Protein AF-0000000084558192 (afdb_homodimer)

Structure (mmCIF, N/CA/C/O backbone):
data_AF-0000000084558192-model_v1
#
loop_
_entity.id
_entity.type
_entity.pdbx_description
1 polymer 'CCA-adding enzyme'
#
loop_
_atom_site.group_PDB
_atom_site.id
_atom_site.type_symbol
_atom_site.label_atom_id
_atom_site.label_alt_id
_atom_site.label_comp_id
_atom_site.label_asym_id
_atom_site.label_entity_id
_atom_site.label_seq_id
_atom_site.pdbx_PDB_ins_code
_atom_site.Cartn_x
_atom_site.Cartn_y
_atom_site.Cartn_z
_atom_site.occupancy
_atom_site.B_iso_or_equiv
_atom_site.auth_seq_id
_atom_site.auth_comp_id
_atom_site.auth_asym_id
_atom_site.auth_atom_id
_atom_site.pdbx_PDB_model_num
ATOM 1 N N . MET A 1 1 ? -23.391 -48.156 -17.641 1 65.44 1 MET A N 1
ATOM 2 C CA . MET A 1 1 ? -21.969 -47.875 -17.609 1 65.44 1 MET A CA 1
ATOM 3 C C . MET A 1 1 ? -21.719 -46.469 -17.062 1 65.44 1 MET A C 1
ATOM 5 O O . MET A 1 1 ? -22.406 -45.5 -17.453 1 65.44 1 MET A O 1
ATOM 9 N N . THR A 1 2 ? -21.016 -46.344 -15.906 1 87.88 2 THR A N 1
ATOM 10 C CA . THR A 1 2 ? -20.734 -45.031 -15.312 1 87.88 2 THR A CA 1
ATOM 11 C C . THR A 1 2 ? -19.812 -44.25 -16.219 1 87.88 2 THR A C 1
ATOM 13 O O . THR A 1 2 ? -19.203 -44.781 -17.141 1 87.88 2 THR A O 1
ATOM 16 N N . LEU A 1 3 ? -19.906 -43 -16.25 1 95.56 3 LEU A N 1
ATOM 17 C CA . LEU A 1 3 ? -19 -42.125 -17 1 95.56 3 LEU A CA 1
ATOM 18 C C . LEU A 1 3 ? -17.562 -42.562 -16.844 1 95.56 3 LEU A C 1
ATOM 20 O O . LEU A 1 3 ? -16.812 -42.625 -17.828 1 95.56 3 LEU A O 1
ATOM 24 N N . GLU A 1 4 ? -17.156 -42.969 -15.688 1 96.38 4 GLU A N 1
ATOM 25 C CA . GLU A 1 4 ? -15.789 -43.406 -15.406 1 96.38 4 GLU A CA 1
ATOM 26 C C . GLU A 1 4 ? -15.445 -44.688 -16.141 1 96.38 4 GLU A C 1
ATOM 28 O O . GLU A 1 4 ? -14.32 -44.844 -16.625 1 96.38 4 GLU A O 1
ATOM 33 N N . SER A 1 5 ? -16.391 -45.562 -16.25 1 95.19 5 SER A N 1
ATOM 34 C CA . SER A 1 5 ? -16.172 -46.812 -17 1 95.19 5 SER A CA 1
ATOM 35 C C . SER A 1 5 ? -15.969 -46.531 -18.484 1 95.19 5 SER A C 1
ATOM 37 O O . SER A 1 5 ? -15.141 -47.188 -19.125 1 95.19 5 SER A O 1
ATOM 39 N N . THR A 1 6 ? -16.75 -45.594 -18.938 1 95.69 6 THR A N 1
ATOM 40 C CA . THR A 1 6 ? -16.609 -45.219 -20.328 1 95.69 6 THR A CA 1
ATOM 41 C C . THR A 1 6 ? -15.234 -44.594 -20.594 1 95.69 6 THR A C 1
ATOM 43 O O . THR A 1 6 ? -14.578 -44.906 -21.578 1 95.69 6 THR A O 1
ATOM 46 N N . VAL A 1 7 ? -14.836 -43.719 -19.719 1 96.62 7 VAL A N 1
ATOM 47 C CA . VAL A 1 7 ? -13.531 -43.062 -19.828 1 96.62 7 VAL A CA 1
ATOM 48 C C . VAL A 1 7 ? -12.43 -44.125 -19.766 1 96.62 7 VAL A C 1
ATOM 50 O O . VAL A 1 7 ? -11.492 -44.094 -20.562 1 96.62 7 VAL A O 1
ATOM 53 N N . LEU A 1 8 ? -12.531 -45.062 -18.891 1 95.06 8 LEU A N 1
ATOM 54 C CA . LEU A 1 8 ? -11.547 -46.125 -18.75 1 95.06 8 LEU A CA 1
ATOM 55 C C . LEU A 1 8 ? -11.414 -46.938 -20.031 1 95.06 8 LEU A C 1
ATOM 57 O O . LEU A 1 8 ? -10.32 -47.375 -20.406 1 95.06 8 LEU A O 1
ATOM 61 N N . GLY A 1 9 ? -12.539 -47.156 -20.672 1 93.19 9 GLY A N 1
ATOM 62 C CA . GLY A 1 9 ? -12.516 -47.875 -21.922 1 93.19 9 GLY A CA 1
ATOM 63 C C . GLY A 1 9 ? -11.695 -47.188 -23 1 93.19 9 GLY A C 1
ATOM 64 O O . GLY A 1 9 ? -11.117 -47.844 -23.875 1 93.19 9 GLY A O 1
ATOM 65 N N . ARG A 1 10 ? -11.578 -45.906 -22.859 1 93.81 10 ARG A N 1
ATOM 66 C CA . ARG A 1 10 ? -10.883 -45.125 -23.875 1 93.81 10 ARG A CA 1
ATOM 67 C C . ARG A 1 10 ? -9.406 -44.969 -23.516 1 93.81 10 ARG A C 1
ATOM 69 O O . ARG A 1 10 ? -8.57 -44.75 -24.406 1 93.81 10 ARG A O 1
ATOM 76 N N . ILE A 1 11 ? -9.086 -45.062 -22.25 1 94.56 11 ILE A N 1
ATOM 77 C CA . ILE A 1 11 ? -7.73 -44.688 -21.875 1 94.56 11 ILE A CA 1
ATOM 78 C C . ILE A 1 11 ? -6.934 -45.938 -21.5 1 94.56 11 ILE A C 1
ATOM 80 O O . ILE A 1 11 ? -5.699 -45.906 -21.484 1 94.56 11 ILE A O 1
ATOM 84 N N . LYS A 1 12 ? -7.547 -46.969 -21.078 1 92.81 12 LYS A N 1
ATOM 85 C CA . LYS A 1 12 ? -6.875 -48.219 -20.734 1 92.81 12 LYS A CA 1
ATOM 86 C C . LYS A 1 12 ? -6.301 -48.906 -21.969 1 92.81 12 LYS A C 1
ATOM 88 O O . LYS A 1 12 ? -7 -49.062 -22.969 1 92.81 12 LYS A O 1
ATOM 93 N N . PRO A 1 13 ? -5.012 -49.25 -21.969 1 91.69 13 PRO A N 1
ATOM 94 C CA . PRO A 1 13 ? -4.461 -49.969 -23.109 1 91.69 13 PRO A CA 1
ATOM 95 C C . PRO A 1 13 ? -5.176 -51.281 -23.391 1 91.69 13 PRO A C 1
ATOM 97 O O . PRO A 1 13 ? -5.562 -52 -22.453 1 91.69 13 PRO A O 1
ATOM 100 N N . THR A 1 14 ? -5.348 -51.562 -24.609 1 90.88 14 THR A N 1
ATOM 101 C CA . THR A 1 14 ? -5.984 -52.812 -25 1 90.88 14 THR A CA 1
ATOM 102 C C . THR A 1 14 ? -5.035 -54 -24.797 1 90.88 14 THR A C 1
ATOM 104 O O . THR A 1 14 ? -3.832 -53.812 -24.609 1 90.88 14 THR A O 1
ATOM 107 N N . ALA A 1 15 ? -5.621 -55.125 -24.859 1 91.62 15 ALA A N 1
ATOM 108 C CA . ALA A 1 15 ? -4.809 -56.312 -24.734 1 91.62 15 ALA A CA 1
ATOM 109 C C . ALA A 1 15 ? -3.732 -56.375 -25.812 1 91.62 15 ALA A C 1
ATOM 111 O O . ALA A 1 15 ? -2.596 -56.781 -25.547 1 91.62 15 ALA A O 1
ATOM 112 N N . GLU A 1 16 ? -4.082 -56 -26.938 1 92.06 16 GLU A N 1
ATOM 113 C CA . GLU A 1 16 ? -3.139 -55.969 -28.047 1 92.06 16 GLU A CA 1
ATOM 114 C C . GLU A 1 16 ? -2.014 -54.969 -27.797 1 92.06 16 GLU A C 1
ATOM 116 O O . GLU A 1 16 ? -0.845 -55.25 -28.062 1 92.06 16 GLU A O 1
ATOM 121 N N . GLU A 1 17 ? -2.414 -53.844 -27.312 1 90.44 17 GLU A N 1
ATOM 122 C CA . GLU A 1 17 ? -1.426 -52.812 -27 1 90.44 17 GLU A CA 1
ATOM 123 C C . GLU A 1 17 ? -0.48 -53.25 -25.891 1 90.44 17 GLU A C 1
ATOM 125 O O . GLU A 1 17 ? 0.729 -53.031 -25.969 1 90.44 17 GLU A O 1
ATOM 130 N N . ILE A 1 18 ? -1.019 -53.875 -24.953 1 91.5 18 ILE A N 1
ATOM 131 C CA . ILE A 1 18 ? -0.232 -54.375 -23.828 1 91.5 18 ILE A CA 1
ATOM 132 C C . ILE A 1 18 ? 0.764 -55.438 -24.328 1 91.5 18 ILE A C 1
ATOM 134 O O . ILE A 1 18 ? 1.938 -55.406 -23.953 1 91.5 18 ILE A O 1
ATOM 138 N N . GLU A 1 19 ? 0.345 -56.281 -25.094 1 92.94 19 GLU A N 1
ATOM 139 C CA . GLU A 1 19 ? 1.214 -57.312 -25.641 1 92.94 19 GLU A CA 1
ATOM 140 C C . GLU A 1 19 ? 2.344 -56.719 -26.469 1 92.94 19 GLU A C 1
ATOM 142 O O . GLU A 1 19 ? 3.496 -57.125 -26.359 1 92.94 19 GLU A O 1
ATOM 147 N N . SER A 1 20 ? 1.941 -55.781 -27.266 1 92.12 20 SER A N 1
ATOM 148 C CA . SER A 1 20 ? 2.928 -55.125 -28.109 1 92.12 20 SER A CA 1
ATOM 149 C C . SER A 1 20 ? 3.99 -54.438 -27.281 1 92.12 20 SER A C 1
ATOM 151 O O . SER A 1 20 ? 5.184 -54.562 -27.547 1 92.12 20 SER A O 1
ATOM 153 N N . ILE A 1 21 ? 3.529 -53.656 -26.344 1 92.31 21 ILE A N 1
ATOM 154 C CA . ILE A 1 21 ? 4.445 -52.906 -25.5 1 92.31 21 ILE A CA 1
ATOM 155 C C . ILE A 1 21 ? 5.324 -53.875 -24.703 1 92.31 21 ILE A C 1
ATOM 157 O O . ILE A 1 21 ? 6.523 -53.625 -24.531 1 92.31 21 ILE A O 1
ATOM 161 N N . THR A 1 22 ? 4.746 -54.938 -24.219 1 93.56 22 THR A N 1
ATOM 162 C CA . THR A 1 22 ? 5.477 -55.938 -23.453 1 93.56 22 THR A CA 1
ATOM 163 C C . THR A 1 22 ? 6.555 -56.625 -24.312 1 93.56 22 THR A C 1
ATOM 165 O O . THR A 1 22 ? 7.691 -56.781 -23.859 1 93.56 22 THR A O 1
ATOM 168 N N . GLN A 1 23 ? 6.188 -56.906 -25.469 1 94.62 23 GLN A N 1
ATOM 169 C CA . GLN A 1 23 ? 7.156 -57.5 -26.391 1 94.62 23 GLN A CA 1
ATOM 170 C C . GLN A 1 23 ? 8.312 -56.562 -26.656 1 94.62 23 GLN A C 1
ATOM 172 O O . GLN A 1 23 ? 9.477 -56.969 -26.641 1 94.62 23 GLN A O 1
ATOM 177 N N . THR A 1 24 ? 7.891 -55.344 -26.938 1 94.44 24 THR A N 1
ATOM 178 C CA . THR A 1 24 ? 8.898 -54.312 -27.172 1 94.44 24 THR A CA 1
ATOM 179 C C . THR A 1 24 ? 9.82 -54.156 -25.969 1 94.44 24 THR A C 1
ATOM 181 O O . THR A 1 24 ? 11.047 -54.094 -26.125 1 94.44 24 THR A O 1
ATOM 184 N N . ALA A 1 25 ? 9.266 -54.094 -24.812 1 95.12 25 ALA A N 1
ATOM 185 C CA . ALA A 1 25 ? 10.031 -53.938 -23.562 1 95.12 25 ALA A CA 1
ATOM 186 C C . ALA A 1 25 ? 10.969 -55.125 -23.359 1 95.12 25 ALA A C 1
ATOM 188 O O . ALA A 1 25 ? 12.133 -54.938 -23 1 95.12 25 ALA A O 1
ATOM 189 N N . ASP A 1 26 ? 10.508 -56.312 -23.594 1 95.38 26 ASP A N 1
ATOM 190 C CA . ASP A 1 26 ? 11.305 -57.5 -23.406 1 95.38 26 ASP A CA 1
ATOM 191 C C . ASP A 1 26 ? 12.477 -57.562 -24.391 1 95.38 26 ASP A C 1
ATOM 193 O O . ASP A 1 26 ? 13.586 -57.906 -24.016 1 95.38 26 ASP A O 1
ATOM 197 N N . GLU A 1 27 ? 12.125 -57.188 -25.562 1 95.81 27 GLU A N 1
ATOM 198 C CA . GLU A 1 27 ? 13.18 -57.156 -26.562 1 95.81 27 GLU A CA 1
ATOM 199 C C . GLU A 1 27 ? 14.258 -56.125 -26.188 1 95.81 27 GLU A C 1
ATOM 201 O O . GLU A 1 27 ? 15.453 -56.406 -26.328 1 95.81 27 GLU A O 1
ATOM 206 N N . LEU A 1 28 ? 13.758 -55 -25.828 1 95.38 28 LEU A N 1
ATOM 207 C CA . LEU A 1 28 ? 14.672 -53.938 -25.422 1 95.38 28 LEU A CA 1
ATOM 208 C C . LEU A 1 28 ? 15.555 -54.406 -24.266 1 95.38 28 LEU A C 1
ATOM 210 O O . LEU A 1 28 ? 16.766 -54.219 -24.297 1 95.38 28 LEU A O 1
ATOM 214 N N . LYS A 1 29 ? 14.969 -54.938 -23.234 1 96.06 29 LYS A N 1
ATOM 215 C CA . LYS A 1 29 ? 15.719 -55.406 -22.062 1 96.06 29 LYS A CA 1
ATOM 216 C C . LYS A 1 29 ? 16.75 -56.469 -22.453 1 96.06 29 LYS A C 1
ATOM 218 O O . LYS A 1 29 ? 17.906 -56.406 -22 1 96.06 29 LYS A O 1
ATOM 223 N N . LYS A 1 30 ? 16.391 -57.406 -23.281 1 95.88 30 LYS A N 1
ATOM 224 C CA . LYS A 1 30 ? 17.297 -58.438 -23.719 1 95.88 30 LYS A CA 1
ATOM 225 C C . LYS A 1 30 ? 18.484 -57.844 -24.469 1 95.88 30 LYS A C 1
ATOM 227 O O . LYS A 1 30 ? 19.625 -58.25 -24.266 1 95.88 30 LYS A O 1
ATOM 232 N N . LYS A 1 31 ? 18.125 -56.938 -25.312 1 95.31 31 LYS A N 1
ATOM 233 C CA . LYS A 1 31 ? 19.172 -56.281 -26.078 1 95.31 31 LYS A CA 1
ATOM 234 C C . LYS A 1 31 ? 20.156 -55.562 -25.156 1 95.31 31 LYS A C 1
ATOM 236 O O . LYS A 1 31 ? 21.375 -55.594 -25.391 1 95.31 31 LYS A O 1
ATOM 241 N N . VAL A 1 32 ? 19.656 -54.875 -24.219 1 95.56 32 VAL A N 1
ATOM 242 C CA . VAL A 1 32 ? 20.5 -54.156 -23.266 1 95.56 32 VAL A CA 1
ATOM 243 C C . VAL A 1 32 ? 21.312 -55.156 -22.438 1 95.56 32 VAL A C 1
ATOM 245 O O . VAL A 1 32 ? 22.516 -54.969 -22.234 1 95.56 32 VAL A O 1
ATOM 248 N N . GLU A 1 33 ? 20.75 -56.219 -21.984 1 95.31 33 GLU A N 1
ATOM 249 C CA . GLU A 1 33 ? 21.422 -57.25 -21.219 1 95.31 33 GLU A CA 1
ATOM 250 C C . GLU A 1 33 ? 22.547 -57.906 -22.031 1 95.31 33 GLU A C 1
ATOM 252 O O . GLU A 1 33 ? 23.625 -58.188 -21.5 1 95.31 33 GLU A O 1
ATOM 257 N N . ASP A 1 34 ? 22.234 -58.156 -23.25 1 95.12 34 ASP A N 1
ATOM 258 C CA . ASP A 1 34 ? 23.234 -58.75 -24.125 1 95.12 34 ASP A CA 1
ATOM 259 C C . ASP A 1 34 ? 24.438 -57.812 -24.266 1 95.12 34 ASP A C 1
ATOM 261 O O . ASP A 1 34 ? 25.594 -58.25 -24.203 1 95.12 34 ASP A O 1
ATOM 265 N N . TYR A 1 35 ? 24.125 -56.594 -24.469 1 94.25 35 TYR A N 1
ATOM 266 C CA . TYR A 1 35 ? 25.203 -55.594 -24.578 1 94.25 35 TYR A CA 1
ATOM 267 C C . TYR A 1 35 ? 26.062 -55.594 -23.312 1 94.25 35 TYR A C 1
ATOM 269 O O . TYR A 1 35 ? 27.281 -55.562 -23.391 1 94.25 35 TYR A O 1
ATOM 277 N N . ILE A 1 36 ? 25.469 -55.562 -22.156 1 93.31 36 ILE A N 1
ATOM 278 C CA . ILE A 1 36 ? 26.141 -55.531 -20.875 1 93.31 36 ILE A CA 1
ATOM 279 C C . ILE A 1 36 ? 27.031 -56.75 -20.719 1 93.31 36 ILE A C 1
ATOM 281 O O . ILE A 1 36 ? 28.188 -56.656 -20.312 1 93.31 36 ILE A O 1
ATOM 285 N N . LYS A 1 37 ? 26.516 -57.875 -21.062 1 93.56 37 LYS A N 1
ATOM 286 C CA . LYS A 1 37 ? 27.25 -59.125 -20.953 1 93.56 37 LYS A CA 1
ATOM 287 C C . LYS A 1 37 ? 28.438 -59.156 -21.906 1 93.56 37 LYS A C 1
ATOM 289 O O . LYS A 1 37 ? 29.562 -59.5 -21.5 1 93.56 37 LYS A O 1
ATOM 294 N N . GLU A 1 38 ? 28.219 -58.75 -23.047 1 94.5 38 GLU A N 1
ATOM 295 C CA . GLU A 1 38 ? 29.25 -58.781 -24.078 1 94.5 38 GLU A CA 1
ATOM 296 C C . GLU A 1 38 ? 30.391 -57.812 -23.734 1 94.5 38 GLU A C 1
ATOM 298 O O . GLU A 1 38 ? 31.547 -58.062 -24.094 1 94.5 38 GLU A O 1
ATOM 303 N N . ASN A 1 39 ? 30.109 -56.812 -23.062 1 93.38 39 ASN A N 1
ATOM 304 C CA . ASN A 1 39 ? 31.125 -55.781 -22.781 1 93.38 39 ASN A CA 1
ATOM 305 C C . ASN A 1 39 ? 31.625 -55.906 -21.344 1 93.38 39 ASN A C 1
ATOM 307 O O . ASN A 1 39 ? 32.375 -55.031 -20.875 1 93.38 39 ASN A O 1
ATOM 311 N N . GLY A 1 40 ? 31.203 -56.906 -20.562 1 91.44 40 GLY A N 1
ATOM 312 C CA . GLY A 1 40 ? 31.688 -57.156 -19.219 1 91.44 40 GLY A CA 1
ATOM 313 C C . GLY A 1 40 ? 31.266 -56.125 -18.219 1 91.44 40 GLY A C 1
ATOM 314 O O . GLY A 1 40 ? 32.031 -55.75 -17.312 1 91.44 40 GLY A O 1
ATOM 315 N N . ILE A 1 41 ? 30.156 -55.531 -18.516 1 92.06 41 ILE A N 1
ATOM 316 C CA . ILE A 1 41 ? 29.656 -54.5 -17.609 1 92.06 41 ILE A CA 1
ATOM 317 C C . ILE A 1 41 ? 28.859 -55.156 -16.484 1 92.06 41 ILE A C 1
ATOM 319 O O . ILE A 1 41 ? 28 -56 -16.734 1 92.06 41 ILE A O 1
ATOM 323 N N . ASN A 1 42 ? 29.188 -54.812 -15.227 1 91.69 42 ASN A N 1
ATOM 324 C CA . ASN A 1 42 ? 28.453 -55.344 -14.07 1 91.69 42 ASN A CA 1
ATOM 325 C C . ASN A 1 42 ? 27.297 -54.406 -13.695 1 91.69 42 ASN A C 1
ATOM 327 O O . ASN A 1 42 ? 27.453 -53.5 -12.891 1 91.69 42 ASN A O 1
ATOM 331 N N . ALA A 1 43 ? 26.156 -54.625 -14.219 1 93.44 43 ALA A N 1
ATOM 332 C CA . ALA A 1 43 ? 24.969 -53.844 -13.945 1 93.44 43 ALA A CA 1
ATOM 333 C C . ALA A 1 43 ? 23.703 -54.688 -14.086 1 93.44 43 ALA A C 1
ATOM 335 O O . ALA A 1 43 ? 23.656 -55.625 -14.883 1 93.44 43 ALA A O 1
ATOM 336 N N . GLU A 1 44 ? 22.75 -54.406 -13.281 1 93.25 44 GLU A N 1
ATOM 337 C CA . GLU A 1 44 ? 21.438 -55.062 -13.367 1 93.25 44 GLU A CA 1
ATOM 338 C C . GLU A 1 44 ? 20.453 -54.156 -14.133 1 93.25 44 GLU A C 1
ATOM 340 O O . GLU A 1 44 ? 20.438 -52.938 -13.961 1 93.25 44 GLU A O 1
ATOM 345 N N . VAL A 1 45 ? 19.688 -54.781 -15.062 1 95 45 VAL A N 1
ATOM 346 C CA . VAL A 1 45 ? 18.703 -54.031 -15.852 1 95 45 VAL A CA 1
ATOM 347 C C . VAL A 1 45 ? 17.312 -54.25 -15.25 1 95 45 VAL A C 1
ATOM 349 O O . VAL A 1 45 ? 16.875 -55.375 -15.047 1 95 45 VAL A O 1
ATOM 352 N N . ARG A 1 46 ? 16.609 -53.094 -15 1 95.06 46 ARG A N 1
ATOM 353 C CA . ARG A 1 46 ? 15.305 -53.188 -14.359 1 95.06 46 ARG A CA 1
ATOM 354 C C . ARG A 1 46 ? 14.336 -52.156 -14.93 1 95.06 46 ARG A C 1
ATOM 356 O O . ARG A 1 46 ? 14.719 -51 -15.172 1 95.06 46 ARG A O 1
ATOM 363 N N . PHE A 1 47 ? 13.141 -52.656 -15.188 1 95.06 47 PHE A N 1
ATOM 364 C CA . PHE A 1 47 ? 12.078 -51.75 -15.539 1 95.06 47 PHE A CA 1
ATOM 365 C C . PHE A 1 47 ? 11.555 -51.031 -14.305 1 95.06 47 PHE A C 1
ATOM 367 O O . PHE A 1 47 ? 11.414 -51.625 -13.242 1 95.06 47 PHE A O 1
ATOM 374 N N . VAL A 1 48 ? 11.359 -49.75 -14.422 1 93 48 VAL A N 1
ATOM 375 C CA . VAL A 1 48 ? 10.742 -48.969 -13.352 1 93 48 VAL A CA 1
ATOM 376 C C . VAL A 1 48 ? 9.664 -48.062 -13.922 1 93 48 VAL A C 1
ATOM 378 O O . VAL A 1 48 ? 9.32 -48.156 -15.109 1 93 48 VAL A O 1
ATOM 381 N N . GLY A 1 49 ? 8.898 -47.344 -13.062 1 90.5 49 GLY A N 1
ATOM 382 C CA . GLY A 1 49 ? 7.934 -46.344 -13.523 1 90.5 49 GLY A CA 1
ATOM 383 C C . GLY A 1 49 ? 6.57 -46.938 -13.82 1 90.5 49 GLY A C 1
ATOM 384 O O . GLY A 1 49 ? 6.238 -48.031 -13.328 1 90.5 49 GLY A O 1
ATOM 385 N N . SER A 1 50 ? 5.848 -46.219 -14.68 1 90.94 50 SER A N 1
ATOM 386 C CA . SER A 1 50 ? 4.441 -46.531 -14.883 1 90.94 50 SER A CA 1
ATOM 387 C C . SER A 1 50 ? 4.273 -47.844 -15.641 1 90.94 50 SER A C 1
ATOM 389 O O . SER A 1 50 ? 3.332 -48.594 -15.391 1 90.94 50 SER A O 1
ATOM 391 N N . TYR A 1 51 ? 5.188 -48.094 -16.547 1 91.25 51 TYR A N 1
ATOM 392 C CA . TYR A 1 51 ? 5.129 -49.344 -17.281 1 91.25 51 TYR A CA 1
ATOM 393 C C . TYR A 1 51 ? 5.285 -50.531 -16.328 1 91.25 51 TYR A C 1
ATOM 395 O O . TYR A 1 51 ? 4.473 -51.469 -16.344 1 91.25 51 TYR A O 1
ATOM 403 N N . ALA A 1 52 ? 6.293 -50.469 -15.539 1 91.81 52 ALA A N 1
ATOM 404 C CA . ALA A 1 52 ? 6.559 -51.531 -14.594 1 91.81 52 ALA A CA 1
ATOM 405 C C . ALA A 1 52 ? 5.395 -51.719 -13.625 1 91.81 52 ALA A C 1
ATOM 407 O O . ALA A 1 52 ? 5.047 -52.844 -13.273 1 91.81 52 ALA A O 1
ATOM 408 N N . LYS A 1 53 ? 4.793 -50.656 -13.289 1 93.5 53 LYS A N 1
ATOM 409 C CA . LYS A 1 53 ? 3.736 -50.688 -12.281 1 93.5 53 LYS A CA 1
ATOM 410 C C . LYS A 1 53 ? 2.389 -51.031 -12.906 1 93.5 53 LYS A C 1
ATOM 412 O O . LYS A 1 53 ? 1.432 -51.344 -12.195 1 93.5 53 LYS A O 1
ATOM 417 N N . GLY A 1 54 ? 2.275 -50.906 -14.203 1 91.12 54 GLY A N 1
ATOM 418 C CA . GLY A 1 54 ? 1.037 -51.25 -14.898 1 91.12 54 GLY A CA 1
ATOM 419 C C . GLY A 1 54 ? 0.003 -50.125 -14.805 1 91.12 54 GLY A C 1
ATOM 420 O O . GLY A 1 54 ? -1.2 -50.406 -14.852 1 91.12 54 GLY A O 1
ATOM 421 N N . THR A 1 55 ? 0.401 -48.938 -14.586 1 91.94 55 THR A N 1
ATOM 422 C CA . THR A 1 55 ? -0.535 -47.844 -14.398 1 91.94 55 THR A CA 1
ATOM 423 C C . THR A 1 55 ? -0.451 -46.844 -15.562 1 91.94 55 THR A C 1
ATOM 425 O O . THR A 1 55 ? -0.961 -45.75 -15.484 1 91.94 55 THR A O 1
ATOM 428 N N . TYR A 1 56 ? 0.267 -47.25 -16.656 1 90.44 56 TYR A N 1
ATOM 429 C CA . TYR A 1 56 ? 0.453 -46.375 -17.812 1 90.44 56 TYR A CA 1
ATOM 430 C C . TYR A 1 56 ? -0.829 -46.281 -18.625 1 90.44 56 TYR A C 1
ATOM 432 O O . TYR A 1 56 ? -1.69 -47.156 -18.562 1 90.44 56 TYR A O 1
ATOM 440 N N . LEU A 1 57 ? -0.857 -45.125 -19.281 1 89.62 57 LEU A N 1
ATOM 441 C CA . LEU A 1 57 ? -1.961 -44.875 -20.203 1 89.62 57 LEU A CA 1
ATOM 442 C C . LEU A 1 57 ? -1.634 -45.406 -21.594 1 89.62 57 LEU A C 1
ATOM 444 O O . LEU A 1 57 ? -0.746 -46.25 -21.734 1 89.62 57 LEU A O 1
ATOM 448 N N . SER A 1 58 ? -2.271 -45.125 -22.641 1 77.44 58 SER A N 1
ATOM 449 C CA . SER A 1 58 ? -2.188 -45.75 -23.969 1 77.44 58 SER A CA 1
ATOM 450 C C . SER A 1 58 ? -0.811 -45.531 -24.594 1 77.44 58 SER A C 1
ATOM 452 O O . SER A 1 58 ? -0.338 -46.375 -25.359 1 77.44 58 SER A O 1
ATOM 454 N N . ASP A 1 59 ? -0.115 -44.438 -24.312 1 75.81 59 ASP A N 1
ATOM 455 C CA . ASP A 1 59 ? 1.201 -44.219 -24.891 1 75.81 59 ASP A CA 1
ATOM 456 C C . ASP A 1 59 ? 2.268 -44.062 -23.812 1 75.81 59 ASP A C 1
ATOM 458 O O . ASP A 1 59 ? 2.744 -42.969 -23.531 1 75.81 59 ASP A O 1
ATOM 462 N N . PRO A 1 60 ? 2.695 -45.312 -23.453 1 80.19 60 PRO A N 1
ATOM 463 C CA . PRO A 1 60 ? 3.596 -45.219 -22.297 1 80.19 60 PRO A CA 1
ATOM 464 C C . PRO A 1 60 ? 5.047 -44.969 -22.703 1 80.19 60 PRO A C 1
ATOM 466 O O . PRO A 1 60 ? 5.398 -45.062 -23.875 1 80.19 60 PRO A O 1
ATOM 469 N N . ASP A 1 61 ? 5.719 -44.438 -21.781 1 88.19 61 ASP A N 1
ATOM 470 C CA . ASP A 1 61 ? 7.18 -44.406 -21.828 1 88.19 61 ASP A CA 1
ATOM 471 C C . ASP A 1 61 ? 7.766 -45.562 -21 1 88.19 61 ASP A C 1
ATOM 473 O O . ASP A 1 61 ? 7.184 -45.969 -20 1 88.19 61 ASP A O 1
ATOM 477 N N . ILE A 1 62 ? 8.836 -46.094 -21.547 1 91.81 62 ILE A N 1
ATOM 478 C CA . ILE A 1 62 ? 9.5 -47.156 -20.812 1 91.81 62 ILE A CA 1
ATOM 479 C C . ILE A 1 62 ? 10.727 -46.594 -20.094 1 91.81 62 ILE A C 1
ATOM 481 O O . ILE A 1 62 ? 11.617 -46.031 -20.719 1 91.81 62 ILE A O 1
ATOM 485 N N . ASP A 1 63 ? 10.703 -46.781 -18.844 1 92.44 63 ASP A N 1
ATOM 486 C CA . ASP A 1 63 ? 11.859 -46.438 -18.047 1 92.44 63 ASP A CA 1
ATOM 487 C C . ASP A 1 63 ? 12.719 -47.656 -17.719 1 92.44 63 ASP A C 1
ATOM 489 O O . ASP A 1 63 ? 12.289 -48.531 -16.969 1 92.44 63 ASP A O 1
ATOM 493 N N . LEU A 1 64 ? 13.883 -47.625 -18.25 1 93.69 64 LEU A N 1
ATOM 494 C CA . LEU A 1 64 ? 14.812 -48.719 -18.031 1 93.69 64 LEU A CA 1
ATOM 495 C C . LEU A 1 64 ? 16.031 -48.25 -17.234 1 93.69 64 LEU A C 1
ATOM 497 O O . LEU A 1 64 ? 16.797 -47.406 -17.703 1 93.69 64 LEU A O 1
ATOM 501 N N . PHE A 1 65 ? 16.156 -48.844 -16.078 1 93.12 65 PHE A N 1
ATOM 502 C CA . PHE A 1 65 ? 17.25 -48.469 -15.195 1 93.12 65 PHE A CA 1
ATOM 503 C C . PHE A 1 65 ? 18.406 -49.438 -15.305 1 93.12 65 PHE A C 1
ATOM 505 O O . PHE A 1 65 ? 18.188 -50.656 -15.383 1 93.12 65 PHE A O 1
ATOM 512 N N . LEU A 1 66 ? 19.562 -48.938 -15.375 1 92.69 66 LEU A N 1
ATOM 513 C CA . LEU A 1 66 ? 20.781 -49.719 -15.227 1 92.69 66 LEU A CA 1
ATOM 514 C C . LEU A 1 66 ? 21.359 -49.562 -13.828 1 92.69 66 LEU A C 1
ATOM 516 O O . LEU A 1 66 ? 21.953 -48.531 -13.5 1 92.69 66 LEU A O 1
ATOM 520 N N . LEU A 1 67 ? 21.266 -50.594 -13.039 1 92.94 67 LEU A N 1
ATOM 521 C CA . LEU A 1 67 ? 21.672 -50.5 -11.641 1 92.94 67 LEU A CA 1
ATOM 522 C C . LEU A 1 67 ? 23.094 -51.031 -11.477 1 92.94 67 LEU A C 1
ATOM 524 O O . LEU A 1 67 ? 23.359 -52.219 -11.656 1 92.94 67 LEU A O 1
ATOM 528 N N . PHE A 1 68 ? 23.969 -50.156 -11.047 1 91.19 68 PHE A N 1
ATOM 529 C CA . PHE A 1 68 ? 25.391 -50.469 -10.867 1 91.19 68 PHE A CA 1
ATOM 530 C C . PHE A 1 68 ? 25.703 -50.688 -9.391 1 91.19 68 PHE A C 1
ATOM 532 O O . PHE A 1 68 ? 25.031 -50.156 -8.516 1 91.19 68 PHE A O 1
ATOM 539 N N . PRO A 1 69 ? 26.75 -51.469 -9.156 1 89.44 69 PRO A N 1
ATOM 540 C CA . PRO A 1 69 ? 27.188 -51.594 -7.766 1 89.44 69 PRO A CA 1
ATOM 541 C C . PRO A 1 69 ? 27.609 -50.25 -7.172 1 89.44 69 PRO A C 1
ATOM 543 O O . PRO A 1 69 ? 28.109 -49.375 -7.895 1 89.44 69 PRO A O 1
ATOM 546 N N . GLU A 1 70 ? 27.484 -50.094 -5.898 1 87.06 70 GLU A N 1
ATOM 547 C CA . GLU A 1 70 ? 27.781 -48.844 -5.188 1 87.06 70 GLU A CA 1
ATOM 548 C C . GLU A 1 70 ? 29.234 -48.438 -5.367 1 87.06 70 GLU A C 1
ATOM 550 O O . GLU A 1 70 ? 29.594 -47.281 -5.234 1 87.06 70 GLU A O 1
ATOM 555 N N . THR A 1 71 ? 30.031 -49.406 -5.711 1 85.44 71 THR A N 1
ATOM 556 C CA . THR A 1 71 ? 31.469 -49.156 -5.82 1 85.44 71 THR A CA 1
ATOM 557 C C . THR A 1 71 ? 31.828 -48.562 -7.184 1 85.44 71 THR A C 1
ATOM 559 O O . THR A 1 71 ? 32.938 -48.094 -7.398 1 85.44 71 THR A O 1
ATOM 562 N N . THR A 1 72 ? 30.844 -48.5 -8.023 1 87.62 72 THR A N 1
ATOM 563 C CA . THR A 1 72 ? 31.094 -48 -9.359 1 87.62 72 THR A CA 1
ATOM 564 C C . THR A 1 72 ? 31.328 -46.5 -9.336 1 87.62 72 THR A C 1
ATOM 566 O O . THR A 1 72 ? 30.531 -45.75 -8.758 1 87.62 72 THR A O 1
ATOM 569 N N . PRO A 1 73 ? 32.375 -45.969 -9.945 1 85.25 73 PRO A N 1
ATOM 570 C CA . PRO A 1 73 ? 32.594 -44.531 -10 1 85.25 73 PRO A CA 1
ATOM 571 C C . PRO A 1 73 ? 31.531 -43.781 -10.781 1 85.25 73 PRO A C 1
ATOM 573 O O . PRO A 1 73 ? 31.047 -44.281 -11.797 1 85.25 73 PRO A O 1
ATOM 576 N N . PRO A 1 74 ? 31.109 -42.656 -10.266 1 81.19 74 PRO A N 1
ATOM 577 C CA . PRO A 1 74 ? 30.062 -41.875 -10.922 1 81.19 74 PRO A CA 1
ATOM 578 C C . PRO A 1 74 ? 30.359 -41.625 -12.398 1 81.19 74 PRO A C 1
ATOM 580 O O . PRO A 1 74 ? 29.453 -41.625 -13.227 1 81.19 74 PRO A O 1
ATOM 583 N N . GLY A 1 75 ? 31.594 -41.312 -12.742 1 81.62 75 GLY A N 1
ATOM 584 C CA . GLY A 1 75 ? 31.969 -41.094 -14.133 1 81.62 75 GLY A CA 1
ATOM 585 C C . GLY A 1 75 ? 31.688 -42.281 -15.031 1 81.62 75 GLY A C 1
ATOM 586 O O . GLY A 1 75 ? 31.266 -42.094 -16.188 1 81.62 75 GLY A O 1
ATOM 587 N N . ASP A 1 76 ? 31.797 -43.406 -14.523 1 82.88 76 ASP A N 1
ATOM 588 C CA . ASP A 1 76 ? 31.547 -44.625 -15.281 1 82.88 76 ASP A CA 1
ATOM 589 C C . ASP A 1 76 ? 30.047 -44.812 -15.539 1 82.88 76 ASP A C 1
ATOM 591 O O . ASP A 1 76 ? 29.656 -45.312 -16.609 1 82.88 76 ASP A O 1
ATOM 595 N N . LEU A 1 77 ? 29.281 -44.406 -14.578 1 83.5 77 LEU A N 1
ATOM 596 C CA . LEU A 1 77 ? 27.844 -44.531 -14.734 1 83.5 77 LEU A CA 1
ATOM 597 C C . LEU A 1 77 ? 27.359 -43.75 -15.953 1 83.5 77 LEU A C 1
ATOM 599 O O . LEU A 1 77 ? 26.609 -44.281 -16.766 1 83.5 77 LEU A O 1
ATOM 603 N N . LYS A 1 78 ? 27.844 -42.594 -16.062 1 82.5 78 LYS A N 1
ATOM 604 C CA . LYS A 1 78 ? 27.438 -41.75 -17.172 1 82.5 78 LYS A CA 1
ATOM 605 C C . LYS A 1 78 ? 27.906 -42.312 -18.516 1 82.5 78 LYS A C 1
ATOM 607 O O . LYS A 1 78 ? 27.125 -42.375 -19.469 1 82.5 78 LYS A O 1
ATOM 612 N N . THR A 1 79 ? 29.125 -42.656 -18.516 1 84.69 79 THR A N 1
ATOM 613 C CA . THR A 1 79 ? 29.719 -43.125 -19.766 1 84.69 79 THR A CA 1
ATOM 614 C C . THR A 1 79 ? 29.078 -44.438 -20.234 1 84.69 79 THR A C 1
ATOM 616 O O . THR A 1 79 ? 28.734 -44.562 -21.422 1 84.69 79 THR A O 1
ATOM 619 N N . VAL A 1 80 ? 28.891 -45.281 -19.328 1 85.44 80 VAL A N 1
ATOM 620 C CA . VAL A 1 80 ? 28.297 -46.594 -19.672 1 85.44 80 VAL A CA 1
ATOM 621 C C . VAL A 1 80 ? 26.828 -46.375 -20.078 1 85.44 80 VAL A C 1
ATOM 623 O O . VAL A 1 80 ? 26.375 -46.969 -21.062 1 85.44 80 VAL A O 1
ATOM 626 N N . GLY A 1 81 ? 26.141 -45.625 -19.297 1 84.25 81 GLY A N 1
ATOM 627 C CA . GLY A 1 81 ? 24.75 -45.344 -19.625 1 84.25 81 GLY A CA 1
ATOM 628 C C . GLY A 1 81 ? 24.578 -44.781 -21.031 1 84.25 81 GLY A C 1
ATOM 629 O O . GLY A 1 81 ? 23.688 -45.188 -21.766 1 84.25 81 GLY A O 1
ATOM 630 N N . SER A 1 82 ? 25.438 -43.906 -21.359 1 87.25 82 SER A N 1
ATOM 631 C CA . SER A 1 82 ? 25.391 -43.281 -22.672 1 87.25 82 SER A CA 1
ATOM 632 C C . SER A 1 82 ? 25.75 -44.281 -23.766 1 87.25 82 SER A C 1
ATOM 634 O O . SER A 1 82 ? 25.125 -44.281 -24.828 1 87.25 82 SER A O 1
ATOM 636 N N . SER A 1 83 ? 26.703 -45.031 -23.531 1 87.75 83 SER A N 1
ATOM 637 C CA . SER A 1 83 ? 27.141 -46.031 -24.516 1 87.75 83 SER A CA 1
ATOM 638 C C . SER A 1 83 ? 26.047 -47.062 -24.781 1 87.75 83 SER A C 1
ATOM 640 O O . SER A 1 83 ? 25.781 -47.406 -25.938 1 87.75 83 SER A O 1
ATOM 642 N N . VAL A 1 84 ? 25.469 -47.469 -23.75 1 89.31 84 VAL A N 1
ATOM 643 C CA . VAL A 1 84 ? 24.391 -48.438 -23.875 1 89.31 84 VAL A CA 1
ATOM 644 C C . VAL A 1 84 ? 23.219 -47.812 -24.641 1 89.31 84 VAL A C 1
ATOM 646 O O . VAL A 1 84 ? 22.656 -48.438 -25.547 1 89.31 84 VAL A O 1
ATOM 649 N N . GLY A 1 85 ? 22.891 -46.656 -24.266 1 88.5 85 GLY A N 1
ATOM 650 C CA . GLY A 1 85 ? 21.797 -45.969 -24.906 1 88.5 85 GLY A CA 1
ATOM 651 C C . GLY A 1 85 ? 22 -45.781 -26.391 1 88.5 85 GLY A C 1
ATOM 652 O O . GLY A 1 85 ? 21.078 -46.031 -27.188 1 88.5 85 GLY A O 1
ATOM 653 N N . LYS A 1 86 ? 23.156 -45.344 -26.75 1 87.94 86 LYS A N 1
ATOM 654 C CA . LYS A 1 86 ? 23.469 -45.125 -28.156 1 87.94 86 LYS A CA 1
ATOM 655 C C . LYS A 1 86 ? 23.422 -46.438 -28.938 1 87.94 86 LYS A C 1
ATOM 657 O O . LYS A 1 86 ? 22.938 -46.469 -30.062 1 87.94 86 LYS A O 1
ATOM 662 N N . PHE A 1 87 ? 23.906 -47.375 -28.328 1 88.62 87 PHE A N 1
ATOM 663 C CA . PHE A 1 87 ? 23.969 -48.688 -29 1 88.62 87 PHE A CA 1
ATOM 664 C C . PHE A 1 87 ? 22.562 -49.25 -29.203 1 88.62 87 PHE A C 1
ATOM 666 O O . PHE A 1 87 ? 22.25 -49.75 -30.281 1 88.62 87 PHE A O 1
ATOM 673 N N . VAL A 1 88 ? 21.781 -49.094 -28.25 1 89.31 88 VAL A N 1
ATOM 674 C CA . VAL A 1 88 ? 20.516 -49.812 -28.25 1 89.31 88 VAL A CA 1
ATOM 675 C C . VAL A 1 88 ? 19.422 -48.969 -28.875 1 89.31 88 VAL A C 1
ATOM 677 O O . VAL A 1 88 ? 18.531 -49.5 -29.562 1 89.31 88 VAL A O 1
ATOM 680 N N . LEU A 1 89 ? 19.438 -47.656 -28.688 1 89.44 89 LEU A N 1
ATOM 681 C CA . LEU A 1 89 ? 18.344 -46.812 -29.109 1 89.44 89 LEU A CA 1
ATOM 682 C C . LEU A 1 89 ? 18.672 -46.062 -30.406 1 89.44 89 LEU A C 1
ATOM 684 O O . LEU A 1 89 ? 17.781 -45.562 -31.078 1 89.44 89 LEU A O 1
ATOM 688 N N . GLY A 1 90 ? 19.891 -46.094 -30.766 1 86.62 90 GLY A N 1
ATOM 689 C CA . GLY A 1 90 ? 20.297 -45.375 -31.953 1 86.62 90 GLY A CA 1
ATOM 690 C C . GLY A 1 90 ? 20.422 -43.875 -31.734 1 86.62 90 GLY A C 1
ATOM 691 O O . GLY A 1 90 ? 21.375 -43.406 -31.109 1 86.62 90 GLY A O 1
ATOM 692 N N . GLU A 1 91 ? 19.375 -43.188 -32.25 1 82.31 91 GLU A N 1
ATOM 693 C CA . GLU A 1 91 ? 19.328 -41.75 -32.031 1 82.31 91 GLU A CA 1
ATOM 694 C C . GLU A 1 91 ? 18.844 -41.406 -30.625 1 82.31 91 GLU A C 1
ATOM 696 O O . GLU A 1 91 ? 17.766 -41.844 -30.219 1 82.31 91 GLU A O 1
ATOM 701 N N . THR A 1 92 ? 19.812 -40.781 -29.859 1 82.12 92 THR A N 1
ATOM 702 C CA . THR A 1 92 ? 19.484 -40.531 -28.469 1 82.12 92 THR A CA 1
ATOM 703 C C . THR A 1 92 ? 19.688 -39.062 -28.125 1 82.12 92 THR A C 1
ATOM 705 O O . THR A 1 92 ? 20.344 -38.312 -28.875 1 82.12 92 THR A O 1
ATOM 708 N N . VAL A 1 93 ? 18.953 -38.625 -27.203 1 78.38 93 VAL A N 1
ATOM 709 C CA . VAL A 1 93 ? 19.156 -37.312 -26.594 1 78.38 93 VAL A CA 1
ATOM 710 C C . VAL A 1 93 ? 19.578 -37.469 -25.141 1 78.38 93 VAL A C 1
ATOM 712 O O . VAL A 1 93 ? 18.922 -38.188 -24.375 1 78.38 93 VAL A O 1
ATOM 715 N N . GLU A 1 94 ? 20.719 -36.938 -24.797 1 76.38 94 GLU A N 1
ATOM 716 C CA . GLU A 1 94 ? 21.188 -36.969 -23.422 1 76.38 94 GLU A CA 1
ATOM 717 C C . GLU A 1 94 ? 20.562 -35.844 -22.594 1 76.38 94 GLU A C 1
ATOM 719 O O . GLU A 1 94 ? 20.609 -34.688 -23 1 76.38 94 GLU A O 1
ATOM 724 N N . MET A 1 95 ? 19.969 -36.281 -21.594 1 69.12 95 MET A N 1
ATOM 725 C CA . MET A 1 95 ? 19.359 -35.312 -20.688 1 69.12 95 MET A CA 1
ATOM 726 C C . MET A 1 95 ? 20.172 -35.188 -19.391 1 69.12 95 MET A C 1
ATOM 728 O O . MET A 1 95 ? 20.672 -36.188 -18.875 1 69.12 95 MET A O 1
ATOM 732 N N . TYR A 1 96 ? 20.656 -33.969 -19.031 1 63.53 96 TYR A N 1
ATOM 733 C CA . TYR A 1 96 ? 21.547 -33.781 -17.891 1 63.53 96 TYR A CA 1
ATOM 734 C C . TYR A 1 96 ? 20.828 -33.094 -16.75 1 63.53 96 TYR A C 1
ATOM 736 O O . TYR A 1 96 ? 21.469 -32.531 -15.859 1 63.53 96 TYR A O 1
ATOM 744 N N . SER A 1 97 ? 19.688 -33.344 -16.484 1 56.38 97 SER A N 1
ATOM 745 C CA . SER A 1 97 ? 19.188 -32.656 -15.289 1 56.38 97 SER A CA 1
ATOM 746 C C . SER A 1 97 ? 20.016 -33.062 -14.062 1 56.38 97 SER A C 1
ATOM 748 O O . SER A 1 97 ? 21.25 -33.031 -14.102 1 56.38 97 SER A O 1
ATOM 750 N N . ASP A 1 98 ? 19.5 -33.312 -12.867 1 58.19 98 ASP A N 1
ATOM 751 C CA . ASP A 1 98 ? 20.219 -33.719 -11.648 1 58.19 98 ASP A CA 1
ATOM 752 C C . ASP A 1 98 ? 20.938 -35.031 -11.828 1 58.19 98 ASP A C 1
ATOM 754 O O . ASP A 1 98 ? 21.953 -35.312 -11.172 1 58.19 98 ASP A O 1
ATOM 758 N N . HIS A 1 99 ? 20.406 -35.812 -12.797 1 70.25 99 HIS A N 1
ATOM 759 C CA . HIS A 1 99 ? 21 -37.094 -13.094 1 70.25 99 HIS A CA 1
ATOM 760 C C . HIS A 1 99 ? 20.969 -37.406 -14.594 1 70.25 99 HIS A C 1
ATOM 762 O O . HIS A 1 99 ? 19.922 -37.312 -15.227 1 70.25 99 HIS A O 1
ATOM 768 N N . PRO A 1 100 ? 22.109 -37.625 -15.156 1 75.12 100 PRO A N 1
ATOM 769 C CA . PRO A 1 100 ? 22.156 -37.875 -16.609 1 75.12 100 PRO A CA 1
ATOM 770 C C . PRO A 1 100 ? 21.375 -39.125 -17.031 1 75.12 100 PRO A C 1
ATOM 772 O O . PRO A 1 100 ? 21.422 -40.125 -16.344 1 75.12 100 PRO A O 1
ATOM 775 N N . TYR A 1 101 ? 20.5 -38.969 -17.984 1 82.31 101 TYR A N 1
ATOM 776 C CA . TYR A 1 101 ? 19.828 -40.125 -18.594 1 82.31 101 TYR A CA 1
ATOM 777 C C . TYR A 1 101 ? 19.703 -39.969 -20.094 1 82.31 101 TYR A C 1
ATOM 779 O O . TYR A 1 101 ? 19.906 -38.875 -20.625 1 82.31 101 TYR A O 1
ATOM 787 N N . THR A 1 102 ? 19.609 -41.031 -20.781 1 85.62 102 THR A N 1
ATOM 788 C CA . THR A 1 102 ? 19.531 -41.031 -22.234 1 85.62 102 THR A CA 1
ATOM 789 C C . THR A 1 102 ? 18.109 -41.375 -22.703 1 85.62 102 THR A C 1
ATOM 791 O O . THR A 1 102 ? 17.531 -42.375 -22.266 1 85.62 102 THR A O 1
ATOM 794 N N . CYS A 1 103 ? 17.594 -40.469 -23.531 1 87.75 103 CYS A N 1
ATOM 795 C CA . CYS A 1 103 ? 16.25 -40.688 -24.062 1 87.75 103 CYS A CA 1
ATOM 796 C C . CYS A 1 103 ? 16.297 -41.094 -25.531 1 87.75 103 CYS A C 1
ATOM 798 O O . CYS A 1 103 ? 17.156 -40.625 -26.266 1 87.75 103 CYS A O 1
ATOM 800 N N . GLY A 1 104 ? 15.375 -41.938 -25.938 1 88.38 104 GLY A N 1
ATOM 801 C CA . GLY A 1 104 ? 15.242 -42.406 -27.312 1 88.38 104 GLY A CA 1
ATOM 802 C C . GLY A 1 104 ? 13.977 -43.188 -27.562 1 88.38 104 GLY A C 1
ATOM 803 O O . GLY A 1 104 ? 13.031 -43.125 -26.781 1 88.38 104 GLY A O 1
ATOM 804 N N . LYS A 1 105 ? 13.938 -43.688 -28.766 1 92.5 105 LYS A N 1
ATOM 805 C CA . LYS A 1 105 ? 12.789 -44.5 -29.141 1 92.5 105 LYS A CA 1
ATOM 806 C C . LYS A 1 105 ? 13.227 -45.906 -29.531 1 92.5 105 LYS A C 1
ATOM 808 O O . LYS A 1 105 ? 14.297 -46.094 -30.109 1 92.5 105 LYS A O 1
ATOM 813 N N . TYR A 1 106 ? 12.492 -46.875 -29.125 1 92.75 106 TYR A N 1
ATOM 814 C CA . TYR A 1 106 ? 12.68 -48.25 -29.516 1 92.75 106 TYR A CA 1
ATOM 815 C C . TYR A 1 106 ? 11.383 -48.875 -30.031 1 92.75 106 TYR A C 1
ATOM 817 O O . TYR A 1 106 ? 10.398 -48.969 -29.297 1 92.75 106 TYR A O 1
ATOM 825 N N . ASN A 1 107 ? 11.336 -49.188 -31.281 1 91.12 107 ASN A N 1
ATOM 826 C CA . ASN A 1 107 ? 10.148 -49.719 -31.953 1 91.12 107 ASN A CA 1
ATOM 827 C C . ASN A 1 107 ? 8.945 -48.781 -31.766 1 91.12 107 ASN A C 1
ATOM 829 O O . ASN A 1 107 ? 7.852 -49.25 -31.422 1 91.12 107 ASN A O 1
ATOM 833 N N . GLY A 1 108 ? 9.18 -47.562 -31.766 1 87.81 108 GLY A N 1
ATOM 834 C CA . GLY A 1 108 ? 8.109 -46.562 -31.734 1 87.81 108 GLY A CA 1
ATOM 835 C C . GLY A 1 108 ? 7.723 -46.156 -30.312 1 87.81 108 GLY A C 1
ATOM 836 O O . GLY A 1 108 ? 6.875 -45.312 -30.125 1 87.81 108 GLY A O 1
ATOM 837 N N . VAL A 1 109 ? 8.344 -46.781 -29.344 1 90.62 109 VAL A N 1
ATOM 838 C CA . VAL A 1 109 ? 8.031 -46.469 -27.953 1 90.62 109 VAL A CA 1
ATOM 839 C C . VAL A 1 109 ? 9.141 -45.625 -27.344 1 90.62 109 VAL A C 1
ATOM 841 O O . VAL A 1 109 ? 10.328 -45.875 -27.562 1 90.62 109 VAL A O 1
ATOM 844 N N . ASP A 1 110 ? 8.742 -44.594 -26.672 1 91.06 110 ASP A N 1
ATOM 845 C CA . ASP A 1 110 ? 9.719 -43.75 -26 1 91.06 110 ASP A CA 1
ATOM 846 C C . ASP A 1 110 ? 10.406 -44.5 -24.859 1 91.06 110 ASP A C 1
ATOM 848 O O . ASP A 1 110 ? 9.75 -45.188 -24.078 1 91.06 110 ASP A O 1
ATOM 852 N N . VAL A 1 111 ? 11.727 -44.312 -24.75 1 91.69 111 VAL A N 1
ATOM 853 C CA . VAL A 1 111 ? 12.492 -45.031 -23.75 1 91.69 111 VAL A CA 1
ATOM 854 C C . VAL A 1 111 ? 13.445 -44.062 -23.031 1 91.69 111 VAL A C 1
ATOM 856 O O . VAL A 1 111 ? 14.086 -43.25 -23.672 1 91.69 111 VAL A O 1
ATOM 859 N N . ASP A 1 112 ? 13.445 -44.188 -21.781 1 90.31 112 ASP A N 1
ATOM 860 C CA . ASP A 1 112 ? 14.445 -43.5 -20.953 1 90.31 112 ASP A CA 1
ATOM 861 C C . ASP A 1 112 ? 15.391 -44.5 -20.297 1 90.31 112 ASP A C 1
ATOM 863 O O . ASP A 1 112 ? 14.961 -45.344 -19.516 1 90.31 112 ASP A O 1
ATOM 867 N N . LEU A 1 113 ? 16.625 -44.375 -20.641 1 91 113 LEU A N 1
ATOM 868 C CA . LEU A 1 113 ? 17.656 -45.219 -20.016 1 91 113 LEU A CA 1
ATOM 869 C C . LEU A 1 113 ? 18.359 -44.438 -18.891 1 91 113 LEU A C 1
ATOM 871 O O . LEU A 1 113 ? 19.016 -43.438 -19.156 1 91 113 LEU A O 1
ATOM 875 N N . VAL A 1 114 ? 18.281 -44.969 -17.703 1 89.81 114 VAL A N 1
ATOM 876 C CA . VAL A 1 114 ? 18.75 -44.188 -16.547 1 89.81 114 VAL A CA 1
ATOM 877 C C . VAL A 1 114 ? 19.75 -45.031 -15.758 1 89.81 114 VAL A C 1
ATOM 879 O O . VAL A 1 114 ? 19.375 -45.969 -15.062 1 89.81 114 VAL A O 1
ATOM 882 N N . PRO A 1 115 ? 21 -44.656 -15.82 1 89.56 115 PRO A N 1
ATOM 883 C CA . PRO A 1 115 ? 21.969 -45.312 -14.93 1 89.56 115 PRO A CA 1
ATOM 884 C C . PRO A 1 115 ? 21.797 -44.906 -13.469 1 89.56 115 PRO A C 1
ATOM 886 O O . PRO A 1 115 ? 21.531 -43.75 -13.172 1 89.56 115 PRO A O 1
ATOM 889 N N . SER A 1 116 ? 21.797 -45.875 -12.609 1 89.06 116 SER A N 1
ATOM 890 C CA . SER A 1 116 ? 21.672 -45.594 -11.18 1 89.06 116 SER A CA 1
ATOM 891 C C . SER A 1 116 ? 22.406 -46.656 -10.359 1 89.06 116 SER A C 1
ATOM 893 O O . SER A 1 116 ? 22.953 -47.594 -10.906 1 89.06 116 SER A O 1
ATOM 895 N N . TYR A 1 117 ? 22.547 -46.406 -9.117 1 88.06 117 TYR A N 1
ATOM 896 C CA . TYR A 1 117 ? 23.219 -47.344 -8.234 1 88.06 117 TYR A CA 1
ATOM 897 C C . TYR A 1 117 ? 22.234 -48.344 -7.648 1 88.06 117 TYR A C 1
ATOM 899 O O . TYR A 1 117 ? 21.094 -48 -7.324 1 88.06 117 TYR A O 1
ATOM 907 N N . ALA A 1 118 ? 22.719 -49.5 -7.547 1 88.12 118 ALA A N 1
ATOM 908 C CA . ALA A 1 118 ? 21.953 -50.531 -6.848 1 88.12 118 ALA A CA 1
ATOM 909 C C . ALA A 1 118 ? 22.125 -50.406 -5.336 1 88.12 118 ALA A C 1
ATOM 911 O O . ALA A 1 118 ? 22.984 -51.094 -4.746 1 88.12 118 ALA A O 1
ATOM 912 N N . ILE A 1 119 ? 21.281 -49.656 -4.754 1 84.62 119 ILE A N 1
ATOM 913 C CA . ILE A 1 119 ? 21.391 -49.438 -3.311 1 84.62 119 ILE A CA 1
ATOM 914 C C . ILE A 1 119 ? 20.359 -50.312 -2.596 1 84.62 119 ILE A C 1
ATOM 916 O O . ILE A 1 119 ? 19.312 -50.656 -3.172 1 84.62 119 ILE A O 1
ATOM 920 N N . SER A 1 120 ? 20.688 -50.625 -1.324 1 80.44 120 SER A N 1
ATOM 921 C CA . SER A 1 120 ? 19.812 -51.5 -0.586 1 80.44 120 SER A CA 1
ATOM 922 C C . SER A 1 120 ? 18.812 -50.75 0.272 1 80.44 120 SER A C 1
ATOM 924 O O . SER A 1 120 ? 17.781 -51.281 0.676 1 80.44 120 SER A O 1
ATOM 926 N N . THR A 1 121 ? 19.203 -49.531 0.587 1 78.94 121 THR A N 1
ATOM 927 C CA . THR A 1 121 ? 18.344 -48.719 1.416 1 78.94 121 THR A CA 1
ATOM 928 C C . THR A 1 121 ? 18.375 -47.25 0.953 1 78.94 121 THR A C 1
ATOM 930 O O . THR A 1 121 ? 19.359 -46.812 0.366 1 78.94 121 THR A O 1
ATOM 933 N N . THR A 1 122 ? 17.312 -46.594 1.21 1 78.69 122 THR A N 1
ATOM 934 C CA . THR A 1 122 ? 17.203 -45.188 0.771 1 78.69 122 THR A CA 1
ATOM 935 C C . THR A 1 122 ? 17.984 -44.281 1.691 1 78.69 122 THR A C 1
ATOM 937 O O . THR A 1 122 ? 18.141 -43.094 1.408 1 78.69 122 THR A O 1
ATOM 940 N N . ASP A 1 123 ? 18.531 -44.719 2.74 1 77.19 123 ASP A N 1
ATOM 941 C CA . ASP A 1 123 ? 19.406 -43.938 3.615 1 77.19 123 ASP A CA 1
ATOM 942 C C . ASP A 1 123 ? 20.734 -43.625 2.938 1 77.19 123 ASP A C 1
ATOM 944 O O . ASP A 1 123 ? 21.453 -42.719 3.355 1 77.19 123 ASP A O 1
ATOM 948 N N . LYS A 1 124 ? 21 -44.375 1.901 1 75.38 124 LYS A N 1
ATOM 949 C CA . LYS A 1 124 ? 22.281 -44.25 1.224 1 75.38 124 LYS A CA 1
ATOM 950 C C . LYS A 1 124 ? 22.125 -43.656 -0.173 1 75.38 124 LYS A C 1
ATOM 952 O O . LYS A 1 124 ? 22.797 -44.062 -1.113 1 75.38 124 LYS A O 1
ATOM 957 N N . LEU A 1 125 ? 21.203 -42.75 -0.239 1 73.88 125 LEU A N 1
ATOM 958 C CA . LEU A 1 125 ? 20.922 -42.156 -1.548 1 73.88 125 LEU A CA 1
ATOM 959 C C . LEU A 1 125 ? 22.141 -41.406 -2.076 1 73.88 125 LEU A C 1
ATOM 961 O O . LEU A 1 125 ? 22.797 -40.656 -1.331 1 73.88 125 LEU A O 1
ATOM 965 N N . ARG A 1 126 ? 22.469 -41.719 -3.285 1 73.62 126 ARG A N 1
ATOM 966 C CA . ARG A 1 126 ? 23.578 -41 -3.922 1 73.62 126 ARG A CA 1
ATOM 967 C C . ARG A 1 126 ? 23.078 -40 -4.953 1 73.62 126 ARG A C 1
ATOM 969 O O . ARG A 1 126 ? 23.656 -38.938 -5.125 1 73.62 126 ARG A O 1
ATOM 976 N N . THR A 1 127 ? 22.031 -40.438 -5.602 1 73.94 127 THR A N 1
ATOM 977 C CA . THR A 1 127 ? 21.406 -39.562 -6.586 1 73.94 127 THR A CA 1
ATOM 978 C C . THR A 1 127 ? 19.891 -39.5 -6.359 1 73.94 127 THR A C 1
ATOM 980 O O . THR A 1 127 ? 19.328 -40.312 -5.629 1 73.94 127 THR A O 1
ATOM 983 N N . ALA A 1 128 ? 19.219 -38.531 -6.996 1 71.56 128 ALA A N 1
ATOM 984 C CA . ALA A 1 128 ? 17.781 -38.344 -6.832 1 71.56 128 ALA A CA 1
ATOM 985 C C . ALA A 1 128 ? 17 -39.5 -7.449 1 71.56 128 ALA A C 1
ATOM 987 O O . ALA A 1 128 ? 15.898 -39.812 -7.004 1 71.56 128 ALA A O 1
ATOM 988 N N . VAL A 1 129 ? 17.562 -40.125 -8.383 1 79.38 129 VAL A N 1
ATOM 989 C CA . VAL A 1 129 ? 16.844 -41.156 -9.117 1 79.38 129 VAL A CA 1
ATOM 990 C C . VAL A 1 129 ? 16.953 -42.5 -8.391 1 79.38 129 VAL A C 1
ATOM 992 O O . VAL A 1 129 ? 16.219 -43.438 -8.688 1 79.38 129 VAL A O 1
ATOM 995 N N . ASP A 1 130 ? 17.766 -42.562 -7.395 1 81.44 130 ASP A N 1
ATOM 996 C CA . ASP A 1 130 ? 18.016 -43.812 -6.688 1 81.44 130 ASP A CA 1
ATOM 997 C C . ASP A 1 130 ? 16.75 -44.281 -5.945 1 81.44 130 ASP A C 1
ATOM 999 O O . ASP A 1 130 ? 16.641 -45.438 -5.582 1 81.44 130 ASP A O 1
ATOM 1003 N N . ARG A 1 131 ? 15.875 -43.375 -5.824 1 86.12 131 ARG A N 1
ATOM 1004 C CA . ARG A 1 131 ? 14.672 -43.688 -5.078 1 86.12 131 ARG A CA 1
ATOM 1005 C C . ARG A 1 131 ? 13.656 -44.406 -5.969 1 86.12 131 ARG A C 1
ATOM 1007 O O . ARG A 1 131 ? 12.766 -45.094 -5.473 1 86.12 131 ARG A O 1
ATOM 1014 N N . THR A 1 132 ? 13.82 -44.312 -7.188 1 87.88 132 THR A N 1
ATOM 1015 C CA . THR A 1 132 ? 12.789 -44.688 -8.141 1 87.88 132 THR A CA 1
ATOM 1016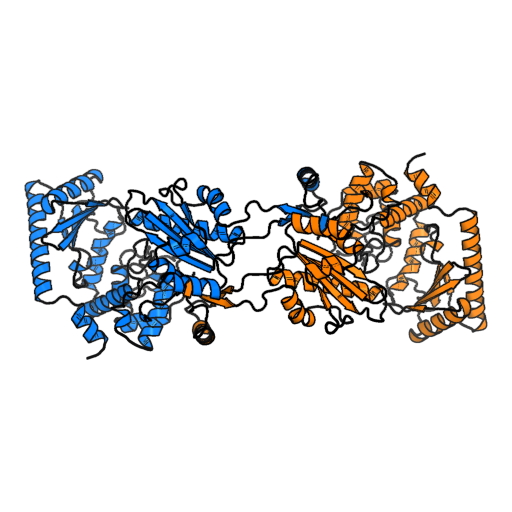 C C . THR A 1 132 ? 12.516 -46.188 -8.062 1 87.88 132 THR A C 1
ATOM 1018 O O . THR A 1 132 ? 11.359 -46.625 -8.016 1 87.88 132 THR A O 1
ATOM 1021 N N . PRO A 1 133 ? 13.547 -47.031 -7.965 1 89.69 133 PRO A N 1
ATOM 1022 C CA . PRO A 1 133 ? 13.266 -48.438 -7.828 1 89.69 133 PRO A CA 1
ATOM 1023 C C . PRO A 1 133 ? 12.469 -48.781 -6.57 1 89.69 133 PRO A C 1
ATOM 1025 O O . PRO A 1 133 ? 11.609 -49.656 -6.594 1 89.69 133 PRO A O 1
ATOM 1028 N N . PHE A 1 134 ? 12.75 -48.094 -5.562 1 91.62 134 PHE A N 1
ATOM 1029 C CA . PHE A 1 134 ? 12.023 -48.312 -4.316 1 91.62 134 PHE A CA 1
ATOM 1030 C C . PHE A 1 134 ? 10.57 -47.906 -4.457 1 91.62 134 PHE A C 1
ATOM 1032 O O . PHE A 1 134 ? 9.672 -48.531 -3.898 1 91.62 134 PHE A O 1
ATOM 1039 N N . HIS A 1 135 ? 10.336 -46.844 -5.184 1 93.44 135 HIS A N 1
ATOM 1040 C CA . HIS A 1 135 ? 8.969 -46.406 -5.473 1 93.44 135 HIS A CA 1
ATOM 1041 C C . HIS A 1 135 ? 8.203 -47.5 -6.219 1 93.44 135 HIS A C 1
ATOM 1043 O O . HIS A 1 135 ? 7.062 -47.812 -5.867 1 93.44 135 HIS A O 1
ATOM 1049 N N . THR A 1 136 ? 8.844 -48 -7.23 1 94.19 136 THR A N 1
ATOM 1050 C CA . THR A 1 136 ? 8.227 -49.031 -8.047 1 94.19 136 THR A CA 1
ATOM 1051 C C . THR A 1 136 ? 7.891 -50.25 -7.203 1 94.19 136 THR A C 1
ATOM 1053 O O . THR A 1 136 ? 6.766 -50.75 -7.25 1 94.19 136 THR A O 1
ATOM 1056 N N . ASP A 1 137 ? 8.852 -50.688 -6.383 1 94.06 137 ASP A N 1
ATOM 1057 C CA . ASP A 1 137 ? 8.641 -51.844 -5.527 1 94.06 137 ASP A CA 1
ATOM 1058 C C . ASP A 1 137 ? 7.48 -51.625 -4.559 1 94.06 137 ASP A C 1
ATOM 1060 O O . ASP A 1 137 ? 6.652 -52.5 -4.348 1 94.06 137 ASP A O 1
ATOM 1064 N N . PHE A 1 138 ? 7.504 -50.5 -4.023 1 94.94 138 PHE A N 1
ATOM 1065 C CA . PHE A 1 138 ? 6.469 -50.156 -3.055 1 94.94 138 PHE A CA 1
ATOM 1066 C C . PHE A 1 138 ? 5.086 -50.219 -3.693 1 94.94 138 PHE A C 1
ATOM 1068 O O . PHE A 1 138 ? 4.164 -50.812 -3.125 1 94.94 138 PHE A O 1
ATOM 1075 N N . ILE A 1 139 ? 4.918 -49.656 -4.816 1 96.44 139 ILE A N 1
ATOM 1076 C CA . ILE A 1 139 ? 3.629 -49.625 -5.5 1 96.44 139 ILE A CA 1
ATOM 1077 C C . ILE A 1 139 ? 3.223 -51.031 -5.918 1 96.44 139 ILE A C 1
ATOM 1079 O O . ILE A 1 139 ? 2.066 -51.406 -5.75 1 96.44 139 ILE A O 1
ATOM 1083 N N . LEU A 1 140 ? 4.125 -51.812 -6.453 1 95.81 140 LEU A N 1
ATOM 1084 C CA . LEU A 1 140 ? 3.832 -53.188 -6.879 1 95.81 140 LEU A CA 1
ATOM 1085 C C . LEU A 1 140 ? 3.359 -54.031 -5.699 1 95.81 140 LEU A C 1
ATOM 1087 O O . LEU A 1 140 ? 2.477 -54.875 -5.855 1 95.81 140 LEU A O 1
ATOM 1091 N N . LYS A 1 141 ? 3.906 -53.75 -4.578 1 96 141 LYS A N 1
ATOM 1092 C CA . LYS A 1 141 ? 3.6 -54.531 -3.387 1 96 141 LYS A CA 1
ATOM 1093 C C . LYS A 1 141 ? 2.26 -54.125 -2.785 1 96 141 LYS A C 1
ATOM 1095 O O . LYS A 1 141 ? 1.549 -54.938 -2.213 1 96 141 LYS A O 1
ATOM 1100 N N . ASN A 1 142 ? 1.907 -52.875 -2.922 1 96.31 142 ASN A N 1
ATOM 1101 C CA . ASN A 1 142 ? 0.825 -52.375 -2.086 1 96.31 142 ASN A CA 1
ATOM 1102 C C . ASN A 1 142 ? -0.399 -52 -2.918 1 96.31 142 ASN A C 1
ATOM 1104 O O . ASN A 1 142 ? -1.52 -51.969 -2.406 1 96.31 142 ASN A O 1
ATOM 1108 N N . LEU A 1 143 ? -0.24 -51.688 -4.156 1 96.62 143 LEU A N 1
ATOM 1109 C CA . LEU A 1 143 ? -1.357 -51.25 -4.996 1 96.62 143 LEU A CA 1
ATOM 1110 C C . LEU A 1 143 ? -2.125 -52.469 -5.523 1 96.62 143 LEU A C 1
ATOM 1112 O O . LEU A 1 143 ? -1.545 -53.344 -6.172 1 96.62 143 LEU A O 1
ATOM 1116 N N . LYS A 1 144 ? -3.379 -52.531 -5.262 1 96.38 144 LYS A N 1
ATOM 1117 C CA . LYS A 1 144 ? -4.211 -53.625 -5.73 1 96.38 144 LYS A CA 1
ATOM 1118 C C . LYS A 1 144 ? -4.469 -53.531 -7.23 1 96.38 144 LYS A C 1
ATOM 1120 O O . LYS A 1 144 ? -4.469 -52.438 -7.793 1 96.38 144 LYS A O 1
ATOM 1125 N N . GLU A 1 145 ? -4.73 -54.625 -7.844 1 94.12 145 GLU A N 1
ATOM 1126 C CA . GLU A 1 145 ? -4.957 -54.688 -9.281 1 94.12 145 GLU A CA 1
ATOM 1127 C C . GLU A 1 145 ? -6.094 -53.75 -9.703 1 94.12 145 GLU A C 1
ATOM 1129 O O . GLU A 1 145 ? -5.977 -53 -10.688 1 94.12 145 GLU A O 1
ATOM 1134 N N . ALA A 1 146 ? -7.102 -53.719 -8.93 1 93.62 146 ALA A N 1
ATOM 1135 C CA . ALA A 1 146 ? -8.273 -52.906 -9.242 1 93.62 146 ALA A CA 1
ATOM 1136 C C . ALA A 1 146 ? -7.941 -51.438 -9.148 1 93.62 146 ALA A C 1
ATOM 1138 O O . ALA A 1 146 ? -8.57 -50.594 -9.812 1 93.62 146 ALA A O 1
ATOM 1139 N N . GLN A 1 147 ? -6.977 -51.094 -8.367 1 97.38 147 GLN A N 1
ATOM 1140 C CA . GLN A 1 147 ? -6.625 -49.688 -8.133 1 97.38 147 GLN A CA 1
ATOM 1141 C C . GLN A 1 147 ? -5.816 -49.125 -9.297 1 97.38 147 GLN A C 1
ATOM 1143 O O . GLN A 1 147 ? -5.684 -47.906 -9.43 1 97.38 147 GLN A O 1
ATOM 1148 N N . LYS A 1 148 ? -5.273 -50 -10.102 1 96.69 148 LYS A N 1
ATOM 1149 C CA . LYS A 1 148 ? -4.508 -49.531 -11.258 1 96.69 148 LYS A CA 1
ATOM 1150 C C . LYS A 1 148 ? -5.375 -48.719 -12.203 1 96.69 148 LYS A C 1
ATOM 1152 O O . LYS A 1 148 ? -4.934 -47.688 -12.711 1 96.69 148 LYS A O 1
ATOM 1157 N N . ASP A 1 149 ? -6.586 -49.156 -12.352 1 96.44 149 ASP A N 1
ATOM 1158 C CA . ASP A 1 149 ? -7.516 -48.406 -13.203 1 96.44 149 ASP A CA 1
ATOM 1159 C C . ASP A 1 149 ? -7.91 -47.094 -12.578 1 96.44 149 ASP A C 1
ATOM 1161 O O . ASP A 1 149 ? -8.133 -46.094 -13.281 1 96.44 149 ASP A O 1
ATOM 1165 N N . GLU A 1 150 ? -8.016 -47.094 -11.234 1 97.75 150 GLU A N 1
ATOM 1166 C CA . GLU A 1 150 ? -8.305 -45.844 -10.523 1 97.75 150 GLU A CA 1
ATOM 1167 C C . GLU A 1 150 ? -7.188 -44.812 -10.727 1 97.75 150 GLU A C 1
ATOM 1169 O O . GLU A 1 150 ? -7.453 -43.625 -10.883 1 97.75 150 GLU A O 1
ATOM 1174 N N . VAL A 1 151 ? -5.98 -45.281 -10.773 1 97.88 151 VAL A N 1
ATOM 1175 C CA . VAL A 1 151 ? -4.82 -44.438 -11 1 97.88 151 VAL A CA 1
ATOM 1176 C C . VAL A 1 151 ? -4.871 -43.875 -12.422 1 97.88 151 VAL A C 1
ATOM 1178 O O . VAL A 1 151 ? -4.613 -42.688 -12.633 1 97.88 151 VAL A O 1
ATOM 1181 N N . ARG A 1 152 ? -5.25 -44.719 -13.398 1 97.12 152 ARG A N 1
ATOM 1182 C CA . ARG A 1 152 ? -5.359 -44.25 -14.789 1 97.12 152 ARG A CA 1
ATOM 1183 C C . ARG A 1 152 ? -6.391 -43.156 -14.922 1 97.12 152 ARG A C 1
ATOM 1185 O O . ARG A 1 152 ? -6.152 -42.156 -15.609 1 97.12 152 ARG A O 1
ATOM 1192 N N . LEU A 1 153 ? -7.473 -43.344 -14.266 1 97.62 153 LEU A N 1
ATOM 1193 C CA . LEU A 1 153 ? -8.516 -42.312 -14.289 1 97.62 153 LEU A CA 1
ATOM 1194 C C . LEU A 1 153 ? -8 -41 -13.719 1 97.62 153 LEU A C 1
ATOM 1196 O O . LEU A 1 153 ? -8.219 -39.938 -14.305 1 97.62 153 LEU A O 1
ATOM 1200 N N . LEU A 1 154 ? -7.301 -41.062 -12.594 1 98.38 154 LEU A N 1
ATOM 1201 C CA . LEU A 1 154 ? -6.793 -39.875 -11.93 1 98.38 154 LEU A CA 1
ATOM 1202 C C . LEU A 1 154 ? -5.777 -39.156 -12.812 1 98.38 154 LEU A C 1
ATOM 1204 O O . LEU A 1 154 ? -5.84 -37.938 -12.969 1 98.38 154 LEU A O 1
ATOM 1208 N N . LYS A 1 155 ? -4.875 -39.906 -13.375 1 97.38 155 LYS A N 1
ATOM 1209 C CA . LYS A 1 155 ? -3.879 -39.344 -14.273 1 97.38 155 LYS A CA 1
ATOM 1210 C C . LYS A 1 155 ? -4.543 -38.625 -15.438 1 97.38 155 LYS A C 1
ATOM 1212 O O . LYS A 1 155 ? -4.188 -37.469 -15.742 1 97.38 155 LYS A O 1
ATOM 1217 N N . LYS A 1 156 ? -5.52 -39.281 -16.062 1 97.25 156 LYS A N 1
ATOM 1218 C CA . LYS A 1 156 ? -6.188 -38.688 -17.219 1 97.25 156 LYS A CA 1
ATOM 1219 C C . LYS A 1 156 ? -6.98 -37.438 -16.797 1 97.25 156 LYS A C 1
ATOM 1221 O O . LYS A 1 156 ? -6.992 -36.438 -17.516 1 97.25 156 LYS A O 1
ATOM 1226 N N . PHE A 1 157 ? -7.637 -37.531 -15.672 1 98 157 PHE A N 1
ATOM 1227 C CA . PHE A 1 157 ? -8.352 -36.375 -15.117 1 98 157 PHE A CA 1
ATOM 1228 C C . PHE A 1 157 ? -7.422 -35.188 -14.938 1 98 157 PHE A C 1
ATOM 1230 O O . PHE A 1 157 ? -7.711 -34.094 -15.406 1 98 157 PHE A O 1
ATOM 1237 N N . MET A 1 158 ? -6.258 -35.438 -14.344 1 98.12 158 MET A N 1
ATOM 1238 C CA . MET A 1 158 ? -5.293 -34.375 -14.047 1 98.12 158 MET A CA 1
ATOM 1239 C C . MET A 1 158 ? -4.68 -33.844 -15.328 1 98.12 158 MET A C 1
ATOM 1241 O O . MET A 1 158 ? -4.375 -32.656 -15.406 1 98.12 158 MET A O 1
ATOM 1245 N N . LYS A 1 159 ? -4.469 -34.688 -16.312 1 96.12 159 LYS A N 1
ATOM 1246 C CA . LYS A 1 159 ? -4.023 -34.219 -17.625 1 96.12 159 LYS A CA 1
ATOM 1247 C C . LYS A 1 159 ? -5.07 -33.312 -18.266 1 96.12 159 LYS A C 1
ATOM 1249 O O . LYS A 1 159 ? -4.738 -32.25 -18.828 1 96.12 159 LYS A O 1
ATOM 1254 N N . GLY A 1 160 ? -6.312 -33.688 -18.156 1 96.44 160 GLY A N 1
ATOM 1255 C CA . GLY A 1 160 ? -7.406 -32.938 -18.75 1 96.44 160 GLY A CA 1
ATOM 1256 C C . GLY A 1 160 ? -7.566 -31.547 -18.156 1 96.44 160 GLY A C 1
ATOM 1257 O O . GLY A 1 160 ? -7.867 -30.578 -18.859 1 96.44 160 GLY A O 1
ATOM 1258 N N . ILE A 1 161 ? -7.305 -31.469 -16.875 1 96.62 161 ILE A N 1
ATOM 1259 C CA . ILE A 1 161 ? -7.52 -30.172 -16.219 1 96.62 161 ILE A CA 1
ATOM 1260 C C . ILE A 1 161 ? -6.199 -29.422 -16.125 1 96.62 161 ILE A C 1
ATOM 1262 O O . ILE A 1 161 ? -6.148 -28.312 -15.586 1 96.62 161 ILE A O 1
ATOM 1266 N N . GLY A 1 162 ? -5.133 -30.031 -16.562 1 94.19 162 GLY A N 1
ATOM 1267 C CA . GLY A 1 162 ? -3.869 -29.328 -16.734 1 94.19 162 GLY A CA 1
ATOM 1268 C C . GLY A 1 162 ? -3.037 -29.281 -15.469 1 94.19 162 GLY A C 1
ATOM 1269 O O . GLY A 1 162 ? -2.32 -28.312 -15.227 1 94.19 162 GLY A O 1
ATOM 1270 N N . VAL A 1 163 ? -3.115 -30.281 -14.586 1 97.19 163 VAL A N 1
ATOM 1271 C CA . VAL A 1 163 ? -2.367 -30.203 -13.336 1 97.19 163 VAL A CA 1
ATOM 1272 C C . VAL A 1 163 ? -1.44 -31.422 -13.211 1 97.19 163 VAL A C 1
ATOM 1274 O O . VAL A 1 163 ? -0.775 -31.594 -12.195 1 97.19 163 VAL A O 1
ATOM 1277 N N . TYR A 1 164 ? -1.325 -32.25 -14.258 1 96.62 164 TYR A N 1
ATOM 1278 C CA . TYR A 1 164 ? -0.481 -33.438 -14.211 1 96.62 164 TYR A CA 1
ATOM 1279 C C . TYR A 1 164 ? 0.952 -33.094 -14.609 1 96.62 164 TYR A C 1
ATOM 1281 O O . TYR A 1 164 ? 1.182 -32.438 -15.617 1 96.62 164 TYR A O 1
ATOM 1289 N N . GLY A 1 165 ? 1.819 -33.562 -13.836 1 92.81 165 GLY A N 1
ATOM 1290 C CA . GLY A 1 165 ? 3.227 -33.406 -14.172 1 92.81 165 GLY A CA 1
ATOM 1291 C C . GLY A 1 165 ? 3.992 -32.562 -13.172 1 92.81 165 GLY A C 1
ATOM 1292 O O . GLY A 1 165 ? 3.59 -31.453 -12.859 1 92.81 165 GLY A O 1
ATOM 1293 N N . ALA A 1 166 ? 5.094 -33.094 -12.758 1 85.69 166 ALA A N 1
ATOM 1294 C CA . ALA A 1 166 ? 5.91 -32.406 -11.758 1 85.69 166 ALA A CA 1
ATOM 1295 C C . ALA A 1 166 ? 6.949 -31.5 -12.43 1 85.69 166 ALA A C 1
ATOM 1297 O O . ALA A 1 166 ? 7.785 -30.891 -11.75 1 85.69 166 ALA A O 1
ATOM 1298 N N . GLU A 1 167 ? 6.836 -31.391 -13.734 1 83.88 167 GLU A N 1
ATOM 1299 C CA . GLU A 1 167 ? 7.777 -30.531 -14.445 1 83.88 167 GLU A CA 1
ATOM 1300 C C . GLU A 1 167 ? 7.566 -29.062 -14.086 1 83.88 167 GLU A C 1
ATOM 1302 O O . GLU A 1 167 ? 6.477 -28.672 -13.664 1 83.88 167 GLU A O 1
ATOM 1307 N N . PRO A 1 168 ? 8.617 -28.344 -14.273 1 82.31 168 PRO A N 1
ATOM 1308 C CA . PRO A 1 168 ? 8.586 -26.938 -13.836 1 82.31 168 PRO A CA 1
ATOM 1309 C C . PRO A 1 168 ? 7.5 -26.125 -14.531 1 82.31 168 PRO A C 1
ATOM 1311 O O . PRO A 1 168 ? 7.07 -25.094 -14.008 1 82.31 168 PRO A O 1
ATOM 1314 N N . ASN A 1 169 ? 7.082 -26.547 -15.625 1 83.38 169 ASN A N 1
ATOM 1315 C CA . ASN A 1 169 ? 6.039 -25.781 -16.297 1 83.38 169 ASN A CA 1
ATOM 1316 C C . ASN A 1 169 ? 4.684 -25.969 -15.617 1 83.38 169 ASN A C 1
ATOM 1318 O O . ASN A 1 169 ? 3.984 -24.984 -15.344 1 83.38 169 ASN A O 1
ATOM 1322 N N . THR A 1 170 ? 4.41 -27.188 -15.336 1 82.5 170 THR A N 1
ATOM 1323 C CA . THR A 1 170 ? 3.113 -27.516 -14.75 1 82.5 170 THR A CA 1
ATOM 1324 C C . THR A 1 170 ? 3.139 -27.344 -13.234 1 82.5 170 THR A C 1
ATOM 1326 O O . THR A 1 170 ? 2.168 -26.859 -12.648 1 82.5 170 THR A O 1
ATOM 1329 N N . ARG A 1 171 ? 4.23 -27.672 -12.617 1 91.25 171 ARG A N 1
ATOM 1330 C CA . ARG A 1 171 ? 4.316 -27.609 -11.156 1 91.25 171 ARG A CA 1
ATOM 1331 C C . ARG A 1 171 ? 3.158 -28.359 -10.508 1 91.25 171 ARG A C 1
ATOM 1333 O O . ARG A 1 171 ? 2.488 -27.812 -9.617 1 91.25 171 ARG A O 1
ATOM 1340 N N . GLY A 1 172 ? 2.994 -29.625 -11.039 1 96.81 172 GLY A N 1
ATOM 1341 C CA . GLY A 1 172 ? 1.771 -30.328 -10.688 1 96.81 172 GLY A CA 1
ATOM 1342 C C . GLY A 1 172 ? 2.023 -31.703 -10.07 1 96.81 172 GLY A C 1
ATOM 1343 O O . GLY A 1 172 ? 2.965 -31.859 -9.289 1 96.81 172 GLY A O 1
ATOM 1344 N N . PHE A 1 173 ? 1.095 -32.594 -10.32 1 97.88 173 PHE A N 1
ATOM 1345 C CA . PHE A 1 173 ? 1.056 -33.906 -9.664 1 97.88 173 PHE A CA 1
ATOM 1346 C C . PHE A 1 173 ? 1.81 -34.938 -10.484 1 97.88 173 PHE A C 1
ATOM 1348 O O . PHE A 1 173 ? 1.464 -35.188 -11.641 1 97.88 173 PHE A O 1
ATOM 1355 N N . SER A 1 174 ? 2.84 -35.562 -9.875 1 95.5 174 SER A N 1
ATOM 1356 C CA . SER A 1 174 ? 3.6 -36.625 -10.539 1 95.5 174 SER A CA 1
ATOM 1357 C C . SER A 1 174 ? 2.814 -37.938 -10.578 1 95.5 174 SER A C 1
ATOM 1359 O O . SER A 1 174 ? 1.818 -38.062 -9.867 1 95.5 174 SER A O 1
ATOM 1361 N N . GLY A 1 175 ? 3.289 -38.844 -11.438 1 95.31 175 GLY A N 1
ATOM 1362 C CA . GLY A 1 175 ? 2.662 -40.156 -11.492 1 95.31 175 GLY A CA 1
ATOM 1363 C C . GLY A 1 175 ? 2.703 -40.906 -10.172 1 95.31 175 GLY A C 1
ATOM 1364 O O . GLY A 1 175 ? 1.704 -41.469 -9.75 1 95.31 175 GLY A O 1
ATOM 1365 N N . TYR A 1 176 ? 3.834 -40.844 -9.555 1 95.38 176 TYR A N 1
ATOM 1366 C CA . TYR A 1 176 ? 4.008 -41.5 -8.258 1 95.38 176 TYR A CA 1
ATOM 1367 C C . TYR A 1 176 ? 3.049 -40.906 -7.227 1 95.38 176 TYR A C 1
ATOM 1369 O O . TYR A 1 176 ? 2.441 -41.656 -6.449 1 95.38 176 TYR A O 1
ATOM 1377 N N . LEU A 1 177 ? 2.902 -39.625 -7.242 1 97.44 177 LEU A N 1
ATOM 1378 C CA . LEU A 1 177 ? 1.973 -38.969 -6.332 1 97.44 177 LEU A CA 1
ATOM 1379 C C . LEU A 1 177 ? 0.545 -39.438 -6.57 1 97.44 177 LEU A C 1
ATOM 1381 O O . LEU A 1 177 ? -0.193 -39.719 -5.621 1 97.44 177 LEU A O 1
ATOM 1385 N N . CYS A 1 178 ? 0.144 -39.562 -7.809 1 98.19 178 CYS A N 1
ATOM 1386 C CA . CYS A 1 178 ? -1.185 -40.062 -8.148 1 98.19 178 CYS A CA 1
ATOM 1387 C C . CYS A 1 178 ? -1.41 -41.438 -7.57 1 98.19 178 CYS A C 1
ATOM 1389 O O . CYS A 1 178 ? -2.473 -41.719 -7.012 1 98.19 178 CYS A O 1
ATOM 1391 N N . GLU A 1 179 ? -0.448 -42.281 -7.711 1 97.94 179 GLU A N 1
ATOM 1392 C CA . GLU A 1 179 ? -0.528 -43.656 -7.191 1 97.94 179 GLU A CA 1
ATOM 1393 C C . GLU A 1 179 ? -0.696 -43.656 -5.676 1 97.94 179 GLU A C 1
ATOM 1395 O O . GLU A 1 179 ? -1.534 -44.375 -5.141 1 97.94 179 GLU A O 1
ATOM 1400 N N . LEU A 1 180 ? 0.071 -42.812 -5.023 1 97.75 180 LEU A N 1
ATOM 1401 C CA . LEU A 1 180 ? -0.006 -42.75 -3.568 1 97.75 180 LEU A CA 1
ATOM 1402 C C . LEU A 1 180 ? -1.369 -42.25 -3.119 1 97.75 180 LEU A C 1
ATOM 1404 O O . LEU A 1 180 ? -1.912 -42.719 -2.113 1 97.75 180 LEU A O 1
ATOM 1408 N N . LEU A 1 181 ? -1.872 -41.281 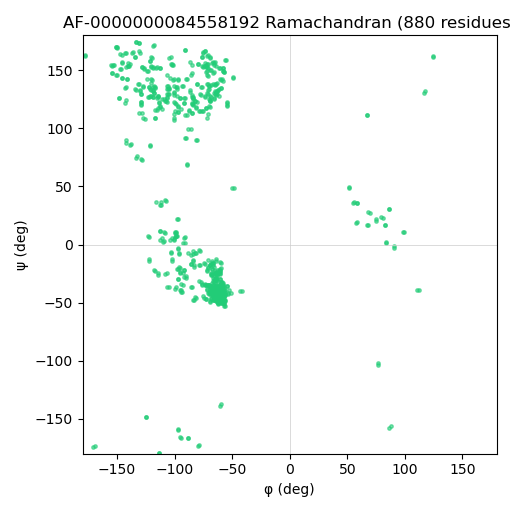-3.846 1 98.5 181 LEU A N 1
ATOM 1409 C CA . LEU A 1 181 ? -3.18 -40.719 -3.492 1 98.5 181 LEU A CA 1
ATOM 1410 C C . LEU A 1 181 ? -4.262 -41.781 -3.602 1 98.5 181 LEU A C 1
ATOM 1412 O O . LEU A 1 181 ? -5.117 -41.906 -2.721 1 98.5 181 LEU A O 1
ATOM 1416 N N . VAL A 1 182 ? -4.273 -42.562 -4.672 1 98.25 182 VAL A N 1
ATOM 1417 C CA . VAL A 1 182 ? -5.254 -43.625 -4.844 1 98.25 182 VAL A CA 1
ATOM 1418 C C . VAL A 1 182 ? -5.055 -44.688 -3.77 1 98.25 182 VAL A C 1
ATOM 1420 O O . VAL A 1 182 ? -6.023 -45.25 -3.24 1 98.25 182 VAL A O 1
ATOM 1423 N N . LEU A 1 183 ? -3.785 -45 -3.5 1 97.5 183 LEU A N 1
ATOM 1424 C CA . LEU A 1 183 ? -3.506 -45.969 -2.436 1 97.5 183 LEU A CA 1
ATOM 1425 C C . LEU A 1 183 ? -4.098 -45.5 -1.111 1 97.5 183 LEU A C 1
ATOM 1427 O O . LEU A 1 183 ? -4.684 -46.281 -0.37 1 97.5 183 LEU A O 1
ATOM 1431 N N . HIS A 1 184 ? -3.957 -44.281 -0.791 1 97.5 184 HIS A N 1
ATOM 1432 C CA . HIS A 1 184 ? -4.414 -43.688 0.47 1 97.5 184 HIS A CA 1
ATOM 1433 C C . HIS A 1 184 ? -5.938 -43.625 0.523 1 97.5 184 HIS A C 1
ATOM 1435 O O . HIS A 1 184 ? -6.547 -44.031 1.507 1 97.5 184 HIS A O 1
ATOM 1441 N N . TYR A 1 185 ? -6.555 -43.094 -0.543 1 97.62 185 TYR A N 1
ATOM 1442 C CA . TYR A 1 185 ? -7.992 -42.812 -0.517 1 97.62 185 TYR A CA 1
ATOM 1443 C C . TYR A 1 185 ? -8.781 -44.031 -1.02 1 97.62 185 TYR A C 1
ATOM 1445 O O . TYR A 1 185 ? -9.977 -44.156 -0.752 1 97.62 185 TYR A O 1
ATOM 1453 N N . GLY A 1 186 ? -8.18 -44.812 -1.882 1 97.06 186 GLY A N 1
ATOM 1454 C CA . GLY A 1 186 ? -8.82 -46.062 -2.264 1 97.06 186 GLY A CA 1
ATOM 1455 C C . GLY A 1 186 ? -9.289 -46.094 -3.705 1 97.06 186 GLY A C 1
ATOM 1456 O O . GLY A 1 186 ? -9.227 -47.125 -4.375 1 97.06 186 GLY A O 1
ATOM 1457 N N . SER A 1 187 ? -9.812 -44.969 -4.16 1 97.69 187 SER A N 1
ATOM 1458 C CA . SER A 1 187 ? -10.352 -44.906 -5.516 1 97.69 187 SER A CA 1
ATOM 1459 C C . SER A 1 187 ? -10.242 -43.5 -6.078 1 97.69 187 SER A C 1
ATOM 1461 O O . SER A 1 187 ? -9.93 -42.531 -5.348 1 97.69 187 SER A O 1
ATOM 1463 N N . PHE A 1 188 ? -10.516 -43.406 -7.383 1 98.06 188 PHE A N 1
ATOM 1464 C CA . PHE A 1 188 ? -10.508 -42.125 -8.07 1 98.06 188 PHE A CA 1
ATOM 1465 C C . PHE A 1 188 ? -11.508 -41.156 -7.438 1 98.06 188 PHE A C 1
ATOM 1467 O O . PHE A 1 188 ? -11.156 -40.031 -7.074 1 98.06 188 PHE A O 1
ATOM 1474 N N . ARG A 1 189 ? -12.672 -41.562 -7.25 1 97.5 189 ARG A N 1
ATOM 1475 C CA . ARG A 1 189 ? -13.719 -40.719 -6.703 1 97.5 189 ARG A CA 1
ATOM 1476 C C . ARG A 1 189 ? -13.398 -40.312 -5.266 1 97.5 189 ARG A C 1
ATOM 1478 O O . ARG A 1 189 ? -13.648 -39.156 -4.863 1 97.5 189 ARG A O 1
ATOM 1485 N N . ASN A 1 190 ? -12.844 -41.25 -4.535 1 98.12 190 ASN A N 1
ATOM 1486 C CA . ASN A 1 190 ? -12.484 -40.938 -3.152 1 98.12 190 ASN A CA 1
ATOM 1487 C C . ASN A 1 190 ? -11.352 -39.906 -3.08 1 98.12 190 ASN A C 1
ATOM 1489 O O . ASN A 1 190 ? -11.297 -39.125 -2.15 1 98.12 190 ASN A O 1
ATOM 1493 N N . VAL A 1 191 ? -10.445 -40 -4.055 1 98.69 191 VAL A N 1
ATOM 1494 C CA . VAL A 1 191 ? -9.398 -38.969 -4.121 1 98.69 191 VAL A CA 1
ATOM 1495 C C . VAL A 1 191 ? -10.023 -37.594 -4.32 1 98.69 191 VAL A C 1
ATOM 1497 O O . VAL A 1 191 ? -9.648 -36.656 -3.643 1 98.69 191 VAL A O 1
ATOM 1500 N N . LEU A 1 192 ? -10.969 -37.531 -5.262 1 98.62 192 LEU A N 1
ATOM 1501 C CA . LEU A 1 192 ? -11.625 -36.25 -5.539 1 98.62 192 LEU A CA 1
ATOM 1502 C C . LEU A 1 192 ? -12.383 -35.75 -4.312 1 98.62 192 LEU A C 1
ATOM 1504 O O . LEU A 1 192 ? -12.359 -34.562 -4.004 1 98.62 192 LEU A O 1
ATOM 1508 N N . GLU A 1 193 ? -13.062 -36.656 -3.623 1 98.25 193 GLU A N 1
ATOM 1509 C CA . GLU A 1 193 ? -13.766 -36.281 -2.4 1 98.25 193 GLU A CA 1
ATOM 1510 C C . GLU A 1 193 ? -12.797 -35.781 -1.332 1 98.25 193 GLU A C 1
ATOM 1512 O O . GLU A 1 193 ? -13.062 -34.781 -0.667 1 98.25 193 GLU A O 1
ATOM 1517 N N . GLY A 1 194 ? -11.719 -36.469 -1.198 1 98.12 194 GLY A N 1
ATOM 1518 C CA . GLY A 1 194 ? -10.695 -36.031 -0.264 1 98.12 194 GLY A CA 1
ATOM 1519 C C . GLY A 1 194 ? -10.109 -34.688 -0.611 1 98.12 194 GLY A C 1
ATOM 1520 O O . GLY A 1 194 ? -10 -33.812 0.253 1 98.12 194 GLY A O 1
ATOM 1521 N N . ALA A 1 195 ? -9.75 -34.562 -1.873 1 98.38 195 ALA A N 1
ATOM 1522 C CA . ALA A 1 195 ? -9.141 -33.312 -2.354 1 98.38 195 ALA A CA 1
ATOM 1523 C C . ALA A 1 195 ? -10.078 -32.125 -2.148 1 98.38 195 ALA A C 1
ATOM 1525 O O . ALA A 1 195 ? -9.633 -31.016 -1.883 1 98.38 195 ALA A O 1
ATOM 1526 N N . SER A 1 196 ? -11.383 -32.344 -2.293 1 97.25 196 SER A N 1
ATOM 1527 C CA . SER A 1 196 ? -12.383 -31.297 -2.117 1 97.25 196 SER A CA 1
ATOM 1528 C C . SER A 1 196 ? -12.336 -30.719 -0.707 1 97.25 196 SER A C 1
ATOM 1530 O O . SER A 1 196 ? -12.867 -29.641 -0.456 1 97.25 196 SER A O 1
ATOM 1532 N N . ASN A 1 197 ? -11.648 -31.453 0.182 1 96.56 197 ASN A N 1
ATOM 1533 C CA . ASN A 1 197 ? -11.57 -31 1.568 1 96.56 197 ASN A CA 1
ATOM 1534 C C . ASN A 1 197 ? -10.148 -30.578 1.939 1 96.56 197 ASN A C 1
ATOM 1536 O O . ASN A 1 197 ? -9.867 -30.312 3.109 1 96.56 197 ASN A O 1
ATOM 1540 N N . TRP A 1 198 ? -9.258 -30.594 0.991 1 98 198 TRP A N 1
ATOM 1541 C CA . TRP A 1 198 ? -7.887 -30.156 1.236 1 98 198 TRP A CA 1
ATOM 1542 C C . TRP A 1 198 ? -7.844 -28.672 1.581 1 98 198 TRP A C 1
ATOM 1544 O O . TRP A 1 198 ? -8.781 -27.922 1.275 1 98 198 TRP A O 1
ATOM 1554 N N . LYS A 1 199 ? -6.859 -28.219 2.23 1 96.88 199 LYS A N 1
ATOM 1555 C CA . LYS A 1 199 ? -6.5 -26.828 2.516 1 96.88 199 LYS A CA 1
ATOM 1556 C C . LYS A 1 199 ? -4.984 -26.641 2.473 1 96.88 199 LYS A C 1
ATOM 1558 O O . LYS A 1 199 ? -4.23 -27.609 2.396 1 96.88 199 LYS A O 1
ATOM 1563 N N . ASP A 1 200 ? -4.598 -25.344 2.408 1 96.44 200 ASP A N 1
ATOM 1564 C CA . ASP A 1 200 ? -3.164 -25.078 2.467 1 96.44 200 ASP A CA 1
ATOM 1565 C C . ASP A 1 200 ? -2.535 -25.719 3.703 1 96.44 200 ASP A C 1
ATOM 1567 O O . ASP A 1 200 ? -2.992 -25.484 4.824 1 96.44 200 ASP A O 1
ATOM 1571 N N . GLY A 1 201 ? -1.582 -26.547 3.525 1 96.38 201 GLY A N 1
ATOM 1572 C CA . GLY A 1 201 ? -0.922 -27.234 4.629 1 96.38 201 GLY A CA 1
ATOM 1573 C C . GLY A 1 201 ? -1.447 -28.641 4.863 1 96.38 201 GLY A C 1
ATOM 1574 O O . GLY A 1 201 ? -1.124 -29.266 5.871 1 96.38 201 GLY A O 1
ATOM 1575 N N . THR A 1 202 ? -2.23 -29.141 3.965 1 97.56 202 THR A N 1
ATOM 1576 C CA . THR A 1 202 ? -2.744 -30.516 4.078 1 97.56 202 THR A CA 1
ATOM 1577 C C . THR A 1 202 ? -1.601 -31.516 4.109 1 97.56 202 THR A C 1
ATOM 1579 O O . THR A 1 202 ? -0.655 -31.422 3.326 1 97.56 202 THR A O 1
ATOM 1582 N N . ILE A 1 203 ? -1.702 -32.469 5.027 1 97.06 203 ILE A N 1
ATOM 1583 C CA . ILE A 1 203 ? -0.681 -33.5 5.207 1 97.06 203 ILE A CA 1
ATOM 1584 C C . ILE A 1 203 ? -1.3 -34.875 5.016 1 97.06 203 ILE A C 1
ATOM 1586 O O . ILE A 1 203 ? -2.332 -35.188 5.609 1 97.06 203 ILE A O 1
ATOM 1590 N N . ILE A 1 204 ? -0.715 -35.719 4.152 1 97.25 204 ILE A N 1
ATOM 1591 C CA . ILE A 1 204 ? -1.15 -37.094 3.885 1 97.25 204 ILE A CA 1
ATOM 1592 C C . ILE A 1 204 ? -0.005 -38.062 4.164 1 97.25 204 ILE A C 1
ATOM 1594 O O . ILE A 1 204 ? 1.118 -37.844 3.695 1 97.25 204 ILE A O 1
ATOM 1598 N N . ALA A 1 205 ? -0.209 -39.031 4.934 1 95.5 205 ALA A N 1
ATOM 1599 C CA . ALA A 1 205 ? 0.741 -40.094 5.234 1 95.5 205 ALA A CA 1
ATOM 1600 C C . ALA A 1 205 ? 0.102 -41.469 5.039 1 95.5 205 ALA A C 1
ATOM 1602 O O . ALA A 1 205 ? -0.944 -41.781 5.625 1 95.5 205 ALA A O 1
ATOM 1603 N N . ILE A 1 206 ? 0.72 -42.281 4.164 1 93.06 206 ILE A N 1
ATOM 1604 C CA . ILE A 1 206 ? 0.225 -43.625 3.928 1 93.06 206 ILE A CA 1
ATOM 1605 C C . ILE A 1 206 ? 0.374 -44.469 5.199 1 93.06 206 ILE A C 1
ATOM 1607 O O . ILE A 1 206 ? 1.442 -44.5 5.816 1 93.06 206 ILE A O 1
ATOM 1611 N N . ASP A 1 207 ? -0.714 -45.094 5.695 1 87.31 207 ASP A N 1
ATOM 1612 C CA . ASP A 1 207 ? -0.756 -45.938 6.891 1 87.31 207 ASP A CA 1
ATOM 1613 C C . ASP A 1 207 ? -0.295 -45.156 8.125 1 87.31 207 ASP A C 1
ATOM 1615 O O . ASP A 1 207 ? 0.356 -45.719 9.008 1 87.31 207 ASP A O 1
ATOM 1619 N N . ASN A 1 208 ? -0.305 -43.812 8.078 1 82 208 ASN A N 1
ATOM 1620 C CA . ASN A 1 208 ? -0.033 -42.906 9.188 1 82 208 ASN A CA 1
ATOM 1621 C C . ASN A 1 208 ? 1.454 -42.844 9.523 1 82 208 ASN A C 1
ATOM 1623 O O . ASN A 1 208 ? 1.825 -42.625 10.672 1 82 208 ASN A O 1
ATOM 1627 N N . LYS A 1 209 ? 2.242 -43.25 8.547 1 86.25 209 LYS A N 1
ATOM 1628 C CA . LYS A 1 209 ? 3.688 -43.156 8.734 1 86.25 209 LYS A CA 1
ATOM 1629 C C . LYS A 1 209 ? 4.223 -41.781 8.352 1 86.25 209 LYS A C 1
ATOM 1631 O O . LYS A 1 209 ? 4.484 -41.531 7.176 1 86.25 209 LYS A O 1
ATOM 1636 N N . ARG A 1 210 ? 4.449 -40.938 9.352 1 85.5 210 ARG A N 1
ATOM 1637 C CA . ARG A 1 210 ? 4.914 -39.562 9.156 1 85.5 210 ARG A CA 1
ATOM 1638 C C . ARG A 1 210 ? 6.414 -39.469 9.414 1 85.5 210 ARG A C 1
ATOM 1640 O O . ARG A 1 210 ? 6.969 -40.219 10.219 1 85.5 210 ARG A O 1
ATOM 1647 N N . GLY A 1 211 ? 6.988 -38.719 8.68 1 90.25 211 GLY A N 1
ATOM 1648 C CA . GLY A 1 211 ? 8.367 -38.312 8.93 1 90.25 211 GLY A CA 1
ATOM 1649 C C . GLY A 1 211 ? 8.477 -37 9.688 1 90.25 211 GLY A C 1
ATOM 1650 O O . GLY A 1 211 ? 7.559 -36.625 10.406 1 90.25 211 GLY A O 1
ATOM 1651 N N . PRO A 1 212 ? 9.641 -36.469 9.688 1 92.62 212 PRO A N 1
ATOM 1652 C CA . PRO A 1 212 ? 9.797 -35.125 10.289 1 92.62 212 PRO A CA 1
ATOM 1653 C C . PRO A 1 212 ? 8.859 -34.094 9.672 1 92.62 212 PRO A C 1
ATOM 1655 O O . PRO A 1 212 ? 8.352 -34.281 8.57 1 92.62 212 PRO A O 1
ATOM 1658 N N . PRO A 1 213 ? 8.664 -33.062 10.453 1 93.44 213 PRO A N 1
ATOM 1659 C CA . PRO A 1 213 ? 7.75 -32.031 9.945 1 93.44 213 PRO A CA 1
ATOM 1660 C C . PRO A 1 213 ? 8.266 -31.359 8.672 1 93.44 213 PRO A C 1
ATOM 1662 O O . PRO A 1 213 ? 9.445 -31.016 8.586 1 93.44 213 PRO A O 1
ATOM 1665 N N . ILE A 1 214 ? 7.395 -31.266 7.711 1 93.69 214 ILE A N 1
ATOM 1666 C CA . ILE A 1 214 ? 7.684 -30.625 6.434 1 93.69 214 ILE A CA 1
ATOM 1667 C C . ILE A 1 214 ? 6.695 -29.484 6.188 1 93.69 214 ILE A C 1
ATOM 1669 O O . ILE A 1 214 ? 5.5 -29.625 6.445 1 93.69 214 ILE A O 1
ATOM 1673 N N . ILE A 1 215 ? 7.219 -28.312 5.727 1 92.31 215 ILE A N 1
ATOM 1674 C CA . ILE A 1 215 ? 6.367 -27.172 5.402 1 92.31 215 ILE A CA 1
ATOM 1675 C C . ILE A 1 215 ? 6.043 -27.172 3.912 1 92.31 215 ILE A C 1
ATOM 1677 O O . ILE A 1 215 ? 6.938 -27.312 3.074 1 92.31 215 ILE A O 1
ATOM 1681 N N . GLY A 1 216 ? 4.754 -27.125 3.605 1 93.88 216 GLY A N 1
ATOM 1682 C CA . GLY A 1 216 ? 4.289 -27.062 2.229 1 93.88 216 GLY A CA 1
ATOM 1683 C C . GLY A 1 216 ? 2.777 -26.969 2.117 1 93.88 216 GLY A C 1
ATOM 1684 O O . GLY A 1 216 ? 2.061 -27.188 3.094 1 93.88 216 GLY A O 1
ATOM 1685 N N . SER A 1 217 ? 2.326 -26.547 0.901 1 95.31 217 SER A N 1
ATOM 1686 C CA . SER A 1 217 ? 0.887 -26.438 0.683 1 95.31 217 SER A CA 1
ATOM 1687 C C . SER A 1 217 ? 0.223 -27.812 0.728 1 95.31 217 SER A C 1
ATOM 1689 O O . SER A 1 217 ? -0.861 -27.969 1.294 1 95.31 217 SER A O 1
ATOM 1691 N N . LEU A 1 218 ? 0.859 -28.781 0.094 1 97.5 218 LEU A N 1
ATOM 1692 C CA . LEU A 1 218 ? 0.477 -30.188 0.147 1 97.5 218 LEU A CA 1
ATOM 1693 C C . LEU A 1 218 ? 1.673 -31.062 0.506 1 97.5 218 LEU A C 1
ATOM 1695 O O . LEU A 1 218 ? 2.707 -31.016 -0.163 1 97.5 218 LEU A O 1
ATOM 1699 N N . VAL A 1 219 ? 1.504 -31.766 1.581 1 97.69 219 VAL A N 1
ATOM 1700 C CA . VAL A 1 219 ? 2.584 -32.656 2.014 1 97.69 219 VAL A CA 1
ATOM 1701 C C . VAL A 1 219 ? 2.113 -34.094 1.972 1 97.69 219 VAL A C 1
ATOM 1703 O O . VAL A 1 219 ? 1.147 -34.469 2.645 1 97.69 219 VAL A O 1
ATOM 1706 N N . VAL A 1 220 ? 2.719 -34.875 1.133 1 97.56 220 VAL A N 1
ATOM 1707 C CA . VAL A 1 220 ? 2.527 -36.312 1.091 1 97.56 220 VAL A CA 1
ATOM 1708 C C . VAL A 1 220 ? 3.842 -37.031 1.413 1 97.56 220 VAL A C 1
ATOM 1710 O O . VAL A 1 220 ? 4.77 -37.031 0.601 1 97.56 220 VAL A O 1
ATOM 1713 N N . TYR A 1 221 ? 3.893 -37.625 2.561 1 96.62 221 TYR A N 1
ATOM 1714 C CA . TYR A 1 221 ? 5.125 -38.281 2.973 1 96.62 221 TYR A CA 1
ATOM 1715 C C . TYR A 1 221 ? 5.438 -39.469 2.061 1 96.62 221 TYR A C 1
ATOM 1717 O O . TYR A 1 221 ? 4.566 -40.281 1.779 1 96.62 221 TYR A O 1
ATOM 1725 N N . ASP A 1 222 ? 6.652 -39.5 1.588 1 94.44 222 ASP A N 1
ATOM 1726 C CA . ASP A 1 222 ? 7.109 -40.656 0.814 1 94.44 222 ASP A CA 1
ATOM 1727 C C . ASP A 1 222 ? 7.262 -41.875 1.7 1 94.44 222 ASP A C 1
ATOM 1729 O O . ASP A 1 222 ? 8.047 -41.875 2.65 1 94.44 222 ASP A O 1
ATOM 1733 N N . PRO A 1 223 ? 6.527 -42.875 1.398 1 94 223 PRO A N 1
ATOM 1734 C CA . PRO A 1 223 ? 6.59 -44.062 2.252 1 94 223 PRO A CA 1
ATOM 1735 C C . PRO A 1 223 ? 7.973 -44.719 2.252 1 94 223 PRO A C 1
ATOM 1737 O O . PRO A 1 223 ? 8.328 -45.406 3.203 1 94 223 PRO A O 1
ATOM 1740 N N . VAL A 1 224 ? 8.773 -44.5 1.277 1 91.12 224 VAL A N 1
ATOM 1741 C CA . VAL A 1 224 ? 10.086 -45.156 1.179 1 91.12 224 VAL A CA 1
ATOM 1742 C C . VAL A 1 224 ? 11.164 -44.219 1.72 1 91.12 224 VAL A C 1
ATOM 1744 O O . VAL A 1 224 ? 12.281 -44.656 1.995 1 91.12 224 VAL A O 1
ATOM 1747 N N . ASP A 1 225 ? 10.891 -42.969 1.771 1 89.56 225 ASP A N 1
ATOM 1748 C CA . ASP A 1 225 ? 11.773 -41.938 2.316 1 89.56 225 ASP A CA 1
ATOM 1749 C C . ASP A 1 225 ? 10.984 -40.875 3.076 1 89.56 225 ASP A C 1
ATOM 1751 O O . ASP A 1 225 ? 10.688 -39.812 2.535 1 89.56 225 ASP A O 1
ATOM 1755 N N . PRO A 1 226 ? 10.758 -41.094 4.281 1 88.81 226 PRO A N 1
ATOM 1756 C CA . PRO A 1 226 ? 9.828 -40.25 5.047 1 88.81 226 PRO A CA 1
ATOM 1757 C C . PRO A 1 226 ? 10.289 -38.812 5.172 1 88.81 226 PRO A C 1
ATOM 1759 O O . PRO A 1 226 ? 9.516 -37.938 5.605 1 88.81 226 PRO A O 1
ATOM 1762 N N . LYS A 1 227 ? 11.461 -38.469 4.863 1 90.12 227 LYS A N 1
ATOM 1763 C CA . LYS A 1 227 ? 11.953 -37.094 4.918 1 90.12 227 LYS A CA 1
ATOM 1764 C C . LYS A 1 227 ? 11.562 -36.312 3.662 1 90.12 227 LYS A C 1
ATOM 1766 O O . LYS A 1 227 ? 11.758 -35.094 3.594 1 90.12 227 LYS A O 1
ATOM 1771 N N . ARG A 1 228 ? 11 -37.031 2.707 1 92.12 228 ARG A N 1
ATOM 1772 C CA . ARG A 1 228 ? 10.719 -36.438 1.408 1 92.12 228 ARG A CA 1
ATOM 1773 C C . ARG A 1 228 ? 9.227 -36.188 1.234 1 92.12 228 ARG A C 1
ATOM 1775 O O . ARG A 1 228 ? 8.398 -37.031 1.61 1 92.12 228 ARG A O 1
ATOM 1782 N N . ASN A 1 229 ? 8.945 -35 0.755 1 95.44 229 ASN A N 1
ATOM 1783 C CA . ASN A 1 229 ? 7.59 -34.688 0.323 1 95.44 229 ASN A CA 1
ATOM 1784 C C . ASN A 1 229 ? 7.375 -35 -1.15 1 95.44 229 ASN A C 1
ATOM 1786 O O . ASN A 1 229 ? 7.902 -34.312 -2.031 1 95.44 229 ASN A O 1
ATOM 1790 N N . VAL A 1 230 ? 6.566 -36 -1.442 1 95.69 230 VAL A N 1
ATOM 1791 C CA . VAL A 1 230 ? 6.328 -36.406 -2.816 1 95.69 230 VAL A CA 1
ATOM 1792 C C . VAL A 1 230 ? 5.625 -35.312 -3.59 1 95.69 230 VAL A C 1
ATOM 1794 O O . VAL A 1 230 ? 5.785 -35.188 -4.809 1 95.69 230 VAL A O 1
ATOM 1797 N N . ALA A 1 231 ? 4.922 -34.406 -2.855 1 97.19 231 ALA A N 1
ATOM 1798 C CA . ALA A 1 231 ? 4.152 -33.344 -3.49 1 97.19 231 ALA A CA 1
ATOM 1799 C C . ALA A 1 231 ? 4.941 -32.031 -3.508 1 97.19 231 ALA A C 1
ATOM 1801 O O . ALA A 1 231 ? 4.359 -30.969 -3.629 1 97.19 231 ALA A O 1
ATOM 1802 N N . SER A 1 232 ? 6.238 -32.062 -3.406 1 94.69 232 SER A N 1
ATOM 1803 C CA . SER A 1 232 ? 7.062 -30.859 -3.301 1 94.69 232 SER A CA 1
ATOM 1804 C C . SER A 1 232 ? 6.953 -30 -4.559 1 94.69 232 SER A C 1
ATOM 1806 O O . SER A 1 232 ? 7.102 -28.766 -4.496 1 94.69 232 SER A O 1
ATOM 1808 N N . ALA A 1 233 ? 6.617 -30.672 -5.695 1 93.81 233 ALA A N 1
ATOM 1809 C CA . ALA A 1 233 ? 6.547 -29.938 -6.965 1 93.81 233 ALA A CA 1
ATOM 1810 C C . ALA A 1 233 ? 5.188 -29.266 -7.137 1 93.81 233 ALA A C 1
ATOM 1812 O O . ALA A 1 233 ? 5.023 -28.406 -7.996 1 93.81 233 ALA A O 1
ATOM 1813 N N . VAL A 1 234 ? 4.211 -29.594 -6.379 1 96.94 234 VAL A N 1
ATOM 1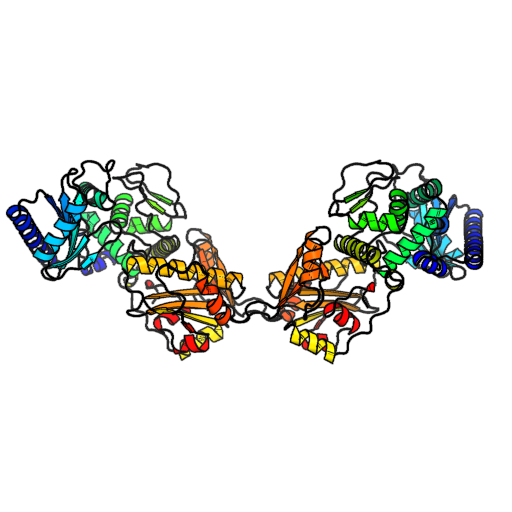814 C CA . VAL A 1 234 ? 2.852 -29.094 -6.559 1 96.94 234 VAL A CA 1
ATOM 1815 C C . VAL A 1 234 ? 2.76 -27.656 -6.07 1 96.94 234 VAL A C 1
ATOM 1817 O O . VAL A 1 234 ? 2.906 -27.375 -4.875 1 96.94 234 VAL A O 1
ATOM 1820 N N . HIS A 1 235 ? 2.508 -26.766 -6.961 1 96 235 HIS A N 1
ATOM 1821 C CA . HIS A 1 235 ? 2.311 -25.359 -6.625 1 96 235 HIS A CA 1
ATOM 1822 C C . HIS A 1 235 ? 0.936 -25.141 -6.008 1 96 235 HIS A C 1
ATOM 1824 O O . HIS A 1 235 ? -0.011 -25.875 -6.297 1 96 235 HIS A O 1
ATOM 1830 N N . ILE A 1 236 ? 0.815 -24.156 -5.227 1 97.06 236 ILE A N 1
ATOM 1831 C CA . ILE A 1 236 ? -0.424 -23.875 -4.512 1 97.06 236 ILE A CA 1
ATOM 1832 C C . ILE A 1 236 ? -1.557 -23.641 -5.512 1 97.06 236 ILE A C 1
ATOM 1834 O O . ILE A 1 236 ? -2.693 -24.062 -5.273 1 97.06 236 ILE A O 1
ATOM 1838 N N . ASP A 1 237 ? -1.252 -23.047 -6.617 1 96.19 237 ASP A N 1
ATOM 1839 C CA . ASP A 1 237 ? -2.281 -22.781 -7.613 1 96.19 237 ASP A CA 1
ATOM 1840 C C . ASP A 1 237 ? -2.73 -24.078 -8.305 1 96.19 237 ASP A C 1
ATOM 1842 O O . ASP A 1 237 ? -3.902 -24.219 -8.656 1 96.19 237 ASP A O 1
ATOM 1846 N N . THR A 1 238 ? -1.798 -24.906 -8.547 1 97.19 238 THR A N 1
ATOM 1847 C CA . THR A 1 238 ? -2.133 -26.203 -9.141 1 97.19 238 THR A CA 1
ATOM 1848 C C . THR A 1 238 ? -2.975 -27.047 -8.18 1 97.19 238 THR A C 1
ATOM 1850 O O . THR A 1 238 ? -3.939 -27.688 -8.594 1 97.19 238 THR A O 1
ATOM 1853 N N . MET A 1 239 ? -2.592 -27.031 -6.922 1 97.94 239 MET A N 1
ATOM 1854 C CA . MET A 1 239 ? -3.396 -27.703 -5.902 1 97.94 239 MET A CA 1
ATOM 1855 C C . MET A 1 239 ? -4.805 -27.109 -5.859 1 97.94 239 MET A C 1
ATOM 1857 O O . MET A 1 239 ? -5.789 -27.859 -5.82 1 97.94 239 MET A O 1
ATOM 1861 N N . ALA A 1 240 ? -4.863 -25.797 -5.898 1 97.5 240 ALA A N 1
ATOM 1862 C CA . ALA A 1 240 ? -6.148 -25.109 -5.863 1 97.5 240 ALA A CA 1
ATOM 1863 C C . ALA A 1 240 ? -7.012 -25.484 -7.062 1 97.5 240 ALA A C 1
ATOM 1865 O O . ALA A 1 240 ? -8.203 -25.766 -6.918 1 97.5 240 ALA A O 1
ATOM 1866 N N . LEU A 1 241 ? -6.387 -25.516 -8.188 1 96.88 241 LEU A N 1
ATOM 1867 C CA . LEU A 1 241 ? -7.105 -25.891 -9.398 1 96.88 241 LEU A CA 1
ATOM 1868 C C . LEU A 1 241 ? -7.641 -27.312 -9.305 1 96.88 241 LEU A C 1
ATOM 1870 O O . LEU A 1 241 ? -8.758 -27.594 -9.742 1 96.88 241 LEU A O 1
ATOM 1874 N N . PHE A 1 242 ? -6.859 -28.188 -8.742 1 98.25 242 PHE A N 1
ATOM 1875 C CA . PHE A 1 242 ? -7.297 -29.578 -8.562 1 98.25 242 PHE A CA 1
ATOM 1876 C C . PHE A 1 242 ? -8.492 -29.641 -7.617 1 98.25 242 PHE A C 1
ATOM 1878 O O . PHE A 1 242 ? -9.453 -30.375 -7.875 1 98.25 242 PHE A O 1
ATOM 1885 N N . ILE A 1 243 ? -8.43 -28.875 -6.539 1 98 243 ILE A N 1
ATOM 1886 C CA . ILE A 1 243 ? -9.531 -28.812 -5.586 1 98 243 ILE A CA 1
ATOM 1887 C C . ILE A 1 243 ? -10.805 -28.359 -6.289 1 98 243 ILE A C 1
ATOM 1889 O O . ILE A 1 243 ? -11.859 -28.984 -6.172 1 98 243 ILE A O 1
ATOM 1893 N N . VAL A 1 244 ? -10.695 -27.312 -7.074 1 96.56 244 VAL A N 1
ATOM 1894 C CA . VAL A 1 244 ? -11.836 -26.719 -7.773 1 96.56 244 VAL A CA 1
ATOM 1895 C C . VAL A 1 244 ? -12.398 -27.719 -8.773 1 96.56 244 VAL A C 1
ATOM 1897 O O . VAL A 1 244 ? -13.617 -27.922 -8.836 1 96.56 244 VAL A O 1
ATOM 1900 N N . ALA A 1 245 ? -11.516 -28.328 -9.547 1 97.81 245 ALA A N 1
ATOM 1901 C CA . ALA A 1 245 ? -11.938 -29.312 -10.547 1 97.81 245 ALA A CA 1
ATOM 1902 C C . ALA A 1 245 ? -12.602 -30.516 -9.883 1 97.81 245 ALA A C 1
ATOM 1904 O O . ALA A 1 245 ? -13.578 -31.062 -10.406 1 97.81 245 ALA A O 1
ATOM 1905 N N . SER A 1 246 ? -12.062 -30.953 -8.766 1 98.25 246 SER A N 1
ATOM 1906 C CA . SER A 1 246 ? -12.625 -32.062 -8.023 1 98.25 246 SER A CA 1
ATOM 1907 C C . SER A 1 246 ? -14.047 -31.781 -7.57 1 98.25 246 SER A C 1
ATOM 1909 O O . SER A 1 246 ? -14.961 -32.594 -7.789 1 98.25 246 SER A O 1
ATOM 1911 N N . LYS A 1 247 ? -14.219 -30.594 -6.973 1 96.06 247 LYS A N 1
ATOM 1912 C CA . LYS A 1 247 ? -15.547 -30.188 -6.535 1 96.06 247 LYS A CA 1
ATOM 1913 C C . LYS A 1 247 ? -16.516 -30.125 -7.715 1 96.06 247 LYS A C 1
ATOM 1915 O O . LYS A 1 247 ? -17.641 -30.625 -7.621 1 96.06 247 LYS A O 1
ATOM 1920 N N . SER A 1 248 ? -16.094 -29.562 -8.789 1 95.62 248 SER A N 1
ATOM 1921 C CA . SER A 1 248 ? -16.938 -29.406 -9.969 1 95.62 248 SER A CA 1
ATOM 1922 C C . SER A 1 248 ? -17.328 -30.75 -10.57 1 95.62 248 SER A C 1
ATOM 1924 O O . SER A 1 248 ? -18.484 -30.953 -10.953 1 95.62 248 SER A O 1
ATOM 1926 N N . TYR A 1 249 ? -16.359 -31.656 -10.664 1 97.81 249 TYR A N 1
ATOM 1927 C CA . TYR A 1 249 ? -16.641 -32.969 -11.234 1 97.81 249 TYR A CA 1
ATOM 1928 C C . TYR A 1 249 ? -17.625 -33.75 -10.367 1 97.81 249 TYR A C 1
ATOM 1930 O O . TYR A 1 249 ? -18.516 -34.406 -10.891 1 97.81 249 TYR A O 1
ATOM 1938 N N . LEU A 1 250 ? -17.422 -33.688 -9.047 1 97.25 250 LEU A N 1
ATOM 1939 C CA . LEU A 1 250 ? -18.312 -34.406 -8.133 1 97.25 250 LEU A CA 1
ATOM 1940 C C . LEU A 1 250 ? -19.734 -33.844 -8.219 1 97.25 250 LEU A C 1
ATOM 1942 O O . LEU A 1 250 ? -20.703 -34.594 -8.055 1 97.25 250 LEU A O 1
ATOM 1946 N N . TYR A 1 251 ? -19.859 -32.625 -8.516 1 94.25 251 TYR A N 1
ATOM 1947 C CA . TYR A 1 251 ? -21.172 -31.984 -8.625 1 94.25 251 TYR A CA 1
ATOM 1948 C C . TYR A 1 251 ? -21.797 -32.25 -9.992 1 94.25 251 TYR A C 1
ATOM 1950 O O . TYR A 1 251 ? -22.984 -32.562 -10.086 1 94.25 251 TYR A O 1
ATOM 1958 N N . TYR A 1 252 ? -20.969 -32.094 -11.047 1 95 252 TYR A N 1
ATOM 1959 C CA . TYR A 1 252 ? -21.453 -32.344 -12.406 1 95 252 TYR A CA 1
ATOM 1960 C C . TYR A 1 252 ? -20.422 -33.094 -13.234 1 95 252 TYR A C 1
ATOM 1962 O O . TYR A 1 252 ? -19.719 -32.469 -14.047 1 95 252 TYR A O 1
ATOM 1970 N N . PRO A 1 253 ? -20.438 -34.406 -13.141 1 96.44 253 PRO A N 1
ATOM 1971 C CA . PRO A 1 253 ? -19.453 -35.219 -13.898 1 96.44 253 PRO A CA 1
ATOM 1972 C C . PRO A 1 253 ? -19.594 -35.031 -15.406 1 96.44 253 PRO A C 1
ATOM 1974 O O . PRO A 1 253 ? -20.719 -34.938 -15.922 1 96.44 253 PRO A O 1
ATOM 1977 N N . SER A 1 254 ? -18.547 -34.844 -16.031 1 96.38 254 SER A N 1
ATOM 1978 C CA . SER A 1 254 ? -18.516 -34.656 -17.469 1 96.38 254 SER A CA 1
ATOM 1979 C C . SER A 1 254 ? -17.234 -35.219 -18.062 1 96.38 254 SER A C 1
ATOM 1981 O O . SER A 1 254 ? -16.188 -35.219 -17.422 1 96.38 254 SER A O 1
ATOM 1983 N N . GLU A 1 255 ? -17.234 -35.688 -19.328 1 96.5 255 GLU A N 1
ATOM 1984 C CA . GLU A 1 255 ? -16.062 -36.219 -20.016 1 96.5 255 GLU A CA 1
ATOM 1985 C C . GLU A 1 255 ? -15.062 -35.125 -20.312 1 96.5 255 GLU A C 1
ATOM 1987 O O . GLU A 1 255 ? -13.883 -35.375 -20.562 1 96.5 255 GLU A O 1
ATOM 1992 N N . LYS A 1 256 ? -15.516 -33.906 -20.25 1 96.31 256 LYS A N 1
ATOM 1993 C CA . LYS A 1 256 ? -14.672 -32.781 -20.578 1 96.31 256 LYS A CA 1
ATOM 1994 C C . LYS A 1 256 ? -13.516 -32.625 -19.594 1 96.31 256 LYS A C 1
ATOM 1996 O O . LYS A 1 256 ? -12.477 -32.031 -19.906 1 96.31 256 LYS A O 1
ATOM 2001 N N . PHE A 1 257 ? -13.719 -33.156 -18.375 1 97.88 257 PHE A N 1
ATOM 2002 C CA . PHE A 1 257 ? -12.656 -33.094 -17.375 1 97.88 257 PHE A CA 1
ATOM 2003 C C . PHE A 1 257 ? -11.492 -34 -17.797 1 97.88 257 PHE A C 1
ATOM 2005 O O . PHE A 1 257 ? -10.344 -33.75 -17.406 1 97.88 257 PHE A O 1
ATOM 2012 N N . PHE A 1 258 ? -11.789 -35.031 -18.625 1 97.81 258 PHE A N 1
ATOM 2013 C CA . PHE A 1 258 ? -10.789 -36 -19.062 1 97.81 258 PHE A CA 1
ATOM 2014 C C . PHE A 1 258 ? -10.297 -35.656 -20.453 1 97.81 258 PHE A C 1
ATOM 2016 O O . PHE A 1 258 ? -9.125 -35.875 -20.781 1 97.81 258 PHE A O 1
ATOM 2023 N N . PHE A 1 259 ? -11.164 -35.219 -21.25 1 96.56 259 PHE A N 1
ATOM 2024 C CA . PHE A 1 259 ? -10.906 -34.938 -22.656 1 96.56 259 PHE A CA 1
ATOM 2025 C C . PHE A 1 259 ? -11.359 -33.531 -23 1 96.56 259 PHE A C 1
ATOM 2027 O O . PHE A 1 259 ? -12.336 -33.344 -23.734 1 96.56 259 PHE A O 1
ATOM 2034 N N . PRO A 1 260 ? -10.602 -32.562 -22.516 1 94.88 260 PRO A N 1
ATOM 2035 C CA . PRO A 1 260 ? -11.008 -31.172 -22.812 1 94.88 260 PRO A CA 1
ATOM 2036 C C . PRO A 1 260 ? -10.953 -30.828 -24.297 1 94.88 260 PRO A C 1
ATOM 2038 O O . PRO A 1 260 ? -10.18 -31.453 -25.047 1 94.88 260 PRO A O 1
ATOM 2041 N N . VAL A 1 261 ? -11.766 -29.875 -24.656 1 91.69 261 VAL A N 1
ATOM 2042 C CA . VAL A 1 261 ? -11.789 -29.375 -26.031 1 91.69 261 VAL A CA 1
ATOM 2043 C C . VAL A 1 261 ? -10.859 -28.172 -26.156 1 91.69 261 VAL A C 1
ATOM 2045 O O . VAL A 1 261 ? -10.828 -27.312 -25.281 1 91.69 261 VAL A O 1
ATOM 2048 N N . ASP A 1 262 ? -10.109 -28.234 -27.281 1 88.75 262 ASP A N 1
ATOM 2049 C CA . ASP A 1 262 ? -9.211 -27.109 -27.516 1 88.75 262 ASP A CA 1
ATOM 2050 C C . ASP A 1 262 ? -10 -25.812 -27.734 1 88.75 262 ASP A C 1
ATOM 2052 O O . ASP A 1 262 ? -10.961 -25.781 -28.5 1 88.75 262 ASP A O 1
ATOM 2056 N N . ARG A 1 263 ? -9.633 -24.859 -27.094 1 89.56 263 ARG A N 1
ATOM 2057 C CA . ARG A 1 263 ? -10.289 -23.578 -27.219 1 89.56 263 ARG A CA 1
ATOM 2058 C C . ARG A 1 263 ? -9.867 -22.859 -28.5 1 89.56 263 ARG A C 1
ATOM 2060 O O . ARG A 1 263 ? -8.672 -22.766 -28.797 1 89.56 263 ARG A O 1
ATOM 2067 N N . LYS A 1 264 ? -10.852 -22.438 -29.219 1 92.5 264 LYS A N 1
ATOM 2068 C CA . LYS A 1 264 ? -10.547 -21.625 -30.406 1 92.5 264 LYS A CA 1
ATOM 2069 C C . LYS A 1 264 ? -10.102 -20.219 -30.016 1 92.5 264 LYS A C 1
ATOM 2071 O O . LYS A 1 264 ? -10.773 -19.547 -29.219 1 92.5 264 LYS A O 1
ATOM 2076 N N . PRO A 1 265 ? -8.953 -19.828 -30.531 1 95.19 265 PRO A N 1
ATOM 2077 C CA . PRO A 1 265 ? -8.516 -18.469 -30.219 1 95.19 265 PRO A CA 1
ATOM 2078 C C . PRO A 1 265 ? -9.523 -17.406 -30.672 1 95.19 265 PRO A C 1
ATOM 2080 O O . PRO A 1 265 ? -10.133 -17.547 -31.734 1 95.19 265 PRO A O 1
ATOM 2083 N N . LEU A 1 266 ? -9.711 -16.391 -29.938 1 95.94 266 LEU A N 1
ATOM 2084 C CA . LEU A 1 266 ? -10.562 -15.258 -30.297 1 95.94 266 LEU A CA 1
ATOM 2085 C C . LEU A 1 266 ? -9.914 -14.422 -31.391 1 95.94 266 LEU A C 1
ATOM 2087 O O . LEU A 1 266 ? -8.688 -14.391 -31.5 1 95.94 266 LEU A O 1
ATOM 2091 N N . SER A 1 267 ? -10.781 -13.773 -32.156 1 96.25 267 SER A N 1
ATOM 2092 C CA . SER A 1 267 ? -10.258 -12.875 -33.156 1 96.25 267 SER A CA 1
ATOM 2093 C C . SER A 1 267 ? -9.656 -11.617 -32.531 1 96.25 267 SER A C 1
ATOM 2095 O O . SER A 1 267 ? -9.914 -11.305 -31.375 1 96.25 267 SER A O 1
ATOM 2097 N N . ARG A 1 268 ? -8.883 -10.969 -33.344 1 95.06 268 ARG A N 1
ATOM 2098 C CA . ARG A 1 268 ? -8.273 -9.727 -32.875 1 95.06 268 ARG A CA 1
ATOM 2099 C C . ARG A 1 268 ? -9.344 -8.703 -32.5 1 95.06 268 ARG A C 1
ATOM 2101 O O . ARG A 1 268 ? -9.18 -7.973 -31.516 1 95.06 268 ARG A O 1
ATOM 2108 N N . GLU A 1 269 ? -10.336 -8.633 -33.25 1 96 269 GLU A N 1
ATOM 2109 C CA . GLU A 1 269 ? -11.438 -7.711 -33 1 96 269 GLU A CA 1
ATOM 2110 C C . GLU A 1 269 ? -12.117 -8.039 -31.656 1 96 269 GLU A C 1
ATOM 2112 O O . GLU A 1 269 ? -12.445 -7.133 -30.891 1 96 269 GLU A O 1
ATOM 2117 N N . GLU A 1 270 ? -12.305 -9.289 -31.453 1 96.19 270 GLU A N 1
ATOM 2118 C CA . GLU A 1 270 ? -12.922 -9.711 -30.203 1 96.19 270 GLU A CA 1
ATOM 2119 C C . GLU A 1 270 ? -12.031 -9.375 -29 1 96.19 270 GLU A C 1
ATOM 2121 O O . GLU A 1 270 ? -12.523 -8.914 -27.969 1 96.19 270 GLU A O 1
ATOM 2126 N N . LEU A 1 271 ? -10.797 -9.617 -29.172 1 96.81 271 LEU A N 1
ATOM 2127 C CA . LEU A 1 271 ? -9.836 -9.336 -28.109 1 96.81 271 LEU A CA 1
ATOM 2128 C C . LEU A 1 271 ? -9.797 -7.844 -27.797 1 96.81 271 LEU A C 1
ATOM 2130 O O . LEU A 1 271 ? -9.734 -7.445 -26.625 1 96.81 271 LEU A O 1
ATOM 2134 N N . GLN A 1 272 ? -9.828 -7.074 -28.797 1 96.5 272 GLN A N 1
ATOM 2135 C CA . GLN A 1 272 ? -9.859 -5.625 -28.641 1 96.5 272 GLN A CA 1
ATOM 2136 C C . GLN A 1 272 ? -11.133 -5.184 -27.922 1 96.5 272 GLN A C 1
ATOM 2138 O O . GLN A 1 272 ? -11.094 -4.297 -27.062 1 96.5 272 GLN A O 1
ATOM 2143 N N . LYS A 1 273 ? -12.195 -5.77 -28.312 1 96.19 273 LYS A N 1
ATOM 2144 C CA . LYS A 1 273 ? -13.469 -5.445 -27.672 1 96.19 273 LYS A CA 1
ATOM 2145 C C . LYS A 1 273 ? -13.438 -5.75 -26.188 1 96.19 273 LYS A C 1
ATOM 2147 O O . LYS A 1 273 ? -13.93 -4.965 -25.375 1 96.19 273 LYS A O 1
ATOM 2152 N N . ILE A 1 274 ? -12.859 -6.863 -25.828 1 95.5 274 ILE A N 1
ATOM 2153 C CA . ILE A 1 274 ? -12.781 -7.262 -24.438 1 95.5 274 ILE A CA 1
ATOM 2154 C C . ILE A 1 274 ? -11.891 -6.285 -23.656 1 95.5 274 ILE A C 1
ATOM 2156 O O . ILE A 1 274 ? -12.258 -5.82 -22.578 1 95.5 274 ILE A O 1
ATOM 2160 N N . SER A 1 275 ? -10.742 -5.992 -24.188 1 95.44 275 SER A N 1
ATOM 2161 C CA . SER A 1 275 ? -9.82 -5.07 -23.516 1 95.44 275 SER A CA 1
ATOM 2162 C C . SER A 1 275 ? -10.445 -3.688 -23.359 1 95.44 275 SER A C 1
ATOM 2164 O O . SER A 1 275 ? -10.273 -3.037 -22.328 1 95.44 275 SER A O 1
ATOM 2166 N N . ASN A 1 276 ? -11.172 -3.25 -24.359 1 95.25 276 ASN A N 1
ATOM 2167 C CA . ASN A 1 276 ? -11.859 -1.968 -24.297 1 95.25 276 ASN A CA 1
ATOM 2168 C C . ASN A 1 276 ? -12.953 -1.976 -23.234 1 95.25 276 ASN A C 1
ATOM 2170 O O . ASN A 1 276 ? -13.094 -1.011 -22.469 1 95.25 276 ASN A O 1
ATOM 2174 N N . ARG A 1 277 ? -13.68 -3.01 -23.266 1 94.62 277 ARG A N 1
ATOM 2175 C CA . ARG A 1 277 ? -14.719 -3.145 -22.25 1 94.62 277 ARG A CA 1
ATOM 2176 C C . ARG A 1 277 ? -14.125 -3.096 -20.844 1 94.62 277 ARG A C 1
ATOM 2178 O O . ARG A 1 277 ? -14.648 -2.402 -19.969 1 94.62 277 ARG A O 1
ATOM 2185 N N . ASN A 1 278 ? -13.023 -3.82 -20.688 1 94.19 278 ASN A N 1
ATOM 2186 C CA . ASN A 1 278 ? -12.367 -3.875 -19.391 1 94.19 278 ASN A CA 1
ATOM 2187 C C . ASN A 1 278 ? -11.664 -2.559 -19.062 1 94.19 278 ASN A C 1
ATOM 2189 O O . ASN A 1 278 ? -11.422 -2.26 -17.891 1 94.19 278 ASN A O 1
ATOM 2193 N N . GLY A 1 279 ? -11.352 -1.796 -20.031 1 94.31 279 GLY A N 1
ATOM 2194 C CA . GLY A 1 279 ? -10.523 -0.62 -19.844 1 94.31 279 GLY A CA 1
ATOM 2195 C C . GLY A 1 279 ? -9.094 -0.957 -19.453 1 94.31 279 GLY A C 1
ATOM 2196 O O . GLY A 1 279 ? -8.406 -0.148 -18.828 1 94.31 279 GLY A O 1
ATOM 2197 N N . SER A 1 280 ? -8.672 -2.172 -19.656 1 95.62 280 SER A N 1
ATOM 2198 C CA . SER A 1 280 ? -7.34 -2.639 -19.297 1 95.62 280 SER A CA 1
ATOM 2199 C C . SER A 1 280 ? -6.359 -2.461 -20.453 1 95.62 280 SER A C 1
ATOM 2201 O O . SER A 1 280 ? -6.758 -2.119 -21.562 1 95.62 280 SER A O 1
ATOM 2203 N N . ARG A 1 281 ? -5.113 -2.615 -20.125 1 97.62 281 ARG A N 1
ATOM 2204 C CA . ARG A 1 281 ? -4.023 -2.488 -21.078 1 97.62 281 ARG A CA 1
ATOM 2205 C C . ARG A 1 281 ? -3.182 -3.758 -21.125 1 97.62 281 ARG A C 1
ATOM 2207 O O . ARG A 1 281 ? -3.059 -4.465 -20.125 1 97.62 281 ARG A O 1
ATOM 2214 N N . ILE A 1 282 ? -2.627 -3.982 -22.344 1 98.25 282 ILE A N 1
ATOM 2215 C CA . ILE A 1 282 ? -1.843 -5.203 -22.516 1 98.25 282 ILE A CA 1
ATOM 2216 C C . ILE A 1 282 ? -0.394 -4.844 -22.828 1 98.25 282 ILE A C 1
ATOM 2218 O O . ILE A 1 282 ? -0.132 -3.943 -23.625 1 98.25 282 ILE A O 1
ATOM 2222 N N . VAL A 1 283 ? 0.498 -5.512 -22.188 1 98.25 283 VAL A N 1
ATOM 2223 C CA . VAL A 1 283 ? 1.922 -5.418 -22.484 1 98.25 283 VAL A CA 1
ATOM 2224 C C . VAL A 1 283 ? 2.51 -6.816 -22.641 1 98.25 283 VAL A C 1
ATOM 2226 O O . VAL A 1 283 ? 2.244 -7.703 -21.828 1 98.25 283 VAL A O 1
ATOM 2229 N N . THR A 1 284 ? 3.285 -7.02 -23.703 1 98.12 284 THR A N 1
ATOM 2230 C CA . THR A 1 284 ? 3.906 -8.312 -23.969 1 98.12 284 THR A CA 1
ATOM 2231 C C . THR A 1 284 ? 5.426 -8.195 -23.969 1 98.12 284 THR A C 1
ATOM 2233 O O . THR A 1 284 ? 5.977 -7.25 -24.547 1 98.12 284 THR A O 1
ATOM 2236 N N . VAL A 1 285 ? 6.027 -9.094 -23.359 1 96.69 285 VAL A N 1
ATOM 2237 C CA . VAL A 1 285 ? 7.484 -9.203 -23.391 1 96.69 285 VAL A CA 1
ATOM 2238 C C . VAL A 1 285 ? 7.895 -10.484 -24.109 1 96.69 285 VAL A C 1
ATOM 2240 O O . VAL A 1 285 ? 7.414 -11.57 -23.781 1 96.69 285 VAL A O 1
ATOM 2243 N N . VAL A 1 286 ? 8.75 -10.336 -25.062 1 96.19 286 VAL A N 1
ATOM 2244 C CA . VAL A 1 286 ? 9.195 -11.461 -25.875 1 96.19 286 VAL A CA 1
ATOM 2245 C C . VAL A 1 286 ? 10.711 -11.617 -25.75 1 96.19 286 VAL A C 1
ATOM 2247 O O . VAL A 1 286 ? 11.453 -10.633 -25.828 1 96.19 286 VAL A O 1
ATOM 2250 N N . PHE A 1 287 ? 11.156 -12.859 -25.531 1 94.06 287 PHE A N 1
ATOM 2251 C CA . PHE A 1 287 ? 12.57 -13.203 -25.5 1 94.06 287 PHE A CA 1
ATOM 2252 C C . PHE A 1 287 ? 12.906 -14.242 -26.562 1 94.06 287 PHE A C 1
ATOM 2254 O O . PHE A 1 287 ? 12.047 -15.039 -26.953 1 94.06 287 PHE A O 1
ATOM 2261 N N . ASP A 1 288 ? 14.133 -14.219 -26.984 1 93.5 288 ASP A N 1
ATOM 2262 C CA . ASP A 1 288 ? 14.617 -15.352 -27.766 1 93.5 288 ASP A CA 1
ATOM 2263 C C . ASP A 1 288 ? 14.773 -16.594 -26.891 1 93.5 288 ASP A C 1
ATOM 2265 O O . ASP A 1 288 ? 15.25 -16.5 -25.766 1 93.5 288 ASP A O 1
ATOM 2269 N N . ARG A 1 289 ? 14.328 -17.672 -27.422 1 92.44 289 ARG A N 1
ATOM 2270 C CA . ARG A 1 289 ? 14.461 -18.922 -26.672 1 92.44 289 ARG A CA 1
ATOM 2271 C C . ARG A 1 289 ? 15.914 -19.391 -26.656 1 92.44 289 ARG A C 1
ATOM 2273 O O . ARG A 1 289 ? 16.5 -19.672 -27.703 1 92.44 289 ARG A O 1
ATOM 2280 N N . PRO A 1 290 ? 16.484 -19.453 -25.516 1 88.56 290 PRO A N 1
ATOM 2281 C CA . PRO A 1 290 ? 17.859 -19.984 -25.453 1 88.56 290 PRO A CA 1
ATOM 2282 C C . PRO A 1 290 ? 17.906 -21.484 -25.75 1 88.56 290 PRO A C 1
ATOM 2284 O O . PRO A 1 290 ? 16.906 -22.172 -25.641 1 88.56 290 PRO A O 1
ATOM 2287 N N . ASP A 1 291 ? 19.078 -21.938 -26.109 1 82.75 291 ASP A N 1
ATOM 2288 C CA . ASP A 1 291 ? 19.281 -23.359 -26.406 1 82.75 291 ASP A CA 1
ATOM 2289 C C . ASP A 1 291 ? 19.656 -24.141 -25.156 1 82.75 291 ASP A C 1
ATOM 2291 O O . ASP A 1 291 ? 20.812 -24.547 -24.984 1 82.75 291 ASP A O 1
ATOM 2295 N N . ILE A 1 292 ? 18.734 -24.234 -24.359 1 80.19 292 ILE A N 1
ATOM 2296 C CA . ILE A 1 292 ? 18.938 -25 -23.125 1 80.19 292 ILE A CA 1
ATOM 2297 C C . ILE A 1 292 ? 17.781 -25.984 -22.938 1 80.19 292 ILE A C 1
ATOM 2299 O O . ILE A 1 292 ? 16.812 -25.969 -23.703 1 80.19 292 ILE A O 1
ATOM 2303 N N . ILE A 1 293 ? 17.891 -26.828 -21.938 1 73.94 293 ILE A N 1
ATOM 2304 C CA . ILE A 1 293 ? 16.891 -27.844 -21.656 1 73.94 293 ILE A CA 1
ATOM 2305 C C . ILE A 1 293 ? 15.578 -27.172 -21.266 1 73.94 293 ILE A C 1
ATOM 2307 O O . ILE A 1 293 ? 15.57 -26.203 -20.516 1 73.94 293 ILE A O 1
ATOM 2311 N N . GLU A 1 294 ? 14.523 -27.719 -21.797 1 79.31 294 GLU A N 1
ATOM 2312 C CA . GLU A 1 294 ? 13.188 -27.141 -21.656 1 79.31 294 GLU A CA 1
ATOM 2313 C C . GLU A 1 294 ? 12.781 -27.016 -20.188 1 79.31 294 GLU A C 1
ATOM 2315 O O . GLU A 1 294 ? 12.195 -26.016 -19.781 1 79.31 294 GLU A O 1
ATOM 2320 N N . GLU A 1 295 ? 13.125 -27.984 -19.438 1 77.12 295 GLU A N 1
ATOM 2321 C CA . GLU A 1 295 ? 12.719 -27.984 -18.031 1 77.12 295 GLU A CA 1
ATOM 2322 C C . GLU A 1 295 ? 13.305 -26.781 -17.281 1 77.12 295 GLU A C 1
ATOM 2324 O O . GLU A 1 295 ? 12.609 -26.125 -16.516 1 77.12 295 GLU A O 1
ATOM 2329 N N . ASN A 1 296 ? 14.523 -26.531 -17.516 1 80 296 ASN A N 1
ATOM 2330 C CA . ASN A 1 296 ? 15.195 -25.406 -16.891 1 80 296 ASN A CA 1
ATOM 2331 C C . ASN A 1 296 ? 14.641 -24.078 -17.375 1 80 296 ASN A C 1
ATOM 2333 O O . ASN A 1 296 ? 14.523 -23.125 -16.609 1 80 296 ASN A O 1
ATOM 2337 N N . LEU A 1 297 ? 14.234 -24.156 -18.578 1 87.38 297 LEU A N 1
ATOM 2338 C CA . LEU A 1 297 ? 13.758 -22.922 -19.188 1 87.38 297 LEU A CA 1
ATOM 2339 C C . LEU A 1 297 ? 12.391 -22.531 -18.641 1 87.38 297 LEU A C 1
ATOM 2341 O O . LEU A 1 297 ? 12.117 -21.344 -18.438 1 87.38 297 LEU A O 1
ATOM 2345 N N . TYR A 1 298 ? 11.609 -23.5 -18.344 1 88.38 298 TYR A N 1
ATOM 2346 C CA . TYR A 1 298 ? 10.297 -23.203 -17.781 1 88.38 298 TYR A CA 1
ATOM 2347 C C . TYR A 1 298 ? 10.422 -22.594 -16.391 1 88.38 298 TYR A C 1
ATOM 2349 O O . TYR A 1 298 ? 9.695 -21.656 -16.047 1 88.38 298 TYR A O 1
ATOM 2357 N N . SER A 1 299 ? 11.312 -23.094 -15.633 1 88.44 299 SER A N 1
ATOM 2358 C CA . SER A 1 299 ? 11.562 -22.531 -14.312 1 88.44 299 SER A CA 1
ATOM 2359 C C . SER A 1 299 ? 11.992 -21.062 -14.406 1 88.44 299 SER A C 1
ATOM 2361 O O . SER A 1 299 ? 11.523 -20.219 -13.641 1 88.44 299 SER A O 1
ATOM 2363 N N . GLN A 1 300 ? 12.812 -20.844 -15.328 1 90.5 300 GLN A N 1
ATOM 2364 C CA . GLN A 1 300 ? 13.312 -19.484 -15.516 1 90.5 300 GLN A CA 1
ATOM 2365 C C . GLN A 1 300 ? 12.219 -18.562 -16.031 1 90.5 300 GLN A C 1
ATOM 2367 O O . GLN A 1 300 ? 12.18 -17.375 -15.68 1 90.5 300 GLN A O 1
ATOM 2372 N N . LEU A 1 301 ? 11.398 -19.109 -16.844 1 92.81 301 LEU A N 1
ATOM 2373 C CA . LEU A 1 301 ? 10.281 -18.328 -17.375 1 92.81 301 LEU A CA 1
ATOM 2374 C C . LEU A 1 301 ? 9.328 -17.906 -16.266 1 92.81 301 LEU A C 1
ATOM 2376 O O . LEU A 1 301 ? 8.891 -16.75 -16.219 1 92.81 301 LEU A O 1
ATOM 2380 N N . TRP A 1 302 ? 9.07 -18.812 -15.344 1 92.62 302 TRP A N 1
ATOM 2381 C CA . TRP A 1 302 ? 8.227 -18.5 -14.195 1 92.62 302 TRP A CA 1
ATOM 2382 C C . TRP A 1 302 ? 8.867 -17.406 -13.336 1 92.62 302 TRP A C 1
ATOM 2384 O O . TRP A 1 302 ? 8.211 -16.438 -12.969 1 92.62 302 TRP A O 1
ATOM 2394 N N . LYS A 1 303 ? 10.07 -17.578 -13.039 1 91.75 303 LYS A N 1
ATOM 2395 C CA . LYS A 1 303 ? 10.797 -16.609 -12.234 1 91.75 303 LYS A CA 1
ATOM 2396 C C . LYS A 1 303 ? 10.758 -15.219 -12.875 1 91.75 303 LYS A C 1
ATOM 2398 O O . LYS A 1 303 ? 10.555 -14.219 -12.18 1 91.75 303 LYS A O 1
ATOM 2403 N N . THR A 1 304 ? 10.945 -15.242 -14.133 1 93.38 304 THR A N 1
ATOM 2404 C CA . THR A 1 304 ? 10.93 -13.984 -14.883 1 93.38 304 THR A CA 1
ATOM 2405 C C . THR A 1 304 ? 9.555 -13.328 -14.805 1 93.38 304 THR A C 1
ATOM 2407 O O . THR A 1 304 ? 9.445 -12.125 -14.555 1 93.38 304 THR A O 1
ATOM 2410 N N . ARG A 1 305 ? 8.539 -14.062 -15.039 1 94.88 305 ARG A N 1
ATOM 2411 C CA . ARG A 1 305 ? 7.176 -13.539 -14.977 1 94.88 305 ARG A CA 1
ATOM 2412 C C . ARG A 1 305 ? 6.891 -12.922 -13.609 1 94.88 305 ARG A C 1
ATOM 2414 O O . ARG A 1 305 ? 6.328 -11.828 -13.523 1 94.88 305 ARG A O 1
ATOM 2421 N N . TYR A 1 306 ? 7.297 -13.57 -12.555 1 94.19 306 TYR A N 1
ATOM 2422 C CA . TYR A 1 306 ? 7.062 -13.078 -11.211 1 94.19 306 TYR A CA 1
ATOM 2423 C C . TYR A 1 306 ? 7.848 -11.797 -10.953 1 94.19 306 TYR A C 1
ATOM 2425 O O . TYR A 1 306 ? 7.332 -10.852 -10.352 1 94.19 306 TYR A O 1
ATOM 2433 N N . ALA A 1 307 ? 9.039 -11.812 -11.391 1 94.12 307 ALA A N 1
ATOM 2434 C CA . ALA A 1 307 ? 9.898 -10.641 -11.195 1 94.12 307 ALA A CA 1
ATOM 2435 C C . ALA A 1 307 ? 9.312 -9.422 -11.906 1 94.12 307 ALA A C 1
ATOM 2437 O O . ALA A 1 307 ? 9.242 -8.336 -11.328 1 94.12 307 ALA A O 1
ATOM 2438 N N . LEU A 1 308 ? 8.914 -9.641 -13.141 1 95.69 308 LEU A N 1
ATOM 2439 C CA . LEU A 1 308 ? 8.359 -8.531 -13.914 1 95.69 308 LEU A CA 1
ATOM 2440 C C . LEU A 1 308 ? 7.02 -8.086 -13.336 1 95.69 308 LEU A C 1
ATOM 2442 O O . LEU A 1 308 ? 6.703 -6.891 -13.344 1 95.69 308 LEU A O 1
ATOM 2446 N N . THR A 1 309 ? 6.234 -9.039 -12.906 1 96.56 309 THR A N 1
ATOM 2447 C CA . THR A 1 309 ? 4.969 -8.719 -12.258 1 96.56 309 THR A CA 1
ATOM 2448 C C . THR A 1 309 ? 5.199 -7.832 -11.039 1 96.56 309 THR A C 1
ATOM 2450 O O . THR A 1 309 ? 4.52 -6.82 -10.859 1 96.56 309 THR A O 1
ATOM 2453 N N . ARG A 1 310 ? 6.121 -8.203 -10.242 1 95.31 310 ARG A N 1
ATOM 2454 C CA . ARG A 1 310 ? 6.449 -7.43 -9.047 1 95.31 310 ARG A CA 1
ATOM 2455 C C . ARG A 1 310 ? 6.887 -6.016 -9.422 1 95.31 310 ARG A C 1
ATOM 2457 O O . ARG A 1 310 ? 6.445 -5.043 -8.797 1 95.31 310 ARG A O 1
ATOM 2464 N N . LYS A 1 311 ? 7.688 -5.902 -10.375 1 94.69 311 LYS A N 1
ATOM 2465 C CA . LYS A 1 311 ? 8.172 -4.598 -10.805 1 94.69 311 LYS A CA 1
ATOM 2466 C C . LYS A 1 311 ? 7.023 -3.73 -11.32 1 94.69 311 LYS A C 1
ATOM 2468 O O . LYS A 1 311 ? 6.938 -2.545 -10.992 1 94.69 311 LYS A O 1
ATOM 2473 N N . LEU A 1 312 ? 6.219 -4.32 -12.164 1 96.75 312 LEU A N 1
ATOM 2474 C CA . LEU A 1 312 ? 5.07 -3.592 -12.688 1 96.75 312 LEU A CA 1
ATOM 2475 C C . LEU A 1 312 ? 4.18 -3.084 -11.562 1 96.75 312 LEU A C 1
ATOM 2477 O O . LEU A 1 312 ? 3.672 -1.962 -11.625 1 96.75 312 LEU A O 1
ATOM 2481 N N . ASN A 1 313 ? 4.023 -3.896 -10.562 1 95.81 313 ASN A N 1
ATOM 2482 C CA . ASN A 1 313 ? 3.225 -3.5 -9.414 1 95.81 313 ASN A CA 1
ATOM 2483 C C . ASN A 1 313 ? 3.928 -2.428 -8.586 1 95.81 313 ASN A C 1
ATOM 2485 O O . ASN A 1 313 ? 3.299 -1.464 -8.141 1 95.81 313 ASN A O 1
ATOM 2489 N N . ASP A 1 314 ? 5.207 -2.562 -8.391 1 93.19 314 ASP A N 1
ATOM 2490 C CA . ASP A 1 314 ? 6 -1.604 -7.621 1 93.19 314 ASP A CA 1
ATOM 2491 C C . ASP A 1 314 ? 5.926 -0.21 -8.234 1 93.19 314 ASP A C 1
ATOM 2493 O O . ASP A 1 314 ? 5.992 0.794 -7.523 1 93.19 314 ASP A O 1
ATOM 2497 N N . PHE A 1 315 ? 5.801 -0.155 -9.5 1 93.56 315 PHE A N 1
ATOM 2498 C CA . PHE A 1 315 ? 5.793 1.126 -10.203 1 93.56 315 PHE A CA 1
ATOM 2499 C C . PHE A 1 315 ? 4.367 1.559 -10.523 1 93.56 315 PHE A C 1
ATOM 2501 O O . PHE A 1 315 ? 4.156 2.43 -11.375 1 93.56 315 PHE A O 1
ATOM 2508 N N . ASP A 1 316 ? 3.338 0.889 -9.992 1 92.12 316 ASP A N 1
ATOM 2509 C CA . ASP A 1 316 ? 1.946 1.324 -9.898 1 92.12 316 ASP A CA 1
ATOM 2510 C C . ASP A 1 316 ? 1.203 1.06 -11.211 1 92.12 316 ASP A C 1
ATOM 2512 O O . ASP A 1 316 ? 0.18 1.689 -11.484 1 92.12 316 ASP A O 1
ATOM 2516 N N . TYR A 1 317 ? 1.693 0.224 -12.117 1 96.56 317 TYR A N 1
ATOM 2517 C CA . TYR A 1 317 ? 0.933 -0.167 -13.305 1 96.56 317 TYR A CA 1
ATOM 2518 C C . TYR A 1 317 ? -0.139 -1.19 -12.945 1 96.56 317 TYR A C 1
ATOM 2520 O O . TYR A 1 317 ? -1.224 -1.191 -13.531 1 96.56 317 TYR A O 1
ATOM 2528 N N . ASN A 1 318 ? 0.125 -2.021 -12.031 1 96.12 318 ASN A N 1
ATOM 2529 C CA . ASN A 1 318 ? -0.749 -3.004 -11.398 1 96.12 318 ASN A CA 1
ATOM 2530 C C . ASN A 1 318 ? -1.169 -4.094 -12.383 1 96.12 318 ASN A C 1
ATOM 2532 O O . ASN A 1 318 ? -1.958 -3.844 -13.297 1 96.12 318 ASN A O 1
ATOM 2536 N N . VAL A 1 319 ? -0.698 -5.23 -12.156 1 97.75 319 VAL A N 1
ATOM 2537 C CA . VAL A 1 319 ? -0.976 -6.371 -13.016 1 97.75 319 VAL A CA 1
ATOM 2538 C C . VAL A 1 319 ? -2.305 -7.012 -12.625 1 97.75 319 VAL A C 1
ATOM 2540 O O . VAL A 1 319 ? -2.508 -7.359 -11.453 1 97.75 319 VAL A O 1
ATOM 2543 N N . LEU A 1 320 ? -3.193 -7.152 -13.641 1 97.06 320 LEU A N 1
ATOM 2544 C CA . LEU A 1 320 ? -4.457 -7.855 -13.43 1 97.06 320 LEU A CA 1
ATOM 2545 C C . LEU A 1 320 ? -4.27 -9.359 -13.57 1 97.06 320 LEU A C 1
ATOM 2547 O O . LEU A 1 320 ? -4.719 -10.125 -12.711 1 97.06 320 LEU A O 1
ATOM 2551 N N . LYS A 1 321 ? -3.613 -9.703 -14.625 1 96.44 321 LYS A N 1
ATOM 2552 C CA . LYS A 1 321 ? -3.354 -11.102 -14.969 1 96.44 321 LYS A CA 1
ATOM 2553 C C . LYS A 1 321 ? -2.113 -11.227 -15.844 1 96.44 321 LYS A C 1
ATOM 2555 O O . LYS A 1 321 ? -1.731 -10.273 -16.531 1 96.44 321 LYS A O 1
ATOM 2560 N N . ALA A 1 322 ? -1.521 -12.375 -15.758 1 96.94 322 ALA A N 1
ATOM 2561 C CA . ALA A 1 322 ? -0.357 -12.656 -16.594 1 96.94 322 ALA A CA 1
ATOM 2562 C C . ALA A 1 322 ? -0.374 -14.094 -17.094 1 96.94 322 ALA A C 1
ATOM 2564 O O . ALA A 1 322 ? -0.819 -15 -16.391 1 96.94 322 ALA A O 1
ATOM 2565 N N . VAL A 1 323 ? 0.05 -14.281 -18.328 1 96.62 323 VAL A N 1
ATOM 2566 C CA . VAL A 1 323 ? 0.205 -15.602 -18.922 1 96.62 323 VAL A CA 1
ATOM 2567 C C . VAL A 1 323 ? 1.544 -15.688 -19.656 1 96.62 323 VAL A C 1
ATOM 2569 O O . VAL A 1 323 ? 2.188 -14.664 -19.906 1 96.62 323 VAL A O 1
ATOM 2572 N N . GLN A 1 324 ? 1.966 -16.906 -19.891 1 96.44 324 GLN A N 1
ATOM 2573 C CA . GLN A 1 324 ? 3.234 -17.109 -20.578 1 96.44 324 GLN A CA 1
ATOM 2574 C C . GLN A 1 324 ? 3.18 -18.359 -21.484 1 96.44 324 GLN A C 1
ATOM 2576 O O . GLN A 1 324 ? 2.303 -19.203 -21.312 1 96.44 324 GLN A O 1
ATOM 2581 N N . ASP A 1 325 ? 4.004 -18.375 -22.438 1 94.56 325 ASP A N 1
ATOM 2582 C CA . ASP A 1 325 ? 4.156 -19.547 -23.281 1 94.56 325 ASP A CA 1
ATOM 2583 C C . ASP A 1 325 ? 5.555 -19.609 -23.891 1 94.56 325 ASP A C 1
ATOM 2585 O O . ASP A 1 325 ? 6.25 -18.594 -23.969 1 94.56 325 ASP A O 1
ATOM 2589 N N . MET A 1 326 ? 5.945 -20.797 -24.203 1 93.38 326 MET A N 1
ATOM 2590 C CA . MET A 1 326 ? 7.227 -21.062 -24.844 1 93.38 326 MET A CA 1
ATOM 2591 C C . MET A 1 326 ? 7.02 -21.641 -26.25 1 93.38 326 MET A C 1
ATOM 2593 O O . MET A 1 326 ? 6.297 -22.625 -26.406 1 93.38 326 MET A O 1
ATOM 2597 N N . TYR A 1 327 ? 7.633 -21.016 -27.203 1 92.25 327 TYR A N 1
ATOM 2598 C CA . TYR A 1 327 ? 7.57 -21.484 -28.578 1 92.25 327 TYR A CA 1
ATOM 2599 C C . TYR A 1 327 ? 8.938 -21.953 -29.062 1 92.25 327 TYR A C 1
ATOM 2601 O O . TYR A 1 327 ? 9.867 -22.094 -28.266 1 92.25 327 TYR A O 1
ATOM 2609 N N . GLU A 1 328 ? 8.969 -22.375 -30.281 1 90.94 328 GLU A N 1
ATOM 2610 C CA . GLU A 1 328 ? 10.188 -22.953 -30.828 1 90.94 328 GLU A CA 1
ATOM 2611 C C . GLU A 1 328 ? 11.352 -21.969 -30.766 1 90.94 328 GLU A C 1
ATOM 2613 O O . GLU A 1 328 ? 12.477 -22.344 -30.438 1 90.94 328 GLU A O 1
ATOM 2618 N N . LYS A 1 329 ? 11.031 -20.688 -30.984 1 91.94 329 LYS A N 1
ATOM 2619 C CA . LYS A 1 329 ? 12.141 -19.734 -31.109 1 91.94 329 LYS A CA 1
ATOM 2620 C C . LYS A 1 329 ? 12.016 -18.625 -30.078 1 91.94 329 LYS A C 1
ATOM 2622 O O . LYS A 1 329 ? 12.953 -17.828 -29.906 1 91.94 329 LYS A O 1
ATOM 2627 N N . LYS A 1 330 ? 10.883 -18.547 -29.5 1 94.44 330 LYS A N 1
ATOM 2628 C CA . LYS A 1 330 ? 10.695 -17.391 -28.641 1 94.44 330 LYS A CA 1
ATOM 2629 C C . LYS A 1 330 ? 9.945 -17.781 -27.359 1 94.44 330 LYS A C 1
ATOM 2631 O O . LYS A 1 330 ? 9.258 -18.797 -27.328 1 94.44 330 LYS A O 1
ATOM 2636 N N . LEU A 1 331 ? 10.188 -17.016 -26.328 1 94.62 331 LEU A N 1
ATOM 2637 C CA . LEU A 1 331 ? 9.422 -17.016 -25.094 1 94.62 331 LEU A CA 1
ATOM 2638 C C . LEU A 1 331 ? 8.547 -15.766 -25 1 94.62 331 LEU A C 1
ATOM 2640 O O . LEU A 1 331 ? 8.984 -14.672 -25.359 1 94.62 331 LEU A O 1
ATOM 2644 N N . GLU A 1 332 ? 7.297 -15.938 -24.578 1 96.25 332 GLU A N 1
ATOM 2645 C CA . GLU A 1 332 ? 6.387 -14.797 -24.484 1 96.25 332 GLU A CA 1
ATOM 2646 C C . GLU A 1 332 ? 5.723 -14.727 -23.109 1 96.25 332 GLU A C 1
ATOM 2648 O O . GLU A 1 332 ? 5.227 -15.742 -22.609 1 96.25 332 GLU A O 1
ATOM 2653 N N . ILE A 1 333 ? 5.773 -13.594 -22.5 1 97.06 333 ILE A N 1
ATOM 2654 C CA . ILE A 1 333 ? 5.012 -13.281 -21.297 1 97.06 333 ILE A CA 1
ATOM 2655 C C . ILE A 1 333 ? 4.062 -12.117 -21.562 1 97.06 333 ILE A C 1
ATOM 2657 O O . ILE A 1 333 ? 4.48 -11.07 -22.078 1 97.06 333 ILE A O 1
ATOM 2661 N N . VAL A 1 334 ? 2.801 -12.281 -21.281 1 98.38 334 VAL A N 1
ATOM 2662 C CA . VAL A 1 334 ? 1.799 -11.25 -21.547 1 98.38 334 VAL A CA 1
ATOM 2663 C C . VAL A 1 334 ? 1.151 -10.812 -20.234 1 98.38 334 VAL A C 1
ATOM 2665 O O . VAL A 1 334 ? 0.76 -11.648 -19.422 1 98.38 334 VAL A O 1
ATOM 2668 N N . PHE A 1 335 ? 1.065 -9.469 -20.078 1 98.25 335 PHE A N 1
ATOM 2669 C CA . PHE A 1 335 ? 0.456 -8.883 -18.891 1 98.25 335 PHE A CA 1
ATOM 2670 C C . PHE A 1 335 ? -0.771 -8.062 -19.266 1 98.25 335 PHE A C 1
ATOM 2672 O O . PHE A 1 335 ? -0.736 -7.281 -20.219 1 98.25 335 PHE A O 1
ATOM 2679 N N . GLU A 1 336 ? -1.837 -8.312 -18.578 1 98.12 336 GLU A N 1
ATOM 2680 C CA . GLU A 1 336 ? -2.934 -7.352 -18.547 1 98.12 336 GLU A CA 1
ATOM 2681 C C . GLU A 1 336 ? -2.787 -6.387 -17.375 1 98.12 336 GLU A C 1
ATOM 2683 O O . GLU A 1 336 ? -2.662 -6.809 -16.219 1 98.12 336 GLU A O 1
ATOM 2688 N N . LEU A 1 337 ? -2.805 -5.094 -17.656 1 98.19 337 LEU A N 1
ATOM 2689 C CA . LEU A 1 337 ? -2.541 -4.059 -16.656 1 98.19 337 LEU A CA 1
ATOM 2690 C C . LEU A 1 337 ? -3.777 -3.197 -16.438 1 98.19 337 LEU A C 1
ATOM 2692 O O . LEU A 1 337 ? -4.582 -3.006 -17.344 1 98.19 337 LEU A O 1
ATOM 2696 N N . GLU A 1 338 ? -3.875 -2.662 -15.242 1 96.31 338 GLU A N 1
ATOM 2697 C CA . GLU A 1 338 ? -4.875 -1.626 -15.008 1 96.31 338 GLU A CA 1
ATOM 2698 C C . GLU A 1 338 ? -4.621 -0.403 -15.883 1 96.31 338 GLU A C 1
ATOM 2700 O O . GLU A 1 338 ? -5.562 0.211 -16.391 1 96.31 338 GLU A O 1
ATOM 2705 N N . ARG A 1 339 ? -3.352 -0.136 -15.969 1 95.69 339 ARG A N 1
ATOM 2706 C CA . ARG A 1 339 ? -2.904 1.014 -16.75 1 95.69 339 ARG A CA 1
ATOM 2707 C C . ARG A 1 339 ? -1.482 0.811 -17.25 1 95.69 339 ARG A C 1
ATOM 2709 O O . ARG A 1 339 ? -0.676 0.137 -16.609 1 95.69 339 ARG A O 1
ATOM 2716 N N . ASP A 1 340 ? -1.205 1.366 -18.438 1 96.44 340 ASP A N 1
ATOM 2717 C CA . ASP A 1 340 ? 0.156 1.271 -18.953 1 96.44 340 ASP A CA 1
ATOM 2718 C C . ASP A 1 340 ? 0.853 2.629 -18.922 1 96.44 340 ASP A C 1
ATOM 2720 O O . ASP A 1 340 ? 1.979 2.766 -19.406 1 96.44 340 ASP A O 1
ATOM 2724 N N . GLU A 1 341 ? 0.133 3.619 -18.375 1 95 341 GLU A N 1
ATOM 2725 C CA . GLU A 1 341 ? 0.668 4.953 -18.125 1 95 341 GLU A CA 1
ATOM 2726 C C . GLU A 1 341 ? 0.339 5.41 -16.703 1 95 341 GLU A C 1
ATOM 2728 O O . GLU A 1 341 ? -0.755 5.152 -16.203 1 95 341 GLU A O 1
ATOM 2733 N N . VAL A 1 342 ? 1.302 6.016 -16.078 1 94.31 342 VAL A N 1
ATOM 2734 C CA . VAL A 1 342 ? 1.093 6.535 -14.734 1 94.31 342 VAL A CA 1
ATOM 2735 C C . VAL A 1 342 ? 1.28 8.055 -14.734 1 94.31 342 VAL A C 1
ATOM 2737 O O . VAL A 1 342 ? 1.577 8.648 -15.766 1 94.31 342 VAL A O 1
ATOM 2740 N N . SER A 1 343 ? 0.933 8.633 -13.586 1 92.81 343 SER A N 1
ATOM 2741 C CA . SER A 1 343 ? 1.076 10.078 -13.438 1 92.81 343 SER A CA 1
ATOM 2742 C C . SER A 1 343 ? 2.52 10.516 -13.664 1 92.81 343 SER A C 1
ATOM 2744 O O . SER A 1 343 ? 3.451 9.742 -13.43 1 92.81 343 SER A O 1
ATOM 2746 N N . LYS A 1 344 ? 2.65 11.703 -14.102 1 94 344 LYS A N 1
ATOM 2747 C CA . LYS A 1 344 ? 3.98 12.25 -14.344 1 94 344 LYS A CA 1
ATOM 2748 C C . LYS A 1 344 ? 4.738 12.461 -13.039 1 94 344 LYS A C 1
ATOM 2750 O O . LYS A 1 344 ? 5.945 12.211 -12.969 1 94 344 LYS A O 1
ATOM 2755 N N . THR A 1 345 ? 4.012 12.953 -12.07 1 95.25 345 THR A N 1
ATOM 2756 C CA . THR A 1 345 ? 4.648 13.281 -10.805 1 95.25 345 THR A CA 1
ATOM 2757 C C . THR A 1 345 ? 4.02 12.484 -9.664 1 95.25 345 THR A C 1
ATOM 2759 O O . THR A 1 345 ? 2.965 11.875 -9.828 1 95.25 345 THR A O 1
ATOM 2762 N N . TYR A 1 346 ? 4.707 12.391 -8.562 1 94.56 346 TYR A N 1
ATOM 2763 C CA . TYR A 1 346 ? 4.258 11.766 -7.328 1 94.56 346 TYR A CA 1
ATOM 2764 C C . TYR A 1 346 ? 4.848 12.477 -6.113 1 94.56 346 TYR A C 1
ATOM 2766 O O . TYR A 1 346 ? 5.773 13.281 -6.242 1 94.56 346 TYR A O 1
ATOM 2774 N N . LYS A 1 347 ? 4.266 12.227 -4.965 1 95.69 347 LYS A N 1
ATOM 2775 C CA . LYS A 1 347 ? 4.762 12.805 -3.719 1 95.69 347 LYS A CA 1
ATOM 2776 C C . LYS A 1 347 ? 5.84 11.922 -3.094 1 95.69 347 LYS A C 1
ATOM 2778 O O . LYS A 1 347 ? 5.57 10.781 -2.719 1 95.69 347 LYS A O 1
ATOM 2783 N N . HIS A 1 348 ? 6.98 12.469 -3.039 1 95.19 348 HIS A N 1
ATOM 2784 C CA . HIS A 1 348 ? 8.109 11.781 -2.418 1 95.19 348 HIS A CA 1
ATOM 2785 C C . HIS A 1 348 ? 8.305 12.234 -0.975 1 95.19 348 HIS A C 1
ATOM 2787 O O . HIS A 1 348 ? 8.625 13.398 -0.725 1 95.19 348 HIS A O 1
ATOM 2793 N N . THR A 1 349 ? 8.094 11.32 0.016 1 95.94 349 THR A N 1
ATOM 2794 C CA . THR A 1 349 ? 8.273 11.641 1.429 1 95.94 349 THR A CA 1
ATOM 2795 C C . THR A 1 349 ? 9.734 11.477 1.835 1 95.94 349 THR A C 1
ATOM 2797 O O . THR A 1 349 ? 10.328 10.414 1.623 1 95.94 349 THR A O 1
ATOM 2800 N N . GLY A 1 350 ? 10.281 12.516 2.303 1 96 350 GLY A N 1
ATOM 2801 C CA . GLY A 1 350 ? 11.656 12.516 2.773 1 96 350 GLY A CA 1
ATOM 2802 C C . GLY A 1 350 ? 11.773 12.344 4.273 1 96 350 GLY A C 1
ATOM 2803 O O . GLY A 1 350 ? 10.875 11.797 4.914 1 96 350 GLY A O 1
ATOM 2804 N N . PRO A 1 351 ? 12.844 12.727 4.801 1 96.19 351 PRO A N 1
ATOM 2805 C CA . PRO A 1 351 ? 13.109 12.555 6.23 1 96.19 351 PRO A CA 1
ATOM 2806 C C . PRO A 1 351 ? 12.359 13.562 7.098 1 96.19 351 PRO A C 1
ATOM 2808 O O . PRO A 1 351 ? 11.93 14.609 6.602 1 96.19 351 PRO A O 1
ATOM 2811 N N . PRO A 1 352 ? 12.219 13.25 8.438 1 96.5 352 PRO A N 1
ATOM 2812 C CA . PRO A 1 352 ? 11.742 14.266 9.375 1 96.5 352 PRO A CA 1
ATOM 2813 C C . PRO A 1 352 ? 12.617 15.523 9.375 1 96.5 352 PRO A C 1
ATOM 2815 O O . PRO A 1 352 ? 13.82 15.438 9.156 1 96.5 352 PRO A O 1
ATOM 2818 N N . VAL A 1 353 ? 12.023 16.641 9.625 1 96.56 353 VAL A N 1
ATOM 2819 C CA . VAL A 1 353 ? 12.727 17.906 9.484 1 96.56 353 VAL A CA 1
ATOM 2820 C C . VAL A 1 353 ? 13.836 18.016 10.531 1 96.56 353 VAL A C 1
ATOM 2822 O O . VAL A 1 353 ? 14.758 18.812 10.383 1 96.56 353 VAL A O 1
ATOM 2825 N N . TRP A 1 354 ? 13.805 17.203 11.617 1 96 354 TRP A N 1
ATOM 2826 C CA . TRP A 1 354 ? 14.695 17.391 12.758 1 96 354 TRP A CA 1
ATOM 2827 C C . TRP A 1 354 ? 15.875 16.438 12.688 1 96 354 TRP A C 1
ATOM 2829 O O . TRP A 1 354 ? 16.688 16.359 13.617 1 96 354 TRP A O 1
ATOM 2839 N N . VAL A 1 355 ? 16 15.695 11.586 1 94.88 355 VAL A N 1
ATOM 2840 C CA . VAL A 1 355 ? 17.125 14.781 11.484 1 94.88 355 VAL A CA 1
ATOM 2841 C C . VAL A 1 355 ? 18.188 15.375 10.555 1 94.88 355 VAL A C 1
ATOM 2843 O O . VAL A 1 355 ? 17.891 16.25 9.742 1 94.88 355 VAL A O 1
ATOM 2846 N N . LYS A 1 356 ? 19.391 14.891 10.625 1 92 356 LYS A N 1
ATOM 2847 C CA . LYS A 1 356 ? 20.531 15.406 9.883 1 92 356 LYS A CA 1
ATOM 2848 C C . LYS A 1 356 ? 20.344 15.211 8.375 1 92 356 LYS A C 1
ATOM 2850 O O . LYS A 1 356 ? 20.766 16.047 7.578 1 92 356 LYS A O 1
ATOM 2855 N N . ALA A 1 357 ? 19.672 14.242 8.008 1 93.5 357 ALA A N 1
ATOM 2856 C CA . ALA A 1 357 ? 19.453 13.906 6.605 1 93.5 357 ALA A CA 1
ATOM 2857 C C . ALA A 1 357 ? 18.578 14.953 5.918 1 93.5 357 ALA A C 1
ATOM 2859 O O . ALA A 1 357 ? 18.516 15.016 4.688 1 93.5 357 ALA A O 1
ATOM 2860 N N . ALA A 1 358 ? 17.922 15.766 6.719 1 94.56 358 ALA A N 1
ATOM 2861 C CA . ALA A 1 358 ? 17.047 16.797 6.188 1 94.56 358 ALA A CA 1
ATOM 2862 C C . ALA A 1 358 ? 17.812 17.797 5.324 1 94.56 358 ALA A C 1
ATOM 2864 O O . ALA A 1 358 ? 17.328 18.234 4.277 1 94.56 358 ALA A O 1
ATOM 2865 N N . ASP A 1 359 ? 18.969 18.109 5.699 1 92.81 359 ASP A N 1
ATOM 2866 C CA . ASP A 1 359 ? 19.781 19.078 4.961 1 92.81 359 ASP A CA 1
ATOM 2867 C C . ASP A 1 359 ? 20.156 18.547 3.582 1 92.81 359 ASP A C 1
ATOM 2869 O O . ASP A 1 359 ? 20.094 19.266 2.59 1 92.81 359 ASP A O 1
ATOM 2873 N N . SER A 1 360 ? 20.578 17.281 3.545 1 94.44 360 SER A N 1
ATOM 2874 C CA . SER A 1 360 ? 20.922 16.656 2.273 1 94.44 360 SER A CA 1
ATOM 2875 C C . SER A 1 360 ? 19.703 16.578 1.354 1 94.44 360 SER A C 1
ATOM 2877 O O . SER A 1 360 ? 19.828 16.766 0.141 1 94.44 360 SER A O 1
ATOM 2879 N N . PHE A 1 361 ? 18.656 16.344 1.886 1 96.31 361 PHE A N 1
ATOM 2880 C CA . PHE A 1 361 ? 17.406 16.281 1.137 1 96.31 361 PHE A CA 1
ATOM 2881 C C . PHE A 1 361 ? 17.078 17.641 0.5 1 96.31 361 PHE A C 1
ATOM 2883 O O . PHE A 1 361 ? 16.75 17.703 -0.684 1 96.31 361 PHE A O 1
ATOM 2890 N N . LEU A 1 362 ? 17.141 18.688 1.331 1 93.75 362 LEU A N 1
ATOM 2891 C CA . LEU A 1 362 ? 16.828 20.031 0.849 1 93.75 362 LEU A CA 1
ATOM 2892 C C . LEU A 1 362 ? 17.812 20.453 -0.24 1 93.75 362 LEU A C 1
ATOM 2894 O O . LEU A 1 362 ? 17.422 21.094 -1.218 1 93.75 362 LEU A O 1
ATOM 2898 N N . SER A 1 363 ? 19.047 20.016 -0.08 1 93.75 363 SER A N 1
ATOM 2899 C CA . SER A 1 363 ? 20.047 20.344 -1.081 1 93.75 363 SER A CA 1
ATOM 2900 C C . SER A 1 363 ? 19.766 19.625 -2.398 1 93.75 363 SER A C 1
ATOM 2902 O O . SER A 1 363 ? 19.906 20.219 -3.473 1 93.75 363 SER A O 1
ATOM 2904 N N . LYS A 1 364 ? 19.359 18.453 -2.316 1 94 364 LYS A N 1
ATOM 2905 C CA . LYS A 1 364 ? 19.078 17.641 -3.494 1 94 364 LYS A CA 1
ATOM 2906 C C . LYS A 1 364 ? 17.922 18.219 -4.297 1 94 364 LYS A C 1
ATOM 2908 O O . LYS A 1 364 ? 17.938 18.219 -5.527 1 94 364 LYS A O 1
ATOM 2913 N N . TRP A 1 365 ? 16.984 18.766 -3.547 1 93.5 365 TRP A N 1
ATOM 2914 C CA . TRP A 1 365 ? 15.734 19.125 -4.211 1 93.5 365 TRP A CA 1
ATOM 2915 C C . TRP A 1 365 ? 15.609 20.641 -4.328 1 93.5 365 TRP A C 1
ATOM 2917 O O . TRP A 1 365 ? 14.523 21.156 -4.605 1 93.5 365 TRP A O 1
ATOM 2927 N N . LYS A 1 366 ? 16.594 21.438 -4.055 1 88.12 366 LYS A N 1
ATOM 2928 C CA . LYS A 1 366 ? 16.609 22.891 -4.062 1 88.12 366 LYS A CA 1
ATOM 2929 C C . LYS A 1 366 ? 16.125 23.438 -5.406 1 88.12 366 LYS A C 1
ATOM 2931 O O . LYS A 1 366 ? 15.383 24.422 -5.453 1 88.12 366 LYS A O 1
ATOM 2936 N N . ASN A 1 367 ? 16.438 22.781 -6.504 1 88.94 367 ASN A N 1
ATOM 2937 C CA . ASN A 1 367 ? 16.078 23.266 -7.832 1 88.94 367 ASN A CA 1
ATOM 2938 C C . ASN A 1 367 ? 15.039 22.391 -8.5 1 88.94 367 ASN A C 1
ATOM 2940 O O . ASN A 1 367 ? 15.016 22.266 -9.727 1 88.94 367 ASN A O 1
ATOM 2944 N N . ASN A 1 368 ? 14.203 21.891 -7.672 1 91.12 368 ASN A N 1
ATOM 2945 C CA . ASN A 1 368 ? 13.156 21.016 -8.203 1 91.12 368 ASN A CA 1
ATOM 2946 C C . ASN A 1 368 ? 12.141 21.812 -9.023 1 91.12 368 ASN A C 1
ATOM 2948 O O . ASN A 1 368 ? 11.547 22.766 -8.531 1 91.12 368 ASN A O 1
ATOM 2952 N N . VAL A 1 369 ? 11.914 21.438 -10.227 1 90.62 369 VAL A N 1
ATOM 2953 C CA . VAL A 1 369 ? 11.094 22.188 -11.164 1 90.62 369 VAL A CA 1
ATOM 2954 C C . VAL A 1 369 ? 9.617 22.031 -10.797 1 90.62 369 VAL A C 1
ATOM 2956 O O . VAL A 1 369 ? 8.781 22.844 -11.211 1 90.62 369 VAL A O 1
ATOM 2959 N N . TYR A 1 370 ? 9.273 21.094 -10.008 1 92.06 370 TYR A N 1
ATOM 2960 C CA . TYR A 1 370 ? 7.879 20.828 -9.68 1 92.06 370 TYR A CA 1
ATOM 2961 C C . TYR A 1 370 ? 7.512 21.453 -8.336 1 92.06 370 TYR A C 1
ATOM 2963 O O . TYR A 1 370 ? 6.43 21.188 -7.801 1 92.06 370 TYR A O 1
ATOM 2971 N N . GLY A 1 371 ? 8.43 22.234 -7.797 1 87.75 371 GLY A N 1
ATOM 2972 C CA . GLY A 1 371 ? 8.148 22.938 -6.551 1 87.75 371 GLY A CA 1
ATOM 2973 C C . GLY A 1 371 ? 9.164 22.641 -5.465 1 87.75 371 GLY A C 1
ATOM 2974 O O . GLY A 1 371 ? 9.82 21.594 -5.48 1 87.75 371 GLY A O 1
ATOM 2975 N N . GLN A 1 372 ? 9.164 23.484 -4.543 1 89.56 372 GLN A N 1
ATOM 2976 C CA . GLN A 1 372 ? 10.07 23.328 -3.41 1 89.56 372 GLN A CA 1
ATOM 2977 C C . GLN A 1 372 ? 9.539 22.312 -2.41 1 89.56 372 GLN A C 1
ATOM 2979 O O . GLN A 1 372 ? 8.336 22.031 -2.381 1 89.56 372 GLN A O 1
ATOM 2984 N N . PRO A 1 373 ? 10.508 21.734 -1.652 1 93.44 373 PRO A N 1
ATOM 2985 C CA . PRO A 1 373 ? 10.047 20.828 -0.592 1 93.44 373 PRO A CA 1
ATOM 2986 C C . PRO A 1 373 ? 9.102 21.516 0.393 1 93.44 373 PRO A C 1
ATOM 2988 O O . PRO A 1 373 ? 9.18 22.734 0.584 1 93.44 373 PRO A O 1
ATOM 2991 N N . PHE A 1 374 ? 8.211 20.797 0.944 1 93.44 374 PHE A N 1
ATOM 2992 C CA . PHE A 1 374 ? 7.262 21.297 1.93 1 93.44 374 PHE A CA 1
ATOM 2993 C C . PHE A 1 374 ? 7.105 20.312 3.084 1 93.44 374 PHE A C 1
ATOM 2995 O O . PHE A 1 374 ? 7.52 19.156 2.98 1 93.44 374 PHE A O 1
ATOM 3002 N N . VAL A 1 375 ? 6.523 20.797 4.156 1 94.25 375 VAL A N 1
ATOM 3003 C CA . VAL A 1 375 ? 6.43 19.984 5.371 1 94.25 375 VAL A CA 1
ATOM 3004 C C . VAL A 1 375 ? 5.031 19.375 5.477 1 94.25 375 VAL A C 1
ATOM 3006 O O . VAL A 1 375 ? 4.027 20.078 5.301 1 94.25 375 VAL A O 1
ATOM 3009 N N . GLU A 1 376 ? 4.965 18.094 5.727 1 94.5 376 GLU A N 1
ATOM 3010 C CA . GLU A 1 376 ? 3.742 17.359 6.031 1 94.5 376 GLU A CA 1
ATOM 3011 C C . GLU A 1 376 ? 4.016 16.188 6.977 1 94.5 376 GLU A C 1
ATOM 3013 O O . GLU A 1 376 ? 4.922 15.391 6.734 1 94.5 376 GLU A O 1
ATOM 3018 N N . ASP A 1 377 ? 3.301 16.172 8.039 1 94 377 ASP A N 1
ATOM 3019 C CA . ASP A 1 377 ? 3.414 15.125 9.062 1 94 377 ASP A CA 1
ATOM 3020 C C . ASP A 1 377 ? 4.832 15.062 9.625 1 94 377 ASP A C 1
ATOM 3022 O O . ASP A 1 377 ? 5.391 13.977 9.797 1 94 377 ASP A O 1
ATOM 3026 N N . GLY A 1 378 ? 5.426 16.156 9.734 1 95.56 378 GLY A N 1
ATOM 3027 C CA . GLY A 1 378 ? 6.723 16.281 10.375 1 95.56 378 GLY A CA 1
ATOM 3028 C C . GLY A 1 378 ? 7.879 15.961 9.445 1 95.56 378 GLY A C 1
ATOM 3029 O O . GLY A 1 378 ? 9.047 16.047 9.844 1 95.56 378 GLY A O 1
ATOM 3030 N N . CYS A 1 379 ? 7.609 15.648 8.195 1 97.12 379 CYS A N 1
ATOM 3031 C CA . CYS A 1 379 ? 8.633 15.258 7.238 1 97.12 379 CYS A CA 1
ATOM 3032 C C . CYS A 1 379 ? 8.688 16.234 6.07 1 97.12 379 CYS A C 1
ATOM 3034 O O . CYS A 1 379 ? 7.699 16.906 5.766 1 97.12 379 CYS A O 1
ATOM 3036 N N . TRP A 1 380 ? 9.852 16.312 5.523 1 96.12 380 TRP A N 1
ATOM 3037 C CA . TRP A 1 380 ? 9.953 16.984 4.234 1 96.12 380 TRP A CA 1
ATOM 3038 C C . TRP A 1 380 ? 9.32 16.141 3.131 1 96.12 380 TRP A C 1
ATOM 3040 O O . TRP A 1 380 ? 9.477 14.922 3.105 1 96.12 380 TRP A O 1
ATOM 3050 N N . ASN A 1 381 ? 8.609 16.75 2.271 1 95.94 381 ASN A N 1
ATOM 3051 C CA . ASN A 1 381 ? 8.023 16.141 1.082 1 95.94 381 ASN A CA 1
ATOM 3052 C C . ASN A 1 381 ? 8.352 16.938 -0.177 1 95.94 381 ASN A C 1
ATOM 3054 O O . ASN A 1 381 ? 8.617 18.141 -0.103 1 95.94 381 ASN A O 1
ATOM 3058 N N . VAL A 1 382 ? 8.375 16.297 -1.251 1 95.5 382 VAL A N 1
ATOM 3059 C CA . VAL A 1 382 ? 8.586 16.984 -2.521 1 95.5 382 VAL A CA 1
ATOM 3060 C C . VAL A 1 382 ? 7.789 16.281 -3.623 1 95.5 382 VAL A C 1
ATOM 3062 O O . VAL A 1 382 ? 7.543 15.078 -3.555 1 95.5 382 VAL A O 1
ATOM 3065 N N . ILE A 1 383 ? 7.262 17.078 -4.523 1 95 383 ILE A N 1
ATOM 3066 C CA . ILE A 1 383 ? 6.688 16.516 -5.738 1 95 383 ILE A CA 1
ATOM 3067 C C . ILE A 1 383 ? 7.793 16.219 -6.746 1 95 383 ILE A C 1
ATOM 3069 O O . ILE A 1 383 ? 8.539 17.125 -7.141 1 95 383 ILE A O 1
ATOM 3073 N N . ALA A 1 384 ? 7.938 15.031 -7.074 1 94.62 384 ALA A N 1
ATOM 3074 C CA . ALA A 1 384 ? 9.031 14.617 -7.949 1 94.62 384 ALA A CA 1
ATOM 3075 C C . ALA A 1 384 ? 8.492 13.938 -9.211 1 94.62 384 ALA A C 1
ATOM 3077 O O . ALA A 1 384 ? 7.34 13.5 -9.242 1 94.62 384 ALA A O 1
ATOM 3078 N N . GLU A 1 385 ? 9.312 13.961 -10.164 1 94.62 385 GLU A N 1
ATOM 3079 C CA . GLU A 1 385 ? 8.977 13.289 -11.414 1 94.62 385 GLU A CA 1
ATOM 3080 C C . GLU A 1 385 ? 9.242 11.789 -11.312 1 94.62 385 GLU A C 1
ATOM 3082 O O . GLU A 1 385 ? 10.25 11.367 -10.742 1 94.62 385 GLU A O 1
ATOM 3087 N N . ARG A 1 386 ? 8.297 11.023 -11.867 1 93.75 386 ARG A N 1
ATOM 3088 C CA . ARG A 1 386 ? 8.508 9.578 -11.914 1 93.75 386 ARG A CA 1
ATOM 3089 C C . ARG A 1 386 ? 9.633 9.227 -12.891 1 93.75 386 ARG A C 1
ATOM 3091 O O . ARG A 1 386 ? 9.797 9.883 -13.914 1 93.75 386 ARG A O 1
ATOM 3098 N N . MET A 1 387 ? 10.281 8.148 -12.555 1 91.38 387 MET A N 1
ATOM 3099 C CA . MET A 1 387 ? 11.367 7.672 -13.406 1 91.38 387 MET A CA 1
ATOM 3100 C C . MET A 1 387 ? 10.828 7.172 -14.742 1 91.38 387 MET A C 1
ATOM 3102 O O . MET A 1 387 ? 11.453 7.363 -15.781 1 91.38 387 MET A O 1
ATOM 3106 N N . TYR A 1 388 ? 9.703 6.488 -14.695 1 94.19 388 TYR A N 1
ATOM 3107 C CA . TYR A 1 388 ? 9.094 5.938 -15.898 1 94.19 388 TYR A CA 1
ATOM 3108 C C . TYR A 1 388 ? 7.633 6.352 -16.016 1 94.19 388 TYR A C 1
ATOM 3110 O O . TYR A 1 388 ? 6.883 6.273 -15.039 1 94.19 388 TYR A O 1
ATOM 3118 N N . PHE A 1 389 ? 7.25 6.746 -17.188 1 93.88 389 PHE A N 1
ATOM 3119 C CA . PHE A 1 389 ? 5.867 7.137 -17.453 1 93.88 389 PHE A CA 1
ATOM 3120 C C . PHE A 1 389 ? 5.066 5.961 -18 1 93.88 389 PHE A C 1
ATOM 3122 O O . PHE A 1 389 ? 3.922 5.742 -17.594 1 93.88 389 PHE A O 1
ATOM 3129 N N . THR A 1 390 ? 5.668 5.191 -18.828 1 96.25 390 THR A N 1
ATOM 3130 C CA . THR A 1 390 ? 4.957 4.078 -19.453 1 96.25 390 THR A CA 1
ATOM 3131 C C . THR A 1 390 ? 5.52 2.742 -18.969 1 96.25 390 THR A C 1
ATOM 3133 O O . THR A 1 390 ? 6.699 2.646 -18.641 1 96.25 390 THR A O 1
ATOM 3136 N N . ALA A 1 391 ? 4.668 1.736 -18.969 1 96.94 391 ALA A N 1
ATOM 3137 C CA . ALA A 1 391 ? 5.094 0.385 -18.609 1 96.94 391 ALA A CA 1
ATOM 3138 C C . ALA A 1 391 ? 6.195 -0.107 -19.547 1 96.94 391 ALA A C 1
ATOM 3140 O O . ALA A 1 391 ? 7.129 -0.785 -19.109 1 96.94 391 ALA A O 1
ATOM 3141 N N . LYS A 1 392 ? 6.086 0.227 -20.812 1 96.56 392 LYS A N 1
ATOM 3142 C CA . LYS A 1 392 ? 7.074 -0.189 -21.797 1 96.56 392 LYS A CA 1
ATOM 3143 C C . LYS A 1 392 ? 8.461 0.336 -21.453 1 96.56 392 LYS A C 1
ATOM 3145 O O . LYS A 1 392 ? 9.43 -0.425 -21.422 1 96.56 392 LYS A O 1
ATOM 3150 N N . GLU A 1 393 ? 8.508 1.606 -21.141 1 95.06 393 GLU A N 1
ATOM 3151 C CA . GLU A 1 393 ? 9.781 2.223 -20.781 1 95.06 393 GLU A CA 1
ATOM 3152 C C . GLU A 1 393 ? 10.344 1.608 -19.5 1 95.06 393 GLU A C 1
ATOM 3154 O O . GLU A 1 393 ? 11.547 1.359 -19.406 1 95.06 393 GLU A O 1
ATOM 3159 N N . MET A 1 394 ? 9.453 1.452 -18.578 1 95.81 394 MET A N 1
ATOM 3160 C CA . MET A 1 394 ? 9.867 0.878 -17.297 1 95.81 394 MET A CA 1
ATOM 3161 C C . MET A 1 394 ? 10.453 -0.515 -17.5 1 95.81 394 MET A C 1
ATOM 3163 O O . MET A 1 394 ? 11.523 -0.82 -16.969 1 95.81 394 MET A O 1
ATOM 3167 N N . LEU A 1 395 ? 9.852 -1.337 -18.25 1 94.88 395 LEU A N 1
ATOM 3168 C CA . LEU A 1 395 ? 10.32 -2.695 -18.5 1 94.88 395 LEU A CA 1
ATOM 3169 C C . LEU A 1 395 ? 11.641 -2.68 -19.25 1 94.88 395 LEU A C 1
ATOM 3171 O O . LEU A 1 395 ? 12.531 -3.486 -18.984 1 94.88 395 LEU A O 1
ATOM 3175 N N . ALA A 1 396 ? 11.766 -1.826 -20.219 1 92.69 396 ALA A N 1
ATOM 3176 C CA . ALA A 1 396 ? 12.984 -1.729 -21.016 1 92.69 396 ALA A CA 1
ATOM 3177 C C . ALA A 1 396 ? 14.195 -1.44 -20.141 1 92.69 396 ALA A C 1
ATOM 3179 O O . ALA A 1 396 ? 15.273 -1.987 -20.359 1 92.69 396 ALA A O 1
ATOM 3180 N N . ASP A 1 397 ? 13.969 -0.671 -19.125 1 90.5 397 ASP A N 1
ATOM 3181 C CA . ASP A 1 397 ? 15.086 -0.238 -18.281 1 90.5 397 ASP A CA 1
ATOM 3182 C C . ASP A 1 397 ? 15.273 -1.173 -17.094 1 90.5 397 ASP A C 1
ATOM 3184 O O . ASP A 1 397 ? 16.406 -1.493 -16.719 1 90.5 397 ASP A O 1
ATOM 3188 N N . GLU A 1 398 ? 14.18 -1.565 -16.531 1 86.38 398 GLU A N 1
ATOM 3189 C CA . GLU A 1 398 ? 14.234 -2.246 -15.242 1 86.38 398 GLU A CA 1
ATOM 3190 C C . GLU A 1 398 ? 14.32 -3.76 -15.422 1 86.38 398 GLU A C 1
ATOM 3192 O O . GLU A 1 398 ? 14.711 -4.48 -14.5 1 86.38 398 GLU A O 1
ATOM 3197 N N . ALA A 1 399 ? 13.906 -4.27 -16.531 1 81.19 399 ALA A N 1
ATOM 3198 C CA . ALA A 1 399 ? 13.805 -5.715 -16.719 1 81.19 399 ALA A CA 1
ATOM 3199 C C . ALA A 1 399 ? 15.164 -6.383 -16.562 1 81.19 399 ALA A C 1
ATOM 3201 O O . ALA A 1 399 ? 15.273 -7.465 -15.969 1 81.19 399 ALA A O 1
ATOM 3202 N N . ALA A 1 400 ? 16.234 -5.73 -17.047 1 77.12 400 ALA A N 1
ATOM 3203 C CA . ALA A 1 400 ? 17.578 -6.297 -17 1 77.12 400 ALA A CA 1
ATOM 3204 C C . ALA A 1 400 ? 18.047 -6.48 -15.562 1 77.12 400 ALA A C 1
ATOM 3206 O O . ALA A 1 400 ? 18.844 -7.375 -15.273 1 77.12 400 ALA A O 1
ATOM 3207 N N . VAL A 1 401 ? 17.547 -5.656 -14.742 1 74.12 401 VAL A N 1
ATOM 3208 C CA . VAL A 1 401 ? 18 -5.707 -13.359 1 74.12 401 VAL A CA 1
ATOM 3209 C C . VAL A 1 401 ? 16.969 -6.453 -12.508 1 74.12 401 VAL A C 1
ATOM 3211 O O . VAL A 1 401 ? 17.141 -6.598 -11.297 1 74.12 401 VAL A O 1
ATOM 3214 N N . SER A 1 402 ? 16.125 -6.844 -13.32 1 73.81 402 SER A N 1
ATOM 3215 C CA . SER A 1 402 ? 15.102 -7.617 -12.625 1 73.81 402 SER A CA 1
ATOM 3216 C C . SER A 1 402 ? 15.516 -9.078 -12.477 1 73.81 402 SER A C 1
ATOM 3218 O O . SER A 1 402 ? 16.516 -9.5 -13.055 1 73.81 402 SER A O 1
ATOM 3220 N N . GLY A 1 403 ? 15.203 -9.898 -11.391 1 76.94 403 GLY A N 1
ATOM 3221 C CA . GLY A 1 403 ? 15.43 -11.312 -11.156 1 76.94 403 GLY A CA 1
ATOM 3222 C C . GLY A 1 403 ? 15.008 -12.195 -12.312 1 76.94 403 GLY A C 1
ATOM 3223 O O . GLY A 1 403 ? 14.281 -13.164 -12.133 1 76.94 403 GLY A O 1
ATOM 3224 N N . ILE A 1 404 ? 15.469 -11.805 -13.719 1 76.94 404 ILE A N 1
ATOM 3225 C CA . ILE A 1 404 ? 15.195 -12.594 -14.914 1 76.94 404 ILE A CA 1
ATOM 3226 C C . ILE A 1 404 ? 16.031 -13.867 -14.898 1 76.94 404 ILE A C 1
ATOM 3228 O O . ILE A 1 404 ? 17.141 -13.891 -14.352 1 76.94 404 ILE A O 1
ATOM 3232 N N . GLY A 1 405 ? 15.477 -14.891 -15.414 1 79.44 405 GLY A N 1
ATOM 3233 C CA . GLY A 1 405 ? 16.188 -16.156 -15.453 1 79.44 405 GLY A CA 1
ATOM 3234 C C . GLY A 1 405 ? 17.594 -16.047 -16 1 79.44 405 GLY A C 1
ATOM 3235 O O . GLY A 1 405 ? 17.844 -15.258 -16.922 1 79.44 405 GLY A O 1
ATOM 3236 N N . ARG A 1 406 ? 18.484 -16.75 -15.508 1 79.06 406 ARG A N 1
ATOM 3237 C CA . ARG A 1 406 ? 19.922 -16.656 -15.75 1 79.06 406 ARG A CA 1
ATOM 3238 C C . ARG A 1 406 ? 20.234 -16.812 -17.234 1 79.06 406 ARG A C 1
ATOM 3240 O O . ARG A 1 406 ? 21.094 -16.109 -17.766 1 79.06 406 ARG A O 1
ATOM 3247 N N . GLU A 1 407 ? 19.422 -17.719 -17.891 1 83.75 407 GLU A N 1
ATOM 3248 C CA . GLU A 1 407 ? 19.75 -18.016 -19.281 1 83.75 407 GLU A CA 1
ATOM 3249 C C . GLU A 1 407 ? 18.922 -17.172 -20.25 1 83.75 407 GLU A C 1
ATOM 3251 O O . GLU A 1 407 ? 19.156 -17.203 -21.469 1 83.75 407 GLU A O 1
ATOM 3256 N N . ILE A 1 408 ? 18.016 -16.5 -19.703 1 86.62 408 ILE A N 1
ATOM 3257 C CA . ILE A 1 408 ? 17.219 -15.578 -20.516 1 86.62 408 ILE A CA 1
ATOM 3258 C C . ILE A 1 408 ? 17.938 -14.242 -20.641 1 86.62 408 ILE A C 1
ATOM 3260 O O . ILE A 1 408 ? 18.219 -13.578 -19.641 1 86.62 408 ILE A O 1
ATOM 3264 N N . ASP A 1 409 ? 18.25 -13.82 -21.844 1 84.81 409 ASP A N 1
ATOM 3265 C CA . ASP A 1 409 ? 19 -12.602 -22.109 1 84.81 409 ASP A CA 1
ATOM 3266 C C . ASP A 1 409 ? 18.094 -11.383 -22.141 1 84.81 409 ASP A C 1
ATOM 3268 O O . ASP A 1 409 ? 17.328 -11.195 -23.078 1 84.81 409 ASP A O 1
ATOM 3272 N N . PRO A 1 410 ? 18.266 -10.562 -21.234 1 84.38 410 PRO A N 1
ATOM 3273 C CA . PRO A 1 410 ? 17.406 -9.375 -21.203 1 84.38 410 PRO A CA 1
ATOM 3274 C C . PRO A 1 410 ? 17.672 -8.43 -22.375 1 84.38 410 PRO A C 1
ATOM 3276 O O . PRO A 1 410 ? 16.812 -7.625 -22.734 1 84.38 410 PRO A O 1
ATOM 3279 N N . ASN A 1 411 ? 18.812 -8.523 -22.969 1 83.56 411 ASN A N 1
ATOM 3280 C CA . ASN A 1 411 ? 19.188 -7.625 -24.062 1 83.56 411 ASN A CA 1
ATOM 3281 C C . ASN A 1 411 ? 18.391 -7.914 -25.328 1 83.56 411 ASN A C 1
ATOM 3283 O O . ASN A 1 411 ? 18.281 -7.059 -26.203 1 83.56 411 ASN A O 1
ATOM 3287 N N . ASN A 1 412 ? 17.828 -9.102 -25.406 1 87.94 412 ASN A N 1
ATOM 3288 C CA . ASN A 1 412 ? 17.031 -9.445 -26.578 1 87.94 412 ASN A CA 1
ATOM 3289 C C . ASN A 1 412 ? 15.531 -9.281 -26.297 1 87.94 412 ASN A C 1
ATOM 3291 O O . ASN A 1 412 ? 14.703 -9.695 -27.109 1 87.94 412 ASN A O 1
ATOM 3295 N N . MET A 1 413 ? 15.289 -8.711 -25.266 1 91.75 413 MET A N 1
ATOM 3296 C CA . MET A 1 413 ? 13.906 -8.523 -24.859 1 91.75 413 MET A CA 1
ATOM 3297 C C . MET A 1 413 ? 13.203 -7.523 -25.766 1 91.75 413 MET A C 1
ATOM 3299 O O . MET A 1 413 ? 13.695 -6.418 -25.984 1 91.75 413 MET A O 1
ATOM 3303 N N . LYS A 1 414 ? 12.164 -7.891 -26.359 1 95.19 414 LYS A N 1
ATOM 3304 C CA . LYS A 1 414 ? 11.281 -7.004 -27.109 1 95.19 414 LYS A CA 1
ATOM 3305 C C . LYS A 1 414 ? 9.984 -6.75 -26.359 1 95.19 414 LYS A C 1
ATOM 3307 O O . LYS A 1 414 ? 9.328 -7.691 -25.906 1 95.19 414 LYS A O 1
ATOM 3312 N N . ILE A 1 415 ? 9.656 -5.512 -26.188 1 96.81 415 ILE A N 1
ATOM 3313 C CA . ILE A 1 415 ? 8.469 -5.141 -25.438 1 96.81 415 ILE A CA 1
ATOM 3314 C C . ILE A 1 415 ? 7.402 -4.594 -26.375 1 96.81 415 ILE A C 1
ATOM 3316 O O . ILE A 1 415 ? 7.672 -3.695 -27.172 1 96.81 415 ILE A O 1
ATOM 3320 N N . ARG A 1 416 ? 6.25 -5.16 -26.328 1 97.69 416 ARG A N 1
ATOM 3321 C CA . ARG A 1 416 ? 5.109 -4.711 -27.125 1 97.69 416 ARG A CA 1
ATOM 3322 C C . ARG A 1 416 ? 4.102 -3.959 -26.25 1 97.69 416 ARG A C 1
ATOM 3324 O O . ARG A 1 416 ? 3.674 -4.457 -25.219 1 97.69 416 ARG A O 1
ATOM 3331 N N . ASP A 1 417 ? 3.744 -2.807 -26.734 1 97.19 417 ASP A N 1
ATOM 3332 C CA . ASP A 1 417 ? 2.713 -2.055 -26.031 1 97.19 417 ASP A CA 1
ATOM 3333 C C . ASP A 1 417 ? 1.32 -2.594 -26.344 1 97.19 417 ASP A C 1
ATOM 3335 O O . ASP A 1 417 ? 1.187 -3.629 -27 1 97.19 417 ASP A O 1
ATOM 3339 N N . HIS A 1 418 ? 0.312 -1.912 -25.891 1 97.5 418 HIS A N 1
ATOM 3340 C CA . HIS A 1 418 ? -1.064 -2.389 -25.938 1 97.5 418 HIS A CA 1
ATOM 3341 C C . HIS A 1 418 ? -1.48 -2.707 -27.375 1 97.5 418 HIS A C 1
ATOM 3343 O O . HIS A 1 418 ? -1.857 -3.84 -27.688 1 97.5 418 HIS A O 1
ATOM 3349 N N . GLU A 1 419 ? -1.313 -1.771 -28.281 1 96.5 419 GLU A N 1
ATOM 3350 C CA . GLU A 1 419 ? -1.747 -1.951 -29.656 1 96.5 419 GLU A CA 1
ATOM 3351 C C . GLU A 1 419 ? -0.931 -3.037 -30.359 1 96.5 419 GLU A C 1
ATOM 3353 O O . GLU A 1 419 ? -1.487 -3.887 -31.062 1 96.5 419 GLU A O 1
ATOM 3358 N N . THR A 1 420 ? 0.333 -3.012 -30.141 1 97.38 420 THR A N 1
ATOM 3359 C CA . THR A 1 420 ? 1.212 -4.004 -30.75 1 97.38 420 THR A CA 1
ATOM 3360 C C . THR A 1 420 ? 0.93 -5.395 -30.203 1 97.38 420 THR A C 1
ATOM 3362 O O . THR A 1 420 ? 0.98 -6.383 -30.938 1 97.38 420 THR A O 1
ATOM 3365 N N . SER A 1 421 ? 0.671 -5.48 -28.922 1 97.75 421 SER A N 1
ATOM 3366 C CA . SER A 1 421 ? 0.339 -6.766 -28.312 1 97.75 421 SER A CA 1
ATOM 3367 C C . SER A 1 421 ? -0.92 -7.359 -28.938 1 97.75 421 SER A C 1
ATOM 3369 O O . SER A 1 421 ? -0.949 -8.539 -29.281 1 97.75 421 SER A O 1
ATOM 3371 N N . LEU A 1 422 ? -1.932 -6.555 -29.109 1 96.62 422 LEU A N 1
ATOM 3372 C CA . LEU A 1 422 ? -3.195 -7.027 -29.672 1 96.62 422 LEU A CA 1
ATOM 3373 C C . LEU A 1 422 ? -3.016 -7.496 -31.109 1 96.62 422 LEU A C 1
ATOM 3375 O O . LEU A 1 422 ? -3.699 -8.422 -31.547 1 96.62 422 LEU A O 1
ATOM 3379 N N . ASN A 1 423 ? -2.008 -6.961 -31.781 1 95.75 423 ASN A N 1
ATOM 3380 C CA . ASN A 1 423 ? -1.83 -7.246 -33.188 1 95.75 423 ASN A CA 1
ATOM 3381 C C . ASN A 1 423 ? -0.82 -8.367 -33.406 1 95.75 423 ASN A C 1
ATOM 3383 O O . ASN A 1 423 ? -0.923 -9.117 -34.406 1 95.75 423 ASN A O 1
ATOM 3387 N N . GLU A 1 424 ? 0.156 -8.508 -32.5 1 95.38 424 GLU A N 1
ATOM 3388 C CA . GLU A 1 424 ? 1.298 -9.352 -32.844 1 95.38 424 GLU A CA 1
ATOM 3389 C C . GLU A 1 424 ? 1.4 -10.539 -31.891 1 95.38 424 GLU A C 1
ATOM 3391 O O . GLU A 1 424 ? 2.066 -11.531 -32.188 1 95.38 424 GLU A O 1
ATOM 3396 N N . THR A 1 425 ? 0.829 -10.422 -30.766 1 95.56 425 THR A N 1
ATOM 3397 C CA . THR A 1 425 ? 0.907 -11.508 -29.797 1 95.56 425 THR A CA 1
ATOM 3398 C C . THR A 1 425 ? 0.029 -12.68 -30.234 1 95.56 425 THR A C 1
ATOM 3400 O O . THR A 1 425 ? -0.99 -12.484 -30.891 1 95.56 425 THR A O 1
ATOM 3403 N N . ASN A 1 426 ? 0.458 -13.891 -29.875 1 94.56 426 ASN A N 1
ATOM 3404 C CA . ASN A 1 426 ? -0.32 -15.086 -30.188 1 94.56 426 ASN A CA 1
ATOM 3405 C C . ASN A 1 426 ? -1.75 -14.977 -29.672 1 94.56 426 ASN A C 1
ATOM 3407 O O . ASN A 1 426 ? -1.968 -14.812 -28.469 1 94.56 426 ASN A O 1
ATOM 3411 N N . PRO A 1 427 ? -2.719 -15.047 -30.547 1 95.5 427 PRO A N 1
ATOM 3412 C CA . PRO A 1 427 ? -4.117 -14.883 -30.141 1 95.5 427 PRO A CA 1
ATOM 3413 C C . PRO A 1 427 ? -4.559 -15.922 -29.109 1 95.5 427 PRO A C 1
ATOM 3415 O O . PRO A 1 427 ? -5.418 -15.641 -28.266 1 95.5 427 PRO A O 1
ATOM 3418 N N . ALA A 1 428 ? -4.004 -17.094 -29.234 1 94.88 428 ALA A N 1
ATOM 3419 C CA . ALA A 1 428 ? -4.359 -18.125 -28.266 1 94.88 428 ALA A CA 1
ATOM 3420 C C . ALA A 1 428 ? -3.953 -17.719 -26.844 1 94.88 428 ALA A C 1
ATOM 3422 O O . ALA A 1 428 ? -4.707 -17.922 -25.891 1 94.88 428 ALA A O 1
ATOM 3423 N N . LEU A 1 429 ? -2.785 -17.141 -26.781 1 95.88 429 LEU A N 1
ATOM 3424 C CA . LEU A 1 429 ? -2.279 -16.688 -25.484 1 95.88 429 LEU A CA 1
ATOM 3425 C C . LEU A 1 429 ? -3.096 -15.516 -24.969 1 95.88 429 LEU A C 1
ATOM 3427 O O . LEU A 1 429 ? -3.424 -15.461 -23.781 1 95.88 429 LEU A O 1
ATOM 3431 N N . LEU A 1 430 ? -3.475 -14.602 -25.844 1 97.44 430 LEU A N 1
ATOM 3432 C CA . LEU A 1 430 ? -4.305 -13.461 -25.469 1 97.44 430 LEU A CA 1
ATOM 3433 C C . LEU A 1 430 ? -5.688 -13.922 -25.031 1 97.44 430 LEU A C 1
ATOM 3435 O O . LEU A 1 430 ? -6.281 -13.336 -24.109 1 97.44 430 LEU A O 1
ATOM 3439 N N . THR A 1 431 ? -6.184 -14.953 -25.703 1 96.06 431 THR A N 1
ATOM 3440 C CA . THR A 1 431 ? -7.48 -15.516 -25.344 1 96.06 431 THR A CA 1
ATOM 3441 C C . THR A 1 431 ? -7.441 -16.078 -23.922 1 96.06 431 THR A C 1
ATOM 3443 O O . THR A 1 431 ? -8.352 -15.82 -23.125 1 96.06 431 THR A O 1
ATOM 3446 N N . GLU A 1 432 ? -6.379 -16.781 -23.641 1 93.88 432 GLU A N 1
ATOM 3447 C CA . GLU A 1 432 ? -6.207 -17.312 -22.281 1 93.88 432 GLU A CA 1
ATOM 3448 C C . GLU A 1 432 ? -6.145 -16.188 -21.25 1 93.88 432 GLU A C 1
ATOM 3450 O O . GLU A 1 432 ? -6.688 -16.312 -20.156 1 93.88 432 GLU A O 1
ATOM 3455 N N . LEU A 1 433 ? -5.574 -15.094 -21.609 1 95.81 433 LEU A N 1
ATOM 3456 C CA . LEU A 1 433 ? -5.379 -13.953 -20.719 1 95.81 433 LEU A CA 1
ATOM 3457 C C . LEU A 1 433 ? -6.703 -13.242 -20.453 1 95.81 433 LEU A C 1
ATOM 3459 O O . LEU A 1 433 ? -7.051 -12.984 -19.297 1 95.81 433 LEU A O 1
ATOM 3463 N N . LEU A 1 434 ? -7.48 -12.969 -21.484 1 95 434 LEU A N 1
ATOM 3464 C CA . LEU A 1 434 ? -8.609 -12.039 -21.406 1 95 434 LEU A CA 1
ATOM 3465 C C . LEU A 1 434 ? -9.906 -12.789 -21.141 1 95 434 LEU A C 1
ATOM 3467 O O . LEU A 1 434 ? -10.898 -12.188 -20.719 1 95 434 LEU A O 1
ATOM 3471 N N . ASP A 1 435 ? -9.922 -14.031 -21.422 1 89.06 4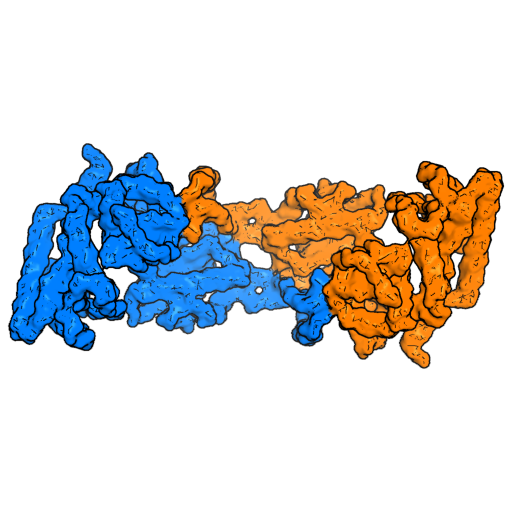35 ASP A N 1
ATOM 3472 C CA . ASP A 1 435 ? -11.109 -14.852 -21.203 1 89.06 435 ASP A CA 1
ATOM 3473 C C . ASP A 1 435 ? -10.75 -16.156 -20.484 1 89.06 435 ASP A C 1
ATOM 3475 O O . ASP A 1 435 ? -10.828 -17.234 -21.078 1 89.06 435 ASP A O 1
ATOM 3479 N N . PRO A 1 436 ? -10.523 -15.977 -19.234 1 83.69 436 PRO A N 1
ATOM 3480 C CA . PRO A 1 436 ? -10.109 -17.172 -18.5 1 83.69 436 PRO A CA 1
ATOM 3481 C C . PRO A 1 436 ? -11.242 -18.172 -18.297 1 83.69 436 PRO A C 1
ATOM 3483 O O . PRO A 1 436 ? -12.281 -17.828 -17.734 1 83.69 436 PRO A O 1
ATOM 3486 N N . LYS A 1 437 ? -11.18 -19.297 -18.984 1 87.12 437 LYS A N 1
ATOM 3487 C CA . LYS A 1 437 ? -12.086 -20.422 -18.812 1 87.12 437 LYS A CA 1
ATOM 3488 C C . LYS A 1 437 ? -11.336 -21.688 -18.422 1 87.12 437 LYS A C 1
ATOM 3490 O O . LYS A 1 437 ? -10.219 -21.922 -18.906 1 87.12 437 LYS A O 1
ATOM 3495 N N . GLN A 1 438 ? -11.969 -22.391 -17.578 1 88.31 438 GLN A N 1
ATOM 3496 C CA . GLN A 1 438 ? -11.367 -23.688 -17.25 1 88.31 438 GLN A CA 1
ATOM 3497 C C . GLN A 1 438 ? -11.492 -24.656 -18.422 1 88.31 438 GLN A C 1
ATOM 3499 O O . GLN A 1 438 ? -12.414 -24.547 -19.234 1 88.31 438 GLN A O 1
ATOM 3504 N N . SER A 1 439 ? -10.648 -25.578 -18.484 1 89.81 439 SER A N 1
ATOM 3505 C CA . SER A 1 439 ? -10.594 -26.516 -19.609 1 89.81 439 SER A CA 1
ATOM 3506 C C . SER A 1 439 ? -11.891 -27.297 -19.734 1 89.81 439 SER A C 1
ATOM 3508 O O . SER A 1 439 ? -12.305 -27.656 -20.844 1 89.81 439 SER A O 1
ATOM 3510 N N . TRP A 1 440 ? -12.586 -27.531 -18.594 1 93.25 440 TRP A N 1
ATOM 3511 C CA . TRP A 1 440 ? -13.789 -28.359 -18.609 1 93.25 440 TRP A CA 1
ATOM 3512 C C . TRP A 1 440 ? -15.031 -27.5 -18.828 1 93.25 440 TRP A C 1
ATOM 3514 O O . TRP A 1 440 ? -16.156 -28.016 -18.875 1 93.25 440 TRP A O 1
ATOM 3524 N N . GLU A 1 441 ? -14.82 -26.188 -18.984 1 88.38 441 GLU A N 1
ATOM 3525 C CA . GLU A 1 441 ? -15.945 -25.281 -19.203 1 88.38 441 GLU A CA 1
ATOM 3526 C C . GLU A 1 441 ? -16.047 -24.859 -20.656 1 88.38 441 GLU A C 1
ATOM 3528 O O . GLU A 1 441 ? -16.969 -24.125 -21.031 1 88.38 441 GLU A O 1
ATOM 3533 N N . VAL A 1 442 ? -15.078 -25.25 -21.422 1 84.94 442 VAL A N 1
ATOM 3534 C CA . VAL A 1 442 ? -15.078 -24.875 -22.844 1 84.94 442 VAL A CA 1
ATOM 3535 C C . VAL A 1 442 ? -16.078 -25.734 -23.609 1 84.94 442 VAL A C 1
ATOM 3537 O O . VAL A 1 442 ? -16.203 -26.938 -23.344 1 84.94 442 VAL A O 1
ATOM 3540 N N . MET B 1 1 ? 22.969 48.5 15.359 1 65.12 1 MET B N 1
ATOM 3541 C CA . MET B 1 1 ? 21.688 47.969 15.797 1 65.12 1 MET B CA 1
ATOM 3542 C C . MET B 1 1 ? 21.406 46.625 15.172 1 65.12 1 MET B C 1
ATOM 3544 O O . MET B 1 1 ? 21.609 46.438 13.969 1 65.12 1 MET B O 1
ATOM 3548 N N . THR B 1 2 ? 21.281 45.562 15.992 1 87.81 2 THR B N 1
ATOM 3549 C CA . THR B 1 2 ? 21.031 44.219 15.469 1 87.81 2 THR B CA 1
ATOM 3550 C C . THR B 1 2 ? 19.641 44.125 14.828 1 87.81 2 THR B C 1
ATOM 3552 O O . THR B 1 2 ? 18.828 45.031 15 1 87.81 2 THR B O 1
ATOM 3555 N N . LEU B 1 3 ? 19.453 43.375 13.852 1 95.44 3 LEU B N 1
ATOM 3556 C CA . LEU B 1 3 ? 18.156 43.156 13.219 1 95.44 3 LEU B CA 1
ATOM 3557 C C . LEU B 1 3 ? 17.062 43.031 14.266 1 95.44 3 LEU B C 1
ATOM 3559 O O . LEU B 1 3 ? 15.984 43.625 14.125 1 95.44 3 LEU B O 1
ATOM 3563 N N . GLU B 1 4 ? 17.312 42.375 15.344 1 96.38 4 GLU B N 1
ATOM 3564 C CA . GLU B 1 4 ? 16.328 42.156 16.406 1 96.38 4 GLU B CA 1
ATOM 3565 C C . GLU B 1 4 ? 15.969 43.438 17.109 1 96.38 4 GLU B C 1
ATOM 3567 O O . GLU B 1 4 ? 14.812 43.656 17.469 1 96.38 4 GLU B O 1
ATOM 3572 N N . SER B 1 5 ? 16.953 44.281 17.281 1 95.12 5 SER B N 1
ATOM 3573 C CA . SER B 1 5 ? 16.688 45.594 17.891 1 95.12 5 SER B CA 1
ATOM 3574 C C . SER B 1 5 ? 15.797 46.438 17.016 1 95.12 5 SER B C 1
ATOM 3576 O O . SER B 1 5 ? 14.945 47.188 17.516 1 95.12 5 SER B O 1
ATOM 3578 N N . THR B 1 6 ? 16.078 46.344 15.758 1 95.62 6 THR B N 1
ATOM 3579 C CA . THR B 1 6 ? 15.258 47.094 14.805 1 95.62 6 THR B CA 1
ATOM 3580 C C . THR B 1 6 ? 13.82 46.594 14.82 1 95.62 6 THR B C 1
ATOM 3582 O O . THR B 1 6 ? 12.875 47.375 14.812 1 95.62 6 THR B O 1
ATOM 3585 N N . VAL B 1 7 ? 13.664 45.281 14.805 1 96.56 7 VAL B N 1
ATOM 3586 C CA . VAL B 1 7 ? 12.336 44.688 14.852 1 96.56 7 VAL B CA 1
ATOM 3587 C C . VAL B 1 7 ? 11.633 45.094 16.141 1 96.56 7 VAL B C 1
ATOM 3589 O O . VAL B 1 7 ? 10.453 45.438 16.125 1 96.56 7 VAL B O 1
ATOM 3592 N N . LEU B 1 8 ? 12.305 45.094 17.234 1 95.06 8 LEU B N 1
ATOM 3593 C CA . LEU B 1 8 ? 11.734 45.438 18.531 1 95.06 8 LEU B CA 1
ATOM 3594 C C . LEU B 1 8 ? 11.227 46.875 18.516 1 95.06 8 LEU B C 1
ATOM 3596 O O . LEU B 1 8 ? 10.203 47.188 19.125 1 95.06 8 LEU B O 1
ATOM 3600 N N . GLY B 1 9 ? 11.977 47.719 17.844 1 93.06 9 GLY B N 1
ATOM 3601 C CA . GLY B 1 9 ? 11.555 49.125 17.734 1 93.06 9 GLY B CA 1
ATOM 3602 C C . GLY B 1 9 ? 10.219 49.281 17.016 1 93.06 9 GLY B C 1
ATOM 3603 O O . GLY B 1 9 ? 9.477 50.219 17.297 1 93.06 9 GLY B O 1
ATOM 3604 N N . ARG B 1 10 ? 9.906 48.344 16.219 1 93.75 10 ARG B N 1
ATOM 3605 C CA . ARG B 1 10 ? 8.688 48.406 15.422 1 93.75 10 ARG B CA 1
ATOM 3606 C C . ARG B 1 10 ? 7.52 47.75 16.141 1 93.75 10 ARG B C 1
ATOM 3608 O O . ARG B 1 10 ? 6.359 48.094 15.906 1 93.75 10 ARG B O 1
ATOM 3615 N N . ILE B 1 11 ? 7.82 46.781 17 1 94.56 11 ILE B N 1
ATOM 3616 C CA . ILE B 1 11 ? 6.723 46 17.531 1 94.56 11 ILE B CA 1
ATOM 3617 C C . ILE B 1 11 ? 6.453 46.375 18.984 1 94.56 11 ILE B C 1
ATOM 3619 O O . ILE B 1 11 ? 5.371 46.094 19.516 1 94.56 11 ILE B O 1
ATOM 3623 N N . LYS B 1 12 ? 7.391 46.875 19.688 1 92.75 12 LYS B N 1
ATOM 3624 C CA . LYS B 1 12 ? 7.219 47.281 21.078 1 92.75 12 LYS B CA 1
ATOM 3625 C C . LYS B 1 12 ? 6.32 48.5 21.172 1 92.75 12 LYS B C 1
ATOM 3627 O O . LYS B 1 12 ? 6.523 49.5 20.469 1 92.75 12 LYS B O 1
ATOM 3632 N N . PRO B 1 13 ? 5.27 48.438 22.016 1 91.62 13 PRO B N 1
ATOM 3633 C CA . PRO B 1 13 ? 4.434 49.625 22.172 1 91.62 13 PRO B CA 1
ATOM 3634 C C . PRO B 1 13 ? 5.215 50.844 22.688 1 91.62 13 PRO B C 1
ATOM 3636 O O . PRO B 1 13 ? 6.105 50.688 23.516 1 91.62 13 PRO B O 1
ATOM 3639 N N . THR B 1 14 ? 4.891 51.938 22.188 1 90.81 14 THR B N 1
ATOM 3640 C CA . THR B 1 14 ? 5.535 53.188 22.609 1 90.81 14 THR B CA 1
ATOM 3641 C C . THR B 1 14 ? 5.047 53.594 24 1 90.81 14 THR B C 1
ATOM 3643 O O . THR B 1 14 ? 4.047 53.062 24.5 1 90.81 14 THR B O 1
ATOM 3646 N N . ALA B 1 15 ? 5.766 54.5 24.516 1 91.56 15 ALA B N 1
ATOM 3647 C CA . ALA B 1 15 ? 5.371 55 25.828 1 91.56 15 ALA B CA 1
ATOM 3648 C C . ALA B 1 15 ? 3.969 55.625 25.781 1 91.56 15 ALA B C 1
ATOM 3650 O O . ALA B 1 15 ? 3.186 55.438 26.719 1 91.56 15 ALA B O 1
ATOM 3651 N N . GLU B 1 16 ? 3.693 56.25 24.766 1 92.06 16 GLU B N 1
ATOM 3652 C CA . GLU B 1 16 ? 2.375 56.844 24.594 1 92.06 16 GLU B CA 1
ATOM 3653 C C . GLU B 1 16 ? 1.294 55.781 24.484 1 92.06 16 GLU B C 1
ATOM 3655 O O . GLU B 1 16 ? 0.216 55.938 25.062 1 92.06 16 GLU B O 1
ATOM 3660 N N . GLU B 1 17 ? 1.615 54.781 23.719 1 90.38 17 GLU B N 1
ATOM 3661 C CA . GLU B 1 17 ? 0.674 53.688 23.562 1 90.38 17 GLU B CA 1
ATOM 3662 C C . GLU B 1 17 ? 0.434 52.969 24.906 1 90.38 17 GLU B C 1
ATOM 3664 O O . GLU B 1 17 ? -0.703 52.625 25.234 1 90.38 17 GLU B O 1
ATOM 3669 N N . ILE B 1 18 ? 1.444 52.781 25.609 1 91.38 18 ILE B N 1
ATOM 3670 C CA . ILE B 1 18 ? 1.359 52.125 26.906 1 91.38 18 ILE B CA 1
ATOM 3671 C C . ILE B 1 18 ? 0.492 52.969 27.859 1 91.38 18 ILE B C 1
ATOM 3673 O O . ILE B 1 18 ? -0.364 52.406 28.562 1 91.38 18 ILE B O 1
ATOM 3677 N N . GLU B 1 19 ? 0.702 54.156 27.891 1 92.88 19 GLU B N 1
ATOM 3678 C CA . GLU B 1 19 ? -0.076 55.062 28.75 1 92.88 19 GLU B CA 1
ATOM 3679 C C . GLU B 1 19 ? -1.555 55.031 28.375 1 92.88 19 GLU B C 1
ATOM 3681 O O . GLU B 1 19 ? -2.42 54.969 29.25 1 92.88 19 GLU B O 1
ATOM 3686 N N . SER B 1 20 ? -1.749 55.094 27.125 1 92.12 20 SER B N 1
ATOM 3687 C CA . SER B 1 20 ? -3.125 55.062 26.625 1 92.12 20 SER B CA 1
ATOM 3688 C C . SER B 1 20 ? -3.834 53.781 27 1 92.12 20 SER B C 1
ATOM 3690 O O . SER B 1 20 ? -4.973 53.812 27.484 1 92.12 20 SER B O 1
ATOM 3692 N N . ILE B 1 21 ? -3.17 52.688 26.734 1 92.25 21 ILE B N 1
ATOM 3693 C CA . ILE B 1 21 ? -3.752 51.375 27.031 1 92.25 21 ILE B CA 1
ATOM 3694 C C . ILE B 1 21 ? -3.965 51.25 28.531 1 92.25 21 ILE B C 1
ATOM 3696 O O . ILE B 1 21 ? -4.98 50.688 28.969 1 92.25 21 ILE B O 1
ATOM 3700 N N . THR B 1 22 ? -3.023 51.719 29.312 1 93.5 22 THR B N 1
ATOM 3701 C CA . THR B 1 22 ? -3.113 51.656 30.781 1 93.5 22 THR B CA 1
ATOM 3702 C C . THR B 1 22 ? -4.293 52.469 31.281 1 93.5 22 THR B C 1
ATOM 3704 O O . THR B 1 22 ? -5.039 52.031 32.156 1 93.5 22 THR B O 1
ATOM 3707 N N . GLN B 1 23 ? -4.414 53.594 30.734 1 94.56 23 GLN B N 1
ATOM 3708 C CA . GLN B 1 23 ? -5.535 54.438 31.125 1 94.56 23 GLN B CA 1
ATOM 3709 C C . GLN B 1 23 ? -6.867 53.781 30.797 1 94.56 23 GLN B C 1
ATOM 3711 O O . GLN B 1 23 ? -7.797 53.781 31.594 1 94.56 23 GLN B O 1
ATOM 3716 N N . THR B 1 24 ? -6.879 53.281 29.578 1 94.5 24 THR B N 1
ATOM 3717 C CA . THR B 1 24 ? -8.086 52.594 29.141 1 94.5 24 THR B CA 1
ATOM 3718 C C . THR B 1 24 ? -8.391 51.406 30.062 1 94.5 24 THR B C 1
ATOM 3720 O O . THR B 1 24 ? -9.539 51.219 30.469 1 94.5 24 THR B O 1
ATOM 3723 N N . ALA B 1 25 ? -7.402 50.625 30.359 1 95.06 25 ALA B N 1
ATOM 3724 C CA . ALA B 1 25 ? -7.555 49.469 31.234 1 95.06 25 ALA B CA 1
ATOM 3725 C C . ALA B 1 25 ? -8.031 49.875 32.625 1 95.06 25 ALA B C 1
ATOM 3727 O O . ALA B 1 25 ? -8.914 49.219 33.188 1 95.06 25 ALA B O 1
ATOM 3728 N N . ASP B 1 26 ? -7.484 50.906 33.156 1 95.31 26 ASP B N 1
ATOM 3729 C CA . ASP B 1 26 ? -7.84 51.406 34.5 1 95.31 26 ASP B CA 1
ATOM 3730 C C . ASP B 1 26 ? -9.281 51.875 34.531 1 95.31 26 ASP B C 1
ATOM 3732 O O . ASP B 1 26 ? -10.008 51.625 35.5 1 95.31 26 ASP B O 1
ATOM 3736 N N . GLU B 1 27 ? -9.578 52.594 33.5 1 95.69 27 GLU B N 1
ATOM 3737 C CA . GLU B 1 27 ? -10.953 53.062 33.438 1 95.69 27 GLU B CA 1
ATOM 3738 C C . GLU B 1 27 ? -11.938 51.906 33.344 1 95.69 27 GLU B C 1
ATOM 3740 O O . GLU B 1 27 ? -12.992 51.938 34 1 95.69 27 GLU B O 1
ATOM 3745 N N . LEU B 1 28 ? -11.578 51.031 32.5 1 95.38 28 LEU B N 1
ATOM 3746 C CA . LEU B 1 28 ? -12.414 49.844 32.344 1 95.38 28 LEU B CA 1
ATOM 3747 C C . LEU B 1 28 ? -12.586 49.094 33.656 1 95.38 28 LEU B C 1
ATOM 3749 O O . LEU B 1 28 ? -13.703 48.75 34.031 1 95.38 28 LEU B O 1
ATOM 3753 N N . LYS B 1 29 ? -11.508 48.812 34.344 1 96.06 29 LYS B N 1
ATOM 3754 C CA . LYS B 1 29 ? -11.547 48.094 35.594 1 96.06 29 LYS B CA 1
ATOM 3755 C C . LYS B 1 29 ? -12.406 48.844 36.625 1 96.06 29 LYS B C 1
ATOM 3757 O O . LYS B 1 29 ? -13.211 48.25 37.344 1 96.06 29 LYS B O 1
ATOM 3762 N N . LYS B 1 30 ? -12.242 50.125 36.719 1 95.75 30 LYS B N 1
ATOM 3763 C CA . LYS B 1 30 ? -13.016 50.938 37.656 1 95.75 30 LYS B CA 1
ATOM 3764 C C . LYS B 1 30 ? -14.508 50.875 37.375 1 95.75 30 LYS B C 1
ATOM 3766 O O . LYS B 1 30 ? -15.328 50.75 38.281 1 95.75 30 LYS B O 1
ATOM 3771 N N . LYS B 1 31 ? -14.75 50.969 36.094 1 95.31 31 LYS B N 1
ATOM 3772 C CA . LYS B 1 31 ? -16.156 50.875 35.688 1 95.31 31 LYS B CA 1
ATOM 3773 C C . LYS B 1 31 ? -16.75 49.531 36.062 1 95.31 31 LYS B C 1
ATOM 3775 O O . LYS B 1 31 ? -17.906 49.469 36.5 1 95.31 31 LYS B O 1
ATOM 3780 N N . VAL B 1 32 ? -16.031 48.5 35.844 1 95.56 32 VAL B N 1
ATOM 3781 C CA . VAL B 1 32 ? -16.5 47.156 36.188 1 95.56 32 VAL B CA 1
ATOM 3782 C C . VAL B 1 32 ? -16.641 47.031 37.688 1 95.56 32 VAL B C 1
ATOM 3784 O O . VAL B 1 32 ? -17.641 46.5 38.188 1 95.56 32 VAL B O 1
ATOM 3787 N N . GLU B 1 33 ? -15.727 47.531 38.438 1 95.25 33 GLU B N 1
ATOM 3788 C CA . GLU B 1 33 ? -15.766 47.469 39.906 1 95.25 33 GLU B CA 1
ATOM 3789 C C . GLU B 1 33 ? -16.953 48.25 40.438 1 95.25 33 GLU B C 1
ATOM 3791 O O . GLU B 1 33 ? -17.594 47.812 41.406 1 95.25 33 GLU B O 1
ATOM 3796 N N . ASP B 1 34 ? -17.172 49.375 39.875 1 95.06 34 ASP B N 1
ATOM 3797 C CA . ASP B 1 34 ? -18.312 50.188 40.281 1 95.06 34 ASP B CA 1
ATOM 3798 C C . ASP B 1 34 ? -19.625 49.406 40.062 1 95.06 34 ASP B C 1
ATOM 3800 O O . ASP B 1 34 ? -20.516 49.438 40.906 1 95.06 34 ASP B O 1
ATOM 3804 N N . TYR B 1 35 ? -19.688 48.844 38.906 1 94.25 35 TYR B N 1
ATOM 3805 C CA . TYR B 1 35 ? -20.891 48.062 38.625 1 94.25 35 TYR B CA 1
ATOM 3806 C C . TYR B 1 35 ? -21.078 46.938 39.625 1 94.25 35 TYR B C 1
ATOM 3808 O O . TYR B 1 35 ? -22.203 46.719 40.094 1 94.25 35 TYR B O 1
ATOM 3816 N N . ILE B 1 36 ? -20.062 46.219 39.938 1 93.31 36 ILE B N 1
ATOM 3817 C CA . ILE B 1 36 ? -20.094 45.094 40.906 1 93.31 36 ILE B CA 1
ATOM 3818 C C . ILE B 1 36 ? -20.547 45.594 42.25 1 93.31 36 ILE B C 1
ATOM 3820 O O . ILE B 1 36 ? -21.375 44.969 42.938 1 93.31 36 ILE B O 1
ATOM 3824 N N . LYS B 1 37 ? -20 46.688 42.656 1 93.56 37 LYS B N 1
ATOM 3825 C CA . LYS B 1 37 ? -20.328 47.25 43.969 1 93.56 37 LYS B CA 1
ATOM 3826 C C . LYS B 1 37 ? -21.781 47.719 44.031 1 93.56 37 LYS B C 1
ATOM 3828 O O . LYS B 1 37 ? -22.5 47.438 45 1 93.56 37 LYS B 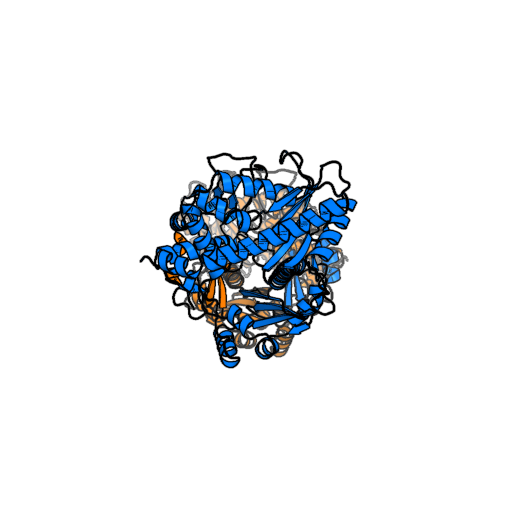O 1
ATOM 3833 N N . GLU B 1 38 ? -22.172 48.344 43.031 1 94.62 38 GLU B N 1
ATOM 3834 C CA . GLU B 1 38 ? -23.531 48.875 42.969 1 94.62 38 GLU B CA 1
ATOM 3835 C C . GLU B 1 38 ? -24.578 47.781 42.938 1 94.62 38 GLU B C 1
ATOM 3837 O O . GLU B 1 38 ? -25.688 47.969 43.438 1 94.62 38 GLU B O 1
ATOM 3842 N N . ASN B 1 39 ? -24.25 46.688 42.406 1 93.44 39 ASN B N 1
ATOM 3843 C CA . ASN B 1 39 ? -25.219 45.594 42.281 1 93.44 39 ASN B CA 1
ATOM 3844 C C . ASN B 1 39 ? -25.016 44.5 43.312 1 93.44 39 ASN B C 1
ATOM 3846 O O . ASN B 1 39 ? -25.625 43.438 43.25 1 93.44 39 ASN B O 1
ATOM 3850 N N . GLY B 1 40 ? -24.078 44.688 44.281 1 91.5 40 GLY B N 1
ATOM 3851 C CA . GLY B 1 40 ? -23.844 43.781 45.375 1 91.5 40 GLY B CA 1
ATOM 3852 C C . GLY B 1 40 ? -23.25 42.438 44.969 1 91.5 40 GLY B C 1
ATOM 3853 O O . GLY B 1 40 ? -23.594 41.406 45.5 1 91.5 40 GLY B O 1
ATOM 3854 N N . ILE B 1 41 ? -22.547 42.531 43.906 1 92.06 41 ILE B N 1
ATOM 3855 C CA . ILE B 1 41 ? -21.922 41.312 43.375 1 92.06 41 ILE B CA 1
ATOM 3856 C C . ILE B 1 41 ? -20.578 41.094 44.094 1 92.06 41 ILE B C 1
ATOM 3858 O O . ILE B 1 41 ? -19.766 42 44.219 1 92.06 41 ILE B O 1
ATOM 3862 N N . ASN B 1 42 ? -20.391 39.875 44.656 1 91.69 42 ASN B N 1
ATOM 3863 C CA . ASN B 1 42 ? -19.125 39.531 45.312 1 91.69 42 ASN B CA 1
ATOM 3864 C C . ASN B 1 42 ? -18.141 38.906 44.312 1 91.69 42 ASN B C 1
ATOM 3866 O O . ASN B 1 42 ? -18.094 37.688 44.188 1 91.69 42 ASN B O 1
ATOM 3870 N N . ALA B 1 43 ? -17.359 39.656 43.719 1 93.44 43 ALA B N 1
ATOM 3871 C CA . ALA B 1 43 ? -16.359 39.188 42.75 1 93.44 43 ALA B CA 1
ATOM 3872 C C . ALA B 1 43 ? -15.141 40.125 42.75 1 93.44 43 ALA B C 1
ATOM 3874 O O . ALA B 1 43 ? -15.258 41.312 42.969 1 93.44 43 ALA B O 1
ATOM 3875 N N . GLU B 1 44 ? -14.016 39.562 42.531 1 93.25 44 GLU B N 1
ATOM 3876 C CA . GLU B 1 44 ? -12.773 40.312 42.375 1 93.25 44 GLU B CA 1
ATOM 3877 C C . GLU B 1 44 ? -12.438 40.5 40.906 1 93.25 44 GLU B C 1
ATOM 3879 O O . GLU B 1 44 ? -12.609 39.594 40.094 1 93.25 44 GLU B O 1
ATOM 3884 N N . VAL B 1 45 ? -12.055 41.75 40.531 1 95 45 VAL B N 1
ATOM 3885 C CA . VAL B 1 45 ? -11.695 42.062 39.156 1 95 45 VAL B CA 1
ATOM 3886 C C . VAL B 1 45 ? -10.172 42.031 39 1 95 45 VAL B C 1
ATOM 3888 O O . VAL B 1 45 ? -9.461 42.719 39.719 1 95 45 VAL B O 1
ATOM 3891 N N . ARG B 1 46 ? -9.695 41.25 37.969 1 94.94 46 ARG B N 1
ATOM 3892 C CA . ARG B 1 46 ? -8.258 41.125 37.812 1 94.94 46 ARG B CA 1
ATOM 3893 C C . ARG B 1 46 ? -7.879 41.094 36.344 1 94.94 46 ARG B C 1
ATOM 3895 O O . ARG B 1 46 ? -8.562 40.438 35.531 1 94.94 46 ARG B O 1
ATOM 3902 N N . PHE B 1 47 ? -6.836 41.844 36.031 1 95 47 PHE B N 1
ATOM 3903 C CA . PHE B 1 47 ? -6.262 41.719 34.719 1 95 47 PHE B CA 1
ATOM 3904 C C . PHE B 1 47 ? -5.418 40.469 34.594 1 95 47 PHE B C 1
ATOM 3906 O O . PHE B 1 47 ? -4.699 40.094 35.531 1 95 47 PHE B O 1
ATOM 3913 N N . VAL B 1 48 ? -5.578 39.781 33.531 1 92.94 48 VAL B N 1
ATOM 3914 C CA . VAL B 1 48 ? -4.738 38.625 33.25 1 92.94 48 VAL B CA 1
ATOM 3915 C C . VAL B 1 48 ? -4.242 38.688 31.797 1 92.94 48 VAL B C 1
ATOM 3917 O O . VAL B 1 48 ? -4.453 39.656 31.094 1 92.94 48 VAL B O 1
ATOM 3920 N N . GLY B 1 49 ? -3.344 37.75 31.375 1 90.38 49 GLY B N 1
ATOM 3921 C CA . GLY B 1 49 ? -2.91 37.656 30 1 90.38 49 GLY B CA 1
ATOM 3922 C C . GLY B 1 49 ? -1.728 38.562 29.672 1 90.38 49 GLY B C 1
ATOM 3923 O O . GLY B 1 49 ? -0.994 38.969 30.578 1 90.38 49 GLY B O 1
ATOM 3924 N N . SER B 1 50 ? -1.629 38.844 28.375 1 90.81 50 SER B N 1
ATOM 3925 C CA . SER B 1 50 ? -0.424 39.5 27.875 1 90.81 50 SER B CA 1
ATOM 3926 C C . SER B 1 50 ? -0.332 40.938 28.375 1 90.81 50 SER B C 1
ATOM 3928 O O . SER B 1 50 ? 0.762 41.438 28.641 1 90.81 50 SER B O 1
ATOM 3930 N N . TYR B 1 51 ? -1.474 41.562 28.484 1 90.88 51 TYR B N 1
ATOM 3931 C CA . TYR B 1 51 ? -1.471 42.938 29 1 90.88 51 TYR B CA 1
ATOM 3932 C C . TYR B 1 51 ? -0.935 42.969 30.438 1 90.88 51 TYR B C 1
ATOM 3934 O O . TYR B 1 51 ? -0.045 43.75 30.75 1 90.88 51 TYR B O 1
ATOM 3942 N N . ALA B 1 52 ? -1.491 42.125 31.234 1 91.5 52 ALA B N 1
ATOM 3943 C CA . ALA B 1 52 ? -1.079 42.062 32.625 1 91.5 52 ALA B CA 1
ATOM 3944 C C . ALA B 1 52 ? 0.402 41.719 32.75 1 91.5 52 ALA B C 1
ATOM 3946 O O . ALA B 1 52 ? 1.102 42.281 33.625 1 91.5 52 ALA B O 1
ATOM 3947 N N . LYS B 1 53 ? 0.846 40.938 31.891 1 93.44 53 LYS B N 1
ATOM 3948 C CA . LYS B 1 53 ? 2.215 40.438 31.953 1 93.44 53 LYS B CA 1
ATOM 3949 C C . LYS B 1 53 ? 3.189 41.406 31.281 1 93.44 53 LYS B C 1
ATOM 3951 O O . LYS B 1 53 ? 4.402 41.281 31.469 1 93.44 53 LYS B O 1
ATOM 3956 N N . GLY B 1 54 ? 2.695 42.312 30.484 1 91.06 54 GLY B N 1
ATOM 3957 C CA . GLY B 1 54 ? 3.541 43.281 29.812 1 91.06 54 GLY B CA 1
ATOM 3958 C C . GLY B 1 54 ? 4.246 42.719 28.594 1 91.06 54 GLY B C 1
ATOM 3959 O O . GLY B 1 54 ? 5.328 43.188 28.234 1 91.06 54 GLY B O 1
ATOM 3960 N N . THR B 1 55 ? 3.73 41.688 28 1 91.81 55 THR B N 1
ATOM 3961 C CA . THR B 1 55 ? 4.391 41.062 26.875 1 91.81 55 THR B CA 1
ATOM 3962 C C . THR B 1 55 ? 3.594 41.25 25.594 1 91.81 55 THR B C 1
ATOM 3964 O O . THR B 1 55 ? 3.838 40.562 24.594 1 91.81 55 THR B O 1
ATOM 3967 N N . TYR B 1 56 ? 2.568 42.156 25.641 1 90.25 56 TYR B N 1
ATOM 3968 C CA . TYR B 1 56 ? 1.712 42.406 24.484 1 90.25 56 TYR B CA 1
ATOM 3969 C C . TYR B 1 56 ? 2.447 43.188 23.422 1 90.25 56 TYR B C 1
ATOM 3971 O O . TYR B 1 56 ? 3.412 43.906 23.719 1 90.25 56 TYR B O 1
ATOM 3979 N N . LEU B 1 57 ? 1.954 42.938 22.234 1 89.5 57 LEU B N 1
ATOM 3980 C CA . LEU B 1 57 ? 2.457 43.688 21.094 1 89.5 57 LEU B CA 1
ATOM 3981 C C . LEU B 1 57 ? 1.668 44.969 20.906 1 89.5 57 LEU B C 1
ATOM 3983 O O . LEU B 1 57 ? 0.998 45.438 21.828 1 89.5 57 LEU B O 1
ATOM 3987 N N . SER B 1 58 ? 1.718 45.688 19.875 1 77.44 58 SER B N 1
ATOM 3988 C CA . SER B 1 58 ? 1.188 47.031 19.672 1 77.44 58 SER B CA 1
ATOM 3989 C C . SER B 1 58 ? -0.332 47.062 19.781 1 77.44 58 SER B C 1
ATOM 3991 O O . SER B 1 58 ? -0.918 48.062 20.188 1 77.44 58 SER B O 1
ATOM 3993 N N . ASP B 1 59 ? -1.038 46 19.438 1 75.81 59 ASP B N 1
ATOM 3994 C CA . ASP B 1 59 ? -2.494 46 19.531 1 75.81 59 ASP B CA 1
ATOM 3995 C C . ASP B 1 59 ? -2.975 44.875 20.469 1 75.81 59 ASP B C 1
ATOM 3997 O O . ASP B 1 59 ? -3.496 43.875 20.016 1 75.81 59 ASP B O 1
ATOM 4001 N N . PRO B 1 60 ? -2.939 45.344 21.734 1 80 60 PRO B N 1
ATOM 4002 C CA . PRO B 1 60 ? -3.234 44.281 22.688 1 80 60 PRO B CA 1
ATOM 4003 C C . PRO B 1 60 ? -4.73 44.062 22.922 1 80 60 PRO B C 1
ATOM 4005 O O . PRO B 1 60 ? -5.531 44.938 22.531 1 80 60 PRO B O 1
ATOM 4008 N N . ASP B 1 61 ? -5.027 42.906 23.297 1 88.12 61 ASP B N 1
ATOM 4009 C CA . ASP B 1 61 ? -6.32 42.625 23.906 1 88.12 61 ASP B CA 1
ATOM 4010 C C . ASP B 1 61 ? -6.23 42.625 25.438 1 88.12 61 ASP B C 1
ATOM 4012 O O . ASP B 1 61 ? -5.195 42.281 26 1 88.12 61 ASP B O 1
ATOM 4016 N N . ILE B 1 62 ? -7.281 43.156 26.016 1 91.69 62 ILE B N 1
ATOM 4017 C CA . ILE B 1 62 ? -7.312 43.188 27.469 1 91.69 62 ILE B CA 1
ATOM 4018 C C . ILE B 1 62 ? -8.18 42.031 27.984 1 91.69 62 ILE B C 1
ATOM 4020 O O . ILE B 1 62 ? -9.352 41.938 27.625 1 91.69 62 ILE B O 1
ATOM 4024 N N . ASP B 1 63 ? -7.582 41.25 28.75 1 92.31 63 ASP B N 1
ATOM 4025 C CA . ASP B 1 63 ? -8.312 40.156 29.406 1 92.31 63 ASP B CA 1
ATOM 4026 C C . ASP B 1 63 ? -8.656 40.531 30.859 1 92.31 63 ASP B C 1
ATOM 4028 O O . ASP B 1 63 ? -7.766 40.656 31.688 1 92.31 63 ASP B O 1
ATOM 4032 N N . LEU B 1 64 ? -9.914 40.688 31.078 1 93.62 64 LEU B N 1
ATOM 4033 C CA . LEU B 1 64 ? -10.391 41.031 32.406 1 93.62 64 LEU B CA 1
ATOM 4034 C C . LEU B 1 64 ? -11.195 39.875 33 1 93.62 64 LEU B C 1
ATOM 4036 O O . LEU B 1 64 ? -12.25 39.5 32.5 1 93.62 64 LEU B O 1
ATOM 4040 N N . PHE B 1 65 ? -10.688 39.406 34.094 1 93.06 65 PHE B N 1
ATOM 4041 C CA . PHE B 1 65 ? -11.328 38.25 34.75 1 93.06 65 PHE B CA 1
ATOM 4042 C C . PHE B 1 65 ? -12.18 38.75 35.938 1 93.06 65 PHE B C 1
ATOM 4044 O O . PHE B 1 65 ? -11.766 39.625 36.688 1 93.06 65 PHE B O 1
ATOM 4051 N N . LEU B 1 66 ? -13.312 38.219 36.031 1 92.75 66 LEU B N 1
ATOM 4052 C CA . LEU B 1 66 ? -14.164 38.344 37.219 1 92.75 66 LEU B CA 1
ATOM 4053 C C . LEU B 1 66 ? -14.078 37.094 38.094 1 92.75 66 LEU B C 1
ATOM 4055 O O . LEU B 1 66 ? -14.688 36.094 37.75 1 92.75 66 LEU B O 1
ATOM 4059 N N . LEU B 1 67 ? -13.422 37.219 39.188 1 92.88 67 LEU B N 1
ATOM 4060 C CA . LEU B 1 67 ? -13.18 36.062 40.062 1 92.88 67 LEU B CA 1
ATOM 4061 C C . LEU B 1 67 ? -14.242 35.969 41.156 1 92.88 67 LEU B C 1
ATOM 4063 O O . LEU B 1 67 ? -14.281 36.812 42.062 1 92.88 67 LEU B O 1
ATOM 4067 N N . PHE B 1 68 ? -14.984 34.906 41.125 1 91.19 68 PHE B N 1
ATOM 4068 C CA . PHE B 1 68 ? -16.062 34.688 42.062 1 91.19 68 PHE B CA 1
ATOM 4069 C C . PHE B 1 68 ? -15.656 33.688 43.125 1 91.19 68 PHE B C 1
ATOM 4071 O O . PHE B 1 68 ? -14.789 32.844 42.906 1 91.19 68 PHE B O 1
ATOM 4078 N N . PRO B 1 69 ? -16.312 33.781 44.281 1 89.31 69 PRO B N 1
ATOM 4079 C CA . PRO B 1 69 ? -16.062 32.75 45.281 1 89.31 69 PRO B CA 1
ATOM 4080 C C . PRO B 1 69 ? -16.453 31.359 44.812 1 89.31 69 PRO B C 1
ATOM 4082 O O . PRO B 1 69 ? -17.391 31.219 44 1 89.31 69 PRO B O 1
ATOM 4085 N N . GLU B 1 70 ? -15.812 30.359 45.312 1 86.94 70 GLU B N 1
ATOM 4086 C CA . GLU B 1 70 ? -16.031 28.969 44.906 1 86.94 70 GLU B CA 1
ATOM 4087 C C . GLU B 1 70 ? -17.469 28.531 45.156 1 86.94 70 GLU B C 1
ATOM 4089 O O . GLU B 1 70 ? -17.969 27.609 44.5 1 86.94 70 GLU B O 1
ATOM 4094 N N . THR B 1 71 ? -18.109 29.234 46 1 85.19 71 THR B N 1
ATOM 4095 C CA . THR B 1 71 ? -19.469 28.859 46.406 1 85.19 71 THR B CA 1
ATOM 4096 C C . THR B 1 71 ? -20.484 29.391 45.406 1 85.19 71 THR B C 1
ATOM 4098 O O . THR B 1 71 ? -21.656 29.016 45.469 1 85.19 71 THR B O 1
ATOM 4101 N N . THR B 1 72 ? -20.016 30.172 44.531 1 87.5 72 THR B N 1
ATOM 4102 C CA . THR B 1 72 ? -20.938 30.766 43.562 1 87.5 72 THR B CA 1
ATOM 4103 C C . THR B 1 72 ? -21.453 29.719 42.562 1 87.5 72 THR B C 1
ATOM 4105 O O . THR B 1 72 ? -20.656 28.984 41.969 1 87.5 72 THR B O 1
ATOM 4108 N N . PRO B 1 73 ? -22.75 29.609 42.344 1 85.25 73 PRO B N 1
ATOM 4109 C CA . PRO B 1 73 ? -23.281 28.656 41.344 1 85.25 73 PRO B CA 1
ATOM 4110 C C . PRO B 1 73 ? -22.844 28.969 39.938 1 85.25 73 PRO B C 1
ATOM 4112 O O . PRO B 1 73 ? -22.766 30.141 39.531 1 85.25 73 PRO B O 1
ATOM 4115 N N . PRO B 1 74 ? -22.5 27.938 39.188 1 81 74 PRO B N 1
ATOM 4116 C CA . PRO B 1 74 ? -22.031 28.141 37.812 1 81 74 PRO B CA 1
ATOM 4117 C C . PRO B 1 74 ? -23 28.984 36.969 1 81 74 PRO B C 1
ATOM 4119 O O . PRO B 1 74 ? -22.562 29.781 36.125 1 81 74 PRO B O 1
ATOM 4122 N N . GLY B 1 75 ? -24.281 28.797 37.125 1 81.56 75 GLY B N 1
ATOM 4123 C CA . GLY B 1 75 ? -25.266 29.578 36.406 1 81.56 75 GLY B CA 1
ATOM 4124 C C . GLY B 1 75 ? -25.172 31.062 36.656 1 81.56 75 GLY B C 1
ATOM 4125 O O . GLY B 1 75 ? -25.375 31.875 35.75 1 81.56 75 GLY B O 1
ATOM 4126 N N . ASP B 1 76 ? -24.781 31.406 37.812 1 82.75 76 ASP B N 1
ATOM 4127 C CA . ASP B 1 76 ? -24.641 32.812 38.188 1 82.75 76 ASP B CA 1
ATOM 4128 C C . ASP B 1 76 ? -23.422 33.438 37.531 1 82.75 76 ASP B C 1
ATOM 4130 O O . ASP B 1 76 ? -23.438 34.625 37.188 1 82.75 76 ASP B O 1
ATOM 4134 N N . LEU B 1 77 ? -22.422 32.625 37.406 1 83.12 77 LEU B N 1
ATOM 4135 C CA . LEU B 1 77 ? -21.203 33.125 36.781 1 83.12 77 LEU B CA 1
ATOM 4136 C C . LEU B 1 77 ? -21.484 33.625 35.375 1 83.12 77 LEU B C 1
ATOM 4138 O O . LEU B 1 77 ? -21.047 34.719 35 1 83.12 77 LEU B O 1
ATOM 4142 N N . LYS B 1 78 ? -22.203 32.844 34.656 1 82.44 78 LYS B N 1
ATOM 4143 C CA . LYS B 1 78 ? -22.516 33.188 33.281 1 82.44 78 LYS B CA 1
ATOM 4144 C C . LYS B 1 78 ? -23.406 34.438 33.188 1 82.44 78 LYS B C 1
ATOM 4146 O O . LYS B 1 78 ? -23.156 35.312 32.406 1 82.44 78 LYS B O 1
ATOM 4151 N N . THR B 1 79 ? -24.375 34.406 34 1 84.62 79 THR B N 1
ATOM 4152 C CA . THR B 1 79 ? -25.359 35.5 33.969 1 84.62 79 THR B CA 1
ATOM 4153 C C . THR B 1 79 ? -24.719 36.812 34.375 1 84.62 79 THR B C 1
ATOM 4155 O O . THR B 1 79 ? -24.922 37.844 33.719 1 84.62 79 THR B O 1
ATOM 4158 N N . VAL B 1 80 ? -23.984 36.75 35.406 1 85.25 80 VAL B N 1
ATOM 4159 C CA . VAL B 1 80 ? -23.344 37.969 35.906 1 85.25 80 VAL B CA 1
ATOM 4160 C C . VAL B 1 80 ? -22.281 38.438 34.906 1 85.25 80 VAL B C 1
ATOM 4162 O O . VAL B 1 80 ? -22.188 39.656 34.625 1 85.25 80 VAL B O 1
ATOM 4165 N N . GLY B 1 81 ? -21.5 37.531 34.469 1 84.25 81 GLY B N 1
ATOM 4166 C CA . GLY B 1 81 ? -20.5 37.875 33.469 1 84.25 81 GLY B CA 1
ATOM 4167 C C . GLY B 1 81 ? -21.078 38.562 32.25 1 84.25 81 GLY B C 1
ATOM 4168 O O . GLY B 1 81 ? -20.531 39.562 31.781 1 84.25 81 GLY B O 1
ATOM 4169 N N . SER B 1 82 ? -22.172 38.094 31.812 1 87.25 82 SER B N 1
ATOM 4170 C CA . SER B 1 82 ? -22.844 38.656 30.656 1 87.25 82 SER B CA 1
ATOM 4171 C C . SER B 1 82 ? -23.422 40.031 30.969 1 87.25 82 SER B C 1
ATOM 4173 O O . SER B 1 82 ? -23.375 40.906 30.125 1 87.25 82 SER B O 1
ATOM 4175 N N . SER B 1 83 ? -23.969 40.125 32.062 1 87.69 83 SER B N 1
ATOM 4176 C CA . SER B 1 83 ? -24.578 41.406 32.469 1 87.69 83 SER B CA 1
ATOM 4177 C C . SER B 1 83 ? -23.531 42.5 32.625 1 87.69 83 SER B C 1
ATOM 4179 O O . SER B 1 83 ? -23.734 43.625 32.156 1 87.69 83 SER B O 1
ATOM 4181 N N . VAL B 1 84 ? -22.484 42.125 33.219 1 89.31 84 VAL B N 1
ATOM 4182 C CA . VAL B 1 84 ? -21.391 43.094 33.375 1 89.31 84 VAL B CA 1
ATOM 4183 C C . VAL B 1 84 ? -20.844 43.469 32 1 89.31 84 VAL B C 1
ATOM 4185 O O . VAL B 1 84 ? -20.594 44.656 31.75 1 89.31 84 VAL B O 1
ATOM 4188 N N . GLY B 1 85 ? -20.625 42.531 31.219 1 88.56 85 GLY B N 1
ATOM 4189 C CA . GLY B 1 85 ? -20.109 42.75 29.875 1 88.56 85 GLY B CA 1
ATOM 4190 C C . GLY B 1 85 ? -20.969 43.688 29.062 1 88.56 85 GLY B C 1
ATOM 4191 O O . GLY B 1 85 ? -20.453 44.625 28.438 1 88.56 85 GLY B O 1
ATOM 4192 N N . LYS B 1 86 ? -22.234 43.438 29.062 1 87.88 86 LYS B N 1
ATOM 4193 C CA . LYS B 1 86 ? -23.172 44.25 28.312 1 87.88 86 LYS B CA 1
ATOM 4194 C C . LYS B 1 86 ? -23.188 45.688 28.844 1 87.88 86 LYS B C 1
ATOM 4196 O O . LYS B 1 86 ? -23.266 46.656 28.062 1 87.88 86 LYS B O 1
ATOM 4201 N N . PHE B 1 87 ? -23.141 45.75 30.062 1 88.44 87 PHE B N 1
ATOM 4202 C CA . PHE B 1 87 ? -23.203 47.062 30.703 1 88.44 87 PHE B CA 1
ATOM 4203 C C . PHE B 1 87 ? -21.953 47.875 30.406 1 88.44 87 PHE B C 1
ATOM 4205 O O . PHE B 1 87 ? -22.031 49.062 30.078 1 88.44 87 PHE B O 1
ATOM 4212 N N . VAL B 1 88 ? -20.891 47.25 30.422 1 89.31 88 VAL B N 1
ATOM 4213 C CA . VAL B 1 88 ? -19.625 48 30.406 1 89.31 88 VAL B CA 1
ATOM 4214 C C . VAL B 1 88 ? -19.125 48.125 28.969 1 89.31 88 VAL B C 1
ATOM 4216 O O . VAL B 1 88 ? -18.547 49.156 28.609 1 89.31 88 VAL B O 1
ATOM 4219 N N . LEU B 1 89 ? -19.344 47.156 28.125 1 89.38 89 LEU B N 1
ATOM 4220 C CA . LEU B 1 89 ? -18.75 47.125 26.781 1 89.38 89 LEU B CA 1
ATOM 4221 C C . LEU B 1 89 ? -19.781 47.531 25.734 1 89.38 89 LEU B C 1
ATOM 4223 O O . LEU B 1 89 ? -19.406 47.906 24.609 1 89.38 89 LEU B O 1
ATOM 4227 N N . GLY B 1 90 ? -20.984 47.562 26.094 1 86.69 90 GLY B N 1
ATOM 4228 C CA . GLY B 1 90 ? -22.031 47.875 25.125 1 86.69 90 GLY B CA 1
ATOM 4229 C C . GLY B 1 90 ? -22.359 46.719 24.203 1 86.69 90 GLY B C 1
ATOM 4230 O O . GLY B 1 90 ? -23.031 45.781 24.594 1 86.69 90 GLY B O 1
ATOM 4231 N N . GLU B 1 91 ? -21.797 46.875 22.969 1 82.06 91 GLU B N 1
ATOM 4232 C CA . GLU B 1 91 ? -21.969 45.812 22 1 82.06 91 GLU B CA 1
ATOM 4233 C C . GLU B 1 91 ? -21.016 44.656 22.281 1 82.06 91 GLU B C 1
ATOM 4235 O O . GLU B 1 91 ? -19.797 44.844 22.328 1 82.06 91 GLU B O 1
ATOM 4240 N N . THR B 1 92 ? -21.656 43.469 22.641 1 81.75 92 THR B N 1
ATOM 4241 C CA . THR B 1 92 ? -20.812 42.344 23.047 1 81.75 92 THR B CA 1
ATOM 4242 C C . THR B 1 92 ? -21.156 41.094 22.234 1 81.75 92 THR B C 1
ATOM 4244 O O . THR B 1 92 ? -22.219 41.031 21.594 1 81.75 92 THR B O 1
ATOM 4247 N N . VAL B 1 93 ? -20.188 40.312 22.078 1 78.25 93 VAL B N 1
ATOM 4248 C CA . VAL B 1 93 ? -20.375 38.969 21.516 1 78.25 93 VAL B CA 1
ATOM 4249 C C . VAL B 1 93 ? -20.062 37.938 22.578 1 78.25 93 VAL B C 1
ATOM 4251 O O . VAL B 1 93 ? -19 37.969 23.203 1 78.25 93 VAL B O 1
ATOM 4254 N N . GLU B 1 94 ? -21.031 37.094 22.844 1 76.06 94 GLU B N 1
ATOM 4255 C CA . GLU B 1 94 ? -20.812 36 23.797 1 76.06 94 GLU B CA 1
ATOM 4256 C C . GLU B 1 94 ? -20.156 34.812 23.141 1 76.06 94 GLU B C 1
ATOM 4258 O O . GLU B 1 94 ? -20.609 34.344 22.078 1 76.06 94 GLU B O 1
ATOM 4263 N N . MET B 1 95 ? -19.109 34.469 23.719 1 68.94 95 MET B N 1
ATOM 4264 C CA . MET B 1 95 ? -18.391 33.281 23.203 1 68.94 95 MET B CA 1
ATOM 4265 C C . MET B 1 95 ? -18.547 32.094 24.141 1 68.94 95 MET B C 1
ATOM 4267 O O . MET B 1 95 ? -18.547 32.25 25.359 1 68.94 95 MET B O 1
ATOM 4271 N N . TYR B 1 96 ? -19.062 30.969 23.641 1 63.12 96 TYR B N 1
ATOM 4272 C CA . TYR B 1 96 ? -19.391 29.828 24.484 1 63.12 96 TYR B CA 1
ATOM 4273 C C . TYR B 1 96 ? -18.391 28.688 24.266 1 63.12 96 TYR B C 1
ATOM 4275 O O . TYR B 1 96 ? -18.688 27.531 24.578 1 63.12 96 TYR B O 1
ATOM 4283 N N . SER B 1 97 ? -17.234 28.891 24.078 1 56.22 97 SER B N 1
ATOM 4284 C CA . SER B 1 97 ? -16.422 27.688 23.984 1 56.22 97 SER B CA 1
ATOM 4285 C C . SER B 1 97 ? -16.516 26.859 25.266 1 56.22 97 SER B C 1
ATOM 4287 O O . SER B 1 97 ? -17.609 26.609 25.781 1 56.22 97 SER B O 1
ATOM 4289 N N . ASP B 1 98 ? -15.469 26.266 25.875 1 57.81 98 ASP B N 1
ATOM 4290 C CA . ASP B 1 98 ? -15.469 25.469 27.109 1 57.81 98 ASP B CA 1
ATOM 4291 C C . ASP B 1 98 ? -15.898 26.312 28.297 1 57.81 98 ASP B C 1
ATOM 4293 O O . ASP B 1 98 ? -16.438 25.781 29.281 1 57.81 98 ASP B O 1
ATOM 4297 N N . HIS B 1 99 ? -15.695 27.641 28.109 1 69.5 99 HIS B N 1
ATOM 4298 C CA . HIS B 1 99 ? -16.078 28.578 29.172 1 69.5 99 HIS B CA 1
ATOM 4299 C C . HIS B 1 99 ? -16.656 29.859 28.594 1 69.5 99 HIS B C 1
ATOM 4301 O O . HIS B 1 99 ? -16.031 30.5 27.734 1 69.5 99 HIS B O 1
ATOM 4307 N N . PRO B 1 100 ? -17.844 30.188 29 1 74.94 100 PRO B N 1
ATOM 4308 C CA . PRO B 1 100 ? -18.469 31.375 28.438 1 74.94 100 PRO B CA 1
ATOM 4309 C C . PRO B 1 100 ? -17.719 32.656 28.781 1 74.94 100 PRO B C 1
ATOM 4311 O O . PRO B 1 100 ? -17.234 32.812 29.906 1 74.94 100 PRO B O 1
ATOM 4314 N N . TYR B 1 101 ? -17.406 33.469 27.797 1 82.19 101 TYR B N 1
ATOM 4315 C CA . TYR B 1 101 ? -16.844 34.812 28.031 1 82.19 101 TYR B CA 1
ATOM 4316 C C . TYR B 1 101 ? -17.438 35.812 27.062 1 82.19 101 TYR B C 1
ATOM 4318 O O . TYR B 1 101 ? -18.078 35.438 26.078 1 82.19 101 TYR B O 1
ATOM 4326 N N . THR B 1 102 ? -17.422 37.031 27.438 1 85.38 102 THR B N 1
ATOM 4327 C CA . THR B 1 102 ? -18 38.125 26.656 1 85.38 102 THR B CA 1
ATOM 4328 C C . THR B 1 102 ? -16.891 39 26.047 1 85.38 102 THR B C 1
ATOM 4330 O O . THR B 1 102 ? -15.984 39.438 26.734 1 85.38 102 THR B O 1
ATOM 4333 N N . CYS B 1 103 ? -16.984 39.094 24.719 1 87.62 103 CYS B N 1
ATOM 4334 C CA . CYS B 1 103 ? -16.016 39.906 24 1 87.62 103 CYS B CA 1
ATOM 4335 C C . CYS B 1 103 ? -16.609 41.25 23.562 1 87.62 103 CYS B C 1
ATOM 4337 O O . CYS B 1 103 ? -17.797 41.312 23.219 1 87.62 103 CYS B O 1
ATOM 4339 N N . GLY B 1 104 ? -15.805 42.312 23.594 1 88.31 104 GLY B N 1
ATOM 4340 C CA . GLY B 1 104 ? -16.203 43.625 23.141 1 88.31 104 GLY B CA 1
ATOM 4341 C C . GLY B 1 104 ? -15.039 44.594 23.031 1 88.31 104 GLY B C 1
ATOM 4342 O O . GLY B 1 104 ? -13.883 44.188 22.969 1 88.31 104 GLY B O 1
ATOM 4343 N N . LYS B 1 105 ? -15.422 45.812 22.75 1 92.44 105 LYS B N 1
ATOM 4344 C CA . LYS B 1 105 ? -14.414 46.844 22.656 1 92.44 105 LYS B CA 1
ATOM 4345 C C . LYS B 1 105 ? -14.664 47.938 23.688 1 92.44 105 LYS B C 1
ATOM 4347 O O . LYS B 1 105 ? -15.812 48.281 23.984 1 92.44 105 LYS B O 1
ATOM 4352 N N . TYR B 1 106 ? -13.648 48.438 24.25 1 92.69 106 TYR B N 1
ATOM 4353 C CA . TYR B 1 106 ? -13.688 49.594 25.156 1 92.69 106 TYR B CA 1
ATOM 4354 C C . TYR B 1 106 ? -12.656 50.625 24.766 1 92.69 106 TYR B C 1
ATOM 4356 O O . TYR B 1 106 ? -11.453 50.375 24.797 1 92.69 106 TYR B O 1
ATOM 4364 N N . ASN B 1 107 ? -13.078 51.75 24.328 1 91.19 107 ASN B N 1
ATOM 4365 C CA . ASN B 1 107 ? -12.227 52.844 23.859 1 91.19 107 ASN B CA 1
ATOM 4366 C C . ASN B 1 107 ? -11.281 52.375 22.75 1 91.19 107 ASN B C 1
ATOM 4368 O O . ASN B 1 107 ? -10.086 52.656 22.781 1 91.19 107 ASN B O 1
ATOM 4372 N N . GLY B 1 108 ? -11.758 51.5 21.938 1 87.75 108 GLY B N 1
ATOM 4373 C CA . GLY B 1 108 ? -11.016 51.062 20.766 1 87.75 108 GLY B CA 1
ATOM 4374 C C . GLY B 1 108 ? -10.141 49.875 21.031 1 87.75 108 GLY B C 1
ATOM 4375 O O . GLY B 1 108 ? -9.5 49.344 20.125 1 87.75 108 GLY B O 1
ATOM 4376 N N . VAL B 1 109 ? -10.133 49.406 22.25 1 90.56 109 VAL B N 1
ATOM 4377 C CA . VAL B 1 109 ? -9.312 48.25 22.625 1 90.56 109 VAL B CA 1
ATOM 4378 C C . VAL B 1 109 ? -10.203 47.031 22.781 1 90.56 109 VAL B C 1
ATOM 4380 O O . VAL B 1 109 ? -11.273 47.094 23.391 1 90.56 109 VAL B O 1
ATOM 4383 N N . ASP B 1 110 ? -9.773 45.969 22.234 1 91 110 ASP B N 1
ATOM 4384 C CA . ASP B 1 110 ? -10.508 44.719 22.375 1 91 110 ASP B CA 1
ATOM 4385 C C . ASP B 1 110 ? -10.445 44.219 23.828 1 91 110 ASP B C 1
ATOM 4387 O O . ASP B 1 110 ? -9.383 44.219 24.453 1 91 110 ASP B O 1
ATOM 4391 N N . VAL B 1 111 ? -11.594 43.75 24.328 1 91.56 111 VAL B N 1
ATOM 4392 C CA . VAL B 1 111 ? -11.672 43.312 25.719 1 91.56 111 VAL B CA 1
ATOM 4393 C C . VAL B 1 111 ? -12.383 41.969 25.797 1 91.56 111 VAL B C 1
ATOM 4395 O O . VAL B 1 111 ? -13.406 41.75 25.141 1 91.56 111 VAL B O 1
ATOM 4398 N N . ASP B 1 112 ? -11.805 41.094 26.531 1 90.19 112 ASP B N 1
ATOM 4399 C CA . ASP B 1 112 ? -12.461 39.844 26.906 1 90.19 112 ASP B CA 1
ATOM 4400 C C . ASP B 1 112 ? -12.789 39.812 28.391 1 90.19 112 ASP B C 1
ATOM 4402 O O . ASP B 1 112 ? -11.883 39.906 29.234 1 90.19 112 ASP B O 1
ATOM 4406 N N . LEU B 1 113 ? -14.039 39.75 28.672 1 90.88 113 LEU B N 1
ATOM 4407 C CA . LEU B 1 113 ? -14.484 39.594 30.047 1 90.88 113 LEU B CA 1
ATOM 4408 C C . LEU B 1 113 ? -14.781 38.125 30.375 1 90.88 113 LEU B C 1
ATOM 4410 O O . LEU B 1 113 ? -15.68 37.531 29.781 1 90.88 113 LEU B O 1
ATOM 4414 N N . VAL B 1 114 ? -14.062 37.594 31.344 1 89.75 114 VAL B N 1
ATOM 4415 C CA . VAL B 1 114 ? -14.141 36.156 31.594 1 89.75 114 VAL B CA 1
ATOM 4416 C C . VAL B 1 114 ? -14.492 35.906 33.062 1 89.75 114 VAL B C 1
ATOM 4418 O O . VAL B 1 114 ? -13.664 36.125 33.938 1 89.75 114 VAL B O 1
ATOM 4421 N N . PRO B 1 115 ? -15.68 35.469 33.312 1 89.5 115 PRO B N 1
ATOM 4422 C CA . PRO B 1 115 ? -16 35.031 34.688 1 89.5 115 PRO B CA 1
ATOM 4423 C C . PRO B 1 115 ? -15.281 33.719 35.062 1 89.5 115 PRO B C 1
ATOM 4425 O O . PRO B 1 115 ? -15.164 32.812 34.25 1 89.5 115 PRO B O 1
ATOM 4428 N N . SER B 1 116 ? -14.719 33.719 36.219 1 89 116 SER B N 1
ATOM 4429 C CA . SER B 1 116 ? -14.039 32.531 36.719 1 89 116 SER B CA 1
ATOM 4430 C C . SER B 1 116 ? -14.094 32.438 38.219 1 89 116 SER B C 1
ATOM 4432 O O . SER B 1 116 ? -14.609 33.344 38.875 1 89 116 SER B O 1
ATOM 4434 N N . TYR B 1 117 ? -13.711 31.344 38.75 1 87.94 117 TYR B N 1
ATOM 4435 C CA . TYR B 1 117 ? -13.711 31.172 40.188 1 87.94 117 TYR B CA 1
ATOM 4436 C C . TYR B 1 117 ? -12.375 31.594 40.781 1 87.94 117 TYR B C 1
ATOM 4438 O O . TYR B 1 117 ? -11.32 31.391 40.188 1 87.94 117 TYR B O 1
ATOM 4446 N N . ALA B 1 118 ? -12.484 32.188 41.906 1 88.31 118 ALA B N 1
ATOM 4447 C CA . ALA B 1 118 ? -11.289 32.5 42.688 1 88.31 118 ALA B CA 1
ATOM 4448 C C . ALA B 1 118 ? -10.797 31.266 43.469 1 88.31 118 ALA B C 1
ATOM 4450 O O . ALA B 1 118 ? -11.141 31.094 44.625 1 88.31 118 ALA B O 1
ATOM 4451 N N . ILE B 1 119 ? -9.961 30.531 42.844 1 84.5 119 ILE B N 1
ATOM 4452 C CA . ILE B 1 119 ? -9.461 29.328 43.5 1 84.5 119 ILE B CA 1
ATOM 4453 C C . ILE B 1 119 ? -8.055 29.578 44.031 1 84.5 119 ILE B C 1
ATOM 4455 O O . ILE B 1 119 ? -7.332 30.453 43.531 1 84.5 119 ILE B O 1
ATOM 4459 N N . SER B 1 120 ? -7.73 28.781 45.062 1 80.44 120 SER B N 1
ATOM 4460 C CA . SER B 1 120 ? -6.441 29 45.719 1 80.44 120 SER B CA 1
ATOM 4461 C C . SER B 1 120 ? -5.371 28.078 45.156 1 80.44 120 SER B C 1
ATOM 4463 O O . SER B 1 120 ? -4.176 28.344 45.312 1 80.44 120 SER B O 1
ATOM 4465 N N . THR B 1 121 ? -5.832 27 44.625 1 79.06 121 THR B N 1
ATOM 4466 C CA . THR B 1 121 ? -4.883 26.031 44.062 1 79.06 121 THR B CA 1
ATOM 4467 C C . THR B 1 121 ? -5.422 25.422 42.75 1 79.06 121 THR B C 1
ATOM 4469 O O . THR B 1 121 ? -6.637 25.359 42.562 1 79.06 121 THR B O 1
ATOM 4472 N N . THR B 1 122 ? -4.547 25.016 41.938 1 78.81 122 THR B N 1
ATOM 4473 C CA . THR B 1 122 ? -4.93 24.469 40.656 1 78.81 122 THR B CA 1
ATOM 4474 C C . THR B 1 122 ? -5.402 23.031 40.812 1 78.81 122 THR B C 1
ATOM 4476 O O . THR B 1 122 ? -5.898 22.438 39.844 1 78.81 122 THR B O 1
ATOM 4479 N N . ASP B 1 123 ? -5.355 22.438 41.906 1 76.5 123 ASP B N 1
ATOM 4480 C CA . ASP B 1 123 ? -5.887 21.109 42.156 1 76.5 123 ASP B CA 1
ATOM 4481 C C . ASP B 1 123 ? -7.414 21.109 42.156 1 76.5 123 ASP B C 1
ATOM 4483 O O . ASP B 1 123 ? -8.047 20.062 42.031 1 76.5 123 ASP B O 1
ATOM 4487 N N . LYS B 1 124 ? -7.938 22.281 42.219 1 69.06 124 LYS B N 1
ATOM 4488 C CA . LYS B 1 124 ? -9.383 22.406 42.375 1 69.06 124 LYS B CA 1
ATOM 4489 C C . LYS B 1 124 ? -10 23.078 41.156 1 69.06 124 LYS B C 1
ATOM 4491 O O . LYS B 1 124 ? -10.938 23.859 41.281 1 69.06 124 LYS B O 1
ATOM 4496 N N . LEU B 1 125 ? -9.43 22.75 40.062 1 73.62 125 LEU B N 1
ATOM 4497 C CA . LEU B 1 125 ? -9.883 23.391 38.844 1 73.62 125 LEU B CA 1
ATOM 4498 C C . LEU B 1 125 ? -11.336 23.047 38.531 1 73.62 125 LEU B C 1
ATOM 4500 O O . LEU B 1 125 ? -11.742 21.891 38.688 1 73.62 125 LEU B O 1
ATOM 4504 N N . ARG B 1 126 ? -12.055 24.062 38.281 1 73.06 126 ARG B N 1
ATOM 4505 C CA . ARG B 1 126 ? -13.453 23.844 37.938 1 73.06 126 ARG B CA 1
ATOM 4506 C C . ARG B 1 126 ? -13.68 24.078 36.469 1 73.06 126 ARG B C 1
ATOM 4508 O O . ARG B 1 126 ? -14.492 23.391 35.844 1 73.06 126 ARG B O 1
ATOM 4515 N N . THR B 1 127 ? -12.977 25.047 35.969 1 73.5 127 THR B N 1
ATOM 4516 C CA . THR B 1 127 ? -13.047 25.344 34.562 1 73.5 127 THR B CA 1
ATOM 4517 C C . THR B 1 127 ? -11.641 25.453 33.969 1 73.5 127 THR B C 1
ATOM 4519 O O . THR B 1 127 ? -10.656 25.578 34.688 1 73.5 127 THR B O 1
ATOM 4522 N N . ALA B 1 128 ? -11.547 25.406 32.625 1 71.31 128 ALA B N 1
ATOM 4523 C CA . ALA B 1 128 ? -10.25 25.469 31.938 1 71.31 128 ALA B CA 1
ATOM 4524 C C . ALA B 1 128 ? -9.602 26.828 32.125 1 71.31 128 ALA B C 1
ATOM 4526 O O . ALA B 1 128 ? -8.375 26.938 32.094 1 71.31 128 ALA B O 1
ATOM 4527 N N . VAL B 1 129 ? -10.367 27.812 32.375 1 79.38 129 VAL B N 1
ATOM 4528 C CA . VAL B 1 129 ? -9.828 29.156 32.406 1 79.38 129 VAL B CA 1
ATOM 4529 C C . VAL B 1 129 ? -9.328 29.469 33.812 1 79.38 129 VAL B C 1
ATOM 4531 O O . VAL B 1 129 ? -8.602 30.453 34.031 1 79.38 129 VAL B O 1
ATOM 4534 N N . ASP B 1 130 ? -9.586 28.609 34.719 1 81 130 ASP B N 1
ATOM 4535 C CA . ASP B 1 130 ? -9.227 28.859 36.125 1 81 130 ASP B CA 1
ATOM 4536 C C . ASP B 1 130 ? -7.707 28.875 36.312 1 81 130 ASP B C 1
ATOM 4538 O O . ASP B 1 130 ? -7.203 29.391 37.312 1 81 130 ASP B O 1
ATOM 4542 N N . ARG B 1 131 ? -7.086 28.391 35.312 1 86 131 ARG B N 1
ATOM 4543 C CA . ARG B 1 131 ? -5.633 28.312 35.406 1 86 131 ARG B CA 1
ATOM 4544 C C . ARG B 1 131 ? -4.992 29.641 35.031 1 86 131 ARG B C 1
ATOM 4546 O O . ARG B 1 131 ? -3.852 29.922 35.406 1 86 131 ARG B O 1
ATOM 4553 N N . THR B 1 132 ? -5.688 30.438 34.375 1 87.88 132 THR B N 1
ATOM 4554 C CA . THR B 1 132 ? -5.125 31.609 33.719 1 87.88 132 THR B CA 1
ATOM 4555 C C . THR B 1 132 ? -4.531 32.562 34.75 1 87.88 132 THR B C 1
ATOM 4557 O O . THR B 1 132 ? -3.416 33.062 34.562 1 87.88 132 THR B O 1
ATOM 4560 N N . PRO B 1 133 ? -5.211 32.844 35.844 1 89.69 133 PRO B N 1
ATOM 4561 C CA . PRO B 1 133 ? -4.602 33.719 36.844 1 89.69 133 PRO B CA 1
ATOM 4562 C C . PRO B 1 133 ? -3.281 33.188 37.375 1 89.69 133 PRO B C 1
ATOM 4564 O O . PRO B 1 133 ? -2.355 33.938 37.656 1 89.69 133 PRO B O 1
ATOM 4567 N N . PHE B 1 134 ? -3.219 31.938 37.531 1 91.5 134 PHE B N 1
ATOM 4568 C CA . PHE B 1 134 ? -1.989 31.328 38.031 1 91.5 134 PHE B CA 1
ATOM 4569 C C . PHE B 1 134 ? -0.873 31.453 37 1 91.5 134 PHE B C 1
ATOM 4571 O O . PHE B 1 134 ? 0.292 31.641 37.375 1 91.5 134 PHE B O 1
ATOM 4578 N N . HIS B 1 135 ? -1.219 31.344 35.75 1 93.44 135 HIS B N 1
ATOM 4579 C CA . HIS B 1 135 ? -0.246 31.562 34.688 1 93.44 135 HIS B CA 1
ATOM 4580 C C . HIS B 1 135 ? 0.327 32.969 34.75 1 93.44 135 HIS B C 1
ATOM 4582 O O . HIS B 1 135 ? 1.541 33.156 34.625 1 93.44 135 HIS B O 1
ATOM 4588 N N . THR B 1 136 ? -0.575 33.906 34.875 1 94.12 136 THR B N 1
ATOM 4589 C CA . THR B 1 136 ? -0.175 35.312 34.938 1 94.12 136 THR B CA 1
ATOM 4590 C C . THR B 1 136 ? 0.751 35.562 36.125 1 94.12 136 THR B C 1
ATOM 4592 O O . THR B 1 136 ? 1.808 36.188 35.969 1 94.12 136 THR B O 1
ATOM 4595 N N . ASP B 1 137 ? 0.365 35.031 37.281 1 94.06 137 ASP B N 1
ATOM 4596 C CA . ASP B 1 137 ? 1.175 35.219 38.469 1 94.06 137 ASP B CA 1
ATOM 4597 C C . ASP B 1 137 ? 2.561 34.594 38.312 1 94.06 137 ASP B C 1
ATOM 4599 O O . ASP B 1 137 ? 3.564 35.188 38.719 1 94.06 137 ASP B O 1
ATOM 4603 N N . PHE B 1 138 ? 2.535 33.469 37.781 1 94.94 138 PHE B N 1
ATOM 4604 C CA . PHE B 1 138 ? 3.795 32.781 37.562 1 94.94 138 PHE B CA 1
ATOM 4605 C C . PHE B 1 138 ? 4.734 33.562 36.688 1 94.94 138 PHE B C 1
ATOM 4607 O O . PHE B 1 138 ? 5.918 33.719 37 1 94.94 138 PHE B O 1
ATOM 4614 N N . ILE B 1 139 ? 4.254 34.062 35.594 1 96.44 139 ILE B N 1
ATOM 4615 C CA . ILE B 1 139 ? 5.066 34.812 34.656 1 96.44 139 ILE B CA 1
ATOM 4616 C C . ILE B 1 139 ? 5.535 36.125 35.281 1 96.44 139 ILE B C 1
ATOM 4618 O O . ILE B 1 139 ? 6.699 36.5 35.125 1 96.44 139 ILE B O 1
ATOM 4622 N N . LEU B 1 140 ? 4.691 36.812 35.969 1 95.75 140 LEU B N 1
ATOM 4623 C CA . LEU B 1 140 ? 5.047 38.062 36.625 1 95.75 140 LEU B CA 1
ATOM 4624 C C . LEU B 1 140 ? 6.16 37.844 37.625 1 95.75 140 LEU B C 1
ATOM 4626 O O . LEU B 1 140 ? 7.039 38.719 37.781 1 95.75 140 LEU B O 1
ATOM 4630 N N . LYS B 1 141 ? 6.117 36.75 38.25 1 96 141 LYS B N 1
ATOM 4631 C CA . LYS B 1 141 ? 7.074 36.438 39.312 1 96 141 LYS B CA 1
ATOM 4632 C C . LYS B 1 141 ? 8.422 36.031 38.75 1 96 141 LYS B C 1
ATOM 4634 O O . LYS B 1 141 ? 9.469 36.281 39.344 1 96 141 LYS B O 1
ATOM 4639 N N . ASN B 1 142 ? 8.406 35.406 37.625 1 96.25 142 ASN B N 1
ATOM 4640 C CA . ASN B 1 142 ? 9.609 34.688 37.219 1 96.25 142 ASN B CA 1
ATOM 4641 C C . ASN B 1 142 ? 10.234 35.312 35.969 1 96.25 142 ASN B C 1
ATOM 4643 O O . ASN B 1 142 ? 11.43 35.156 35.719 1 96.25 142 ASN B O 1
ATOM 4647 N N . LEU B 1 143 ? 9.469 35.969 35.156 1 96.56 143 LEU B N 1
ATOM 4648 C CA . LEU B 1 143 ? 9.984 36.562 33.938 1 96.56 143 LEU B CA 1
ATOM 4649 C C . LEU B 1 143 ? 10.68 37.906 34.188 1 96.56 143 LEU B C 1
ATOM 4651 O O . LEU B 1 143 ? 10.062 38.812 34.75 1 96.56 143 LEU B O 1
ATOM 4655 N N . LYS B 1 144 ? 11.906 38 33.812 1 96.31 144 LYS B N 1
ATOM 4656 C CA . LYS B 1 144 ? 12.656 39.25 34.031 1 96.31 144 LYS B CA 1
ATOM 4657 C C . LYS B 1 144 ? 12.195 40.312 33.062 1 96.31 144 LYS B C 1
ATOM 4659 O O . LYS B 1 144 ? 11.711 40.031 31.953 1 96.31 144 LYS B O 1
ATOM 4664 N N . GLU B 1 145 ? 12.391 41.531 33.406 1 94.06 145 GLU B N 1
ATOM 4665 C CA . GLU B 1 145 ? 11.969 42.688 32.594 1 94.06 145 GLU B CA 1
ATOM 4666 C C . GLU B 1 145 ? 12.586 42.625 31.203 1 94.06 145 GLU B C 1
ATOM 4668 O O . GLU B 1 145 ? 11.898 42.875 30.203 1 94.06 145 GLU B O 1
ATOM 4673 N N . ALA B 1 146 ? 13.805 42.25 31.156 1 93.5 146 ALA B N 1
ATOM 4674 C CA . ALA B 1 146 ? 14.508 42.188 29.875 1 93.5 146 ALA B CA 1
ATOM 4675 C C . ALA B 1 146 ? 13.945 41.094 28.984 1 93.5 146 ALA B C 1
ATOM 4677 O O . ALA B 1 146 ? 14.023 41.156 27.75 1 93.5 146 ALA B O 1
ATOM 4678 N N . GLN B 1 147 ? 13.367 40.094 29.562 1 97.31 147 GLN B N 1
ATOM 4679 C CA . GLN B 1 147 ? 12.867 38.938 28.828 1 97.31 147 GLN B CA 1
ATOM 4680 C C . GLN B 1 147 ? 11.531 39.25 28.156 1 97.31 147 GLN B C 1
ATOM 4682 O O . GLN B 1 147 ? 11.102 38.531 27.25 1 97.31 147 GLN B O 1
ATOM 4687 N N . LYS B 1 148 ? 10.891 40.312 28.609 1 96.62 148 LYS B N 1
ATOM 4688 C CA . LYS B 1 148 ? 9.617 40.688 28.016 1 96.62 148 LYS B CA 1
ATOM 4689 C C . LYS B 1 148 ? 9.781 41.031 26.531 1 96.62 148 LYS B C 1
ATOM 4691 O O . LYS B 1 148 ? 8.945 40.656 25.719 1 96.62 148 LYS B O 1
ATOM 4696 N N . ASP B 1 149 ? 10.867 41.656 26.25 1 96.44 149 ASP B N 1
ATOM 4697 C CA . ASP B 1 149 ? 11.148 42.031 24.859 1 96.44 149 ASP B CA 1
ATOM 4698 C C . ASP B 1 149 ? 11.484 40.781 24.031 1 96.44 149 ASP B C 1
ATOM 4700 O O . ASP B 1 149 ? 11.164 40.688 22.844 1 96.44 149 ASP B O 1
ATOM 4704 N N . GLU B 1 150 ? 12.164 39.812 24.688 1 97.75 150 GLU B N 1
ATOM 4705 C CA . GLU B 1 150 ? 12.461 38.562 24.031 1 97.75 150 GLU B CA 1
ATOM 4706 C C . GLU B 1 150 ? 11.188 37.812 23.656 1 97.75 150 GLU B C 1
ATOM 4708 O O . GLU B 1 150 ? 11.102 37.188 22.594 1 97.75 150 GLU B O 1
ATOM 4713 N N . VAL B 1 151 ? 10.211 37.906 24.516 1 97.88 151 VAL B N 1
ATOM 4714 C CA . VAL B 1 151 ? 8.922 37.25 24.281 1 97.88 151 VAL B CA 1
ATOM 4715 C C . VAL B 1 151 ? 8.219 37.938 23.109 1 97.88 151 VAL B C 1
ATOM 4717 O O . VAL B 1 151 ? 7.637 37.281 22.25 1 97.88 151 VAL B O 1
ATOM 4720 N N . ARG B 1 152 ? 8.297 39.281 23.031 1 97.12 152 ARG B N 1
ATOM 4721 C CA . ARG B 1 152 ? 7.688 40.031 21.938 1 97.12 152 ARG B CA 1
ATOM 4722 C C . ARG B 1 152 ? 8.289 39.625 20.594 1 97.12 152 ARG B C 1
ATOM 4724 O O . ARG B 1 152 ? 7.57 39.438 19.609 1 97.12 152 ARG B O 1
ATOM 4731 N N . LEU B 1 153 ? 9.57 39.5 20.609 1 97.56 153 LEU B N 1
ATOM 4732 C CA . LEU B 1 153 ? 10.25 39.062 19.391 1 97.56 153 LEU B CA 1
ATOM 4733 C C . LEU B 1 153 ? 9.781 37.688 18.953 1 97.56 153 LEU B C 1
ATOM 4735 O O . LEU B 1 153 ? 9.484 37.469 17.766 1 97.56 153 LEU B O 1
ATOM 4739 N N . LEU B 1 154 ? 9.68 36.781 19.891 1 98.38 154 LEU B N 1
ATOM 4740 C CA . LEU B 1 154 ? 9.273 35.406 19.594 1 98.38 154 LEU B CA 1
ATOM 4741 C C . LEU B 1 154 ? 7.852 35.375 19.047 1 98.38 154 LEU B C 1
ATOM 4743 O O . LEU B 1 154 ? 7.578 34.688 18.047 1 98.38 154 LEU B O 1
ATOM 4747 N N . LYS B 1 155 ? 6.969 36.094 19.719 1 97.38 155 LYS B N 1
ATOM 4748 C CA . LYS B 1 155 ? 5.582 36.156 19.266 1 97.38 155 LYS B CA 1
ATOM 4749 C C . LYS B 1 155 ? 5.496 36.656 17.828 1 97.38 155 LYS B C 1
ATOM 4751 O O . LYS B 1 155 ? 4.801 36.094 17 1 97.38 155 LYS B O 1
ATOM 4756 N N . LYS B 1 156 ? 6.215 37.781 17.578 1 97.25 156 LYS B N 1
ATOM 4757 C CA . LYS B 1 156 ? 6.168 38.375 16.234 1 97.25 156 LYS B CA 1
ATOM 4758 C C . LYS B 1 156 ? 6.773 37.438 15.195 1 97.25 156 LYS B C 1
ATOM 4760 O O . LYS B 1 156 ? 6.266 37.312 14.078 1 97.25 156 LYS B O 1
ATOM 4765 N N . PHE B 1 157 ? 7.863 36.781 15.555 1 98 157 PHE B N 1
ATOM 4766 C CA . PHE B 1 157 ? 8.492 35.781 14.688 1 98 157 PHE B CA 1
ATOM 4767 C C . PHE B 1 157 ? 7.5 34.688 14.32 1 98 157 PHE B C 1
ATOM 4769 O O . PHE B 1 157 ? 7.324 34.375 13.148 1 98 157 PHE B O 1
ATOM 4776 N N . MET B 1 158 ? 6.801 34.188 15.336 1 98.12 158 MET B N 1
ATOM 4777 C CA . MET B 1 158 ? 5.867 33.062 15.141 1 98.12 158 MET B CA 1
ATOM 4778 C C . MET B 1 158 ? 4.652 33.531 14.336 1 98.12 158 MET B C 1
ATOM 4780 O O . MET B 1 158 ? 4.098 32.75 13.555 1 98.12 158 MET B O 1
ATOM 4784 N N . LYS B 1 159 ? 4.215 34.75 14.539 1 96.19 159 LYS B N 1
ATOM 4785 C CA . LYS B 1 159 ? 3.15 35.312 13.703 1 96.19 159 LYS B CA 1
ATOM 4786 C C . LYS B 1 159 ? 3.59 35.406 12.25 1 96.19 159 LYS B C 1
ATOM 4788 O O . LYS B 1 159 ? 2.828 35.094 11.336 1 96.19 159 LYS B O 1
ATOM 4793 N N . GLY B 1 160 ? 4.809 35.844 12.031 1 96.5 160 GLY B N 1
ATOM 4794 C CA . GLY B 1 160 ? 5.34 36.031 10.688 1 96.5 160 GLY B CA 1
ATOM 4795 C C . GLY B 1 160 ? 5.445 34.719 9.914 1 96.5 160 GLY B C 1
ATOM 4796 O O . GLY B 1 160 ? 5.195 34.688 8.711 1 96.5 160 GLY B O 1
ATOM 4797 N N . ILE B 1 161 ? 5.758 33.688 10.641 1 96.62 161 ILE B N 1
ATOM 4798 C CA . ILE B 1 161 ? 5.961 32.406 9.953 1 96.62 161 ILE B CA 1
ATOM 4799 C C . ILE B 1 161 ? 4.688 31.578 10.023 1 96.62 161 ILE B C 1
ATOM 4801 O O . ILE B 1 161 ? 4.641 30.453 9.508 1 96.62 161 ILE B O 1
ATOM 4805 N N . GLY B 1 162 ? 3.693 32.062 10.711 1 94.25 162 GLY B N 1
ATOM 4806 C CA . GLY B 1 162 ? 2.367 31.453 10.672 1 94.25 162 GLY B CA 1
ATOM 4807 C C . GLY B 1 162 ? 2.193 30.328 11.664 1 94.25 162 GLY B C 1
ATOM 4808 O O . GLY B 1 162 ? 1.466 29.359 11.398 1 94.25 162 GLY B O 1
ATOM 4809 N N . VAL B 1 163 ? 2.863 30.344 12.82 1 97.19 163 VAL B N 1
ATOM 4810 C CA . VAL B 1 163 ? 2.75 29.219 13.742 1 97.19 163 VAL B CA 1
ATOM 4811 C C . VAL B 1 163 ? 2.246 29.719 15.102 1 97.19 163 VAL B C 1
ATOM 4813 O O . VAL B 1 163 ? 2.154 28.953 16.062 1 97.19 163 VAL B O 1
ATOM 4816 N N . TYR B 1 164 ? 1.866 31 15.211 1 96.62 164 TYR B N 1
ATOM 4817 C CA . TYR B 1 164 ? 1.404 31.562 16.469 1 96.62 164 TYR B CA 1
ATOM 4818 C C . TYR B 1 164 ? -0.092 31.344 16.656 1 96.62 164 TYR B C 1
ATOM 4820 O O . TYR B 1 164 ? -0.88 31.594 15.742 1 96.62 164 TYR B O 1
ATOM 4828 N N . GLY B 1 165 ? -0.405 30.875 17.781 1 92.75 165 GLY B N 1
ATOM 4829 C CA . GLY B 1 165 ? -1.812 30.734 18.125 1 92.75 165 GLY B CA 1
ATOM 4830 C C . GLY B 1 165 ? -2.221 29.297 18.359 1 92.75 165 GLY B C 1
ATOM 4831 O O . GLY B 1 165 ? -1.965 28.422 17.531 1 92.75 165 GLY B O 1
ATOM 4832 N N . ALA B 1 166 ? -2.898 29.094 19.422 1 85.44 166 ALA B N 1
ATOM 4833 C CA . ALA B 1 166 ? -3.32 27.734 19.797 1 85.44 166 ALA B CA 1
ATOM 4834 C C . ALA B 1 166 ? -4.707 27.422 19.234 1 85.44 166 ALA B C 1
ATOM 4836 O O . ALA B 1 166 ? -5.266 26.359 19.516 1 85.44 166 ALA B O 1
ATOM 4837 N N . GLU B 1 167 ? -5.203 28.344 18.438 1 83.69 167 GLU B N 1
ATOM 4838 C CA . GLU B 1 167 ? -6.516 28.109 17.844 1 83.69 167 GLU B CA 1
ATOM 4839 C C . GLU B 1 167 ? -6.48 26.922 16.875 1 83.69 167 GLU B C 1
ATOM 4841 O O . GLU B 1 167 ? -5.426 26.594 16.344 1 83.69 167 GLU B O 1
ATOM 4846 N N . PRO B 1 168 ? -7.637 26.375 16.703 1 81.56 168 PRO B N 1
ATOM 4847 C CA . PRO B 1 168 ? -7.719 25.156 15.906 1 81.56 168 PRO B CA 1
ATOM 4848 C C . PRO B 1 168 ? -7.238 25.359 14.477 1 81.56 168 PRO B C 1
ATOM 4850 O O . PRO B 1 168 ? -6.852 24.391 13.805 1 81.56 168 PRO B O 1
ATOM 4853 N N . ASN B 1 169 ? -7.262 26.531 14.016 1 83.25 169 ASN B N 1
ATOM 4854 C CA . ASN B 1 169 ? -6.809 26.719 12.641 1 83.25 169 ASN B CA 1
ATOM 4855 C C . ASN B 1 169 ? -5.289 26.641 12.539 1 83.25 169 ASN B C 1
ATOM 4857 O O . ASN B 1 169 ? -4.758 25.969 11.656 1 83.25 169 ASN B O 1
ATOM 4861 N N . THR B 1 170 ? -4.676 27.297 13.469 1 82 170 THR B N 1
ATOM 4862 C CA . THR B 1 170 ? -3.217 27.359 13.438 1 82 170 THR B CA 1
ATOM 4863 C C . THR B 1 170 ? -2.605 26.141 14.117 1 82 170 THR B C 1
ATOM 4865 O O . THR B 1 170 ? -1.592 25.609 13.648 1 82 170 THR B O 1
ATOM 4868 N N . ARG B 1 171 ? -3.221 25.672 15.164 1 91 171 ARG B N 1
ATOM 4869 C CA . ARG B 1 171 ? -2.67 24.547 15.914 1 91 171 ARG B CA 1
ATOM 4870 C C . ARG B 1 171 ? -1.215 24.797 16.297 1 91 171 ARG B C 1
ATOM 4872 O O . ARG B 1 171 ? -0.352 23.938 16.062 1 91 171 ARG B O 1
ATOM 4879 N N . GLY B 1 172 ? -1.03 26.047 16.875 1 96.75 172 GLY B N 1
ATOM 4880 C CA . GLY B 1 172 ? 0.34 26.5 17.031 1 96.75 172 GLY B CA 1
ATOM 4881 C C . GLY B 1 172 ? 0.677 26.875 18.469 1 96.75 172 GLY B C 1
ATOM 4882 O O . GLY B 1 172 ? 0.233 26.219 19.406 1 96.75 172 GLY B O 1
ATOM 4883 N N . PHE B 1 173 ? 1.562 27.828 18.578 1 97.88 173 PHE B N 1
ATOM 4884 C CA . PHE B 1 173 ? 2.158 28.203 19.859 1 97.88 173 PHE B CA 1
ATOM 4885 C C . PHE B 1 173 ? 1.359 29.312 20.531 1 97.88 173 PHE B C 1
ATOM 4887 O O . PHE B 1 173 ? 1.21 30.406 19.953 1 97.88 173 PHE B O 1
ATOM 4894 N N . SER B 1 174 ? 0.862 29.062 21.75 1 95.44 174 SER B N 1
ATOM 4895 C CA . SER B 1 174 ? 0.128 30.078 22.5 1 95.44 174 SER B CA 1
ATOM 4896 C C . SER B 1 174 ? 1.071 31.125 23.094 1 95.44 174 SER B C 1
ATOM 4898 O O . SER B 1 174 ? 2.287 30.906 23.141 1 95.44 174 SER B O 1
ATOM 4900 N N . GLY B 1 175 ? 0.484 32.219 23.531 1 95.25 175 GLY B N 1
ATOM 4901 C CA . GLY B 1 175 ? 1.282 33.25 24.188 1 95.25 175 GLY B CA 1
ATOM 4902 C C . GLY B 1 175 ? 1.985 32.75 25.438 1 95.25 175 GLY B C 1
ATOM 4903 O O . GLY B 1 175 ? 3.164 33.031 25.656 1 95.25 175 GLY B O 1
ATOM 4904 N N . TYR B 1 176 ? 1.252 32.031 26.219 1 95.31 176 TYR B N 1
ATOM 4905 C CA . TYR B 1 176 ? 1.811 31.484 27.453 1 95.31 176 TYR B CA 1
ATOM 4906 C C . TYR B 1 176 ? 2.98 30.562 27.141 1 95.31 176 TYR B C 1
ATOM 4908 O O . TYR B 1 176 ? 4.004 30.594 27.828 1 95.31 176 TYR B O 1
ATOM 4916 N N . LEU B 1 177 ? 2.818 29.75 26.109 1 97.38 177 LEU B N 1
ATOM 4917 C CA . LEU B 1 177 ? 3.891 28.859 25.703 1 97.38 177 LEU B CA 1
ATOM 4918 C C . LEU B 1 177 ? 5.133 29.656 25.297 1 97.38 177 LEU B C 1
ATOM 4920 O O . LEU B 1 177 ? 6.254 29.281 25.641 1 97.38 177 LEU B O 1
ATOM 4924 N N .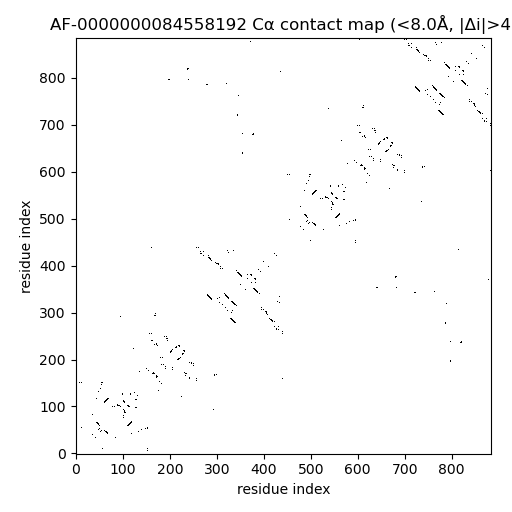 CYS B 1 178 ? 4.969 30.719 24.562 1 98.19 178 CYS B N 1
ATOM 4925 C CA . CYS B 1 178 ? 6.082 31.562 24.172 1 98.19 178 CYS B CA 1
ATOM 4926 C C . CYS B 1 178 ? 6.828 32.094 25.391 1 98.19 178 CYS B C 1
ATOM 4928 O O . CYS B 1 178 ? 8.062 32.094 25.406 1 98.19 178 CYS B O 1
ATOM 4930 N N . GLU B 1 179 ? 6.109 32.531 26.344 1 97.88 179 GLU B N 1
ATOM 4931 C CA . GLU B 1 179 ? 6.695 33.062 27.578 1 97.88 179 GLU B CA 1
ATOM 4932 C C . GLU B 1 179 ? 7.508 31.984 28.297 1 97.88 179 GLU B C 1
ATOM 4934 O O . GLU B 1 179 ? 8.625 32.25 28.75 1 97.88 179 GLU B O 1
ATOM 4939 N N . LEU B 1 180 ? 6.953 30.812 28.375 1 97.69 180 LEU B N 1
ATOM 4940 C CA . LEU B 1 180 ? 7.645 29.719 29.047 1 97.69 180 LEU B CA 1
ATOM 4941 C C . LEU B 1 180 ? 8.922 29.344 28.297 1 97.69 180 LEU B C 1
ATOM 4943 O O . LEU B 1 180 ? 9.938 29.016 28.922 1 97.69 180 LEU B O 1
ATOM 4947 N N . LEU B 1 181 ? 8.836 29.344 27 1 98.5 181 LEU B N 1
ATOM 4948 C CA . LEU B 1 181 ? 10.016 29.016 26.203 1 98.5 181 LEU B CA 1
ATOM 4949 C C . LEU B 1 181 ? 11.141 30.016 26.453 1 98.5 181 LEU B C 1
ATOM 4951 O O . LEU B 1 181 ? 12.297 29.625 26.625 1 98.5 181 LEU B O 1
ATOM 4955 N N . VAL B 1 182 ? 10.836 31.312 26.453 1 98.25 182 VAL B N 1
ATOM 4956 C CA . VAL B 1 182 ? 11.844 32.312 26.703 1 98.25 182 VAL B CA 1
ATOM 4957 C C . VAL B 1 182 ? 12.367 32.188 28.141 1 98.25 182 VAL B C 1
ATOM 4959 O O . VAL B 1 182 ? 13.562 32.375 28.391 1 98.25 182 VAL B O 1
ATOM 4962 N N . LEU B 1 183 ? 11.453 31.922 29.062 1 97.5 183 LEU B N 1
ATOM 4963 C CA . LEU B 1 183 ? 11.875 31.703 30.438 1 97.5 183 LEU B CA 1
ATOM 4964 C C . LEU B 1 183 ? 12.875 30.562 30.516 1 97.5 183 LEU B C 1
ATOM 4966 O O . LEU B 1 183 ? 13.867 30.641 31.25 1 97.5 183 LEU B O 1
ATOM 4970 N N . HIS B 1 184 ? 12.641 29.5 29.859 1 97.44 184 HIS B N 1
ATOM 4971 C CA . HIS B 1 184 ? 13.477 28.312 29.891 1 97.44 184 HIS B CA 1
ATOM 4972 C C . HIS B 1 184 ? 14.812 28.547 29.203 1 97.44 184 HIS B C 1
ATOM 4974 O O . HIS B 1 184 ? 15.867 28.234 29.75 1 97.44 184 HIS B O 1
ATOM 4980 N N . TYR B 1 185 ? 14.766 29.109 27.984 1 97.62 185 TYR B N 1
ATOM 4981 C CA . TYR B 1 185 ? 15.969 29.219 27.172 1 97.62 185 TYR B CA 1
ATOM 4982 C C . TYR B 1 185 ? 16.688 30.547 27.438 1 97.62 185 TYR B C 1
ATOM 4984 O O . TYR B 1 185 ? 17.875 30.672 27.141 1 97.62 185 TYR B O 1
ATOM 4992 N N . GLY B 1 186 ? 15.953 31.562 27.844 1 97.06 186 GLY B N 1
ATOM 4993 C CA . GLY B 1 186 ? 16.609 32.781 28.266 1 97.06 186 GLY B CA 1
ATOM 4994 C C . GLY B 1 186 ? 16.391 33.938 27.312 1 97.06 186 GLY B C 1
ATOM 4995 O O . GLY B 1 186 ? 16.281 35.094 27.75 1 97.06 186 GLY B O 1
ATOM 4996 N N . SER B 1 187 ? 16.406 33.688 26.031 1 97.69 187 SER B N 1
ATOM 4997 C CA . SER B 1 187 ? 16.266 34.719 25.047 1 97.69 187 SER B CA 1
ATOM 4998 C C . SER B 1 187 ? 15.617 34.188 23.766 1 97.69 187 SER B C 1
ATOM 5000 O O . SER B 1 187 ? 15.461 33 23.594 1 97.69 187 SER B O 1
ATOM 5002 N N . PHE B 1 188 ? 15.273 35.156 22.906 1 98.06 188 PHE B N 1
ATOM 5003 C CA . PHE B 1 188 ? 14.688 34.844 21.609 1 98.06 188 PHE B CA 1
ATOM 5004 C C . PHE B 1 188 ? 15.641 33.969 20.797 1 98.06 188 PHE B C 1
ATOM 5006 O O . PHE B 1 188 ? 15.258 32.875 20.312 1 98.06 188 PHE B O 1
ATOM 5013 N N . ARG B 1 189 ? 16.812 34.312 20.672 1 97.5 189 ARG B N 1
ATOM 5014 C CA . ARG B 1 189 ? 17.781 33.594 19.875 1 97.5 189 ARG B CA 1
ATOM 5015 C C . ARG B 1 189 ? 18.062 32.219 20.469 1 97.5 189 ARG B C 1
ATOM 5017 O O . ARG B 1 189 ? 18.219 31.234 19.734 1 97.5 189 ARG B O 1
ATOM 5024 N N . ASN B 1 190 ? 18.094 32.188 21.781 1 98.12 190 ASN B N 1
ATOM 5025 C CA . ASN B 1 190 ? 18.328 30.891 22.438 1 98.12 190 ASN B CA 1
ATOM 5026 C C . ASN B 1 190 ? 17.156 29.938 22.234 1 98.12 190 ASN B C 1
ATOM 5028 O O . ASN B 1 190 ? 17.344 28.719 22.141 1 98.12 190 ASN B O 1
ATOM 5032 N N . VAL B 1 191 ? 15.953 30.5 22.172 1 98.69 191 VAL B N 1
ATOM 5033 C CA . VAL B 1 191 ? 14.797 29.672 21.859 1 98.69 191 VAL B CA 1
ATOM 5034 C C . VAL B 1 191 ? 14.961 29.047 20.469 1 98.69 191 VAL B C 1
ATOM 5036 O O . VAL B 1 191 ? 14.734 27.844 20.281 1 98.69 191 VAL B O 1
ATOM 5039 N N . LEU B 1 192 ? 15.352 29.875 19.5 1 98.62 192 LEU B N 1
ATOM 5040 C CA . LEU B 1 192 ? 15.531 29.391 18.141 1 98.62 192 LEU B CA 1
ATOM 5041 C C . LEU B 1 192 ? 16.625 28.344 18.078 1 98.62 192 LEU B C 1
ATOM 5043 O O . LEU B 1 192 ? 16.5 27.344 17.375 1 98.62 192 LEU B O 1
ATOM 5047 N N . GLU B 1 193 ? 17.719 28.578 18.797 1 98.25 193 GLU B N 1
ATOM 5048 C CA . GLU B 1 193 ? 18.797 27.594 18.859 1 98.25 193 GLU B CA 1
ATOM 5049 C C . GLU B 1 193 ? 18.312 26.281 19.469 1 98.25 193 GLU B C 1
ATOM 5051 O O . GLU B 1 193 ? 18.625 25.203 18.969 1 98.25 193 GLU B O 1
ATOM 5056 N N . GLY B 1 194 ? 17.562 26.406 20.531 1 98.12 194 GLY B N 1
ATOM 5057 C CA . GLY B 1 194 ? 16.984 25.219 21.141 1 98.12 194 GLY B CA 1
ATOM 5058 C C . GLY B 1 194 ? 16.047 24.469 20.234 1 98.12 194 GLY B C 1
ATOM 5059 O O . GLY B 1 194 ? 16.141 23.25 20.094 1 98.12 194 GLY B O 1
ATOM 5060 N N . ALA B 1 195 ? 15.156 25.219 19.641 1 98.38 195 ALA B N 1
ATOM 5061 C CA . ALA B 1 195 ? 14.148 24.641 18.75 1 98.38 195 ALA B CA 1
ATOM 5062 C C . ALA B 1 195 ? 14.812 23.922 17.578 1 98.38 195 ALA B C 1
ATOM 5064 O O . ALA B 1 195 ? 14.305 22.906 17.094 1 98.38 195 ALA B O 1
ATOM 5065 N N . SER B 1 196 ? 15.93 24.453 17.094 1 97.19 196 SER B N 1
ATOM 5066 C CA . SER B 1 196 ? 16.656 23.859 15.977 1 97.19 196 SER B CA 1
ATOM 5067 C C . SER B 1 196 ? 17.109 22.438 16.312 1 97.19 196 SER B C 1
ATOM 5069 O O . SER B 1 196 ? 17.453 21.656 15.414 1 97.19 196 SER B O 1
ATOM 5071 N N . ASN B 1 197 ? 17.078 22.125 17.594 1 96.5 197 ASN B N 1
ATOM 5072 C CA . ASN B 1 197 ? 17.516 20.797 18.031 1 96.5 197 ASN B CA 1
ATOM 5073 C C . ASN B 1 197 ? 16.359 19.953 18.547 1 96.5 197 ASN B C 1
ATOM 5075 O O . ASN B 1 197 ? 16.562 18.859 19.078 1 96.5 197 ASN B O 1
ATOM 5079 N N . TRP B 1 198 ? 15.148 20.453 18.438 1 98 198 TRP B N 1
ATOM 5080 C CA . TRP B 1 198 ? 13.969 19.703 18.859 1 98 198 TRP B CA 1
ATOM 5081 C C . TRP B 1 198 ? 13.773 18.484 17.969 1 98 198 TRP B C 1
ATOM 5083 O O . TRP B 1 198 ? 14.289 18.422 16.844 1 98 198 TRP B O 1
ATOM 5093 N N . LYS B 1 199 ? 13.102 17.5 18.422 1 96.88 199 LYS B N 1
ATOM 5094 C CA . LYS B 1 199 ? 12.625 16.312 17.719 1 96.88 199 LYS B CA 1
ATOM 5095 C C . LYS B 1 199 ? 11.242 15.898 18.219 1 96.88 199 LYS B C 1
ATOM 5097 O O . LYS B 1 199 ? 10.75 16.438 19.219 1 96.88 199 LYS B O 1
ATOM 5102 N N . ASP B 1 200 ? 10.602 15.016 17.406 1 96.44 200 ASP B N 1
ATOM 5103 C CA . ASP B 1 200 ? 9.32 14.492 17.875 1 96.44 200 ASP B CA 1
ATOM 5104 C C . ASP B 1 200 ? 9.453 13.867 19.266 1 96.44 200 ASP B C 1
ATOM 5106 O O . ASP B 1 200 ? 10.297 13 19.484 1 96.44 200 ASP B O 1
ATOM 5110 N N . GLY B 1 201 ? 8.727 14.344 20.203 1 96.31 201 GLY B N 1
ATOM 5111 C CA . GLY B 1 201 ? 8.781 13.844 21.562 1 96.31 201 GLY B CA 1
ATOM 5112 C C . GLY B 1 201 ? 9.641 14.695 22.484 1 96.31 201 GLY B C 1
ATOM 5113 O O . GLY B 1 201 ? 9.93 14.305 23.609 1 96.31 201 GLY B O 1
ATOM 5114 N N . THR B 1 202 ? 10.031 15.852 22.031 1 97.5 202 THR B N 1
ATOM 5115 C CA . THR B 1 202 ? 10.812 16.766 22.859 1 97.5 202 THR B CA 1
ATOM 5116 C C . THR B 1 202 ? 10.047 17.156 24.125 1 97.5 202 THR B C 1
ATOM 5118 O O . THR B 1 202 ? 8.859 17.469 24.047 1 97.5 202 THR B O 1
ATOM 5121 N N . ILE B 1 203 ? 10.742 17.125 25.266 1 97 203 ILE B N 1
ATOM 5122 C CA . ILE B 1 203 ? 10.148 17.438 26.562 1 97 203 ILE B CA 1
ATOM 5123 C C . ILE B 1 203 ? 10.891 18.609 27.188 1 97 203 ILE B C 1
ATOM 5125 O O . ILE B 1 203 ? 12.125 18.594 27.281 1 97 203 ILE B O 1
ATOM 5129 N N . ILE B 1 204 ? 10.172 19.656 27.609 1 97.19 204 ILE B N 1
ATOM 5130 C CA . ILE B 1 204 ? 10.727 20.828 28.281 1 97.19 204 ILE B CA 1
ATOM 5131 C C . ILE B 1 204 ? 10.055 21.016 29.641 1 97.19 204 ILE B C 1
ATOM 5133 O O . ILE B 1 204 ? 8.828 20.984 29.734 1 97.19 204 ILE B O 1
ATOM 5137 N N . ALA B 1 205 ? 10.781 21.125 30.672 1 95.44 205 ALA B N 1
ATOM 5138 C CA . ALA B 1 205 ? 10.312 21.406 32.031 1 95.44 205 ALA B CA 1
ATOM 5139 C C . ALA B 1 205 ? 11.07 22.562 32.656 1 95.44 205 ALA B C 1
ATOM 5141 O O . ALA B 1 205 ? 12.305 22.562 32.719 1 95.44 205 ALA B O 1
ATOM 5142 N N . ILE B 1 206 ? 10.32 23.594 33.062 1 92.94 206 ILE B N 1
ATOM 5143 C CA . ILE B 1 206 ? 10.93 24.75 33.688 1 92.94 206 ILE B CA 1
ATOM 5144 C C . ILE B 1 206 ? 11.531 24.328 35.031 1 92.94 206 ILE B C 1
ATOM 5146 O O . ILE B 1 206 ? 10.867 23.672 35.844 1 92.94 206 ILE B O 1
ATOM 5150 N N . ASP B 1 207 ? 12.836 24.609 35.281 1 87.06 207 ASP B N 1
ATOM 5151 C CA . ASP B 1 207 ? 13.57 24.281 36.5 1 87.06 207 ASP B CA 1
ATOM 5152 C C . ASP B 1 207 ? 13.547 22.781 36.781 1 87.06 207 ASP B C 1
ATOM 5154 O O . ASP B 1 207 ? 13.477 22.375 37.938 1 87.06 207 ASP B O 1
ATOM 5158 N N . ASN B 1 208 ? 13.25 21.953 35.781 1 81.81 208 ASN B N 1
ATOM 5159 C CA . ASN B 1 208 ? 13.312 20.5 35.812 1 81.81 208 ASN B CA 1
ATOM 5160 C C . ASN B 1 208 ? 12.148 19.906 36.594 1 81.81 208 ASN B C 1
ATOM 5162 O O . ASN B 1 208 ? 12.281 18.828 37.188 1 81.81 208 ASN B O 1
ATOM 5166 N N . LYS B 1 209 ? 11.117 20.688 36.688 1 85.88 209 LYS B N 1
ATOM 5167 C CA . LYS B 1 209 ? 9.922 20.203 37.375 1 85.88 209 LYS B CA 1
ATOM 5168 C C . LYS B 1 209 ? 9 19.469 36.406 1 85.88 209 LYS B C 1
ATOM 5170 O O . LYS B 1 209 ? 8.18 20.094 35.719 1 85.88 209 LYS B O 1
ATOM 5175 N N . ARG B 1 210 ? 9.055 18.141 36.406 1 84.94 210 ARG B N 1
ATOM 5176 C CA . ARG B 1 210 ? 8.281 17.281 35.5 1 84.94 210 ARG B CA 1
ATOM 5177 C C . ARG B 1 210 ? 7.066 16.703 36.219 1 84.94 210 ARG B C 1
ATOM 5179 O O . ARG B 1 210 ? 7.098 16.484 37.438 1 84.94 210 ARG B O 1
ATOM 5186 N N . GLY B 1 211 ? 6.078 16.641 35.531 1 90 211 GLY B N 1
ATOM 5187 C CA . GLY B 1 211 ? 4.91 15.906 36 1 90 211 GLY B CA 1
ATOM 5188 C C . GLY B 1 211 ? 4.871 14.477 35.469 1 90 211 GLY B C 1
ATOM 5189 O O . GLY B 1 211 ? 5.906 13.898 35.156 1 90 211 GLY B O 1
ATOM 5190 N N . PRO B 1 212 ? 3.748 13.875 35.594 1 92.5 212 PRO B N 1
ATOM 5191 C CA . PRO B 1 212 ? 3.596 12.547 35.031 1 92.5 212 PRO B CA 1
ATOM 5192 C C . PRO B 1 212 ? 3.914 12.523 33.531 1 92.5 212 PRO B C 1
ATOM 5194 O O . PRO B 1 212 ? 3.891 13.57 32.875 1 92.5 212 PRO B O 1
ATOM 5197 N N . PRO B 1 213 ? 4.223 11.32 33.094 1 93.25 213 PRO B N 1
ATOM 5198 C CA . PRO B 1 213 ? 4.578 11.227 31.672 1 93.25 213 PRO B CA 1
ATOM 5199 C C . PRO B 1 213 ? 3.428 11.609 30.734 1 93.25 213 PRO B C 1
ATOM 5201 O O . PRO B 1 213 ? 2.289 11.188 30.953 1 93.25 213 PRO B O 1
ATOM 5204 N N . ILE B 1 214 ? 3.744 12.438 29.781 1 93.56 214 ILE B N 1
ATOM 5205 C CA . ILE B 1 214 ? 2.791 12.891 28.781 1 93.56 214 ILE B CA 1
ATOM 5206 C C . ILE B 1 214 ? 3.305 12.539 27.391 1 93.56 214 ILE B C 1
ATOM 5208 O O . ILE B 1 214 ? 4.492 12.695 27.094 1 93.56 214 ILE B O 1
ATOM 5212 N N . ILE B 1 215 ? 2.391 12.008 26.516 1 92.19 215 ILE B N 1
ATOM 5213 C CA . ILE B 1 215 ? 2.75 11.688 25.141 1 92.19 215 ILE B CA 1
ATOM 5214 C C . ILE B 1 215 ? 2.375 12.844 24.219 1 92.19 215 ILE B C 1
ATOM 5216 O O . ILE B 1 215 ? 1.252 13.352 24.281 1 92.19 215 ILE B O 1
ATOM 5220 N N . GLY B 1 216 ? 3.352 13.312 23.453 1 93.81 216 GLY B N 1
ATOM 5221 C CA . GLY B 1 216 ? 3.143 14.383 22.484 1 93.81 216 GLY B CA 1
ATOM 5222 C C . GLY B 1 216 ? 4.387 14.727 21.688 1 93.81 216 GLY B C 1
ATOM 5223 O O . GLY B 1 216 ? 5.492 14.305 22.047 1 93.81 216 GLY B O 1
ATOM 5224 N N . SER B 1 217 ? 4.16 15.43 20.547 1 95.19 217 SER B N 1
ATOM 5225 C CA . SER B 1 217 ? 5.297 15.828 19.719 1 95.19 217 SER B CA 1
ATOM 5226 C C . SER B 1 217 ? 6.188 16.828 20.453 1 95.19 217 SER B C 1
ATOM 5228 O O . SER B 1 217 ? 7.414 16.75 20.375 1 95.19 217 SER B O 1
ATOM 5230 N N . LEU B 1 218 ? 5.559 17.797 21.125 1 97.5 218 LEU B N 1
ATOM 5231 C CA . LEU B 1 218 ? 6.211 18.75 22 1 97.5 218 LEU B CA 1
ATOM 5232 C C . LEU B 1 218 ? 5.508 18.812 23.359 1 97.5 218 LEU B C 1
ATOM 5234 O O . LEU B 1 218 ? 4.305 19.047 23.422 1 97.5 218 LEU B O 1
ATOM 5238 N N . VAL B 1 219 ? 6.27 18.5 24.359 1 97.69 219 VAL B N 1
ATOM 5239 C CA . VAL B 1 219 ? 5.703 18.531 25.703 1 97.69 219 VAL B CA 1
ATOM 5240 C C . VAL B 1 219 ? 6.398 19.609 26.531 1 97.69 219 VAL B C 1
ATOM 5242 O O . VAL B 1 219 ? 7.617 19.547 26.734 1 97.69 219 VAL B O 1
ATOM 5245 N N . VAL B 1 220 ? 5.668 20.594 26.922 1 97.5 220 VAL B N 1
ATOM 5246 C CA . VAL B 1 220 ? 6.121 21.594 27.875 1 97.5 220 VAL B CA 1
ATOM 5247 C C . VAL B 1 220 ? 5.262 21.547 29.141 1 97.5 220 VAL B C 1
ATOM 5249 O O . VAL B 1 220 ? 4.098 21.953 29.125 1 97.5 220 VAL B O 1
ATOM 5252 N N . TYR B 1 221 ? 5.852 21.078 30.203 1 96.62 221 TYR B N 1
ATOM 5253 C CA . TYR B 1 221 ? 5.098 20.953 31.438 1 96.62 221 TYR B CA 1
ATOM 5254 C C . TYR B 1 221 ? 4.668 22.312 31.969 1 96.62 221 TYR B C 1
ATOM 5256 O O . TYR B 1 221 ? 5.48 23.234 32.031 1 96.62 221 TYR B O 1
ATOM 5264 N N . ASP B 1 222 ? 3.416 22.438 32.281 1 94.38 222 ASP B N 1
ATOM 5265 C CA . ASP B 1 222 ? 2.92 23.641 32.906 1 94.38 222 ASP B CA 1
ATOM 5266 C C . ASP B 1 222 ? 3.439 23.766 34.344 1 94.38 222 ASP B C 1
ATOM 5268 O O . ASP B 1 222 ? 3.166 22.906 35.188 1 94.38 222 ASP B O 1
ATOM 5272 N N . PRO B 1 223 ? 4.168 24.781 34.594 1 93.94 223 PRO B N 1
ATOM 5273 C CA . PRO B 1 223 ? 4.734 24.922 35.938 1 93.94 223 PRO B CA 1
ATOM 5274 C C . PRO B 1 223 ? 3.668 25.047 37.031 1 93.94 223 PRO B C 1
ATOM 5276 O O . PRO B 1 223 ? 3.922 24.719 38.188 1 93.94 223 PRO B O 1
ATOM 5279 N N . VAL B 1 224 ? 2.496 25.438 36.719 1 91.19 224 VAL B N 1
ATOM 5280 C CA . VAL B 1 224 ? 1.448 25.656 37.719 1 91.19 224 VAL B CA 1
ATOM 5281 C C . VAL B 1 224 ? 0.545 24.422 37.781 1 91.19 224 VAL B C 1
ATOM 5283 O O . VAL B 1 224 ? -0.203 24.25 38.75 1 91.19 224 VAL B O 1
ATOM 5286 N N . ASP B 1 225 ? 0.538 23.641 36.781 1 89.56 225 ASP B N 1
ATOM 5287 C CA . ASP B 1 225 ? -0.208 22.375 36.719 1 89.56 225 ASP B CA 1
ATOM 5288 C C . ASP B 1 225 ? 0.594 21.312 35.969 1 89.56 225 ASP B C 1
ATOM 5290 O O . ASP B 1 225 ? 0.375 21.062 34.781 1 89.56 225 ASP B O 1
ATOM 5294 N N . PRO B 1 226 ? 1.352 20.609 36.656 1 88.69 226 PRO B N 1
ATOM 5295 C CA . PRO B 1 226 ? 2.33 19.703 36.031 1 88.69 226 PRO B CA 1
ATOM 5296 C C . PRO B 1 226 ? 1.676 18.578 35.219 1 88.69 226 PRO B C 1
ATOM 5298 O O . PRO B 1 226 ? 2.354 17.875 34.469 1 88.69 226 PRO B O 1
ATOM 5301 N N . LYS B 1 227 ? 0.448 18.328 35.344 1 89.88 227 LYS B N 1
ATOM 5302 C CA . LYS B 1 227 ? -0.246 17.297 34.562 1 89.88 227 LYS B CA 1
ATOM 5303 C C . LYS B 1 227 ? -0.624 17.797 33.188 1 89.88 227 LYS B C 1
ATOM 5305 O O . LYS B 1 227 ? -1.037 17 32.312 1 89.88 227 LYS B O 1
ATOM 5310 N N . ARG B 1 228 ? -0.412 19.078 32.969 1 92.06 228 ARG B N 1
ATOM 5311 C CA . ARG B 1 228 ? -0.864 19.703 31.734 1 92.06 228 ARG B CA 1
ATOM 5312 C C . ARG B 1 228 ? 0.311 19.984 30.797 1 92.06 228 ARG B C 1
ATOM 5314 O O . ARG B 1 228 ? 1.373 20.422 31.25 1 92.06 228 ARG B O 1
ATOM 5321 N N . ASN B 1 229 ? 0.101 19.625 29.562 1 95.38 229 ASN B N 1
ATOM 5322 C CA . ASN B 1 229 ? 1.021 20.016 28.5 1 95.38 229 ASN B CA 1
ATOM 5323 C C . ASN B 1 229 ? 0.629 21.359 27.875 1 95.38 229 ASN B C 1
ATOM 5325 O O . ASN B 1 229 ? -0.357 21.438 27.141 1 95.38 229 ASN B O 1
ATOM 5329 N N . VAL B 1 230 ? 1.414 22.375 28.094 1 95.56 230 VAL B N 1
ATOM 5330 C CA . VAL B 1 230 ? 1.106 23.719 27.578 1 95.56 230 VAL B CA 1
ATOM 5331 C C . VAL B 1 230 ? 1.144 23.703 26.047 1 95.56 230 VAL B C 1
ATOM 5333 O O . VAL B 1 230 ? 0.444 24.484 25.406 1 95.56 230 VAL B O 1
ATOM 5336 N N . ALA B 1 231 ? 1.896 22.75 25.469 1 97.12 231 ALA B N 1
ATOM 5337 C CA . ALA B 1 231 ? 2.061 22.688 24.016 1 97.12 231 ALA B CA 1
ATOM 5338 C C . ALA B 1 231 ? 1.091 21.672 23.406 1 97.12 231 ALA B C 1
ATOM 5340 O O . ALA B 1 231 ? 1.313 21.188 22.297 1 97.12 231 ALA B O 1
ATOM 5341 N N . SER B 1 232 ? 0.006 21.328 24.047 1 94.62 232 SER B N 1
ATOM 5342 C CA . SER B 1 232 ? -0.918 20.297 23.578 1 94.62 232 SER B CA 1
ATOM 5343 C C . SER B 1 232 ? -1.557 20.672 22.25 1 94.62 232 SER B C 1
ATOM 5345 O O . SER B 1 232 ? -1.915 19.812 21.453 1 94.62 232 SER B O 1
ATOM 5347 N N . ALA B 1 233 ? -1.629 22.031 22 1 93.75 233 ALA B N 1
ATOM 5348 C CA . ALA B 1 233 ? -2.281 22.5 20.781 1 93.75 233 ALA B CA 1
ATOM 5349 C C . ALA B 1 233 ? -1.314 22.484 19.609 1 93.75 233 ALA B C 1
ATOM 5351 O O . ALA B 1 233 ? -1.737 22.562 18.453 1 93.75 233 ALA B O 1
ATOM 5352 N N . VAL B 1 234 ? -0.055 22.344 19.797 1 96.88 234 VAL B N 1
ATOM 5353 C CA . VAL B 1 234 ? 0.946 22.438 18.734 1 96.88 234 VAL B CA 1
ATOM 5354 C C . VAL B 1 234 ? 0.938 21.172 17.906 1 96.88 234 VAL B C 1
ATOM 5356 O O . VAL B 1 234 ? 1.285 20.094 18.391 1 96.88 234 VAL B O 1
ATOM 5359 N N . HIS B 1 235 ? 0.569 21.312 16.688 1 95.94 235 HIS B N 1
ATOM 5360 C CA . HIS B 1 235 ? 0.595 20.188 15.75 1 95.94 235 HIS B CA 1
ATOM 5361 C C . HIS B 1 235 ? 2.02 19.875 15.297 1 95.94 235 HIS B C 1
ATOM 5363 O O . HIS B 1 235 ? 2.875 20.766 15.281 1 95.94 235 HIS B O 1
ATOM 5369 N N . ILE B 1 236 ? 2.266 18.688 14.945 1 97 236 ILE B N 1
ATOM 5370 C CA . ILE B 1 236 ? 3.602 18.234 14.562 1 97 236 ILE B CA 1
ATOM 5371 C C . ILE B 1 236 ? 4.102 19.062 13.375 1 97 236 ILE B C 1
ATOM 5373 O O . ILE B 1 236 ? 5.289 19.391 13.297 1 97 236 ILE B O 1
ATOM 5377 N N . ASP B 1 237 ? 3.221 19.422 12.492 1 96.12 237 ASP B N 1
ATOM 5378 C CA . ASP B 1 237 ? 3.619 20.188 11.32 1 96.12 237 ASP B CA 1
ATOM 5379 C C . ASP B 1 237 ? 3.979 21.625 11.711 1 96.12 237 ASP B C 1
ATOM 5381 O O . ASP B 1 237 ? 4.863 22.234 11.102 1 96.12 237 ASP B O 1
ATOM 5385 N N . THR B 1 238 ? 3.244 22.156 12.609 1 97.19 238 THR B N 1
ATOM 5386 C CA . THR B 1 238 ? 3.543 23.5 13.094 1 97.19 238 THR B CA 1
ATOM 5387 C C . THR B 1 238 ? 4.879 23.531 13.836 1 97.19 238 THR B C 1
ATOM 5389 O O . THR B 1 238 ? 5.668 24.453 13.672 1 97.19 238 THR B O 1
ATOM 5392 N N . MET B 1 239 ? 5.098 22.516 14.656 1 97.94 239 MET B N 1
ATOM 5393 C CA . MET B 1 239 ? 6.391 22.375 15.32 1 97.94 239 MET B CA 1
ATOM 5394 C C . MET B 1 239 ? 7.516 22.266 14.297 1 97.94 239 MET B C 1
ATOM 5396 O O . MET B 1 239 ? 8.547 22.922 14.43 1 97.94 239 MET B O 1
ATOM 5400 N N . ALA B 1 240 ? 7.273 21.453 13.297 1 97.5 240 ALA B N 1
ATOM 5401 C CA . ALA B 1 240 ? 8.266 21.25 12.242 1 97.5 240 ALA B CA 1
ATOM 5402 C C . ALA B 1 240 ? 8.562 22.562 11.516 1 97.5 240 ALA B C 1
ATOM 5404 O O . ALA B 1 240 ? 9.727 22.875 11.258 1 97.5 240 ALA B O 1
ATOM 5405 N N . LEU B 1 241 ? 7.527 23.266 11.227 1 96.81 241 LEU B N 1
ATOM 5406 C CA . LEU B 1 241 ? 7.695 24.547 10.547 1 96.81 241 LEU B CA 1
ATOM 5407 C C . LEU B 1 241 ? 8.508 25.516 11.398 1 96.81 241 LEU B C 1
ATOM 5409 O O . LEU B 1 241 ? 9.336 26.266 10.883 1 96.81 241 LEU B O 1
ATOM 5413 N N . PHE B 1 242 ? 8.258 25.5 12.672 1 98.25 242 PHE B N 1
ATOM 5414 C CA . PHE B 1 242 ? 9.016 26.359 13.586 1 98.25 242 PHE B CA 1
ATOM 5415 C C . PHE B 1 242 ? 10.484 25.969 13.602 1 98.25 242 PHE B C 1
ATOM 5417 O O . PHE B 1 242 ? 11.367 26.844 13.586 1 98.25 242 PHE B O 1
ATOM 5424 N N . ILE B 1 243 ? 10.75 24.672 13.625 1 98 243 ILE B N 1
ATOM 5425 C CA . ILE B 1 243 ? 12.117 24.188 13.602 1 98 243 ILE B CA 1
ATOM 5426 C C . ILE B 1 243 ? 12.82 24.656 12.328 1 98 243 ILE B C 1
ATOM 5428 O O . ILE B 1 243 ? 13.922 25.219 12.391 1 98 243 ILE B O 1
ATOM 5432 N N . VAL B 1 244 ? 12.156 24.531 11.211 1 96.56 244 VAL B N 1
ATOM 5433 C CA . VAL B 1 244 ? 12.719 24.906 9.914 1 96.56 244 VAL B CA 1
ATOM 5434 C C . VAL B 1 244 ? 12.984 26.406 9.875 1 96.56 244 VAL B C 1
ATOM 5436 O O . VAL B 1 244 ? 14.047 26.844 9.438 1 96.56 244 VAL B O 1
ATOM 5439 N N . ALA B 1 245 ? 11.992 27.172 10.312 1 97.81 245 ALA B N 1
ATOM 5440 C CA . ALA B 1 245 ? 12.125 28.625 10.32 1 97.81 245 ALA B CA 1
ATOM 5441 C C . ALA B 1 245 ? 13.25 29.062 11.258 1 97.81 245 ALA B C 1
ATOM 5443 O O . ALA B 1 245 ? 13.984 30.016 10.953 1 97.81 245 ALA B O 1
ATOM 5444 N N . SER B 1 246 ? 13.367 28.422 12.391 1 98.31 246 SER B N 1
ATOM 5445 C CA . SER B 1 246 ? 14.422 28.734 13.352 1 98.31 246 SER B CA 1
ATOM 5446 C C . SER B 1 246 ? 15.805 28.516 12.742 1 98.31 246 SER B C 1
ATOM 5448 O O . SER B 1 246 ? 16.672 29.391 12.812 1 98.31 246 SER B O 1
ATOM 5450 N N . LYS B 1 247 ? 15.969 27.344 12.125 1 96.12 247 LYS B N 1
ATOM 5451 C CA . LYS B 1 247 ? 17.234 27.047 11.461 1 96.12 247 LYS B CA 1
ATOM 5452 C C . LYS B 1 247 ? 17.547 28.062 10.383 1 96.12 247 LYS B C 1
ATOM 5454 O O . LYS B 1 247 ? 18.672 28.562 10.289 1 96.12 247 LYS B O 1
ATOM 5459 N N . SER B 1 248 ? 16.578 28.391 9.594 1 95.62 248 SER B N 1
ATOM 5460 C CA . SER B 1 248 ? 16.766 29.328 8.484 1 95.62 248 SER B CA 1
ATOM 5461 C C . SER B 1 248 ? 17.125 30.719 8.984 1 95.62 248 SER B C 1
ATOM 5463 O O . SER B 1 248 ? 18 31.375 8.422 1 95.62 248 SER B O 1
ATOM 5465 N N . TYR B 1 249 ? 16.438 31.188 10.016 1 97.81 249 TYR B N 1
ATOM 5466 C CA . TYR B 1 249 ? 16.703 32.5 10.562 1 97.81 249 TYR B CA 1
ATOM 5467 C C . TYR B 1 249 ? 18.109 32.594 11.148 1 97.81 249 TYR B C 1
ATOM 5469 O O . TYR B 1 249 ? 18.797 33.594 10.984 1 97.81 249 TYR B O 1
ATOM 5477 N N . LEU B 1 250 ? 18.516 31.547 11.875 1 97.25 250 LEU B N 1
ATOM 5478 C CA . LEU B 1 250 ? 19.844 31.516 12.484 1 97.25 250 LEU B CA 1
ATOM 5479 C C . LEU B 1 250 ? 20.922 31.531 11.414 1 97.25 250 LEU B C 1
ATOM 5481 O O . LEU B 1 250 ? 22 32.094 11.617 1 97.25 250 LEU B O 1
ATOM 5485 N N . TYR B 1 251 ? 20.656 30.984 10.32 1 94.31 251 TYR B N 1
ATOM 5486 C CA . TYR B 1 251 ? 21.609 30.922 9.219 1 94.31 251 TYR B CA 1
ATOM 5487 C C . TYR B 1 251 ? 21.609 32.219 8.43 1 94.31 251 TYR B C 1
ATOM 5489 O O . TYR B 1 251 ? 22.672 32.75 8.055 1 94.31 251 TYR B O 1
ATOM 5497 N N . TYR B 1 252 ? 20.391 32.719 8.125 1 95 252 TYR B N 1
ATOM 5498 C CA . TYR B 1 252 ? 20.266 33.969 7.371 1 95 252 TYR B CA 1
ATOM 5499 C C . TYR B 1 252 ? 19.156 34.844 7.938 1 95 252 TYR B C 1
ATOM 5501 O O . TYR B 1 252 ? 18.062 34.906 7.383 1 95 252 TYR B O 1
ATOM 5509 N N . PRO B 1 253 ? 19.484 35.656 8.961 1 96.44 253 PRO B N 1
ATOM 5510 C CA . PRO B 1 253 ? 18.469 36.5 9.578 1 96.44 253 PRO B CA 1
ATOM 5511 C C . PRO B 1 253 ? 17.875 37.531 8.602 1 96.44 253 PRO B C 1
ATOM 5513 O O . PRO B 1 253 ? 18.609 38.094 7.777 1 96.44 253 PRO B O 1
ATOM 5516 N N . SER B 1 254 ? 16.641 37.625 8.594 1 96.38 254 SER B N 1
ATOM 5517 C CA . SER B 1 254 ? 15.938 38.562 7.727 1 96.38 254 SER B CA 1
ATOM 5518 C C . SER B 1 254 ? 14.68 39.094 8.391 1 96.38 254 SER B C 1
ATOM 5520 O O . SER B 1 254 ? 14.047 38.375 9.18 1 96.38 254 SER B O 1
ATOM 5522 N N . GLU B 1 255 ? 14.234 40.312 8.07 1 96.5 255 GLU B N 1
ATOM 5523 C CA . GLU B 1 255 ? 13.016 40.906 8.617 1 96.5 255 GLU B CA 1
ATOM 5524 C C . GLU B 1 255 ? 11.773 40.188 8.102 1 96.5 255 GLU B C 1
ATOM 5526 O O . GLU B 1 255 ? 10.695 40.281 8.703 1 96.5 255 GLU B O 1
ATOM 5531 N N . LYS B 1 256 ? 11.938 39.469 7.055 1 96.31 256 LYS B N 1
ATOM 5532 C CA . LYS B 1 256 ? 10.812 38.781 6.422 1 96.31 256 LYS B CA 1
ATOM 5533 C C . LYS B 1 256 ? 10.219 37.75 7.352 1 96.31 256 LYS B C 1
ATOM 5535 O O . LYS B 1 256 ? 9.047 37.375 7.211 1 96.31 256 LYS B O 1
ATOM 5540 N N . PHE B 1 257 ? 11.039 37.219 8.258 1 97.88 257 PHE B N 1
ATOM 5541 C CA . PHE B 1 257 ? 10.539 36.25 9.211 1 97.88 257 PHE B CA 1
ATOM 5542 C C . PHE B 1 257 ? 9.531 36.875 10.164 1 97.88 257 PHE B C 1
ATOM 5544 O O . PHE B 1 257 ? 8.656 36.188 10.695 1 97.88 257 PHE B O 1
ATOM 5551 N N . PHE B 1 258 ? 9.656 38.188 10.375 1 97.81 258 PHE B N 1
ATOM 5552 C CA . PHE B 1 258 ? 8.797 38.938 11.297 1 97.81 258 PHE B CA 1
ATOM 5553 C C . PHE B 1 258 ? 7.68 39.656 10.547 1 97.81 258 PHE B C 1
ATOM 5555 O O . PHE B 1 258 ? 6.562 39.781 11.055 1 97.81 258 PHE B O 1
ATOM 5562 N N . PHE B 1 259 ? 7.988 40.125 9.422 1 96.62 259 PHE B N 1
ATOM 5563 C CA . PHE B 1 259 ? 7.074 40.906 8.586 1 96.62 259 PHE B CA 1
ATOM 5564 C C . PHE B 1 259 ? 7.023 40.344 7.172 1 96.62 259 PHE B C 1
ATOM 5566 O O . PHE B 1 259 ? 7.508 40.969 6.227 1 96.62 259 PHE B O 1
ATOM 5573 N N . PRO B 1 260 ? 6.359 39.219 7.043 1 94.88 260 PRO B N 1
ATOM 5574 C CA . PRO B 1 260 ? 6.293 38.625 5.707 1 94.88 260 PRO B CA 1
ATOM 5575 C C . PRO B 1 260 ? 5.523 39.469 4.711 1 94.88 260 PRO B C 1
ATOM 5577 O O . PRO B 1 260 ? 4.652 40.25 5.109 1 94.88 260 PRO B O 1
ATOM 5580 N N . VAL B 1 261 ? 5.871 39.281 3.465 1 91.75 261 VAL B N 1
ATOM 5581 C CA . VAL B 1 261 ? 5.188 39.969 2.379 1 91.75 261 VAL B CA 1
ATOM 5582 C C . VAL B 1 261 ? 4.062 39.094 1.829 1 91.75 261 VAL B C 1
ATOM 5584 O O . VAL B 1 261 ? 4.234 37.875 1.673 1 91.75 261 VAL B O 1
ATOM 5587 N N . ASP B 1 262 ? 2.936 39.781 1.601 1 88.75 262 ASP B N 1
ATOM 5588 C CA . ASP B 1 262 ? 1.812 39.031 1.043 1 88.75 262 ASP B CA 1
ATOM 5589 C C . ASP B 1 262 ? 2.139 38.531 -0.356 1 88.75 262 ASP B C 1
ATOM 5591 O O . ASP B 1 262 ? 2.637 39.281 -1.199 1 88.75 262 ASP B O 1
ATOM 5595 N N . ARG B 1 263 ? 1.89 37.344 -0.559 1 89.62 263 ARG B N 1
ATOM 5596 C CA . ARG B 1 263 ? 2.146 36.75 -1.86 1 89.62 263 ARG B CA 1
ATOM 5597 C C . ARG B 1 263 ? 1.064 37.125 -2.865 1 89.62 263 ARG B C 1
ATOM 5599 O O . ARG B 1 263 ? -0.128 37.031 -2.568 1 89.62 263 ARG B O 1
ATOM 5606 N N . LYS B 1 264 ? 1.514 37.594 -3.984 1 92.56 264 LYS B N 1
ATOM 5607 C CA . LYS B 1 264 ? 0.562 37.875 -5.059 1 92.56 264 LYS B CA 1
ATOM 5608 C C . LYS B 1 264 ? 0.058 36.562 -5.688 1 92.56 264 LYS B C 1
ATOM 5610 O O . LYS B 1 264 ? 0.853 35.688 -6.062 1 92.56 264 LYS B O 1
ATOM 5615 N N . PRO B 1 265 ? -1.262 36.438 -5.758 1 95.31 265 PRO B N 1
ATOM 5616 C CA . PRO B 1 265 ? -1.788 35.219 -6.398 1 95.31 265 PRO B CA 1
ATOM 5617 C C . PRO B 1 265 ? -1.332 35.094 -7.852 1 95.31 265 PRO B C 1
ATOM 5619 O O . PRO B 1 265 ? -1.244 36.094 -8.578 1 95.31 265 PRO B O 1
ATOM 5622 N N . LEU B 1 266 ? -1.054 33.938 -8.273 1 96 266 LEU B N 1
ATOM 5623 C CA . LEU B 1 266 ? -0.71 33.625 -9.664 1 96 266 LEU B CA 1
ATOM 5624 C C . LEU B 1 266 ? -1.936 33.75 -10.562 1 96 266 LEU B C 1
ATOM 5626 O O . LEU B 1 266 ? -3.066 33.562 -10.109 1 96 266 LEU B O 1
ATOM 5630 N N . SER B 1 267 ? -1.646 34.062 -11.812 1 96.31 267 SER B N 1
ATOM 5631 C CA . SER B 1 267 ? -2.74 34.125 -12.773 1 96.31 267 SER B CA 1
ATOM 5632 C C . SER B 1 267 ? -3.26 32.719 -13.109 1 96.31 267 SER B C 1
ATOM 5634 O O . SER B 1 267 ? -2.59 31.734 -12.828 1 96.31 267 SER B O 1
ATOM 5636 N N . ARG B 1 268 ? -4.434 32.719 -13.648 1 95.19 268 ARG B N 1
ATOM 5637 C CA . ARG B 1 268 ? -5.023 31.453 -14.047 1 95.19 268 ARG B CA 1
ATOM 5638 C C . ARG B 1 268 ? -4.141 30.734 -15.062 1 95.19 268 ARG B C 1
ATOM 5640 O O . ARG B 1 268 ? -4.004 29.516 -15.023 1 95.19 268 ARG B O 1
ATOM 5647 N N . GLU B 1 269 ? -3.619 31.469 -15.953 1 96 269 GLU B N 1
ATOM 5648 C CA . GLU B 1 269 ? -2.74 30.891 -16.969 1 96 269 GLU B CA 1
ATOM 5649 C C . GLU B 1 269 ? -1.494 30.281 -16.344 1 96 269 GLU B C 1
ATOM 5651 O O . GLU B 1 269 ? -1.059 29.203 -16.75 1 96 269 GLU B O 1
ATOM 5656 N N . GLU B 1 270 ? -0.974 30.969 -15.398 1 96.19 270 GLU B N 1
ATOM 5657 C CA . GLU B 1 270 ? 0.204 30.453 -14.711 1 96.19 270 GLU B CA 1
ATOM 5658 C C . GLU B 1 270 ? -0.12 29.172 -13.945 1 96.19 270 GLU B C 1
ATOM 5660 O O . GLU B 1 270 ? 0.664 28.219 -13.953 1 96.19 270 GLU B O 1
ATOM 5665 N N . LEU B 1 271 ? -1.215 29.188 -13.305 1 96.88 271 LEU B N 1
ATOM 5666 C CA . LEU B 1 271 ? -1.648 28.031 -12.539 1 96.88 271 LEU B CA 1
ATOM 5667 C C . LEU B 1 271 ? -1.868 26.828 -1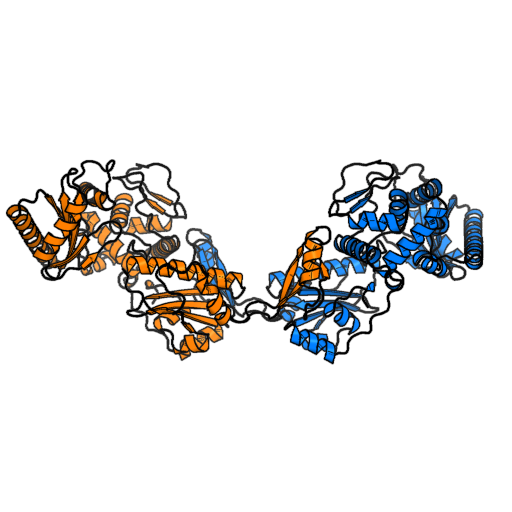3.445 1 96.88 271 LEU B C 1
ATOM 5669 O O . LEU B 1 271 ? -1.494 25.703 -13.102 1 96.88 271 LEU B O 1
ATOM 5673 N N . GLN B 1 272 ? -2.441 27.078 -14.547 1 96.62 272 GLN B N 1
ATOM 5674 C CA . GLN B 1 272 ? -2.645 26.016 -15.531 1 96.62 272 GLN B CA 1
ATOM 5675 C C . GLN B 1 272 ? -1.312 25.469 -16.031 1 96.62 272 GLN B C 1
ATOM 5677 O O . GLN B 1 272 ? -1.159 24.266 -16.219 1 96.62 272 GLN B O 1
ATOM 5682 N N . LYS B 1 273 ? -0.428 26.359 -16.281 1 96.25 273 LYS B N 1
ATOM 5683 C CA . LYS B 1 273 ? 0.894 25.953 -16.75 1 96.25 273 LYS B CA 1
ATOM 5684 C C . LYS B 1 273 ? 1.583 25.047 -15.734 1 96.25 273 LYS B C 1
ATOM 5686 O O . LYS B 1 273 ? 2.213 24.062 -16.094 1 96.25 273 LYS B O 1
ATOM 5691 N N . ILE B 1 274 ? 1.463 25.391 -14.477 1 95.56 274 ILE B N 1
ATOM 5692 C CA . ILE B 1 274 ? 2.096 24.609 -13.422 1 95.56 274 ILE B CA 1
ATOM 5693 C C . ILE B 1 274 ? 1.45 23.234 -13.344 1 95.56 274 ILE B C 1
ATOM 5695 O O . ILE B 1 274 ? 2.148 22.219 -13.289 1 95.56 274 ILE B O 1
ATOM 5699 N N . SER B 1 275 ? 0.148 23.172 -13.328 1 95.56 275 SER B N 1
ATOM 5700 C CA . SER B 1 275 ? -0.557 21.891 -13.25 1 95.56 275 SER B CA 1
ATOM 5701 C C . SER B 1 275 ? -0.234 21.016 -14.453 1 95.56 275 SER B C 1
ATOM 5703 O O . SER B 1 275 ? -0.076 19.797 -14.312 1 95.56 275 SER B O 1
ATOM 5705 N N . ASN B 1 276 ? -0.135 21.625 -15.609 1 95.38 276 ASN B N 1
ATOM 5706 C CA . ASN B 1 276 ? 0.227 20.891 -16.812 1 95.38 276 ASN B CA 1
ATOM 5707 C C . ASN B 1 276 ? 1.651 20.344 -16.734 1 95.38 276 ASN B C 1
ATOM 5709 O O . ASN B 1 276 ? 1.905 19.203 -17.109 1 95.38 276 ASN B O 1
ATOM 5713 N N . ARG B 1 277 ? 2.482 21.203 -16.328 1 94.75 277 ARG B N 1
ATOM 5714 C CA . ARG B 1 277 ? 3.867 20.766 -16.156 1 94.75 277 ARG B CA 1
ATOM 5715 C C . ARG B 1 277 ? 3.957 19.578 -15.195 1 94.75 277 ARG B C 1
ATOM 5717 O O . ARG B 1 277 ? 4.652 18.594 -15.477 1 94.75 277 ARG B O 1
ATOM 5724 N N . ASN B 1 278 ? 3.232 19.719 -14.102 1 94.25 278 ASN B N 1
ATOM 5725 C CA . ASN B 1 278 ? 3.244 18.656 -13.086 1 94.25 278 ASN B CA 1
ATOM 5726 C C . ASN B 1 278 ? 2.5 17.422 -13.562 1 94.25 278 ASN B C 1
ATOM 5728 O O . ASN B 1 278 ? 2.729 16.328 -13.055 1 94.25 278 ASN B O 1
ATOM 5732 N N . GLY B 1 279 ? 1.625 17.562 -14.492 1 94.31 279 GLY B N 1
ATOM 5733 C CA . GLY B 1 279 ? 0.734 16.484 -14.883 1 94.31 279 GLY B CA 1
ATOM 5734 C C . GLY B 1 279 ? -0.273 16.125 -13.805 1 94.31 279 GLY B C 1
ATOM 5735 O O . GLY B 1 279 ? -0.775 15 -13.766 1 94.31 279 GLY B O 1
ATOM 5736 N N . SER B 1 280 ? -0.474 16.969 -12.852 1 95.69 280 SER B N 1
ATOM 5737 C CA . SER B 1 280 ? -1.378 16.734 -11.734 1 95.69 280 SER B CA 1
ATOM 5738 C C . SER B 1 280 ? -2.779 17.25 -12.031 1 95.69 280 SER B C 1
ATOM 5740 O O . SER B 1 280 ? -2.992 17.938 -13.039 1 95.69 280 SER B O 1
ATOM 5742 N N . ARG B 1 281 ? -3.691 16.859 -11.195 1 97.62 281 ARG B N 1
ATOM 5743 C CA . ARG B 1 281 ? -5.094 17.25 -11.312 1 97.62 281 ARG B CA 1
ATOM 5744 C C . ARG B 1 281 ? -5.582 17.922 -10.031 1 97.62 281 ARG B C 1
ATOM 5746 O O . ARG B 1 281 ? -5.105 17.625 -8.938 1 97.62 281 ARG B O 1
ATOM 5753 N N . ILE B 1 282 ? -6.547 18.844 -10.266 1 98.31 282 ILE B N 1
ATOM 5754 C CA . ILE B 1 282 ? -7.043 19.594 -9.117 1 98.31 282 ILE B CA 1
ATOM 5755 C C . ILE B 1 282 ? -8.523 19.297 -8.906 1 98.31 282 ILE B C 1
ATOM 5757 O O . ILE B 1 282 ? -9.297 19.234 -9.867 1 98.31 282 ILE B O 1
ATOM 5761 N N . VAL B 1 283 ? -8.883 19.062 -7.695 1 98.25 283 VAL B N 1
ATOM 5762 C CA . VAL B 1 283 ? -10.281 18.922 -7.297 1 98.25 283 VAL B CA 1
ATOM 5763 C C . VAL B 1 283 ? -10.57 19.812 -6.094 1 98.25 283 VAL B C 1
ATOM 5765 O O . VAL B 1 283 ? -9.789 19.859 -5.141 1 98.25 283 VAL B O 1
ATOM 5768 N N . THR B 1 284 ? -11.656 20.562 -6.16 1 98.19 284 THR B N 1
ATOM 5769 C CA . THR B 1 284 ? -12.047 21.453 -5.078 1 98.19 284 THR B CA 1
ATOM 5770 C C . THR B 1 284 ? -13.398 21.062 -4.504 1 98.19 284 THR B C 1
ATOM 5772 O O . THR B 1 284 ? -14.328 20.75 -5.246 1 98.19 284 THR B O 1
ATOM 5775 N N . VAL B 1 285 ? -13.469 21.078 -3.256 1 96.69 285 VAL B N 1
ATOM 5776 C CA . VAL B 1 285 ? -14.727 20.859 -2.547 1 96.69 285 VAL B CA 1
ATOM 5777 C C . VAL B 1 285 ? -15.133 22.141 -1.811 1 96.69 285 VAL B C 1
ATOM 5779 O O . VAL B 1 285 ? -14.344 22.703 -1.053 1 96.69 285 VAL B O 1
ATOM 5782 N N . VAL B 1 286 ? -16.344 22.547 -2.045 1 96.19 286 VAL B N 1
ATOM 5783 C CA . VAL B 1 286 ? -16.844 23.781 -1.45 1 96.19 286 VAL B CA 1
ATOM 5784 C C . VAL B 1 286 ? -18.078 23.469 -0.603 1 96.19 286 VAL B C 1
ATOM 5786 O O . VAL B 1 286 ? -18.969 22.734 -1.034 1 96.19 286 VAL B O 1
ATOM 5789 N N . PHE B 1 287 ? -18.109 24.031 0.618 1 94.06 287 PHE B N 1
ATOM 5790 C CA . PHE B 1 287 ? -19.25 23.922 1.516 1 94.06 287 PHE B CA 1
ATOM 5791 C C . PHE B 1 287 ? -19.797 25.312 1.867 1 94.06 287 PHE B C 1
ATOM 5793 O O . PHE B 1 287 ? -19.047 26.297 1.861 1 94.06 287 PHE B O 1
ATOM 5800 N N . ASP B 1 288 ? -21.047 25.344 2.172 1 93.5 288 ASP B N 1
ATOM 5801 C CA . ASP B 1 288 ? -21.578 26.547 2.805 1 93.5 288 ASP B CA 1
ATOM 5802 C C . ASP B 1 288 ? -21.062 26.688 4.238 1 93.5 288 ASP B C 1
ATOM 5804 O O . ASP B 1 288 ? -20.984 25.688 4.973 1 93.5 288 ASP B O 1
ATOM 5808 N N . ARG B 1 289 ? -20.688 27.859 4.555 1 92.44 289 ARG B N 1
ATOM 5809 C CA . ARG B 1 289 ? -20.203 28.094 5.914 1 92.44 289 ARG B CA 1
ATOM 5810 C C . ARG B 1 289 ? -21.359 28.078 6.914 1 92.44 289 ARG B C 1
ATOM 5812 O O . ARG B 1 289 ? -22.281 28.906 6.82 1 92.44 289 ARG B O 1
ATOM 5819 N N . PRO B 1 290 ? -21.344 27.172 7.805 1 88.56 290 PRO B N 1
ATOM 5820 C CA . PRO B 1 290 ? -22.391 27.188 8.828 1 88.56 290 PRO B CA 1
ATOM 5821 C C . PRO B 1 290 ? -22.25 28.375 9.797 1 88.56 290 PRO B C 1
ATOM 5823 O O . PRO B 1 290 ? -21.172 28.953 9.914 1 88.56 290 PRO B O 1
ATOM 5826 N N . ASP B 1 291 ? -23.312 28.672 10.461 1 82.94 291 ASP B N 1
ATOM 5827 C CA . ASP B 1 291 ? -23.344 29.766 11.43 1 82.94 291 ASP B CA 1
ATOM 5828 C C . ASP B 1 291 ? -22.938 29.281 12.82 1 82.94 291 ASP B C 1
ATOM 5830 O O . ASP B 1 291 ? -23.781 29.188 13.711 1 82.94 291 ASP B O 1
ATOM 5834 N N . ILE B 1 292 ? -21.766 28.969 12.906 1 80.44 292 ILE B N 1
ATOM 5835 C CA . ILE B 1 292 ? -21.234 28.516 14.188 1 80.44 292 ILE B CA 1
ATOM 5836 C C . ILE B 1 292 ? -19.938 29.266 14.5 1 80.44 292 ILE B C 1
ATOM 5838 O O . ILE B 1 292 ? -19.422 30.016 13.656 1 80.44 292 ILE B O 1
ATOM 5842 N N . ILE B 1 293 ? -19.406 29.062 15.688 1 74.19 293 ILE B N 1
ATOM 5843 C CA . ILE B 1 293 ? -18.188 29.734 16.125 1 74.19 293 ILE B CA 1
ATOM 5844 C C . ILE B 1 293 ? -17.016 29.281 15.266 1 74.19 293 ILE B C 1
ATOM 5846 O O . ILE B 1 293 ? -16.891 28.109 14.938 1 74.19 293 ILE B O 1
ATOM 5850 N N . GLU B 1 294 ? -16.219 30.234 14.922 1 79.5 294 GLU B N 1
ATOM 5851 C CA . GLU B 1 294 ? -15.125 30.047 13.977 1 79.5 294 GLU B CA 1
ATOM 5852 C C . GLU B 1 294 ? -14.148 28.984 14.469 1 79.5 294 GLU B C 1
ATOM 5854 O O . GLU B 1 294 ? -13.672 28.156 13.688 1 79.5 294 GLU B O 1
ATOM 5859 N N . GLU B 1 295 ? -13.906 28.969 15.727 1 77.12 295 GLU B N 1
ATOM 5860 C CA . GLU B 1 295 ? -12.938 28.031 16.281 1 77.12 295 GLU B CA 1
ATOM 5861 C C . GLU B 1 295 ? -13.383 26.594 16.047 1 77.12 295 GLU B C 1
ATOM 5863 O O . GLU B 1 295 ? -12.578 25.734 15.672 1 77.12 295 GLU B O 1
ATOM 5868 N N . ASN B 1 296 ? -14.609 26.359 16.297 1 79.75 296 ASN B N 1
ATOM 5869 C CA . ASN B 1 296 ? -15.164 25.016 16.078 1 79.75 296 ASN B CA 1
ATOM 5870 C C . ASN B 1 296 ? -15.172 24.641 14.609 1 79.75 296 ASN B C 1
ATOM 5872 O O . ASN B 1 296 ? -14.945 23.469 14.258 1 79.75 296 ASN B O 1
ATOM 5876 N N . LEU B 1 297 ? -15.344 25.641 13.867 1 87.31 297 LEU B N 1
ATOM 5877 C CA . LEU B 1 297 ? -15.453 25.391 12.43 1 87.31 297 LEU B CA 1
ATOM 5878 C C . LEU B 1 297 ? -14.102 25.016 11.836 1 87.31 297 LEU B C 1
ATOM 5880 O O . LEU B 1 297 ? -14.031 24.156 10.945 1 87.31 297 LEU B O 1
ATOM 5884 N N . TYR B 1 298 ? -13.078 25.594 12.336 1 88.38 298 TYR B N 1
ATOM 5885 C CA . TYR B 1 298 ? -11.75 25.266 11.836 1 88.38 298 TYR B CA 1
ATOM 5886 C C . TYR B 1 298 ? -11.383 23.828 12.172 1 88.38 298 TYR B C 1
ATOM 5888 O O . TYR B 1 298 ? -10.781 23.125 11.359 1 88.38 298 TYR B O 1
ATOM 5896 N N . SER B 1 299 ? -11.719 23.422 13.328 1 88.5 299 SER B N 1
ATOM 5897 C CA . SER B 1 299 ? -11.477 22.047 13.719 1 88.5 299 SER B CA 1
ATOM 5898 C C . SER B 1 299 ? -12.203 21.062 12.797 1 88.5 299 SER B C 1
ATOM 5900 O O . SER B 1 299 ? -11.641 20.047 12.391 1 88.5 299 SER B O 1
ATOM 5902 N N . GLN B 1 300 ? -13.367 21.422 12.508 1 90.38 300 GLN B N 1
ATOM 5903 C CA . GLN B 1 300 ? -14.18 20.578 11.633 1 90.38 300 GLN B CA 1
ATOM 5904 C C . GLN B 1 300 ? -13.641 20.578 10.203 1 90.38 300 GLN B C 1
ATOM 5906 O O . GLN B 1 300 ? -13.703 19.562 9.508 1 90.38 300 GLN B O 1
ATOM 5911 N N . LEU B 1 301 ? -13.164 21.703 9.828 1 92.75 301 LEU B N 1
ATOM 5912 C CA . LEU B 1 301 ? -12.586 21.812 8.5 1 92.75 301 LEU B CA 1
ATOM 5913 C C . LEU B 1 301 ? -11.359 20.922 8.352 1 92.75 301 LEU B C 1
ATOM 5915 O O . LEU B 1 301 ? -11.195 20.25 7.336 1 92.75 301 LEU B O 1
ATOM 5919 N N . TRP B 1 302 ? -10.531 20.906 9.367 1 92.56 302 TRP B N 1
ATOM 5920 C CA . TRP B 1 302 ? -9.359 20.031 9.367 1 92.56 302 TRP B CA 1
ATOM 5921 C C . TRP B 1 302 ? -9.766 18.562 9.312 1 92.56 302 TRP B C 1
ATOM 5923 O O . TRP B 1 302 ? -9.242 17.797 8.5 1 92.56 302 TRP B O 1
ATOM 5933 N N . LYS B 1 303 ? -10.656 18.219 10.117 1 91.69 303 LYS B N 1
ATOM 5934 C CA . LYS B 1 303 ? -11.148 16.844 10.148 1 91.69 303 LYS B CA 1
ATOM 5935 C C . LYS B 1 303 ? -11.688 16.406 8.789 1 91.69 303 LYS B C 1
ATOM 5937 O O . LYS B 1 303 ? -11.43 15.297 8.336 1 91.69 303 LYS B O 1
ATOM 5942 N N . THR B 1 304 ? -12.398 17.312 8.219 1 93.31 304 THR B N 1
ATOM 5943 C CA . THR B 1 304 ? -12.977 17.047 6.91 1 93.31 304 THR B CA 1
ATOM 5944 C C . THR B 1 304 ? -11.883 16.844 5.863 1 93.31 304 THR B C 1
ATOM 5946 O O . THR B 1 304 ? -11.938 15.914 5.066 1 93.31 304 THR B O 1
ATOM 5949 N N . ARG B 1 305 ? -10.945 17.703 5.828 1 94.81 305 ARG B N 1
ATOM 5950 C CA . ARG B 1 305 ? -9.844 17.609 4.883 1 94.81 305 ARG B CA 1
ATOM 5951 C C . ARG B 1 305 ? -9.125 16.266 5.016 1 94.81 305 ARG B C 1
ATOM 5953 O O . ARG B 1 305 ? -8.836 15.609 4.016 1 94.81 305 ARG B O 1
ATOM 5960 N N . TYR B 1 306 ? -8.875 15.836 6.219 1 94.19 306 TYR B N 1
ATOM 5961 C CA . TYR B 1 306 ? -8.18 14.578 6.457 1 94.19 306 TYR B CA 1
ATOM 5962 C C . TYR B 1 306 ? -9.023 13.398 6 1 94.19 306 TYR B C 1
ATOM 5964 O O . TYR B 1 306 ? -8.508 12.453 5.398 1 94.19 306 TYR B O 1
ATOM 5972 N N . ALA B 1 307 ? -10.25 13.477 6.32 1 94.12 307 ALA B N 1
ATOM 5973 C CA . ALA B 1 307 ? -11.156 12.398 5.938 1 94.12 307 ALA B CA 1
ATOM 5974 C C . ALA B 1 307 ? -11.219 12.242 4.418 1 94.12 307 ALA B C 1
ATOM 5976 O O . ALA B 1 307 ? -11.125 11.133 3.896 1 94.12 307 ALA B O 1
ATOM 5977 N N . LEU B 1 308 ? -11.367 13.375 3.756 1 95.62 308 LEU B N 1
ATOM 5978 C CA . LEU B 1 308 ? -11.461 13.336 2.299 1 95.62 308 LEU B CA 1
ATOM 5979 C C . LEU B 1 308 ? -10.133 12.906 1.687 1 95.62 308 LEU B C 1
ATOM 5981 O O . LEU B 1 308 ? -10.109 12.203 0.674 1 95.62 308 LEU B O 1
ATOM 5985 N N . THR B 1 309 ? -9.055 13.375 2.262 1 96.56 309 THR B N 1
ATOM 5986 C CA . THR B 1 309 ? -7.738 12.953 1.807 1 96.56 309 THR B CA 1
ATOM 5987 C C . THR B 1 309 ? -7.586 11.438 1.904 1 96.56 309 THR B C 1
ATOM 5989 O O . THR B 1 309 ? -7.125 10.797 0.962 1 96.56 309 THR B O 1
ATOM 5992 N N . ARG B 1 310 ? -7.969 10.906 2.994 1 95.31 310 ARG B N 1
ATOM 5993 C CA . ARG B 1 310 ? -7.898 9.461 3.197 1 95.31 310 ARG B CA 1
ATOM 5994 C C . ARG B 1 310 ? -8.734 8.727 2.164 1 95.31 310 ARG B C 1
ATOM 5996 O O . ARG B 1 310 ? -8.289 7.727 1.591 1 95.31 310 ARG B O 1
ATOM 6003 N N . LYS B 1 311 ? -9.875 9.188 1.946 1 94.62 311 LYS B N 1
ATOM 6004 C CA . LYS B 1 311 ? -10.766 8.547 0.976 1 94.62 311 LYS B CA 1
ATOM 6005 C C . LYS B 1 311 ? -10.172 8.602 -0.429 1 94.62 311 LYS B C 1
ATOM 6007 O O . LYS B 1 311 ? -10.203 7.605 -1.158 1 94.62 311 LYS B O 1
ATOM 6012 N N . LEU B 1 312 ? -9.711 9.758 -0.8 1 96.69 312 LEU B N 1
ATOM 6013 C CA . LEU B 1 312 ? -9.094 9.906 -2.115 1 96.69 312 LEU B CA 1
ATOM 6014 C C . LEU B 1 312 ? -7.93 8.945 -2.285 1 96.69 312 LEU B C 1
ATOM 6016 O O . LEU B 1 312 ? -7.75 8.359 -3.359 1 96.69 312 LEU B O 1
ATOM 6020 N N . ASN B 1 313 ? -7.176 8.781 -1.24 1 95.81 313 ASN B N 1
ATOM 6021 C CA . ASN B 1 313 ? -6.055 7.848 -1.277 1 95.81 313 ASN B CA 1
ATOM 6022 C C . ASN B 1 313 ? -6.535 6.398 -1.317 1 95.81 313 ASN B C 1
ATOM 6024 O O . ASN B 1 313 ? -5.996 5.586 -2.068 1 95.81 313 ASN B O 1
ATOM 6028 N N . ASP B 1 314 ? -7.543 6.082 -0.556 1 93.19 314 ASP B N 1
ATOM 6029 C CA . ASP B 1 314 ? -8.094 4.73 -0.507 1 93.19 314 ASP B CA 1
ATOM 6030 C C . ASP B 1 314 ? -8.594 4.293 -1.881 1 93.19 314 ASP B C 1
ATOM 6032 O O . ASP B 1 314 ? -8.547 3.107 -2.213 1 93.19 314 ASP B O 1
ATOM 6036 N N . PHE B 1 315 ? -9.055 5.195 -2.635 1 93.62 315 PHE B N 1
ATOM 6037 C CA . PHE B 1 315 ? -9.625 4.875 -3.938 1 93.62 315 PHE B CA 1
ATOM 6038 C C . PHE B 1 315 ? -8.617 5.129 -5.047 1 93.62 315 PHE B C 1
ATOM 6040 O O . PHE B 1 315 ? -8.984 5.219 -6.223 1 93.62 315 PHE B O 1
ATOM 6047 N N . ASP B 1 316 ? -7.34 5.398 -4.742 1 92.12 316 ASP B N 1
ATOM 6048 C CA . ASP B 1 316 ? -6.176 5.34 -5.621 1 92.12 316 ASP B CA 1
ATOM 6049 C C . ASP B 1 316 ? -6.047 6.621 -6.441 1 92.12 316 ASP B C 1
ATOM 6051 O O . ASP B 1 316 ? -5.41 6.629 -7.496 1 92.12 316 ASP B O 1
ATOM 6055 N N . TYR B 1 317 ? -6.695 7.727 -6.094 1 96.5 317 TYR B N 1
ATOM 6056 C CA . TYR B 1 317 ? -6.469 9.008 -6.762 1 96.5 317 TYR B CA 1
ATOM 6057 C C . TYR B 1 317 ? -5.16 9.633 -6.301 1 96.5 317 TYR B C 1
ATOM 6059 O O . TYR B 1 317 ? -4.465 10.289 -7.086 1 96.5 317 TYR B O 1
ATOM 6067 N N . ASN B 1 318 ? -4.82 9.453 -5.098 1 96.12 318 ASN B N 1
ATOM 6068 C CA . ASN B 1 318 ? -3.57 9.812 -4.434 1 96.12 318 ASN B CA 1
ATOM 6069 C C . ASN B 1 318 ? -3.404 11.328 -4.332 1 96.12 318 ASN B C 1
ATOM 6071 O O . ASN B 1 318 ? -3.17 12 -5.34 1 96.12 318 ASN B O 1
ATOM 6075 N N . VAL B 1 319 ? -3.477 11.805 -3.18 1 97.75 319 VAL B N 1
ATOM 6076 C CA . VAL B 1 319 ? -3.375 13.242 -2.924 1 97.75 319 VAL B CA 1
ATOM 6077 C C . VAL B 1 319 ? -1.905 13.641 -2.83 1 97.75 319 VAL B C 1
ATOM 6079 O O . VAL B 1 319 ? -1.144 13.062 -2.053 1 97.75 319 VAL B O 1
ATOM 6082 N N . LEU B 1 320 ? -1.541 14.664 -3.65 1 97.06 320 LEU B N 1
ATOM 6083 C CA . LEU B 1 320 ? -0.197 15.227 -3.58 1 97.06 320 LEU B CA 1
ATOM 6084 C C . LEU B 1 320 ? -0.104 16.266 -2.471 1 97.06 320 LEU B C 1
ATOM 6086 O O . LEU B 1 320 ? 0.826 16.234 -1.661 1 97.06 320 LEU B O 1
ATOM 6090 N N . LYS B 1 321 ? -1.062 17.125 -2.484 1 96.38 321 LYS B N 1
ATOM 6091 C CA . LYS B 1 321 ? -1.146 18.234 -1.529 1 96.38 321 LYS B CA 1
ATOM 6092 C C . LYS B 1 321 ? -2.588 18.688 -1.351 1 96.38 321 LYS B C 1
ATOM 6094 O O . LYS B 1 321 ? -3.422 18.5 -2.236 1 96.38 321 LYS B O 1
ATOM 6099 N N . ALA B 1 322 ? -2.834 19.25 -0.202 1 96.94 322 ALA B N 1
ATOM 6100 C CA . ALA B 1 322 ? -4.16 19.797 0.074 1 96.94 322 ALA B CA 1
ATOM 6101 C C . ALA B 1 322 ? -4.062 21.109 0.852 1 96.94 322 ALA B C 1
ATOM 6103 O O . ALA B 1 322 ? -3.174 21.281 1.688 1 96.94 322 ALA B O 1
ATOM 6104 N N . VAL B 1 323 ? -4.93 22.031 0.531 1 96.62 323 VAL B N 1
ATOM 6105 C CA . VAL B 1 323 ? -5.047 23.297 1.249 1 96.62 323 VAL B CA 1
ATOM 6106 C C . VAL B 1 323 ? -6.52 23.609 1.521 1 96.62 323 VAL B C 1
ATOM 6108 O O . VAL B 1 323 ? -7.406 22.969 0.938 1 96.62 323 VAL B O 1
ATOM 6111 N N . GLN B 1 324 ? -6.742 24.484 2.471 1 96.44 324 GLN B N 1
ATOM 6112 C CA . GLN B 1 324 ? -8.109 24.844 2.822 1 96.44 324 GLN B CA 1
ATOM 6113 C C . GLN B 1 324 ? -8.188 26.312 3.234 1 96.44 324 GLN B C 1
ATOM 6115 O O . GLN B 1 324 ? -7.176 26.938 3.557 1 96.44 324 GLN B O 1
ATOM 6120 N N . ASP B 1 325 ? -9.32 26.859 3.105 1 94.5 325 ASP B N 1
ATOM 6121 C CA . ASP B 1 325 ? -9.578 28.203 3.588 1 94.5 325 ASP B CA 1
ATOM 6122 C C . ASP B 1 325 ? -11.055 28.391 3.93 1 94.5 325 ASP B C 1
ATOM 6124 O O . ASP B 1 325 ? -11.906 27.625 3.479 1 94.5 325 ASP B O 1
ATOM 6128 N N . MET B 1 326 ? -11.273 29.312 4.82 1 93.25 326 MET B N 1
ATOM 6129 C CA . MET B 1 326 ? -12.625 29.688 5.234 1 93.25 326 MET B CA 1
ATOM 6130 C C . MET B 1 326 ? -12.938 31.125 4.832 1 93.25 326 MET B C 1
ATOM 6132 O O . MET B 1 326 ? -12.172 32.031 5.152 1 93.25 326 MET B O 1
ATOM 6136 N N . TYR B 1 327 ? -14.023 31.281 4.156 1 92.19 327 TYR B N 1
ATOM 6137 C CA . TYR B 1 327 ? -14.484 32.594 3.74 1 92.19 327 TYR B CA 1
ATOM 6138 C C . TYR B 1 327 ? -15.781 32.969 4.445 1 92.19 327 TYR B C 1
ATOM 6140 O O . TYR B 1 327 ? -16.203 32.281 5.379 1 92.19 327 TYR B O 1
ATOM 6148 N N . GLU B 1 328 ? -16.25 34.125 4.109 1 90.88 328 GLU B N 1
ATOM 6149 C CA . GLU B 1 328 ? -17.438 34.656 4.781 1 90.88 328 GLU B CA 1
ATOM 6150 C C . GLU B 1 328 ? -18.641 33.719 4.605 1 90.88 328 GLU B C 1
ATOM 6152 O O . GLU B 1 328 ? -19.406 33.5 5.547 1 90.88 328 GLU B O 1
ATOM 6157 N N . LYS B 1 329 ? -18.734 33.125 3.422 1 92 329 LYS B N 1
ATOM 6158 C CA . LYS B 1 329 ? -19.953 32.344 3.158 1 92 329 LYS B CA 1
ATOM 6159 C C . LYS B 1 329 ? -19.625 30.906 2.822 1 92 329 LYS B C 1
ATOM 6161 O O . LYS B 1 329 ? -20.531 30.047 2.779 1 92 329 LYS B O 1
ATOM 6166 N N . LYS B 1 330 ? -18.391 30.672 2.58 1 94.38 330 LYS B N 1
ATOM 6167 C CA . LYS B 1 330 ? -18.094 29.328 2.107 1 94.38 330 LYS B CA 1
ATOM 6168 C C . LYS B 1 330 ? -16.797 28.797 2.727 1 94.38 330 LYS B C 1
ATOM 6170 O O . LYS B 1 330 ? -15.969 29.578 3.184 1 94.38 330 LYS B O 1
ATOM 6175 N N . LEU B 1 331 ? -16.719 27.5 2.816 1 94.5 331 LEU B N 1
ATOM 6176 C CA . LEU B 1 331 ? -15.516 26.75 3.125 1 94.5 331 LEU B CA 1
ATOM 6177 C C . LEU B 1 331 ? -14.969 26.062 1.877 1 94.5 331 LEU B C 1
ATOM 6179 O O . LEU B 1 331 ? -15.742 25.516 1.079 1 94.5 331 LEU B O 1
ATOM 6183 N N . GLU B 1 332 ? -13.656 26.125 1.675 1 96.25 332 GLU B N 1
ATOM 6184 C CA . GLU B 1 332 ? -13.062 25.516 0.49 1 96.25 332 GLU B CA 1
ATOM 6185 C C . GLU B 1 332 ? -11.898 24.609 0.863 1 96.25 332 GLU B C 1
ATOM 6187 O O . GLU B 1 332 ? -11.031 25 1.654 1 96.25 332 GLU B O 1
ATOM 6192 N N . ILE B 1 333 ? -11.914 23.422 0.372 1 97 333 ILE B N 1
ATOM 6193 C CA . ILE B 1 333 ? -10.789 22.5 0.435 1 97 333 ILE B CA 1
ATOM 6194 C C . ILE B 1 333 ? -10.328 22.141 -0.978 1 97 333 ILE B C 1
ATOM 6196 O O . ILE B 1 333 ? -11.133 21.75 -1.82 1 97 333 ILE B O 1
ATOM 6200 N N . VAL B 1 334 ? -9.055 22.312 -1.267 1 98.38 334 VAL B N 1
ATOM 6201 C CA . VAL B 1 334 ? -8.516 22.047 -2.596 1 98.38 334 VAL B CA 1
ATOM 6202 C C . VAL B 1 334 ? -7.465 20.938 -2.516 1 98.38 334 VAL B C 1
ATOM 6204 O O . VAL B 1 334 ? -6.59 20.969 -1.651 1 98.38 334 VAL B O 1
ATOM 6207 N N . PHE B 1 335 ? -7.609 19.969 -3.445 1 98.25 335 PHE B N 1
ATOM 6208 C CA . PHE B 1 335 ? -6.68 18.859 -3.521 1 98.25 335 PHE B CA 1
ATOM 6209 C C . PHE B 1 335 ? -5.945 18.844 -4.855 1 98.25 335 PHE B C 1
ATOM 6211 O O . PHE B 1 335 ? -6.559 19.031 -5.91 1 98.25 335 PHE B O 1
ATOM 6218 N N . GLU B 1 336 ? -4.66 18.734 -4.781 1 98.12 336 GLU B N 1
ATOM 6219 C CA . GLU B 1 336 ? -3.889 18.312 -5.949 1 98.12 336 GLU B CA 1
ATOM 6220 C C . GLU B 1 336 ? -3.705 16.797 -5.98 1 98.12 336 GLU B C 1
ATOM 6222 O O . GLU B 1 336 ? -3.209 16.203 -5.016 1 98.12 336 GLU B O 1
ATOM 6227 N N . LEU B 1 337 ? -4.09 16.188 -7.086 1 98.19 337 LEU B N 1
ATOM 6228 C CA . LEU B 1 337 ? -4.098 14.727 -7.203 1 98.19 337 LEU B CA 1
ATOM 6229 C C . LEU B 1 337 ? -3.102 14.266 -8.258 1 98.19 337 LEU B C 1
ATOM 6231 O O . LEU B 1 337 ? -2.844 14.977 -9.234 1 98.19 337 LEU B O 1
ATOM 6235 N N . GLU B 1 338 ? -2.607 13.062 -8.078 1 96.38 338 GLU B N 1
ATOM 6236 C CA . GLU B 1 338 ? -1.848 12.43 -9.148 1 96.38 338 GLU B CA 1
ATOM 6237 C C . GLU B 1 338 ? -2.713 12.219 -10.383 1 96.38 338 GLU B C 1
ATOM 6239 O O . GLU B 1 338 ? -2.242 12.375 -11.516 1 96.38 338 GLU B O 1
ATOM 6244 N N . ARG B 1 339 ? -3.914 11.844 -10.062 1 95.69 339 ARG B N 1
ATOM 6245 C CA . ARG B 1 339 ? -4.887 11.57 -11.109 1 95.69 339 ARG B CA 1
ATOM 6246 C C . ARG B 1 339 ? -6.312 11.773 -10.602 1 95.69 339 ARG B C 1
ATOM 6248 O O . ARG B 1 339 ? -6.59 11.562 -9.422 1 95.69 339 ARG B O 1
ATOM 6255 N N . ASP B 1 340 ? -7.188 12.211 -11.5 1 96.5 340 ASP B N 1
ATOM 6256 C CA . ASP B 1 340 ? -8.586 12.367 -11.102 1 96.5 340 ASP B CA 1
ATOM 6257 C C . ASP B 1 340 ? -9.461 11.312 -11.773 1 96.5 340 ASP B C 1
ATOM 6259 O O . ASP B 1 340 ? -10.688 11.336 -11.633 1 96.5 340 ASP B O 1
ATOM 6263 N N . GLU B 1 341 ? -8.805 10.438 -12.531 1 95.06 341 GLU B N 1
ATOM 6264 C CA . GLU B 1 341 ? -9.438 9.266 -13.133 1 95.06 341 GLU B CA 1
ATOM 6265 C C . GLU B 1 341 ? -8.625 8 -12.875 1 95.06 341 GLU B C 1
ATOM 6267 O O . GLU B 1 341 ? -7.391 8.039 -12.906 1 95.06 341 GLU B O 1
ATOM 6272 N N . VAL B 1 342 ? -9.32 6.941 -12.57 1 94.38 342 VAL B N 1
ATOM 6273 C CA . VAL B 1 342 ? -8.648 5.664 -12.344 1 94.38 342 VAL B CA 1
ATOM 6274 C C . VAL B 1 342 ? -9.141 4.637 -13.359 1 94.38 342 VAL B C 1
ATOM 6276 O O . VAL B 1 342 ? -9.992 4.941 -14.203 1 94.38 342 VAL B O 1
ATOM 6279 N N . SER B 1 343 ? -8.445 3.496 -13.352 1 92.88 343 SER B N 1
ATOM 6280 C CA . SER B 1 343 ? -8.812 2.422 -14.266 1 92.88 343 SER B CA 1
ATOM 6281 C C . SER B 1 343 ? -10.266 1.994 -14.062 1 92.88 343 SER B C 1
ATOM 6283 O O . SER B 1 343 ? -10.805 2.129 -12.961 1 92.88 343 SER B O 1
ATOM 6285 N N . LYS B 1 344 ? -10.82 1.518 -15.086 1 94 344 LYS B N 1
ATOM 6286 C CA . LYS B 1 344 ? -12.211 1.062 -15.023 1 94 344 LYS B CA 1
ATOM 6287 C C . LYS B 1 344 ? -12.344 -0.189 -14.164 1 94 344 LYS B C 1
ATOM 6289 O O . LYS B 1 344 ? -13.305 -0.328 -13.406 1 94 344 LYS B O 1
ATOM 6294 N N . THR B 1 345 ? -11.383 -1.061 -14.352 1 95.25 345 THR B N 1
ATOM 6295 C CA . THR B 1 345 ? -11.445 -2.338 -13.648 1 95.25 345 THR B CA 1
ATOM 6296 C C . THR B 1 345 ? -10.234 -2.523 -12.75 1 95.25 345 THR B C 1
ATOM 6298 O O . THR B 1 345 ? -9.258 -1.78 -12.859 1 95.25 345 THR B O 1
ATOM 6301 N N . TYR B 1 346 ? -10.344 -3.414 -11.789 1 94.69 346 TYR B N 1
ATOM 6302 C CA . TYR B 1 346 ? -9.273 -3.816 -10.883 1 94.69 346 TYR B CA 1
ATOM 6303 C C . TYR B 1 346 ? -9.398 -5.289 -10.516 1 94.69 346 TYR B C 1
ATOM 6305 O O . TYR B 1 346 ? -10.438 -5.91 -10.758 1 94.69 346 TYR B O 1
ATOM 6313 N N . LYS B 1 347 ? -8.328 -5.844 -9.992 1 95.62 347 LYS B N 1
ATOM 6314 C CA . LYS B 1 347 ? -8.328 -7.234 -9.547 1 95.62 347 LYS B CA 1
ATOM 6315 C C . LYS B 1 347 ? -8.812 -7.348 -8.102 1 95.62 347 LYS B C 1
ATOM 6317 O O . LYS B 1 347 ? -8.18 -6.812 -7.191 1 95.62 347 LYS B O 1
ATOM 6322 N N . HIS B 1 348 ? -9.891 -7.98 -7.969 1 95.19 348 HIS B N 1
ATOM 6323 C CA . HIS B 1 348 ? -10.453 -8.234 -6.645 1 95.19 348 HIS B CA 1
ATOM 6324 C C . HIS B 1 348 ? -10.078 -9.625 -6.145 1 95.19 348 HIS B C 1
ATOM 6326 O O . HIS B 1 348 ? -10.492 -10.625 -6.723 1 95.19 348 HIS B O 1
ATOM 6332 N N . THR B 1 349 ? -9.258 -9.711 -5.055 1 95.94 349 THR B N 1
ATOM 6333 C CA . THR B 1 349 ? -8.859 -10.992 -4.469 1 95.94 349 THR B CA 1
ATOM 6334 C C . THR B 1 349 ? -9.922 -11.492 -3.494 1 95.94 349 THR B C 1
ATOM 6336 O O . THR B 1 349 ? -10.312 -10.773 -2.572 1 95.94 349 THR B O 1
ATOM 6339 N N . GLY B 1 350 ? -10.414 -12.625 -3.773 1 96.06 350 GLY B N 1
ATOM 6340 C CA . GLY B 1 350 ? -11.414 -13.258 -2.924 1 96.06 350 GLY B CA 1
ATOM 6341 C C . GLY B 1 350 ? -10.82 -14.273 -1.962 1 96.06 350 GLY B C 1
ATOM 6342 O O . GLY B 1 350 ? -9.633 -14.203 -1.636 1 96.06 350 GLY B O 1
ATOM 6343 N N . PRO B 1 351 ? -11.594 -15.133 -1.493 1 96.25 351 PRO B N 1
ATOM 6344 C CA . PRO B 1 351 ? -11.164 -16.125 -0.502 1 96.25 351 PRO B CA 1
ATOM 6345 C C . PRO B 1 351 ? -10.344 -17.25 -1.119 1 96.25 351 PRO B C 1
ATOM 6347 O O . PRO B 1 351 ? -10.406 -17.469 -2.332 1 96.25 351 PRO B O 1
ATOM 6350 N N . PRO B 1 352 ? -9.57 -17.984 -0.25 1 96.62 352 PRO B N 1
ATOM 6351 C CA . PRO B 1 352 ? -8.961 -19.234 -0.718 1 96.62 352 PRO B CA 1
ATOM 6352 C C . PRO B 1 352 ? -9.992 -20.234 -1.242 1 96.62 352 PRO B C 1
ATOM 6354 O O . PRO B 1 352 ? -11.125 -20.266 -0.765 1 96.62 352 PRO B O 1
ATOM 6357 N N . VAL B 1 353 ? -9.617 -21.016 -2.193 1 96.62 353 VAL B N 1
ATOM 6358 C CA . VAL B 1 353 ? -10.555 -21.891 -2.887 1 96.62 353 VAL B CA 1
ATOM 6359 C C . VAL B 1 353 ? -11.086 -22.953 -1.926 1 96.62 353 VAL B C 1
ATOM 6361 O O . VAL B 1 353 ? -12.125 -23.562 -2.176 1 96.62 353 VAL B O 1
ATOM 6364 N N . TRP B 1 354 ? -10.391 -23.219 -0.781 1 96.06 354 TRP B N 1
ATOM 6365 C CA . TRP B 1 354 ? -10.703 -24.359 0.071 1 96.06 354 TRP B CA 1
ATOM 6366 C C . TRP B 1 354 ? -11.562 -23.938 1.256 1 96.06 354 TRP B C 1
ATOM 6368 O O . TRP B 1 354 ? -11.852 -24.734 2.145 1 96.06 354 TRP B O 1
ATOM 6378 N N . VAL B 1 355 ? -12.016 -22.672 1.25 1 95.19 355 VAL B N 1
ATOM 6379 C CA . VAL B 1 355 ? -12.859 -22.25 2.359 1 95.19 355 VAL B CA 1
ATOM 6380 C C . VAL B 1 355 ? -14.312 -22.172 1.908 1 95.19 355 VAL B C 1
ATOM 6382 O O . VAL B 1 355 ? -14.594 -22.094 0.71 1 95.19 355 VAL B O 1
ATOM 6385 N N . LYS B 1 356 ? -15.203 -22.188 2.809 1 91.81 356 LYS B N 1
ATOM 6386 C CA . LYS B 1 356 ? -16.641 -22.219 2.539 1 91.81 356 LYS B CA 1
ATOM 6387 C C . LYS B 1 356 ? -17.094 -20.953 1.817 1 91.81 356 LYS B C 1
ATOM 6389 O O . LYS B 1 356 ? -17.984 -21 0.965 1 91.81 356 LYS B O 1
ATOM 6394 N N . ALA B 1 357 ? -16.484 -19.906 2.072 1 93.75 357 ALA B N 1
ATOM 6395 C CA . ALA B 1 357 ? -16.844 -18.609 1.491 1 93.75 357 ALA B CA 1
ATOM 6396 C C . ALA B 1 357 ? -16.594 -18.609 -0.016 1 93.75 357 ALA B C 1
ATOM 6398 O O . ALA B 1 357 ? -17.094 -17.734 -0.725 1 93.75 357 ALA B O 1
ATOM 6399 N N . ALA B 1 358 ? -15.836 -19.578 -0.478 1 94.75 358 ALA B N 1
ATOM 6400 C CA . ALA B 1 358 ? -15.516 -19.688 -1.9 1 94.75 358 ALA B CA 1
ATOM 6401 C C . ALA B 1 358 ? -16.781 -19.859 -2.734 1 94.75 358 ALA B C 1
ATOM 6403 O O . ALA B 1 358 ? -16.906 -19.266 -3.811 1 94.75 358 ALA B O 1
ATOM 6404 N N . ASP B 1 359 ? -17.703 -20.578 -2.248 1 92.81 359 ASP B N 1
ATOM 6405 C CA . ASP B 1 359 ? -18.922 -20.844 -2.982 1 92.81 359 ASP B CA 1
ATOM 6406 C C . ASP B 1 359 ? -19.75 -19.562 -3.146 1 92.81 359 ASP B C 1
ATOM 6408 O O . ASP B 1 359 ? -20.281 -19.297 -4.227 1 92.81 359 ASP B O 1
ATOM 6412 N N . SER B 1 360 ? -19.875 -18.797 -2.07 1 94.44 360 SER B N 1
ATOM 6413 C CA . SER B 1 360 ? -20.594 -17.531 -2.123 1 94.44 360 SER B CA 1
ATOM 6414 C C . SER B 1 360 ? -19.922 -16.562 -3.082 1 94.44 360 SER B C 1
ATOM 6416 O O . SER B 1 360 ? -20.594 -15.82 -3.801 1 94.44 360 SER B O 1
ATOM 6418 N N . PHE B 1 361 ? -18.719 -16.562 -3.1 1 96.31 361 PHE B N 1
ATOM 6419 C CA . PHE B 1 361 ? -17.953 -15.719 -3.998 1 96.31 361 PHE B CA 1
ATOM 6420 C C . PHE B 1 361 ? -18.234 -16.062 -5.453 1 96.31 361 PHE B C 1
ATOM 6422 O O . PHE B 1 361 ? -18.484 -15.172 -6.27 1 96.31 361 PHE B O 1
ATOM 6429 N N . LEU B 1 362 ? -18.141 -17.375 -5.762 1 93.81 362 LEU B N 1
ATOM 6430 C CA . LEU B 1 362 ? -18.375 -17.828 -7.129 1 93.81 362 LEU B CA 1
ATOM 6431 C C . LEU B 1 362 ? -19.797 -17.5 -7.57 1 93.81 362 LEU B C 1
ATOM 6433 O O . LEU B 1 362 ? -20.031 -17.125 -8.719 1 93.81 362 LEU B O 1
ATOM 6437 N N . SER B 1 363 ? -20.703 -17.609 -6.641 1 93.75 363 SER B N 1
ATOM 6438 C CA . SER B 1 363 ? -22.094 -17.297 -6.949 1 93.75 363 SER B CA 1
ATOM 6439 C C . SER B 1 363 ? -22.281 -15.812 -7.234 1 93.75 363 SER B C 1
ATOM 6441 O O . SER B 1 363 ? -22.984 -15.438 -8.18 1 93.75 363 SER B O 1
ATOM 6443 N N . LYS B 1 364 ? -21.625 -15.023 -6.512 1 94 364 LYS B N 1
ATOM 6444 C CA . LYS B 1 364 ? -21.734 -13.578 -6.66 1 94 364 LYS B CA 1
ATOM 6445 C C . LYS B 1 364 ? -21.188 -13.125 -8.016 1 94 364 LYS B C 1
ATOM 6447 O O . LYS B 1 364 ? -21.75 -12.227 -8.641 1 94 364 LYS B O 1
ATOM 6452 N N . TRP B 1 365 ? -20.172 -13.82 -8.43 1 93.5 365 TRP B N 1
ATOM 6453 C CA . TRP B 1 365 ? -19.453 -13.312 -9.594 1 93.5 365 TRP B CA 1
ATOM 6454 C C . TRP B 1 365 ? -19.703 -14.188 -10.82 1 93.5 365 TRP B C 1
ATOM 6456 O O . TRP B 1 365 ? -19 -14.086 -11.82 1 93.5 365 TRP B O 1
ATOM 6466 N N . LYS B 1 366 ? -20.609 -15.102 -10.812 1 88 366 LYS B N 1
ATOM 6467 C CA . LYS B 1 366 ? -20.938 -16.047 -11.883 1 88 366 LYS B CA 1
ATOM 6468 C C . LYS B 1 366 ? -21.234 -15.312 -13.188 1 88 366 LYS B C 1
ATOM 6470 O O . LYS B 1 366 ? -20.781 -15.742 -14.258 1 88 366 LYS B O 1
ATOM 6475 N N . ASN B 1 367 ? -21.844 -14.156 -13.164 1 88.75 367 ASN B N 1
ATOM 6476 C CA . ASN B 1 367 ? -22.219 -13.43 -14.367 1 88.75 367 ASN B CA 1
ATOM 6477 C C . ASN B 1 367 ? -21.422 -12.148 -14.531 1 88.75 367 ASN B C 1
ATOM 6479 O O . ASN B 1 367 ? -21.922 -11.164 -15.086 1 88.75 367 ASN B O 1
ATOM 6483 N N . ASN B 1 368 ? -20.219 -12.25 -14.094 1 91.12 368 ASN B N 1
ATOM 6484 C CA . ASN B 1 368 ? -19.359 -11.078 -14.203 1 91.12 368 ASN B CA 1
ATOM 6485 C C . ASN B 1 368 ? -19 -10.766 -15.648 1 91.12 368 ASN B C 1
ATOM 6487 O O . ASN B 1 368 ? -18.469 -11.617 -16.359 1 91.12 368 ASN B O 1
ATOM 6491 N N . VAL B 1 369 ? -19.266 -9.594 -16.109 1 90.69 369 VAL B N 1
ATOM 6492 C CA . VAL B 1 369 ? -19.125 -9.219 -17.516 1 90.69 369 VAL B CA 1
ATOM 6493 C C . VAL B 1 369 ? -17.641 -9.078 -17.859 1 90.69 369 VAL B C 1
ATOM 6495 O O . VAL B 1 369 ? -17.266 -9.133 -19.031 1 90.69 369 VAL B O 1
ATOM 6498 N N . TYR B 1 370 ? -16.781 -8.969 -16.906 1 92.06 370 TYR B N 1
ATOM 6499 C CA . TYR B 1 370 ? -15.367 -8.75 -17.156 1 92.06 370 TYR B CA 1
ATOM 6500 C C . TYR B 1 370 ? -14.586 -10.055 -17.078 1 92.06 370 TYR B C 1
ATOM 6502 O O . TYR B 1 370 ? -13.359 -10.055 -17.094 1 92.06 370 TYR B O 1
ATOM 6510 N N . GLY B 1 371 ? -15.312 -11.156 -16.953 1 87.81 371 GLY B N 1
ATOM 6511 C CA . GLY B 1 371 ? -14.672 -12.469 -16.938 1 87.81 371 GLY B CA 1
ATOM 6512 C C . GLY B 1 371 ? -15.023 -13.281 -15.711 1 87.81 371 GLY B C 1
ATOM 6513 O O . GLY B 1 371 ? -15.383 -12.727 -14.672 1 87.81 371 GLY B O 1
ATOM 6514 N N . GLN B 1 372 ? -14.789 -14.516 -15.844 1 89.62 372 GLN B N 1
ATOM 6515 C CA . GLN B 1 372 ? -15.047 -15.43 -14.742 1 89.62 372 GLN B CA 1
ATOM 6516 C C . GLN B 1 372 ? -13.922 -15.383 -13.711 1 89.62 372 GLN B C 1
ATOM 6518 O O . GLN B 1 372 ? -12.805 -14.969 -14.023 1 89.62 372 GLN B O 1
ATOM 6523 N N . PRO B 1 373 ? -14.312 -15.766 -12.469 1 93.5 373 PRO B N 1
ATOM 6524 C CA . PRO B 1 373 ? -13.25 -15.859 -11.461 1 93.5 373 PRO B CA 1
ATOM 6525 C C . PRO B 1 373 ? -12.141 -16.812 -11.859 1 93.5 373 PRO B C 1
ATOM 6527 O O . PRO B 1 373 ? -12.375 -17.766 -12.617 1 93.5 373 PRO B O 1
ATOM 6530 N N . PHE B 1 374 ? -10.977 -16.562 -11.438 1 93.56 374 PHE B N 1
ATOM 6531 C CA . PHE B 1 374 ? -9.82 -17.406 -11.711 1 93.56 374 PHE B CA 1
ATOM 6532 C C . PHE B 1 374 ? -8.969 -17.594 -10.461 1 93.56 374 PHE B C 1
ATOM 6534 O O . PHE B 1 374 ? -9.125 -16.844 -9.484 1 93.56 374 PHE B O 1
ATOM 6541 N N . VAL B 1 375 ? -8.086 -18.562 -10.516 1 94.31 375 VAL B N 1
ATOM 6542 C CA . VAL B 1 375 ? -7.293 -18.906 -9.336 1 94.31 375 VAL B CA 1
ATOM 6543 C C . VAL B 1 375 ? -5.898 -18.297 -9.453 1 94.31 375 VAL B C 1
ATOM 6545 O O . VAL B 1 375 ? -5.25 -18.406 -10.492 1 94.31 375 VAL B O 1
ATOM 6548 N N . GLU B 1 376 ? -5.465 -17.625 -8.414 1 94.56 376 GLU B N 1
ATOM 6549 C CA . GLU B 1 376 ? -4.105 -17.109 -8.258 1 94.56 376 GLU B CA 1
ATOM 6550 C C . GLU B 1 376 ? -3.684 -17.094 -6.789 1 94.56 376 GLU B C 1
ATOM 6552 O O . GLU B 1 376 ? -4.41 -16.594 -5.93 1 94.56 376 GLU B O 1
ATOM 6557 N N . ASP B 1 377 ? -2.588 -17.703 -6.527 1 94.06 377 ASP B N 1
ATOM 6558 C CA . ASP B 1 377 ? -2.016 -17.797 -5.188 1 94.06 377 ASP B CA 1
ATOM 6559 C C . ASP B 1 377 ? -2.986 -18.469 -4.223 1 94.06 377 ASP B C 1
ATOM 6561 O O . ASP B 1 377 ? -3.168 -18 -3.092 1 94.06 377 ASP B O 1
ATOM 6565 N N . GLY B 1 378 ? -3.684 -19.375 -4.699 1 95.69 378 GLY B N 1
ATOM 6566 C CA . GLY B 1 378 ? -4.559 -20.203 -3.883 1 95.69 378 GLY B CA 1
ATOM 6567 C C . GLY B 1 378 ? -5.91 -19.562 -3.621 1 95.69 378 GLY B C 1
ATOM 6568 O O . GLY B 1 378 ? -6.762 -20.156 -2.957 1 95.69 378 GLY B O 1
ATOM 6569 N N . CYS B 1 379 ? -6.168 -18.391 -4.176 1 97.25 379 CYS B N 1
ATOM 6570 C CA . CYS B 1 379 ? -7.406 -17.656 -3.934 1 97.25 379 CYS B CA 1
ATOM 6571 C C . CYS B 1 379 ? -8.18 -17.453 -5.23 1 97.25 379 CYS B C 1
ATOM 6573 O O . CYS B 1 379 ? -7.59 -17.453 -6.316 1 97.25 379 CYS B O 1
ATOM 6575 N N . TRP B 1 380 ? -9.438 -17.344 -5.055 1 96.19 380 TRP B N 1
ATOM 6576 C CA . TRP B 1 380 ? -10.234 -16.859 -6.176 1 96.19 380 TRP B CA 1
ATOM 6577 C C . TRP B 1 380 ? -9.992 -15.367 -6.414 1 96.19 380 TRP B C 1
ATOM 6579 O O . TRP B 1 380 ? -9.883 -14.594 -5.465 1 96.19 380 TRP B O 1
ATOM 6589 N N . ASN B 1 381 ? -9.875 -14.992 -7.621 1 96 381 ASN B N 1
ATOM 6590 C CA . ASN B 1 381 ? -9.758 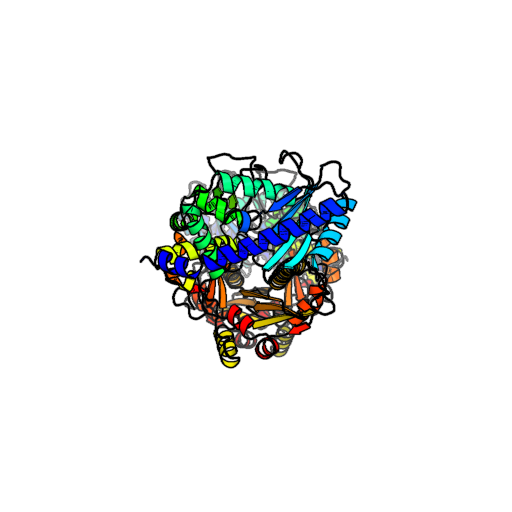-13.609 -8.055 1 96 381 ASN B CA 1
ATOM 6591 C C . ASN B 1 381 ? -10.766 -13.273 -9.148 1 96 381 ASN B C 1
ATOM 6593 O O . ASN B 1 381 ? -11.219 -14.164 -9.875 1 96 381 ASN B O 1
ATOM 6597 N N . VAL B 1 382 ? -11.133 -12.07 -9.227 1 95.56 382 VAL B N 1
ATOM 6598 C CA . VAL B 1 382 ? -12.023 -11.633 -10.297 1 95.56 382 VAL B CA 1
ATOM 6599 C C . VAL B 1 382 ? -11.664 -10.203 -10.719 1 95.56 382 VAL B C 1
ATOM 6601 O O . VAL B 1 382 ? -11.164 -9.422 -9.906 1 95.56 382 VAL B O 1
ATOM 6604 N N . ILE B 1 383 ? -11.773 -9.953 -11.984 1 94.94 383 ILE B N 1
ATOM 6605 C CA . ILE B 1 383 ? -11.688 -8.578 -12.461 1 94.94 383 ILE B CA 1
ATOM 6606 C C . ILE B 1 383 ? -13.039 -7.887 -12.289 1 94.94 383 ILE B C 1
ATOM 6608 O O . ILE B 1 383 ? -14.047 -8.344 -12.828 1 94.94 383 ILE B O 1
ATOM 6612 N N . ALA B 1 384 ? -13.055 -6.895 -11.523 1 94.69 384 ALA B N 1
ATOM 6613 C CA . ALA B 1 384 ? -14.305 -6.215 -11.188 1 94.69 384 ALA B CA 1
ATOM 6614 C C . ALA B 1 384 ? -14.25 -4.742 -11.594 1 94.69 384 ALA B C 1
ATOM 6616 O O . ALA B 1 384 ? -13.164 -4.188 -11.805 1 94.69 384 ALA B O 1
ATOM 6617 N N . GLU B 1 385 ? -15.391 -4.23 -11.75 1 94.62 385 GLU B N 1
ATOM 6618 C CA . GLU B 1 385 ? -15.508 -2.809 -12.055 1 94.62 385 GLU B CA 1
ATOM 6619 C C . GLU B 1 385 ? -15.375 -1.961 -10.789 1 94.62 385 GLU B C 1
ATOM 6621 O O . GLU B 1 385 ? -15.922 -2.312 -9.742 1 94.62 385 GLU B O 1
ATOM 6626 N N . ARG B 1 386 ? -14.625 -0.864 -10.938 1 93.69 386 ARG B N 1
ATOM 6627 C CA . ARG B 1 386 ? -14.531 0.062 -9.812 1 93.69 386 ARG B CA 1
ATOM 6628 C C . ARG B 1 386 ? -15.859 0.764 -9.562 1 93.69 386 ARG B C 1
ATOM 6630 O O . ARG B 1 386 ? -16.594 1.055 -10.508 1 93.69 386 ARG B O 1
ATOM 6637 N N . MET B 1 387 ? -16.062 1.088 -8.312 1 91.38 387 MET B N 1
ATOM 6638 C CA . MET B 1 387 ? -17.281 1.79 -7.938 1 91.38 387 MET B CA 1
ATOM 6639 C C . MET B 1 387 ? -17.297 3.205 -8.508 1 91.38 387 MET B C 1
ATOM 6641 O O . MET B 1 387 ? -18.344 3.705 -8.914 1 91.38 387 MET B O 1
ATOM 6645 N N . TYR B 1 388 ? -16.156 3.848 -8.484 1 94.19 388 TYR B N 1
ATOM 6646 C CA . TYR B 1 388 ? -16.031 5.215 -8.984 1 94.19 388 TYR B CA 1
ATOM 6647 C C . TYR B 1 388 ? -14.898 5.336 -9.984 1 94.19 388 TYR B C 1
ATOM 6649 O O . TYR B 1 388 ? -13.797 4.828 -9.75 1 94.19 388 TYR B O 1
ATOM 6657 N N . PHE B 1 389 ? -15.156 6.031 -11.062 1 93.81 389 PHE B N 1
ATOM 6658 C CA . PHE B 1 389 ? -14.141 6.254 -12.086 1 93.81 389 PHE B CA 1
ATOM 6659 C C . PHE B 1 389 ? -13.438 7.586 -11.867 1 93.81 389 PHE B C 1
ATOM 6661 O O . PHE B 1 389 ? -12.211 7.672 -11.984 1 93.81 389 PHE B O 1
ATOM 6668 N N . THR B 1 390 ? -14.172 8.57 -11.477 1 96.25 390 THR B N 1
ATOM 6669 C CA . THR B 1 390 ? -13.586 9.898 -11.305 1 96.25 390 THR B CA 1
ATOM 6670 C C . THR B 1 390 ? -13.586 10.289 -9.828 1 96.25 390 THR B C 1
ATOM 6672 O O . THR B 1 390 ? -14.445 9.859 -9.062 1 96.25 390 THR B O 1
ATOM 6675 N N . ALA B 1 391 ? -12.633 11.117 -9.461 1 96.94 391 ALA B N 1
ATOM 6676 C CA . ALA B 1 391 ? -12.562 11.641 -8.102 1 96.94 391 ALA B CA 1
ATOM 6677 C C . ALA B 1 391 ? -13.836 12.414 -7.746 1 96.94 391 ALA B C 1
ATOM 6679 O O . ALA B 1 391 ? -14.312 12.336 -6.613 1 96.94 391 ALA B O 1
ATOM 6680 N N . LYS B 1 392 ? -14.359 13.148 -8.703 1 96.5 392 LYS B N 1
ATOM 6681 C CA . LYS B 1 392 ? -15.57 13.938 -8.484 1 96.5 392 LYS B CA 1
ATOM 6682 C C . LYS B 1 392 ? -16.734 13.047 -8.078 1 96.5 392 LYS B C 1
ATOM 6684 O O . LYS B 1 392 ? -17.422 13.32 -7.082 1 96.5 392 LYS B O 1
ATOM 6689 N N . GLU B 1 393 ? -16.906 11.984 -8.828 1 95 393 GLU B N 1
ATOM 6690 C CA . GLU B 1 393 ? -17.984 11.047 -8.523 1 95 393 GLU B CA 1
ATOM 6691 C C . GLU B 1 393 ? -17.797 10.398 -7.16 1 95 393 GLU B C 1
ATOM 6693 O O . GLU B 1 393 ? -18.75 10.234 -6.402 1 95 393 GLU B O 1
ATOM 6698 N N . MET B 1 394 ? -16.594 10.016 -6.953 1 95.81 394 MET B N 1
ATOM 6699 C CA . MET B 1 394 ? -16.266 9.367 -5.684 1 95.81 394 MET B CA 1
ATOM 6700 C C . MET B 1 394 ? -16.578 10.297 -4.508 1 95.81 394 MET B C 1
ATOM 6702 O O . MET B 1 394 ? -17.219 9.875 -3.537 1 95.81 394 MET B O 1
ATOM 6706 N N . LEU B 1 395 ? -16.188 11.508 -4.574 1 94.88 395 LEU B N 1
ATOM 6707 C CA . LEU B 1 395 ? -16.438 12.469 -3.506 1 94.88 395 LEU B CA 1
ATOM 6708 C C . LEU B 1 395 ? -17.922 12.742 -3.34 1 94.88 395 LEU B C 1
ATOM 6710 O O . LEU B 1 395 ? -18.406 12.883 -2.217 1 94.88 395 LEU B O 1
ATOM 6714 N N . ALA B 1 396 ? -18.641 12.859 -4.41 1 92.62 396 ALA B N 1
ATOM 6715 C CA . ALA B 1 396 ? -20.078 13.117 -4.363 1 92.62 396 ALA B CA 1
ATOM 6716 C C . ALA B 1 396 ? -20.797 12.031 -3.578 1 92.62 396 ALA B C 1
ATOM 6718 O O . ALA B 1 396 ? -21.734 12.328 -2.826 1 92.62 396 ALA B O 1
ATOM 6719 N N . ASP B 1 397 ? -20.312 10.844 -3.701 1 90.44 397 ASP B N 1
ATOM 6720 C CA . ASP B 1 397 ? -21.016 9.719 -3.09 1 90.44 397 ASP B CA 1
ATOM 6721 C C . ASP B 1 397 ? -20.453 9.422 -1.698 1 90.44 397 ASP B C 1
ATOM 6723 O O . ASP B 1 397 ? -21.219 9.133 -0.771 1 90.44 397 ASP B O 1
ATOM 6727 N N . GLU B 1 398 ? -19.172 9.492 -1.602 1 86.25 398 GLU B N 1
ATOM 6728 C CA . GLU B 1 398 ? -18.516 8.984 -0.402 1 86.25 398 GLU B CA 1
ATOM 6729 C C . GLU B 1 398 ? -18.344 10.086 0.643 1 86.25 398 GLU B C 1
ATOM 6731 O O . GLU B 1 398 ? -18.141 9.797 1.824 1 86.25 398 GLU B O 1
ATOM 6736 N N . ALA B 1 399 ? -18.359 11.312 0.251 1 80.94 399 ALA B N 1
ATOM 6737 C CA . ALA B 1 399 ? -18.047 12.398 1.171 1 80.94 399 ALA B CA 1
ATOM 6738 C C . ALA B 1 399 ? -19.031 12.438 2.336 1 80.94 399 ALA B C 1
ATOM 6740 O O . ALA B 1 399 ? -18.641 12.695 3.479 1 80.94 399 ALA B O 1
ATOM 6741 N N . ALA B 1 400 ? -20.312 12.148 2.064 1 76.81 400 ALA B N 1
ATOM 6742 C CA . ALA B 1 400 ? -21.344 12.203 3.09 1 76.81 400 ALA B CA 1
ATOM 6743 C C . ALA B 1 400 ? -21.094 11.172 4.188 1 76.81 400 ALA B C 1
ATOM 6745 O O . ALA B 1 400 ? -21.469 11.375 5.34 1 76.81 400 ALA B O 1
ATOM 6746 N N . VAL B 1 401 ? -20.469 10.141 3.801 1 73.81 401 VAL B N 1
ATOM 6747 C CA . VAL B 1 401 ? -20.25 9.07 4.766 1 73.81 401 VAL B CA 1
ATOM 6748 C C . VAL B 1 401 ? -18.828 9.156 5.309 1 73.81 401 VAL B C 1
ATOM 6750 O O . VAL B 1 401 ? -18.406 8.336 6.133 1 73.81 401 VAL B O 1
ATOM 6753 N N . SER B 1 402 ? -18.344 10.172 4.805 1 73.75 402 SER B N 1
ATOM 6754 C CA . SER B 1 402 ? -16.984 10.383 5.285 1 73.75 402 SER B CA 1
ATOM 6755 C C . SER B 1 402 ? -16.984 11.133 6.613 1 73.75 402 SER B C 1
ATOM 6757 O O . SER B 1 402 ? -18.016 11.609 7.07 1 73.75 402 SER B O 1
ATOM 6759 N N . GLY B 1 403 ? -16.031 10.945 7.613 1 76.88 403 GLY B N 1
ATOM 6760 C CA . GLY B 1 403 ? -15.82 11.633 8.875 1 76.88 403 GLY B CA 1
ATOM 6761 C C . GLY B 1 403 ? -15.781 13.148 8.727 1 76.88 403 GLY B C 1
ATOM 6762 O O . GLY B 1 403 ? -14.852 13.797 9.203 1 76.88 403 GLY B O 1
ATOM 6763 N N . ILE B 1 404 ? -16.891 13.812 7.922 1 77.06 404 ILE B N 1
ATOM 6764 C CA . ILE B 1 404 ? -17.016 15.258 7.75 1 77.06 404 ILE B CA 1
ATOM 6765 C C . ILE B 1 404 ? -17.453 15.891 9.062 1 77.06 404 ILE B C 1
ATOM 6767 O O . ILE B 1 404 ? -18.188 15.281 9.852 1 77.06 404 ILE B O 1
ATOM 6771 N N . GLY B 1 405 ? -16.969 17.047 9.305 1 79.62 405 GLY B N 1
ATOM 6772 C CA . GLY B 1 405 ? -17.328 17.75 10.523 1 79.62 405 GLY B CA 1
ATOM 6773 C C . GLY B 1 405 ? -18.828 17.781 10.766 1 79.62 405 GLY B C 1
ATOM 6774 O O . GLY B 1 405 ? -19.625 17.891 9.828 1 79.62 405 GLY B O 1
ATOM 6775 N N . ARG B 1 406 ? -19.234 17.703 11.938 1 78.88 406 ARG B N 1
ATOM 6776 C CA . ARG B 1 406 ? -20.625 17.531 12.383 1 78.88 406 ARG B CA 1
ATOM 6777 C C . ARG B 1 406 ? -21.516 18.641 11.852 1 78.88 406 ARG B C 1
ATOM 6779 O O . ARG B 1 406 ? -22.656 18.391 11.445 1 78.88 406 ARG B O 1
ATOM 6786 N N . GLU B 1 407 ? -20.906 19.891 11.812 1 83.5 407 GLU B N 1
ATOM 6787 C CA . GLU B 1 407 ? -21.75 21.031 11.453 1 83.5 407 GLU B CA 1
ATOM 6788 C C . GLU B 1 407 ? -21.625 21.344 9.969 1 83.5 407 GLU B C 1
ATOM 6790 O O . GLU B 1 407 ? -22.359 22.203 9.453 1 83.5 407 GLU B O 1
ATOM 6795 N N . ILE B 1 408 ? -20.734 20.688 9.352 1 86.44 408 ILE B N 1
ATOM 6796 C CA . ILE B 1 408 ? -20.594 20.844 7.91 1 86.44 408 ILE B CA 1
ATOM 6797 C C . ILE B 1 408 ? -21.578 19.922 7.188 1 86.44 408 ILE B C 1
ATOM 6799 O O . ILE B 1 408 ? -21.531 18.703 7.352 1 86.44 408 ILE B O 1
ATOM 6803 N N . ASP B 1 409 ? -22.469 20.469 6.395 1 84.5 409 ASP B N 1
ATOM 6804 C CA . ASP B 1 409 ? -23.5 19.719 5.699 1 84.5 409 ASP B CA 1
ATOM 6805 C C . ASP B 1 409 ? -22.984 19.141 4.387 1 84.5 409 ASP B C 1
ATOM 6807 O O . ASP B 1 409 ? -22.781 19.875 3.416 1 84.5 409 ASP B O 1
ATOM 6811 N N . PRO B 1 410 ? -22.906 17.906 4.336 1 84.19 410 PRO B N 1
ATOM 6812 C CA . PRO B 1 410 ? -22.406 17.297 3.104 1 84.19 410 PRO B CA 1
ATOM 6813 C C . PRO B 1 410 ? -23.359 17.484 1.922 1 84.19 410 PRO B C 1
ATOM 6815 O O . PRO B 1 410 ? -22.922 17.422 0.766 1 84.19 410 PRO B O 1
ATOM 6818 N N . ASN B 1 411 ? -24.594 17.75 2.18 1 83.69 411 ASN B N 1
ATOM 6819 C CA . ASN B 1 411 ? -25.578 17.891 1.116 1 83.69 411 ASN B CA 1
ATOM 6820 C C . ASN B 1 411 ? -25.375 19.172 0.31 1 83.69 411 ASN B C 1
ATOM 6822 O O . ASN B 1 411 ? -25.828 19.281 -0.825 1 83.69 411 ASN B O 1
ATOM 6826 N N . ASN B 1 412 ? -24.672 20.109 0.885 1 88.06 412 ASN B N 1
ATOM 6827 C CA . ASN B 1 412 ? -24.406 21.359 0.165 1 88.06 412 ASN B CA 1
ATOM 6828 C C . ASN B 1 412 ? -23.031 21.359 -0.468 1 88.06 412 ASN B C 1
ATOM 6830 O O . ASN B 1 412 ? -22.562 22.391 -0.953 1 88.06 412 ASN B O 1
ATOM 6834 N N . MET B 1 413 ? -22.484 20.281 -0.451 1 91.75 413 MET B N 1
ATOM 6835 C CA . MET B 1 413 ? -21.125 20.141 -0.989 1 91.75 413 MET B CA 1
ATOM 6836 C C . MET B 1 413 ? -21.125 20.312 -2.504 1 91.75 413 MET B C 1
ATOM 6838 O O . MET B 1 413 ? -21.891 19.656 -3.207 1 91.75 413 MET B O 1
ATOM 6842 N N . LYS B 1 414 ? -20.391 21.203 -2.996 1 95.06 414 LYS B N 1
ATOM 6843 C CA . LYS B 1 414 ? -20.141 21.359 -4.426 1 95.06 414 LYS B CA 1
ATOM 6844 C C . LYS B 1 414 ? -18.719 20.906 -4.785 1 95.06 414 LYS B C 1
ATOM 6846 O O . LYS B 1 414 ? -17.75 21.312 -4.141 1 95.06 414 LYS B O 1
ATOM 6851 N N . ILE B 1 415 ? -18.641 20.078 -5.766 1 96.81 415 ILE B N 1
ATOM 6852 C CA . ILE B 1 415 ? -17.359 19.516 -6.164 1 96.81 415 ILE B CA 1
ATOM 6853 C C . ILE B 1 415 ? -16.953 20.078 -7.523 1 96.81 415 ILE B C 1
ATOM 6855 O O . ILE B 1 415 ? -17.734 20.031 -8.477 1 96.81 415 ILE B O 1
ATOM 6859 N N . ARG B 1 416 ? -15.797 20.641 -7.578 1 97.75 416 ARG B N 1
ATOM 6860 C CA . ARG B 1 416 ? -15.242 21.172 -8.82 1 97.75 416 ARG B CA 1
ATOM 6861 C C . ARG B 1 416 ? -14.148 20.266 -9.359 1 97.75 416 ARG B C 1
ATOM 6863 O O . ARG B 1 416 ? -13.211 19.906 -8.633 1 97.75 416 ARG B O 1
ATOM 6870 N N . ASP B 1 417 ? -14.281 19.938 -10.625 1 97.19 417 ASP B N 1
ATOM 6871 C CA . ASP B 1 417 ? -13.234 19.156 -11.258 1 97.19 417 ASP B CA 1
ATOM 6872 C C . ASP B 1 417 ? -12.047 20.031 -11.648 1 97.19 417 ASP B C 1
ATOM 6874 O O . ASP B 1 417 ? -11.992 21.203 -11.289 1 97.19 417 ASP B O 1
ATOM 6878 N N . HIS B 1 418 ? -11.102 19.453 -12.344 1 97.44 418 HIS B N 1
ATOM 6879 C CA . HIS B 1 418 ? -9.82 20.094 -12.633 1 97.44 418 HIS B CA 1
ATOM 6880 C C . HIS B 1 418 ? -10.023 21.438 -13.328 1 97.44 418 HIS B C 1
ATOM 6882 O O . HIS B 1 418 ? -9.578 22.469 -12.836 1 97.44 418 HIS B O 1
ATOM 6888 N N . GLU B 1 419 ? -10.766 21.453 -14.406 1 96.56 419 GLU B N 1
ATOM 6889 C CA . GLU B 1 419 ? -10.953 22.672 -15.188 1 96.56 419 GLU B CA 1
ATOM 6890 C C . GLU B 1 419 ? -11.742 23.719 -14.398 1 96.56 419 GLU B C 1
ATOM 6892 O O . GLU B 1 419 ? -11.391 24.891 -14.391 1 96.56 419 GLU B O 1
ATOM 6897 N N . THR B 1 420 ? -12.75 23.281 -13.75 1 97.38 420 THR B N 1
ATOM 6898 C CA . THR B 1 420 ? -13.586 24.188 -12.961 1 97.38 420 THR B CA 1
ATOM 6899 C C . THR B 1 420 ? -12.797 24.75 -11.773 1 97.38 420 THR B C 1
ATOM 6901 O O . THR B 1 420 ? -12.961 25.906 -11.414 1 97.38 420 THR B O 1
ATOM 6904 N N . SER B 1 421 ? -11.992 23.922 -11.164 1 97.81 421 SER B N 1
ATOM 6905 C CA . SER B 1 421 ? -11.172 24.375 -10.047 1 97.81 421 SER B CA 1
ATOM 6906 C C . SER B 1 421 ? -10.211 25.484 -10.492 1 97.81 421 SER B C 1
ATOM 6908 O O . SER B 1 421 ? -10.094 26.5 -9.82 1 97.81 421 SER B O 1
ATOM 6910 N N . LEU B 1 422 ? -9.57 25.281 -11.617 1 96.69 422 LEU B N 1
ATOM 6911 C CA . LEU B 1 422 ? -8.609 26.266 -12.117 1 96.69 422 LEU B CA 1
ATOM 6912 C C . LEU B 1 422 ? -9.297 27.578 -12.445 1 96.69 422 LEU B C 1
ATOM 6914 O O . LEU B 1 422 ? -8.703 28.656 -12.312 1 96.69 422 LEU B O 1
ATOM 6918 N N . ASN B 1 423 ? -10.586 27.516 -12.734 1 95.81 423 ASN B N 1
ATOM 6919 C CA . ASN B 1 423 ? -11.305 28.703 -13.188 1 95.81 423 ASN B CA 1
ATOM 6920 C C . ASN B 1 423 ? -12.055 29.391 -12.047 1 95.81 423 ASN B C 1
ATOM 6922 O O . ASN B 1 423 ? -12.227 30.609 -12.055 1 95.81 423 ASN B O 1
ATOM 6926 N N . GLU B 1 424 ? -12.484 28.609 -11.047 1 95.44 424 GLU B N 1
ATOM 6927 C CA . GLU B 1 424 ? -13.445 29.156 -10.102 1 95.44 424 GLU B CA 1
ATOM 6928 C C . GLU B 1 424 ? -12.867 29.219 -8.688 1 95.44 424 GLU B C 1
ATOM 6930 O O . GLU B 1 424 ? -13.367 29.953 -7.836 1 95.44 424 GLU B O 1
ATOM 6935 N N . THR B 1 425 ? -11.898 28.422 -8.438 1 95.62 425 THR B N 1
ATOM 6936 C CA . THR B 1 425 ? -11.312 28.422 -7.105 1 95.62 425 THR B CA 1
ATOM 6937 C C . THR B 1 425 ? -10.492 29.688 -6.867 1 95.62 425 THR B C 1
ATOM 6939 O O . THR B 1 425 ? -9.938 30.266 -7.805 1 95.62 425 THR B O 1
ATOM 6942 N N . ASN B 1 426 ? -10.445 30.125 -5.598 1 94.5 426 ASN B N 1
ATOM 6943 C CA . ASN B 1 426 ? -9.648 31.297 -5.234 1 94.5 426 ASN B CA 1
ATOM 6944 C C . ASN B 1 426 ? -8.195 31.156 -5.676 1 94.5 426 ASN B C 1
ATOM 6946 O O . ASN B 1 426 ? -7.508 30.219 -5.254 1 94.5 426 ASN B O 1
ATOM 6950 N N . PRO B 1 427 ? -7.727 32.031 -6.508 1 95.56 427 PRO B N 1
ATOM 6951 C CA . PRO B 1 427 ? -6.363 31.922 -7.031 1 95.56 427 PRO B CA 1
ATOM 6952 C C . PRO B 1 427 ? -5.305 31.938 -5.934 1 95.56 427 PRO B C 1
ATOM 6954 O O . PRO B 1 427 ? -4.246 31.328 -6.082 1 95.56 427 PRO B O 1
ATOM 6957 N N . ALA B 1 428 ? -5.594 32.688 -4.895 1 94.88 428 ALA B N 1
ATOM 6958 C CA . ALA B 1 428 ? -4.641 32.719 -3.791 1 94.88 428 ALA B CA 1
ATOM 6959 C C . ALA B 1 428 ? -4.461 31.328 -3.172 1 94.88 428 ALA B C 1
ATOM 6961 O O . ALA B 1 428 ? -3.344 30.922 -2.846 1 94.88 428 ALA B O 1
ATOM 6962 N N . LEU B 1 429 ? -5.574 30.656 -3.047 1 95.88 429 LEU B N 1
ATOM 6963 C CA . LEU B 1 429 ? -5.543 29.312 -2.477 1 95.88 429 LEU B CA 1
ATOM 6964 C C . LEU B 1 429 ? -4.852 28.344 -3.422 1 95.88 429 LEU B C 1
ATOM 6966 O O . LEU B 1 429 ? -4.07 27.5 -2.982 1 95.88 429 LEU B O 1
ATOM 6970 N N . LEU B 1 430 ? -5.098 28.469 -4.715 1 97.44 430 LEU B N 1
ATOM 6971 C CA . LEU B 1 430 ? -4.449 27.625 -5.719 1 97.44 430 LEU B CA 1
ATOM 6972 C C . LEU B 1 430 ? -2.949 27.891 -5.758 1 97.44 430 LEU B C 1
ATOM 6974 O O . LEU B 1 430 ? -2.158 26.969 -5.973 1 97.44 430 LEU B O 1
ATOM 6978 N N . THR B 1 431 ? -2.598 29.172 -5.582 1 96.12 431 THR B N 1
ATOM 6979 C CA . THR B 1 431 ? -1.186 29.531 -5.551 1 96.12 431 THR B CA 1
ATOM 6980 C C . THR B 1 431 ? -0.476 28.859 -4.383 1 96.12 431 THR B C 1
ATOM 6982 O O . THR B 1 431 ? 0.617 28.312 -4.547 1 96.12 431 THR B O 1
ATOM 6985 N N . GLU B 1 432 ? -1.129 28.891 -3.248 1 93.88 432 GLU B N 1
ATOM 6986 C CA . GLU B 1 432 ? -0.577 28.203 -2.078 1 93.88 432 GLU B CA 1
ATOM 6987 C C . GLU B 1 432 ? -0.413 26.703 -2.334 1 93.88 432 GLU B C 1
ATOM 6989 O O . GLU B 1 432 ? 0.566 26.109 -1.896 1 93.88 432 GLU B O 1
ATOM 6994 N N . LEU B 1 433 ? -1.308 26.141 -3.072 1 95.88 433 LEU B N 1
ATOM 6995 C CA . LEU B 1 433 ? -1.324 24.719 -3.352 1 95.88 433 LEU B CA 1
ATOM 6996 C C . LEU B 1 433 ? -0.205 24.328 -4.316 1 95.88 433 LEU B C 1
ATOM 6998 O O . LEU B 1 433 ? 0.547 23.391 -4.059 1 95.88 433 LEU B O 1
ATOM 7002 N N . LEU B 1 434 ? -0.034 25.062 -5.402 1 95.12 434 LEU B N 1
ATOM 7003 C CA . LEU B 1 434 ? 0.782 24.641 -6.535 1 95.12 434 LEU B CA 1
ATOM 7004 C C . LEU B 1 434 ? 2.193 25.219 -6.434 1 95.12 434 LEU B C 1
ATOM 7006 O O . LEU B 1 434 ? 3.115 24.719 -7.086 1 95.12 434 LEU B O 1
ATOM 7010 N N . ASP B 1 435 ? 2.354 26.219 -5.672 1 89.19 435 ASP B N 1
ATOM 7011 C CA . ASP B 1 435 ? 3.656 26.859 -5.484 1 89.19 435 ASP B CA 1
ATOM 7012 C C . ASP B 1 435 ? 3.934 27.109 -4.004 1 89.19 435 ASP B C 1
ATOM 7014 O O . ASP B 1 435 ? 3.99 28.266 -3.572 1 89.19 435 ASP B O 1
ATOM 7018 N N . PRO B 1 436 ? 4.238 26.047 -3.377 1 84 436 PRO B N 1
ATOM 7019 C CA . PRO B 1 436 ? 4.453 26.203 -1.937 1 84 436 PRO B CA 1
ATOM 7020 C C . PRO B 1 436 ? 5.746 26.953 -1.611 1 84 436 PRO B C 1
ATOM 7022 O O . PRO B 1 436 ? 6.824 26.547 -2.051 1 84 436 PRO B O 1
ATOM 7025 N N . LYS B 1 437 ? 5.617 28.141 -1.071 1 87.5 437 LYS B N 1
ATOM 7026 C CA . LYS B 1 437 ? 6.73 28.938 -0.562 1 87.5 437 LYS B CA 1
ATOM 7027 C C . LYS B 1 437 ? 6.512 29.312 0.9 1 87.5 437 LYS B C 1
ATOM 7029 O O . LYS B 1 437 ? 5.383 29.578 1.317 1 87.5 437 LYS B O 1
ATOM 7034 N N . GLN B 1 438 ? 7.582 29.297 1.58 1 88.62 438 GLN B N 1
ATOM 7035 C CA . GLN B 1 438 ? 7.477 29.766 2.959 1 88.62 438 GLN B CA 1
ATOM 7036 C C . GLN B 1 438 ? 7.285 31.281 3.012 1 88.62 438 GLN B C 1
ATOM 7038 O O . GLN B 1 438 ? 7.703 32 2.1 1 88.62 438 GLN B O 1
ATOM 7043 N N . SER B 1 439 ? 6.719 31.75 4.031 1 90.12 439 SER B N 1
ATOM 7044 C CA . SER B 1 439 ? 6.375 33.156 4.156 1 90.12 439 SER B CA 1
ATOM 7045 C C . SER B 1 439 ? 7.621 34.031 4.09 1 90.12 439 SER B C 1
ATOM 7047 O O . SER B 1 439 ? 7.566 35.156 3.596 1 90.12 439 SER B O 1
ATOM 7049 N N . TRP B 1 440 ? 8.781 33.5 4.535 1 93.38 440 TRP B N 1
ATOM 7050 C CA . TRP B 1 440 ? 10 34.312 4.59 1 93.38 440 TRP B CA 1
ATOM 7051 C C . TRP B 1 440 ? 10.797 34.156 3.299 1 93.38 440 TRP B C 1
ATOM 7053 O O . TRP B 1 440 ? 11.859 34.781 3.154 1 93.38 440 TRP B O 1
ATOM 7063 N N . GLU B 1 441 ? 10.266 33.375 2.373 1 88.62 441 GLU B N 1
ATOM 7064 C CA . GLU B 1 441 ? 10.953 33.188 1.103 1 88.62 441 GLU B CA 1
ATOM 7065 C C . GLU B 1 441 ? 10.312 34 -0.012 1 88.62 441 GLU B C 1
ATOM 7067 O O . GLU B 1 441 ? 10.797 34 -1.145 1 88.62 441 GLU B O 1
ATOM 7072 N N . VAL B 1 442 ? 9.203 34.594 0.28 1 85.5 442 VAL B N 1
ATOM 7073 C CA . VAL B 1 442 ? 8.5 35.406 -0.724 1 85.5 442 VAL B CA 1
ATOM 7074 C C . VAL B 1 442 ? 9.227 36.719 -0.935 1 85.5 442 VAL B C 1
ATOM 7076 O O . VAL B 1 442 ? 9.703 37.344 0.023 1 85.5 442 VAL B O 1
#

Foldseek 3Di:
DPPLVVLLVVWQADPVLLVVVVVQVVVLQVLLVVVCVVVVHPWDKDWFDCNLLVLDTSADETEIETAHEPPDDPVVQQVVQVVSCCVRFPDWDWDDDQAIWIWHDTPRHIYIYGYYHDDDACVPDDGPCNCGVVLRVVLNVQPDPVLSSQLNSQQLLLVLQQAEDLFLQNLHAYSSNSSVLCSQQVGNLSSLVVLLPAFQQDEAERVPDADPDDHGRYAYADPRHRVDGNSRSHDNVSSVSSNVSSVVCVVPNDCSSRVFDDDDFDDLVVLVVLCVVVVKWKKKKKFWDDPDDPRLVSNLLVQLLVQLQVLCVVLPQHFPDKDWDDDPTMTMIMTITNHFFDDFKDKDWAAFCPDPCNVVVQVVCVPPPQDHWDDDPRTTIDIHGDPDGGSQVSCLPCSCVTSGGPRTDSVRMDMDTRVRCSVPPDSSRSCCTSPPDGRSRD/DDPLVVVLVVWQADPVLLVVVVVQVVVLQVLLVVVCVVVVNPWDKDWFDCNLLVLDTSADETEIETAAEPPDDPVVQQVVQVVSLCVRFPDWDWDDDQAIWIWHDTPRHIYIYGYDHDDDAPVPDDGPCNCGVVLRVVLNVQPDPVLSSQLNSQQLLLVLQQAEDLFLQNLHAYSSNSSVLCSQQVGNLSSLVVLLPAFQQDEAERVPDADPDDHGRYAYADPRHRVDGNSRSHDNVSSVSSNVSSVVCVVPNDCSSRVFDDDDFDDLVVLVVLCVVVVKWKKKKKFWDDPDDPRLVSNLLVQLLVQLQVLCVVLPQHFPDKDWDDDPTMTMIMTITNHFFDDFKDKDWAAFCPDPCNVVVQVVCVPPPQDHWDDDPRTTIDIHGDPDGGSQVSCLPCSCVTSGGPRTDSVRMDMDTRVRCSVPPDSSRSCCTSPPDGRSRD

Secondary structure (DSSP, 8-state):
--HHHHHHHHHSPPHHHHHHHHHHHHHHHHHHHHHHHHTT---EEEEEHHHHHT---SSPEEEEEEEEPTTS-HHHHHHHHHHHHHHHHSSEEEE-SSS-EEEEEETTEEEEEEEEE--S-GGG--SGGGGHHHHHHHHHHHS-HHHHHHHHHHHHHHHHHT-B--STTT--B-HHHHHHHHHHHSSHHHHHHHHTT--TTEEE-GGG---S---SSEEEEETTEEEEETTTT--HHHHHHHHHHHHHHHHS--GGGTSPPPPPPPPHHHHHHHHHHHT-EEEEEEEEPPSS-HHHHHHHHHHHHHHHHHHHHHTT--EEEEEEEE-SSEEEEEEEES-SB--SEEEEEEEETTSTHHHHHHHHTTT-TT---EEETTEEEEEEE-S-SBHHHHHHHHGGGS---TTS-GGG-EEE-HHHHHHHS-HHHHHHHHS---GGG-/--HHHHHHHHHSPPHHHHHHHHHHHHHHHHHHHHHHHHTT---EEEEEHHHHHT---SSPEEEEEEEEPTTS-HHHHHHHHHHHHHHHHSSEEEE-SSS-EEEEEETTEEEEEEEEE--S-GGG--SGGGGHHHHHHHHHHH--HHHHHHHHHHHHHHHHHT-B--STTT--B-HHHHHHHHHHHSSHHHHHHHHTT--TTEEE-GGG---S---SSEEEEETTEEEEETTTT--HHHHHHHHHHHHHHHHS--GGGTSPPPPPPPPHHHHHHHHHHHT-EEEEEEEEPPSS-HHHHHHHHHHHHHHHHHHHHHTT--EEEEEEEE-SSEEEEEEEES-SB--SEEEEEEEETTSTHHHHHHHHTTT-TT---EEETTEEEEEEE-S-SBHHHHHHHHGGGS---TTS-GGG-EEE-HHHHHHHS-HHHHHHHHS---GGG-

Radius of gyration: 40.62 Å; Cα contacts (8 Å, |Δi|>4): 1622; chains: 2; bounding box: 58×116×80 Å

Solvent-accessible surface area (backbone atoms only — not comparable to full-atom values): 46842 Å² total; per-residue (Å²): 131,56,72,66,56,54,52,44,67,73,42,51,56,47,72,66,52,49,51,50,52,50,50,49,49,52,51,50,51,51,52,52,50,50,52,32,58,75,68,70,50,76,58,48,82,42,71,28,51,45,54,63,58,61,41,45,52,70,79,52,55,43,36,38,33,37,28,23,52,77,83,56,54,71,70,52,43,54,53,50,39,46,51,51,37,40,70,73,32,50,67,63,48,80,42,66,68,101,59,61,31,31,33,30,45,53,96,86,32,42,32,37,39,32,49,39,55,54,66,93,52,71,89,65,62,85,52,86,68,49,50,47,58,55,51,35,51,49,45,62,74,69,52,52,78,74,40,31,58,28,31,37,51,44,51,40,34,28,51,23,64,62,28,46,30,49,46,52,73,49,18,11,48,35,72,68,47,46,46,49,44,27,63,64,51,58,28,45,67,42,36,31,59,52,42,49,67,40,46,87,53,35,75,45,40,61,94,71,50,72,43,69,92,75,91,48,49,44,33,31,35,28,88,82,42,38,85,39,50,64,35,69,42,38,35,53,43,35,52,38,50,49,26,54,51,26,46,48,37,74,73,55,73,57,66,31,39,48,57,42,56,83,77,77,55,53,51,60,68,55,52,50,50,51,35,59,73,39,42,43,31,37,40,28,42,34,32,62,47,61,98,62,61,65,59,62,47,32,44,25,49,50,42,25,52,52,38,51,45,49,50,39,38,73,72,67,31,36,68,62,46,73,46,70,52,77,54,94,60,33,30,40,38,40,34,34,20,35,33,53,63,54,45,47,31,46,69,44,78,54,49,44,61,61,44,80,64,28,59,59,50,50,62,73,37,65,80,38,89,61,29,47,63,42,78,55,86,33,14,34,30,31,52,39,72,50,94,48,50,35,52,63,59,37,46,71,65,47,44,68,77,35,67,47,24,90,76,52,57,59,88,57,51,43,75,30,47,45,69,50,27,63,71,67,46,60,43,54,60,51,32,53,62,67,52,52,67,55,44,59,72,97,130,55,71,66,54,54,51,45,66,74,42,52,56,47,72,67,52,49,52,51,53,48,50,50,50,50,50,50,50,50,52,52,50,50,50,32,59,75,68,70,50,74,59,46,80,42,71,29,53,44,53,62,57,61,42,44,51,69,80,52,54,42,36,39,33,38,28,24,52,76,82,58,56,70,70,53,43,53,52,50,39,46,52,51,37,39,69,74,33,51,68,62,47,79,40,67,70,102,58,61,30,32,34,31,45,53,96,86,34,42,32,38,38,33,48,39,54,56,69,93,52,71,88,66,62,83,50,87,66,50,49,46,60,56,52,34,50,49,45,60,72,68,52,53,78,76,42,32,60,28,33,36,51,44,52,40,35,29,51,23,65,62,29,47,30,50,48,53,73,49,19,10,47,34,72,68,44,45,46,50,43,27,64,64,51,58,29,43,68,43,35,32,58,50,42,50,67,41,47,87,53,34,76,46,42,63,94,72,49,72,43,69,93,76,92,47,50,46,33,30,34,27,89,79,42,38,84,39,49,66,36,70,44,37,36,53,42,35,51,37,49,49,25,52,50,27,47,47,38,74,75,55,73,56,66,32,38,47,57,42,56,85,78,77,55,51,51,59,67,55,50,49,51,50,36,58,72,41,43,43,30,38,39,27,41,35,32,62,48,60,96,63,62,64,60,62,48,32,43,27,50,51,43,25,53,52,38,52,47,51,50,39,38,75,72,67,30,37,69,62,46,73,44,73,52,77,54,94,59,32,33,40,39,39,36,36,19,35,33,53,62,55,45,47,32,46,67,45,79,54,50,44,62,64,44,78,64,29,58,60,50,50,62,73,38,65,79,39,89,60,28,48,63,44,79,54,87,33,15,34,30,31,51,38,72,50,94,49,50,34,51,64,57,37,46,70,64,45,45,67,76,37,68,47,23,90,75,53,57,57,88,58,51,43,73,30,48,44,71,50,25,64,71,68,46,60,42,56,59,51,31,54,62,67,51,52,68,56,43,57,72,97

InterPro domains:
  IPR002934 Polymerase, nucleotidyl transferase domain [PF01909] (30-135)
  IPR006116 2-5OAS/ClassI-CCAase, nucleotidyltransferase domain [cd05400] (17-142)
  IPR008229 tRNA nucleotidyltransferase, archaea [MF_01264] (1-442)
  IPR008229 tRNA nucleotidyltransferase, archaea [PIRSF005335] (1-428)
  IPR008229 tRNA nucleotidyltransferase, archaea [PTHR39643] (4-430)
  IPR008229 tRNA nucleotidyltransferase, archaea [TIGR03671] (4-400)
  IPR011068 Nucleotidyltransferase, class I-like, C-terminal [SSF55003] (245-416)
  IPR015329 tRNA nucleotidyltransferase, substrate binding [PF09249] (149-259)
  IPR042090 tRNA nucleotidyltransferase, domain 2 [G3DSA:1.10.1410.30] (7-259)
  IPR043519 Nucleotidyltransferase superfamily [G3DSA:3.30.460.10] (13-145)
  IPR043519 Nucleotidyltransferase superfamily [SSF81301] (6-143)
  IPR048833 CCA-adding enzyme, C-terminal domain [PF21133] (279-409)

Nearest PDB structures (foldseek):
  3ovs-assembly1_A  TM=9.055E-01  e=6.865E-41  Archaeoglobus fulgidus
  3ovb-assembly1_A  TM=8.955E-01  e=3.360E-40  Archaeoglobus fulgidus
  3ova-assembly1_A-2  TM=9.030E-01  e=9.005E-40  Archaeoglobus fulgidus
  4x4p-assembly6_G  TM=9.064E-01  e=2.830E-37  Archaeoglobus fulgidus DSM 4304
  4x4p-assembly6_E  TM=9.140E-01  e=8.011E-37  Archaeoglobus fulgidus DSM 4304

Sequence (884 aa):
MTLESTVLGRIKPTAEEIESITQTADELKKKVEDYIKENGINAEVRFVGSYAKGTYLSDPDIDLFLLFPETTPPGDLKTVGSSVGKFVLGETVEMYSDHPYTCGKYNGVDVDLVPSYAISTTDKLRTAVDRTPFHTDFILKNLKEAQKDEVRLLKKFMKGIGVYGAEPNTRGFSGYLCELLVLHYGSFRNVLEGASNWKDGTIIAIDNKRGPPIIGSLVVYDPVDPKRNVASAVHIDTMALFIVASKSYLYYPSEKFFFPVDRKPLSREELQKISNRNGSRIVTVVFDRPDIIEENLYSQLWKTRYALTRKLNDFDYNVLKAVQDMYEKKLEIVFELERDEVSKTYKHTGPPVWVKAADSFLSKWKNNVYGQPFVEDGCWNVIAERMYFTAKEMLADEAAVSGIGREIDPNNMKIRDHETSLNETNPALLTELLDPKQSWEVMTLESTVLGRIKPTAEEIESITQTADELKKKVEDYIKENGINAEVRFVGSYAKGTYLSDPDIDLFLLFPETTPPGDLKTVGSSVGKFVLGETVEMYSDHPYTCGKYNGVDVDLVPSYAISTTDKLRTAVDRTPFHTDFILKNLKEAQKDEVRLLKKFMKGIGVYGAEPNTRGFSGYLCELLVLHYGSFRNVLEGASNWKDGTIIAIDNKRGPPIIGSLVVYDPVDPKRNVASAVHIDTMALFIVASKSYLYYPSEKFFFPVDRKPLSREELQKISNRNGSRIVTVVFDRPDIIEENLYSQLWKTRYALTRKLNDFDYNVLKAVQDMYEKKLEIVFELERDEVSKTYKHTGPPVWVKAADSFLSKWKNNVYGQPFVEDGCWNVIAERMYFTAKEMLADEAAVSGIGREIDPNNMKIRDHETSLNETNPALLTELLDPKQSWEV

Organism: NCBI:txid1577791

pLDDT: mean 91.93, std 6.62, range [56.22, 98.69]